Protein 5K0P (pdb70)

Nearest PDB structures (foldseek):
  5k0p-assembly1_B  TM=9.853E-01  e=2.068E-17  Pyrobaculum calidifontis JCM 11548
  6z88-assembly1_F  TM=9.388E-01  e=1.749E-06  Homo sapiens
  6z88-assembly1_A  TM=9.316E-01  e=1.853E-06  Homo sapiens
  6z89-assembly1_C-2  TM=9.342E-01  e=3.930E-06  Homo sapiens
  6z88-assembly1_H  TM=9.197E-01  e=4.164E-06  Homo sapiens

Radius of gyration: 30.11 Å; Cα contacts (8 Å, |Δi|>4): 2526; chains: 10; bounding box: 78×70×71 Å

InterPro domains:
  IPR029500 NADPH-dependent 7-cyano-7-deazaguanine reductase QueF [PF14489] (31-89)
  IPR043133 GTP cyclohydrolase I, C-terminal/NADPH-dependent 7-cyano-7-deazaguanine reductase [G3DSA:3.30.1130.10] (10-96)
  IPR050084 NADPH-dependent 7-cyano-7-deazaguanine reductase [PTHR34354] (18-105)

Structure (mmCIF, N/CA/C/O backbone):
data_5K0P
#
_entry.id   5K0P
#
_cell.length_a   62.210
_cell.length_b   124.995
_cell.length_c   74.404
_cell.angle_alpha   90.000
_cell.angle_beta   112.270
_cell.angle_gamma   90.000
#
_symmetry.space_group_name_H-M   'P 1 21 1'
#
loop_
_entity.id
_entity.type
_entity.pdbx_description
1 polymer 'Archeaosine synthase QueF-Like'
2 non-polymer 'THIOCYANATE ION'
3 non-polymer 'TRIETHYLENE GLYCOL'
4 non-polymer 'TETRAETHYLENE GLYCOL'
5 water water
#
loop_
_atom_site.group_PDB
_atom_site.id
_atom_site.type_symbol
_atom_site.label_atom_id
_atom_site.label_alt_id
_atom_site.label_comp_id
_atom_site.label_asym_id
_atom_site.label_entity_id
_atom_site.label_seq_id
_atom_site.pdbx_PDB_ins_code
_atom_site.Cartn_x
_atom_site.Cartn_y
_atom_site.Cartn_z
_atom_site.occupancy
_atom_site.B_iso_or_equiv
_atom_site.auth_seq_id
_atom_site.auth_comp_id
_atom_site.auth_asym_id
_atom_site.auth_atom_id
_atom_site.pdbx_PDB_model_num
ATOM 1 N N . LYS A 1 6 ? -24.961 -17.292 4.393 1.00 56.87 6 LYS A N 1
ATOM 2 C CA . LYS A 1 6 ? -25.172 -17.075 2.943 1.00 61.64 6 LYS A CA 1
ATOM 3 C C . LYS A 1 6 ? -23.836 -17.377 2.281 1.00 62.59 6 LYS A C 1
ATOM 4 O O . LYS A 1 6 ? -22.789 -16.970 2.792 1.00 65.33 6 LYS A O 1
ATOM 10 N N . SER A 1 7 ? -23.850 -18.118 1.181 1.00 50.30 7 SER A N 1
ATOM 11 C CA . SER A 1 7 ? -22.618 -18.699 0.681 1.00 44.13 7 SER A CA 1
ATOM 12 C C . SER A 1 7 ? -21.941 -17.735 -0.341 1.00 34.02 7 SER A C 1
ATOM 13 O O . SER A 1 7 ? -22.502 -16.717 -0.724 1.00 33.05 7 SER A O 1
ATOM 16 N N . PRO A 1 8 ? -20.685 -18.018 -0.712 1.00 32.86 8 PRO A N 1
ATOM 17 C CA . PRO A 1 8 ? -20.075 -17.216 -1.775 1.00 30.60 8 PRO A CA 1
ATOM 18 C C . PRO A 1 8 ? -20.804 -17.279 -3.101 1.00 27.67 8 PRO A C 1
ATOM 19 O O . PRO A 1 8 ? -21.542 -18.233 -3.367 1.00 27.89 8 PRO A O 1
ATOM 23 N N . SER A 1 9 ? -20.545 -16.281 -3.923 1.00 26.41 9 SER A N 1
ATOM 24 C CA . SER A 1 9 ? -20.982 -16.234 -5.292 1.00 29.13 9 SER A CA 1
ATOM 25 C C . SER A 1 9 ? -20.173 -17.126 -6.229 1.00 27.53 9 SER A C 1
ATOM 26 O O . SER A 1 9 ? -20.724 -17.604 -7.208 1.00 28.35 9 SER A O 1
ATOM 29 N N . LEU A 1 10 ? -18.880 -17.299 -5.968 1.00 25.47 10 LEU A N 1
ATOM 30 C CA . LEU A 1 10 ? -17.972 -18.032 -6.853 1.00 23.93 10 LEU A CA 1
ATOM 31 C C . LEU A 1 10 ? -16.767 -18.454 -6.009 1.00 21.93 10 LEU A C 1
ATOM 32 O O . LEU A 1 10 ? -16.298 -17.687 -5.179 1.00 24.11 10 LEU A O 1
ATOM 37 N N . VAL A 1 11 ? -16.317 -19.681 -6.200 1.00 19.70 11 VAL A N 1
ATOM 38 C CA . VAL A 1 11 ? -15.064 -20.125 -5.629 1.00 20.51 11 VAL A CA 1
ATOM 39 C C . VAL A 1 11 ? -14.166 -20.626 -6.740 1.00 19.26 11 VAL A C 1
ATOM 40 O O . VAL A 1 11 ? -14.653 -21.280 -7.644 1.00 21.85 11 VAL A O 1
ATOM 44 N N . ARG A 1 12 ? -12.878 -20.288 -6.653 1.00 19.16 12 ARG A N 1
ATOM 45 C CA A ARG A 1 12 ? -11.874 -20.715 -7.596 0.50 19.96 12 ARG A CA 1
ATOM 46 C CA B ARG A 1 12 ? -11.843 -20.715 -7.578 0.50 19.75 12 ARG A CA 1
ATOM 47 C C . ARG A 1 12 ? -10.830 -21.461 -6.798 1.00 22.28 12 ARG A C 1
ATOM 48 O O . ARG A 1 12 ? -10.342 -20.942 -5.774 1.00 25.41 12 ARG A O 1
ATOM 63 N N . LEU A 1 13 ? -10.507 -22.671 -7.243 1.00 20.28 13 LEU A N 1
ATOM 64 C CA . LEU A 1 13 ? -9.418 -23.476 -6.614 1.00 20.97 13 LEU A CA 1
ATOM 65 C C . LEU A 1 13 ? -8.413 -23.865 -7.633 1.00 24.87 13 LEU A C 1
ATOM 66 O O . LEU A 1 13 ? -8.785 -24.152 -8.755 1.00 30.83 13 LEU A O 1
ATOM 71 N N . LYS A 1 14 ? -7.130 -23.870 -7.272 1.00 25.25 14 LYS A N 1
ATOM 72 C CA . LYS A 1 14 ? -6.085 -24.156 -8.218 1.00 22.25 14 LYS A CA 1
ATOM 73 C C . LYS A 1 14 ? -4.985 -24.888 -7.511 1.00 21.94 14 LYS A C 1
ATOM 74 O O . LYS A 1 14 ? -4.516 -24.438 -6.456 1.00 23.15 14 LYS A O 1
ATOM 80 N N . THR A 1 15 ? -4.543 -25.996 -8.092 1.00 21.31 15 THR A N 1
ATOM 81 C CA . THR A 1 15 ? -3.466 -26.755 -7.462 1.00 21.93 15 THR A CA 1
ATOM 82 C C . THR A 1 15 ? -2.710 -27.631 -8.474 1.00 22.68 15 THR A C 1
ATOM 83 O O . THR A 1 15 ? -3.054 -27.665 -9.656 1.00 22.27 15 THR A O 1
ATOM 87 N N . ARG A 1 16 ? -1.659 -28.322 -8.034 1.00 21.66 16 ARG A N 1
ATOM 88 C CA . ARG A 1 16 ? -0.895 -29.207 -8.919 1.00 23.74 16 ARG A CA 1
ATOM 89 C C . ARG A 1 16 ? -1.328 -30.636 -8.638 1.00 19.61 16 ARG A C 1
ATOM 90 O O . ARG A 1 16 ? -1.729 -30.976 -7.551 1.00 19.17 16 ARG A O 1
ATOM 98 N N . GLY A 1 17 ? -1.196 -31.488 -9.609 1.00 20.62 17 GLY A N 1
ATOM 99 C CA . GLY A 1 17 ? -1.472 -32.904 -9.417 1.00 19.93 17 GLY A CA 1
ATOM 100 C C . GLY A 1 17 ? -0.639 -33.745 -10.373 1.00 21.07 17 GLY A C 1
ATOM 101 O O . GLY A 1 17 ? 0.192 -33.206 -11.115 1.00 19.82 17 GLY A O 1
ATOM 102 N N . GLU A 1 18 ? -0.878 -35.061 -10.347 1.00 19.24 18 GLU A N 1
ATOM 103 C CA . GLU A 1 18 ? -0.245 -35.932 -11.272 1.00 19.18 18 GLU A CA 1
ATOM 104 C C . GLU A 1 18 ? -1.072 -37.188 -11.532 1.00 20.43 18 GLU A C 1
ATOM 105 O O . GLU A 1 18 ? -1.889 -37.584 -10.694 1.00 21.61 18 GLU A O 1
ATOM 111 N N . SER A 1 19 ? -0.883 -37.759 -12.707 1.00 21.99 19 SER A N 1
ATOM 112 C CA . SER A 1 19 ? -1.507 -39.026 -13.062 1.00 21.04 19 SER A CA 1
ATOM 113 C C . SER A 1 19 ? -0.419 -39.827 -13.767 1.00 22.81 19 SER A C 1
ATOM 114 O O . SER A 1 19 ? 0.762 -39.430 -13.766 1.00 28.70 19 SER A O 1
ATOM 117 N N . VAL A 1 20 ? -0.783 -40.939 -14.383 1.00 20.68 20 VAL A N 1
ATOM 118 C CA . VAL A 1 20 ? 0.121 -41.720 -15.192 1.00 20.64 20 VAL A CA 1
ATOM 119 C C . VAL A 1 20 ? -0.409 -41.734 -16.657 1.00 21.91 20 VAL A C 1
ATOM 120 O O . VAL A 1 20 ? -1.583 -42.018 -16.922 1.00 22.93 20 VAL A O 1
ATOM 124 N N . CYS A 1 21 ? 0.459 -41.357 -17.597 1.00 22.27 21 CYS A N 1
ATOM 125 C CA . CYS A 1 21 ? 0.104 -41.293 -19.000 1.00 25.01 21 CYS A CA 1
ATOM 126 C C . CYS A 1 21 ? -0.070 -42.750 -19.522 1.00 24.49 21 CYS A C 1
ATOM 127 O O . CYS A 1 21 ? 0.886 -43.552 -19.407 1.00 24.70 21 CYS A O 1
ATOM 130 N N . PRO A 1 22 ? -1.279 -43.092 -20.041 1.00 26.56 22 PRO A N 1
ATOM 131 C CA . PRO A 1 22 ? -1.489 -44.498 -20.464 1.00 30.44 22 PRO A CA 1
ATOM 132 C C . PRO A 1 22 ? -0.627 -44.892 -21.586 1.00 34.79 22 PRO A C 1
ATOM 133 O O . PRO A 1 22 ? -0.281 -46.056 -21.669 1.00 36.91 22 PRO A O 1
ATOM 137 N N A ILE A 1 23 ? -0.271 -43.965 -22.469 0.50 37.96 23 ILE A N 1
ATOM 138 N N B ILE A 1 23 ? -0.321 -43.920 -22.462 0.50 37.34 23 ILE A N 1
ATOM 139 C CA A ILE A 1 23 ? 0.506 -44.335 -23.633 0.50 40.04 23 ILE A CA 1
ATOM 140 C CA B ILE A 1 23 ? 0.497 -44.103 -23.657 0.50 39.01 23 ILE A CA 1
ATOM 141 C C A ILE A 1 23 ? 1.959 -44.660 -23.253 0.50 36.16 23 ILE A C 1
ATOM 142 C C B ILE A 1 23 ? 1.909 -44.583 -23.288 0.50 36.31 23 ILE A C 1
ATOM 143 O O A ILE A 1 23 ? 2.474 -45.688 -23.658 0.50 40.11 23 ILE A O 1
ATOM 144 O O B ILE A 1 23 ? 2.334 -45.619 -23.745 0.50 43.98 23 ILE A O 1
ATOM 153 N N . SER A 1 24 ? 2.614 -43.830 -22.454 1.00 36.09 24 SER A N 1
ATOM 154 C CA . SER A 1 24 ? 4.030 -44.065 -22.070 1.00 37.06 24 SER A CA 1
ATOM 155 C C . SER A 1 24 ? 4.268 -44.665 -20.675 1.00 38.71 24 SER A C 1
ATOM 156 O O . SER A 1 24 ? 5.406 -44.889 -20.305 1.00 39.34 24 SER A O 1
ATOM 159 N N . LYS A 1 25 ? 3.214 -44.887 -19.891 1.00 36.29 25 LYS A N 1
ATOM 160 C CA . LYS A 1 25 ? 3.319 -45.392 -18.519 1.00 35.61 25 LYS A CA 1
ATOM 161 C C . LYS A 1 25 ? 4.241 -44.548 -17.576 1.00 36.59 25 LYS A C 1
ATOM 162 O O . LYS A 1 25 ? 4.788 -45.034 -16.585 1.00 41.25 25 LYS A O 1
ATOM 168 N N . THR A 1 26 ? 4.321 -43.261 -17.838 1.00 34.11 26 THR A N 1
ATOM 169 C CA . THR A 1 26 ? 5.110 -42.330 -17.022 1.00 36.40 26 THR A CA 1
ATOM 170 C C . THR A 1 26 ? 4.227 -41.217 -16.400 1.00 30.54 26 THR A C 1
ATOM 171 O O . THR A 1 26 ? 3.065 -40.991 -16.787 1.00 27.68 26 THR A O 1
ATOM 175 N N . VAL A 1 27 ? 4.812 -40.537 -15.427 1.00 28.45 27 VAL A N 1
ATOM 176 C CA . VAL A 1 27 ? 4.113 -39.555 -14.680 1.00 27.13 27 VAL A CA 1
ATOM 177 C C . VAL A 1 27 ? 3.771 -38.399 -15.597 1.00 30.19 27 VAL A C 1
ATOM 178 O O . VAL A 1 27 ? 4.600 -37.971 -16.392 1.00 32.08 27 VAL A O 1
ATOM 182 N N . ASP A 1 28 ? 2.545 -37.925 -15.438 1.00 28.35 28 ASP A N 1
ATOM 183 C CA . ASP A 1 28 ? 1.954 -36.919 -16.270 1.00 32.48 28 ASP A CA 1
ATOM 184 C C . ASP A 1 28 ? 1.530 -35.857 -15.258 1.00 27.47 28 ASP A C 1
ATOM 185 O O . ASP A 1 28 ? 0.457 -35.938 -14.648 1.00 24.78 28 ASP A O 1
ATOM 190 N N . SER A 1 29 ? 2.387 -34.870 -15.098 1.00 23.12 29 SER A N 1
ATOM 191 C CA . SER A 1 29 ? 2.187 -33.800 -14.146 1.00 23.72 29 SER A CA 1
ATOM 192 C C . SER A 1 29 ? 1.195 -32.727 -14.684 1.00 21.30 29 SER A C 1
ATOM 193 O O . SER A 1 29 ? 1.071 -32.571 -15.844 1.00 22.60 29 SER A O 1
ATOM 196 N N . PHE A 1 30 ? 0.365 -32.128 -13.851 1.00 21.11 30 PHE A N 1
ATOM 197 C CA . PHE A 1 30 ? -0.595 -31.142 -14.255 1.00 20.61 30 PHE A CA 1
ATOM 198 C C . PHE A 1 30 ? -0.852 -30.048 -13.256 1.00 22.57 30 PHE A C 1
ATOM 199 O O . PHE A 1 30 ? -0.571 -30.190 -12.071 1.00 22.21 30 PHE A O 1
ATOM 207 N N . GLU A 1 31 ? -1.418 -28.943 -13.778 1.00 19.16 31 GLU A N 1
ATOM 208 C CA . GLU A 1 31 ? -2.042 -27.973 -12.969 1.00 19.56 31 GLU A CA 1
ATOM 209 C C . GLU A 1 31 ? -3.575 -28.033 -13.217 1.00 17.39 31 GLU A C 1
ATOM 210 O O . GLU A 1 31 ? -4.032 -28.044 -14.324 1.00 19.97 31 GLU A O 1
ATOM 216 N N . VAL A 1 32 ? -4.358 -28.033 -12.169 1.00 15.42 32 VAL A N 1
ATOM 217 C CA . VAL A 1 32 ? -5.805 -28.077 -12.288 1.00 17.26 32 VAL A CA 1
ATOM 218 C C . VAL A 1 32 ? -6.428 -26.885 -11.620 1.00 19.84 32 VAL A C 1
ATOM 219 O O . VAL A 1 32 ? -6.017 -26.502 -10.498 1.00 20.41 32 VAL A O 1
ATOM 223 N N . SER A 1 33 ? -7.378 -26.283 -12.323 1.00 21.00 33 SER A N 1
ATOM 224 C CA . SER A 1 33 ? -8.146 -25.096 -11.839 1.00 23.22 33 SER A CA 1
ATOM 225 C C . SER A 1 33 ? -9.605 -25.530 -11.820 1.00 25.58 33 SER A C 1
ATOM 226 O O . SER A 1 33 ? -10.055 -26.074 -12.802 1.00 25.90 33 SER A O 1
ATOM 229 N N . VAL A 1 34 ? -10.302 -25.330 -10.698 1.00 24.83 34 VAL A N 1
ATOM 230 C CA . VAL A 1 34 ? -11.745 -25.539 -10.652 1.00 24.63 34 VAL A CA 1
ATOM 231 C C . VAL A 1 34 ? -12.427 -24.277 -10.214 1.00 25.37 34 VAL A C 1
ATOM 232 O O . VAL A 1 34 ? -11.998 -23.582 -9.247 1.00 26.64 34 VAL A O 1
ATOM 236 N N . GLU A 1 35 ? -13.536 -23.978 -10.879 1.00 24.03 35 GLU A N 1
ATOM 237 C CA . GLU A 1 35 ? -14.314 -22.816 -10.463 1.00 23.95 35 GLU A CA 1
ATOM 238 C C . GLU A 1 35 ? -15.742 -23.256 -10.407 1.00 22.26 35 GLU A C 1
ATOM 239 O O . GLU A 1 35 ? -16.163 -24.047 -11.252 1.00 23.94 35 GLU A O 1
ATOM 245 N N . TYR A 1 36 ? -16.443 -22.888 -9.353 1.00 20.31 36 TYR A N 1
ATOM 246 C CA . TYR A 1 36 ? -17.851 -23.226 -9.190 1.00 21.96 36 TYR A CA 1
ATOM 247 C C . TYR A 1 36 ? -18.688 -22.251 -8.377 1.00 23.31 36 TYR A C 1
ATOM 248 O O . TYR A 1 36 ? -18.170 -21.463 -7.615 1.00 21.09 36 TYR A O 1
ATOM 257 N N . ILE A 1 37 ? -20.016 -22.309 -8.558 1.00 27.33 37 ILE A N 1
ATOM 258 C CA . ILE A 1 37 ? -20.943 -21.514 -7.756 1.00 28.36 37 ILE A CA 1
ATOM 259 C C . ILE A 1 37 ? -21.551 -22.417 -6.731 1.00 31.79 37 ILE A C 1
ATOM 260 O O . ILE A 1 37 ? -22.243 -23.394 -7.108 1.00 34.73 37 ILE A O 1
ATOM 265 N N . PRO A 1 38 ? -21.331 -22.112 -5.427 1.00 30.64 38 PRO A N 1
ATOM 266 C CA . PRO A 1 38 ? -21.933 -22.908 -4.372 1.00 30.87 38 PRO A CA 1
ATOM 267 C C . PRO A 1 38 ? -23.429 -22.721 -4.391 1.00 35.49 38 PRO A C 1
ATOM 268 O O . PRO A 1 38 ? -23.902 -21.605 -4.764 1.00 28.62 38 PRO A O 1
ATOM 272 N N . ARG A 1 39 ? -24.147 -23.819 -4.029 1.00 36.95 39 ARG A N 1
ATOM 273 C CA . ARG A 1 39 ? -25.562 -23.777 -3.663 1.00 37.37 39 ARG A CA 1
ATOM 274 C C . ARG A 1 39 ? -25.761 -24.470 -2.315 1.00 39.07 39 ARG A C 1
ATOM 275 O O . ARG A 1 39 ? -26.004 -25.698 -2.233 1.00 44.23 39 ARG A O 1
ATOM 283 N N . GLY A 1 40 ? -25.631 -23.717 -1.246 1.00 43.78 40 GLY A N 1
ATOM 284 C CA . GLY A 1 40 ? -25.657 -24.331 0.101 1.00 61.36 40 GLY A CA 1
ATOM 285 C C . GLY A 1 40 ? -24.704 -25.490 0.464 1.00 62.69 40 GLY A C 1
ATOM 286 O O . GLY A 1 40 ? -24.943 -26.220 1.462 1.00 74.56 40 GLY A O 1
ATOM 287 N N . ALA A 1 41 ? -23.652 -25.668 -0.328 1.00 53.74 41 ALA A N 1
ATOM 288 C CA . ALA A 1 41 ? -22.515 -26.420 0.122 1.00 46.03 41 ALA A CA 1
ATOM 289 C C . ALA A 1 41 ? -21.289 -25.889 -0.605 1.00 42.68 41 ALA A C 1
ATOM 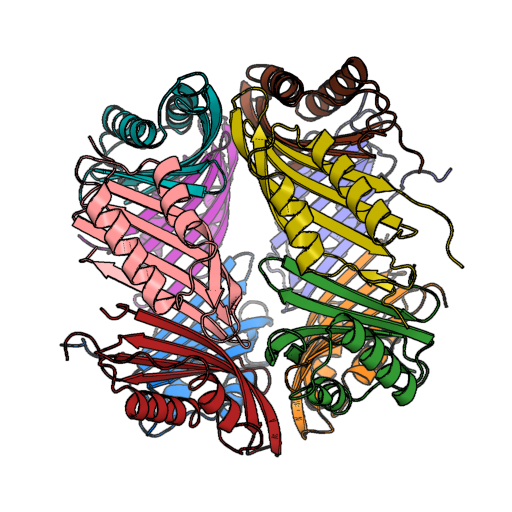290 O O . ALA A 1 41 ? -21.265 -25.721 -1.869 1.00 37.24 41 ALA A O 1
ATOM 292 N N . VAL A 1 42 ? -20.303 -25.563 0.225 1.00 37.20 42 VAL A N 1
ATOM 293 C CA . VAL A 1 42 ? -18.962 -25.251 -0.187 1.00 37.76 42 VAL A CA 1
ATOM 294 C C . VAL A 1 42 ? -18.140 -26.529 -0.114 1.00 36.99 42 VAL A C 1
ATOM 295 O O . VAL A 1 42 ? -18.217 -27.282 0.882 1.00 31.49 42 VAL A O 1
ATOM 299 N N . LEU A 1 43 ? -17.391 -26.776 -1.180 1.00 32.07 43 LEU A N 1
ATOM 300 C CA . LEU A 1 43 ? -16.451 -27.909 -1.222 1.00 29.04 43 LEU A CA 1
ATOM 301 C C . LEU A 1 43 ? -15.238 -27.619 -0.291 1.00 28.75 43 LEU A C 1
ATOM 302 O O . LEU A 1 43 ? -14.528 -26.637 -0.481 1.00 27.24 43 LEU A O 1
ATOM 307 N N . ALA A 1 44 ? -15.051 -28.467 0.728 1.00 26.99 44 ALA A N 1
ATOM 308 C CA . ALA A 1 44 ? -13.927 -28.282 1.650 1.00 27.40 44 ALA A CA 1
ATOM 309 C C . ALA A 1 44 ? -12.652 -28.424 0.858 1.00 28.17 44 ALA A C 1
ATOM 310 O O . ALA A 1 44 ? -12.550 -29.293 -0.008 1.00 25.89 44 ALA A O 1
ATOM 312 N N . ILE A 1 45 ? -11.669 -27.577 1.179 1.00 26.87 45 ILE A N 1
ATOM 313 C CA . ILE A 1 45 ? -10.457 -27.599 0.428 1.00 27.39 45 ILE A CA 1
ATOM 314 C C . ILE A 1 45 ? -9.802 -28.942 0.561 1.00 25.97 45 ILE A C 1
ATOM 315 O O . ILE A 1 45 ? -9.173 -29.447 -0.375 1.00 27.33 45 ILE A O 1
ATOM 320 N N . GLU A 1 46 ? -9.923 -29.521 1.730 1.00 26.76 46 GLU A N 1
ATOM 321 C CA . GLU A 1 46 ? -9.247 -30.790 2.063 1.00 28.58 46 GLU A CA 1
ATOM 322 C C . GLU A 1 46 ? -9.867 -31.825 1.168 1.00 25.70 46 GLU A C 1
ATOM 323 O O . GLU A 1 46 ? -9.136 -32.640 0.687 1.00 26.50 46 GLU A O 1
ATOM 329 N N . GLU A 1 47 ? -11.186 -31.766 0.929 1.00 25.25 47 GLU A N 1
ATOM 330 C CA . GLU A 1 47 ? -11.885 -32.747 0.082 1.00 25.51 47 GLU A CA 1
ATOM 331 C C . GLU A 1 47 ? -11.481 -32.553 -1.364 1.00 25.39 47 GLU A C 1
ATOM 332 O O . GLU A 1 47 ? -11.173 -33.539 -2.057 1.00 24.89 47 GLU A O 1
ATOM 338 N N . PHE A 1 48 ? -11.417 -31.295 -1.815 1.00 24.37 48 PHE A N 1
ATOM 339 C CA . PHE A 1 48 ? -10.829 -31.029 -3.132 1.00 24.70 48 PHE A CA 1
ATOM 340 C C . PHE A 1 48 ? -9.390 -31.622 -3.379 1.00 22.01 48 PHE A C 1
ATOM 341 O O . PHE A 1 48 ? -9.160 -32.301 -4.382 1.00 19.68 48 PHE A O 1
ATOM 349 N N . LYS A 1 49 ? -8.457 -31.345 -2.465 1.00 19.92 49 LYS A N 1
ATOM 350 C CA . LYS A 1 49 ? -7.132 -31.860 -2.597 1.00 22.44 49 LYS A CA 1
ATOM 351 C C . LYS A 1 49 ? -7.104 -33.431 -2.630 1.00 21.89 49 LYS A C 1
ATOM 352 O O . LYS A 1 49 ? -6.353 -34.027 -3.364 1.00 21.89 49 LYS A O 1
ATOM 358 N N . LYS A 1 50 ? -7.894 -34.087 -1.803 1.00 25.54 50 LYS A N 1
ATOM 359 C CA . LYS A 1 50 ? -8.013 -35.599 -1.916 1.00 25.69 50 LYS A CA 1
ATOM 360 C C . LYS A 1 50 ? -8.534 -36.021 -3.352 1.00 24.92 50 LYS A C 1
ATOM 361 O O . LYS A 1 50 ? -8.091 -37.019 -3.949 1.00 23.59 50 LYS A O 1
ATOM 367 N N . MET A 1 51 ? -9.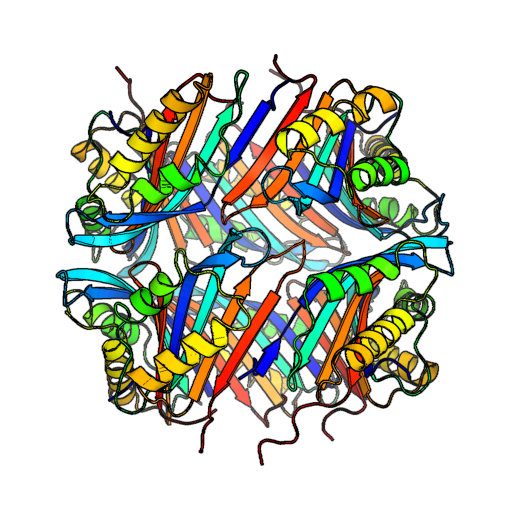533 -35.319 -3.881 1.00 24.51 51 MET A N 1
ATOM 368 C CA . MET A 1 51 ? -10.020 -35.642 -5.240 1.00 23.74 51 MET A CA 1
ATOM 369 C C . MET A 1 51 ? -8.864 -35.567 -6.242 1.00 22.33 51 MET A C 1
ATOM 370 O O . MET A 1 51 ? -8.641 -36.486 -7.015 1.00 22.13 51 MET A O 1
ATOM 375 N N . VAL A 1 52 ? -8.071 -34.512 -6.145 1.00 18.37 52 VAL A N 1
ATOM 376 C CA . VAL A 1 52 ? -7.024 -34.309 -7.087 1.00 19.48 52 VAL A CA 1
ATOM 377 C C . VAL A 1 52 ? -5.916 -35.381 -6.854 1.00 20.25 52 VAL A C 1
ATOM 378 O O . VAL A 1 52 ? -5.420 -35.907 -7.829 1.00 19.85 52 VAL A O 1
ATOM 382 N N . ASP A 1 53 ? -5.512 -35.604 -5.601 1.00 20.33 53 ASP A N 1
ATOM 383 C CA . ASP A 1 53 ? -4.500 -36.614 -5.319 1.00 22.88 53 ASP A CA 1
ATOM 384 C C . ASP A 1 53 ? -4.961 -38.020 -5.660 1.00 21.87 53 ASP A C 1
ATOM 385 O O . ASP A 1 53 ? -4.140 -38.882 -5.767 1.00 23.08 53 ASP A O 1
ATOM 390 N N . SER A 1 54 ? -6.261 -38.247 -5.812 1.00 23.02 54 SER A N 1
ATOM 391 C CA . SER A 1 54 ? -6.706 -39.600 -6.119 1.00 24.60 54 SER A CA 1
ATOM 392 C C . SER A 1 54 ? -6.119 -40.141 -7.385 1.00 24.20 54 SER A C 1
ATOM 393 O O . SER A 1 54 ? -6.100 -41.352 -7.559 1.00 22.92 54 SER A O 1
ATOM 396 N N . TYR A 1 55 ? -5.698 -39.269 -8.295 1.00 22.63 55 TYR A N 1
ATOM 397 C CA . TYR A 1 55 ? -5.210 -39.674 -9.630 1.00 23.67 55 TYR A CA 1
ATOM 398 C C . TYR A 1 55 ? -3.718 -40.108 -9.633 1.00 20.93 55 TYR A C 1
ATOM 399 O O . TYR A 1 55 ? -3.208 -40.625 -10.633 1.00 22.86 55 TYR A O 1
ATOM 408 N N . ARG A 1 56 ? -3.029 -39.889 -8.514 1.00 20.35 56 ARG A N 1
ATOM 409 C CA . ARG A 1 56 ? -1.620 -40.250 -8.416 1.00 20.72 56 ARG A CA 1
ATOM 410 C C . ARG A 1 56 ? -1.570 -41.762 -8.651 1.00 21.80 56 ARG A C 1
ATOM 411 O O . ARG A 1 56 ? -2.363 -42.503 -8.127 1.00 18.42 56 ARG A O 1
ATOM 419 N N . GLY A 1 57 ? -0.683 -42.174 -9.497 1.00 21.78 57 GLY A N 1
ATOM 420 C CA . GLY A 1 57 ? -0.579 -43.570 -9.871 1.00 24.40 57 GLY A CA 1
ATOM 421 C C . GLY A 1 57 ? -1.636 -44.128 -10.778 1.00 24.43 57 GLY A C 1
ATOM 422 O O . GLY A 1 57 ? -1.507 -45.271 -11.119 1.00 22.85 57 GLY A O 1
ATOM 423 N N . ARG A 1 58 ? -2.620 -43.327 -11.198 1.00 24.06 58 ARG A N 1
ATOM 424 C CA . ARG A 1 58 ? -3.719 -43.844 -12.007 1.00 22.94 58 ARG A CA 1
ATOM 425 C C . ARG A 1 58 ? -3.461 -43.476 -13.473 1.00 21.42 58 ARG A C 1
ATOM 426 O O . ARG A 1 58 ? -3.076 -42.351 -13.828 1.00 21.72 58 ARG A O 1
ATOM 434 N N . GLU A 1 59 ? -3.651 -44.444 -14.329 1.00 22.59 59 GLU A N 1
ATOM 435 C CA . GLU A 1 59 ? -3.498 -44.262 -15.774 1.00 24.70 59 GLU A CA 1
ATOM 436 C C . GLU A 1 59 ? -4.783 -43.689 -16.281 1.00 22.80 59 GLU A C 1
ATOM 437 O O . GLU A 1 59 ? -5.829 -44.321 -16.230 1.00 24.85 59 GLU A O 1
ATOM 443 N N . ILE A 1 60 ? -4.703 -42.488 -16.791 1.00 23.73 60 ILE A N 1
ATOM 444 C CA . ILE A 1 60 ? -5.903 -41.802 -17.228 1.00 26.70 60 ILE A CA 1
ATOM 445 C C . ILE A 1 60 ? -5.492 -40.664 -18.105 1.00 26.01 60 ILE A C 1
ATOM 446 O O . ILE A 1 60 ? -4.576 -39.955 -17.734 1.00 25.36 60 ILE A O 1
ATOM 451 N N . LEU A 1 61 ? -6.121 -40.496 -19.258 1.00 22.43 61 LEU A N 1
ATOM 452 C CA . LEU A 1 61 ? -5.796 -39.328 -20.123 1.00 27.02 61 LEU A CA 1
ATOM 453 C C . LEU A 1 61 ? -6.275 -38.010 -19.465 1.00 24.93 61 LEU A C 1
ATOM 454 O O . LEU A 1 61 ? -7.307 -38.018 -18.766 1.00 24.16 61 LEU A O 1
ATOM 459 N N . HIS A 1 62 ? -5.533 -36.903 -19.636 1.00 25.66 62 HIS A N 1
ATOM 460 C CA . HIS A 1 62 ? -6.027 -35.637 -19.046 1.00 28.23 62 HIS A CA 1
ATOM 461 C C . HIS A 1 62 ? -7.419 -35.183 -19.550 1.00 27.56 62 HIS A C 1
ATOM 462 O O . HIS A 1 62 ? -8.193 -34.566 -18.784 1.00 25.56 62 HIS A O 1
ATOM 469 N N . GLU A 1 63 ? -7.743 -35.531 -20.786 1.00 24.88 63 GLU A N 1
ATOM 470 C CA . GLU A 1 63 ? -9.061 -35.241 -21.309 1.00 30.09 63 GLU A CA 1
ATOM 471 C C . GLU A 1 63 ? -10.148 -35.916 -20.481 1.00 30.90 63 GLU A C 1
ATOM 472 O O . GLU A 1 63 ? -11.231 -35.353 -20.359 1.00 33.57 63 GLU A O 1
ATOM 478 N N . GLU A 1 64 ? -9.861 -37.109 -19.921 1.00 30.01 64 GLU A N 1
ATOM 479 C CA . GLU A 1 64 ? -10.802 -37.883 -19.093 1.00 28.39 64 GLU A CA 1
ATOM 480 C C . GLU A 1 64 ? -10.763 -37.407 -17.680 1.00 23.86 64 GLU A C 1
ATOM 481 O O . GLU A 1 64 ? -11.779 -37.345 -17.000 1.00 24.48 64 GLU A O 1
ATOM 487 N N . LEU A 1 65 ? -9.555 -37.162 -17.215 1.00 22.19 65 LEU A N 1
ATOM 488 C CA . LEU A 1 65 ? -9.370 -36.601 -15.887 1.00 21.11 65 LEU A CA 1
ATOM 489 C C . LEU A 1 65 ? -10.186 -35.339 -15.689 1.00 20.46 65 LEU A C 1
ATOM 490 O O . LEU A 1 65 ? -10.887 -35.262 -14.678 1.00 19.69 65 LEU A O 1
ATOM 495 N N . ALA A 1 66 ? -10.120 -34.359 -16.616 1.00 19.98 66 ALA A N 1
ATOM 496 C CA . ALA A 1 66 ? -10.906 -33.117 -16.405 1.00 22.11 66 ALA A CA 1
ATOM 497 C C . ALA A 1 66 ? -12.395 -33.391 -16.199 1.00 23.59 66 ALA A C 1
ATOM 498 O O . ALA A 1 66 ? -13.057 -32.829 -15.262 1.00 22.67 66 ALA A O 1
ATOM 500 N N . VAL A 1 67 ? -12.903 -34.299 -17.032 1.00 26.56 67 VAL A N 1
ATOM 501 C CA . VAL A 1 67 ? -14.311 -34.697 -16.983 1.00 29.14 67 VAL A CA 1
ATOM 502 C C . VAL A 1 67 ? -14.632 -35.505 -15.699 1.00 26.15 67 VAL A C 1
ATOM 503 O O . VAL A 1 67 ? -15.622 -35.265 -15.035 1.00 27.14 67 VAL A O 1
ATOM 507 N N . ASP A 1 68 ? -13.737 -36.396 -15.320 1.00 27.60 68 ASP A N 1
ATOM 508 C CA . ASP A 1 68 ? -13.918 -37.193 -14.113 1.00 27.06 68 ASP A CA 1
ATOM 509 C C . ASP A 1 68 ? -13.953 -36.302 -12.859 1.00 25.69 68 ASP A C 1
ATOM 510 O O . ASP A 1 68 ? -14.793 -36.487 -11.991 1.00 25.70 68 ASP A O 1
ATOM 515 N N . LEU A 1 69 ? -13.048 -35.339 -12.791 1.00 24.88 69 LEU A N 1
ATOM 516 C CA . LEU A 1 69 ? -12.961 -34.441 -11.657 1.00 24.44 69 LEU A CA 1
ATOM 517 C C . LEU A 1 69 ? -14.225 -33.549 -11.625 1.00 23.71 69 LEU A C 1
ATOM 518 O O . LEU A 1 69 ? -14.739 -33.291 -10.571 1.00 25.66 69 LEU A O 1
ATOM 523 N N . LEU A 1 70 ? -14.724 -33.105 -12.763 1.00 23.43 70 LEU A N 1
ATOM 524 C CA . LEU A 1 70 ? -16.042 -32.385 -12.825 1.00 26.56 70 LEU A CA 1
ATOM 525 C C . LEU A 1 70 ? -17.158 -33.140 -12.210 1.00 28.15 70 LEU A C 1
ATOM 526 O O . LEU A 1 70 ? -17.987 -32.572 -11.412 1.00 26.89 70 LEU A O 1
ATOM 531 N N . GLU A 1 71 ? -17.163 -34.447 -12.547 1.00 30.27 71 GLU A N 1
ATOM 532 C CA . GLU A 1 71 ? -18.184 -35.350 -12.054 1.00 33.23 71 GLU A CA 1
ATOM 533 C C . GLU A 1 71 ? -17.993 -35.537 -10.568 1.00 28.76 71 GLU A C 1
ATOM 534 O O . GLU A 1 71 ? -19.019 -35.539 -9.877 1.00 38.68 71 GLU A O 1
ATOM 540 N N . LYS A 1 72 ? -16.743 -35.598 -10.066 1.00 25.61 72 LYS A N 1
ATOM 541 C CA . LYS A 1 72 ? -16.534 -35.654 -8.634 1.00 29.04 72 LYS A CA 1
ATOM 542 C C . LYS A 1 72 ? -17.068 -34.461 -7.878 1.00 28.24 72 LYS A C 1
ATOM 543 O O . LYS A 1 72 ? -17.708 -34.612 -6.793 1.00 25.69 72 LYS A O 1
ATOM 549 N N . VAL A 1 73 ? -16.806 -33.273 -8.436 1.00 27.08 73 VAL A N 1
ATOM 550 C CA . VAL A 1 73 ? -17.221 -32.036 -7.786 1.00 27.66 73 VAL A CA 1
ATOM 551 C C . VAL A 1 73 ? -18.747 -31.891 -7.857 1.00 29.31 73 VAL A C 1
ATOM 552 O O . VAL A 1 73 ? -19.358 -31.489 -6.889 1.00 30.74 73 VAL A O 1
ATOM 556 N N . LYS A 1 74 ? -19.353 -32.250 -8.963 1.00 29.20 74 LYS A N 1
ATOM 557 C CA . LYS A 1 74 ? -20.789 -32.133 -9.041 1.00 32.95 74 LYS A CA 1
ATOM 558 C C . LYS A 1 74 ? -21.437 -33.063 -8.056 1.00 36.83 74 LYS A C 1
ATOM 559 O O . LYS A 1 74 ? -22.465 -32.704 -7.446 1.00 37.28 74 LYS A O 1
ATOM 565 N N . ALA A 1 75 ? -20.870 -34.256 -7.894 1.00 35.32 75 ALA A N 1
ATOM 566 C CA . ALA A 1 75 ? -21.457 -35.201 -6.973 1.00 36.68 75 ALA A CA 1
ATOM 567 C C . ALA A 1 75 ? -21.334 -34.761 -5.509 1.00 35.20 75 ALA A C 1
ATOM 568 O O . ALA A 1 75 ? -22.287 -34.951 -4.743 1.00 36.32 75 ALA A O 1
ATOM 570 N N . ALA A 1 76 ? -20.194 -34.176 -5.128 1.00 34.52 76 ALA A N 1
ATOM 571 C CA . ALA A 1 76 ? -20.006 -33.671 -3.787 1.00 33.63 76 ALA A CA 1
ATOM 572 C C . ALA A 1 76 ? -20.898 -32.469 -3.423 1.00 37.61 76 ALA A C 1
ATOM 573 O O . ALA A 1 76 ? -21.379 -32.429 -2.309 1.00 39.03 76 ALA A O 1
ATOM 575 N N . VAL A 1 77 ? -21.095 -31.487 -4.314 1.00 30.16 77 VAL A N 1
ATOM 576 C CA . VAL A 1 77 ? -21.847 -30.272 -3.914 1.00 31.25 77 VAL A CA 1
ATOM 577 C C . VAL A 1 77 ? -22.894 -29.778 -4.854 1.00 32.07 77 VAL A C 1
ATOM 578 O O . VAL A 1 77 ? -23.411 -28.719 -4.613 1.00 29.61 77 VAL A O 1
ATOM 582 N N . ASN A 1 78 ? -23.219 -30.524 -5.902 1.00 34.15 78 ASN A N 1
ATOM 583 C CA . ASN A 1 78 ? -24.293 -30.182 -6.840 1.00 36.91 78 ASN A CA 1
ATOM 584 C C . ASN A 1 78 ? -24.404 -28.707 -7.139 1.00 35.25 78 ASN A C 1
ATOM 585 O O . ASN A 1 78 ? -25.444 -28.132 -6.854 1.00 39.00 78 ASN A O 1
ATOM 590 N N . PRO A 1 79 ? -23.319 -28.080 -7.663 1.00 32.44 79 PRO A N 1
ATOM 591 C CA . PRO A 1 79 ? -23.336 -26.648 -7.882 1.00 32.73 79 PRO A CA 1
ATOM 592 C C . PRO A 1 79 ? -23.988 -26.367 -9.206 1.00 32.56 79 PRO A C 1
ATOM 593 O O . PRO A 1 79 ? -23.908 -27.208 -10.057 1.00 32.04 79 PRO A O 1
ATOM 597 N N . PRO A 1 80 ? -24.654 -25.217 -9.372 1.00 32.41 80 PRO A N 1
ATOM 598 C CA . PRO A 1 80 ? -25.266 -24.903 -10.678 1.00 35.35 80 PRO A CA 1
ATOM 599 C C . PRO A 1 80 ? -24.286 -24.587 -11.796 1.00 34.76 80 PRO A C 1
ATOM 600 O O . PRO A 1 80 ? -24.719 -24.490 -12.955 1.00 33.82 80 PRO A O 1
ATOM 604 N N . TYR A 1 81 ? -23.020 -24.348 -11.452 1.00 32.85 81 TYR A N 1
ATOM 605 C CA . TYR A 1 81 ? -21.980 -24.090 -12.433 1.00 31.37 81 TYR A CA 1
ATOM 606 C C . TYR A 1 81 ? -20.691 -24.649 -11.857 1.00 25.71 81 TYR A C 1
ATOM 607 O O . TYR A 1 81 ? -20.372 -24.419 -10.689 1.00 24.22 81 TYR A O 1
ATOM 616 N N . VAL A 1 82 ? -19.968 -25.354 -12.705 1.00 24.51 82 VAL A N 1
ATOM 617 C CA . VAL A 1 82 ? -18.603 -25.888 -12.422 1.00 25.66 82 VAL A CA 1
ATOM 618 C C . VAL A 1 82 ? -17.831 -25.926 -13.699 1.00 23.30 82 VAL A C 1
ATOM 619 O O . VAL A 1 82 ? -18.366 -26.354 -14.751 1.00 29.29 82 VAL A O 1
ATOM 623 N N . LYS A 1 83 ? -16.568 -25.510 -13.611 1.00 21.57 83 LYS A N 1
ATOM 624 C CA . LYS A 1 83 ? -15.636 -25.653 -14.672 1.00 22.30 83 LYS A CA 1
ATOM 625 C C . LYS A 1 83 ? -14.321 -26.145 -14.116 1.00 20.56 83 LYS A C 1
ATOM 626 O O . LYS A 1 83 ? -13.848 -25.650 -13.087 1.00 22.11 83 LYS A O 1
ATOM 632 N N . VAL A 1 84 ? -13.733 -27.107 -14.842 1.00 20.43 84 VAL A N 1
ATOM 633 C CA . VAL A 1 84 ? -12.480 -27.727 -14.521 1.00 20.35 84 VAL A CA 1
ATOM 634 C C . VAL A 1 84 ? -11.520 -27.585 -15.683 1.00 20.39 84 VAL A C 1
ATOM 635 O O . VAL A 1 84 ? -11.863 -27.968 -16.787 1.00 21.04 84 VAL A O 1
ATOM 639 N N . THR A 1 85 ? -10.289 -27.165 -15.409 1.00 18.30 85 THR A N 1
ATOM 640 C CA . THR A 1 85 ? -9.329 -26.915 -16.419 1.00 19.50 85 THR A CA 1
ATOM 641 C C . THR A 1 85 ? -8.062 -27.593 -15.980 1.00 19.01 85 THR A C 1
ATOM 642 O O . THR A 1 85 ? -7.581 -27.337 -14.856 1.00 21.00 85 THR A O 1
ATOM 646 N N . VAL A 1 86 ? -7.588 -28.504 -16.844 1.00 19.27 86 VAL A N 1
ATOM 647 C CA . VAL A 1 86 ? -6.372 -29.291 -16.612 1.00 20.09 86 VAL A CA 1
ATOM 648 C C . VAL A 1 86 ? -5.336 -28.899 -17.634 1.00 19.14 86 VAL A C 1
ATOM 649 O O . VAL A 1 86 ? -5.621 -29.038 -18.816 1.00 21.40 86 VAL A O 1
ATOM 653 N N . LYS A 1 87 ? -4.159 -28.428 -17.162 1.00 18.84 87 LYS A N 1
ATOM 654 C CA . LYS A 1 87 ? -3.080 -27.903 -17.999 1.00 22.03 87 LYS A CA 1
ATOM 655 C C . LYS A 1 87 ? -1.888 -28.806 -17.805 1.00 22.04 87 LYS A C 1
ATOM 656 O O . LYS A 1 87 ? -1.517 -29.058 -16.675 1.00 19.02 87 LYS A O 1
ATOM 662 N N . SER A 1 88 ? -1.344 -29.344 -18.891 1.00 22.07 88 SER A N 1
ATOM 663 C CA . SER A 1 88 ? -0.183 -30.153 -18.867 1.00 23.03 88 SER A CA 1
ATOM 664 C C . SER A 1 88 ? 0.624 -29.908 -20.139 1.00 26.80 88 SER A C 1
ATOM 665 O O . SER A 1 88 ? 0.225 -29.080 -21.016 1.00 22.57 88 SER A O 1
ATOM 668 N N . TYR A 1 89 ? 1.743 -30.629 -20.224 1.00 29.05 89 TYR A N 1
ATOM 669 C CA . TYR A 1 89 ? 2.762 -30.413 -21.221 1.00 30.42 89 TYR A CA 1
ATOM 670 C C . TYR A 1 89 ? 3.216 -31.796 -21.661 1.00 31.77 89 TYR A C 1
ATOM 671 O O . TYR A 1 89 ? 3.675 -32.611 -20.842 1.00 31.64 89 TYR A O 1
ATOM 680 N N . TYR A 1 90 ? 3.008 -32.102 -22.938 1.00 26.25 90 TYR A N 1
ATOM 681 C CA . TYR A 1 90 ? 3.212 -33.433 -23.482 1.00 29.06 90 TYR A CA 1
ATOM 682 C C . TYR A 1 90 ? 3.840 -33.286 -24.865 1.00 30.46 90 TYR A C 1
ATOM 683 O O . TYR A 1 90 ? 3.341 -32.494 -25.674 1.00 27.43 90 TYR A O 1
ATOM 692 N N . ILE A 1 91 ? 4.912 -34.034 -25.137 1.00 30.48 91 ILE A N 1
ATOM 693 C CA . ILE A 1 91 ? 5.622 -33.980 -26.409 1.00 29.76 91 ILE A CA 1
ATOM 694 C C . ILE A 1 91 ? 5.801 -32.589 -26.951 1.00 27.23 91 ILE A C 1
ATOM 695 O O . ILE A 1 91 ? 5.686 -32.382 -28.115 1.00 27.97 91 ILE A O 1
ATOM 700 N N . GLY A 1 92 ? 6.126 -31.635 -26.076 1.00 30.33 92 GLY A N 1
ATOM 701 C CA . GLY A 1 92 ? 6.386 -30.258 -26.523 1.00 27.30 92 GLY A CA 1
ATOM 702 C C . GLY A 1 92 ? 5.175 -29.388 -26.792 1.00 27.70 92 GLY A C 1
ATOM 703 O O . GLY A 1 92 ? 5.338 -28.250 -27.372 1.00 24.95 92 GLY A O 1
ATOM 704 N N . VAL A 1 93 ? 4.000 -29.908 -26.409 1.00 25.60 93 VAL A N 1
ATOM 705 C CA . VAL A 1 93 ? 2.725 -29.255 -26.595 1.00 23.91 93 VAL A CA 1
ATOM 706 C C . VAL A 1 93 ? 2.151 -28.897 -25.201 1.00 25.13 93 VAL A C 1
ATOM 707 O O . VAL A 1 93 ? 2.022 -29.792 -24.283 1.00 25.18 93 VAL A O 1
ATOM 711 N N . GLU A 1 94 ? 1.848 -27.597 -25.028 1.00 22.01 94 GLU A N 1
ATOM 712 C CA . GLU A 1 94 ? 1.090 -27.123 -23.924 1.00 23.11 94 GLU A CA 1
ATOM 713 C C . GLU A 1 94 ? -0.407 -27.416 -24.226 1.00 22.46 94 GLU A C 1
ATOM 714 O O . GLU A 1 94 ? -0.977 -26.945 -25.236 1.00 20.16 94 GLU A O 1
ATOM 720 N N . VAL A 1 95 ? -1.007 -28.162 -23.299 1.00 21.07 95 VAL A N 1
ATOM 721 C CA . VAL A 1 95 ? -2.382 -28.627 -23.434 1.00 22.00 95 VAL A CA 1
ATOM 722 C C . VAL A 1 95 ? -3.228 -28.087 -22.333 1.00 21.30 95 VAL A C 1
ATOM 723 O O . VAL A 1 95 ? -2.784 -28.146 -21.164 1.00 21.86 95 VAL A O 1
ATOM 727 N N . GLU A 1 96 ? -4.431 -27.620 -22.654 1.00 20.19 96 GLU A N 1
ATOM 728 C CA . GLU A 1 96 ? -5.454 -27.276 -21.662 1.00 21.74 96 GLU A CA 1
ATOM 729 C C . GLU A 1 96 ? -6.729 -27.905 -22.066 1.00 22.24 96 GLU A C 1
ATOM 730 O O . GLU A 1 96 ? -7.189 -27.785 -23.204 1.00 23.19 96 GLU A O 1
ATOM 736 N N . VAL A 1 97 ? -7.300 -28.647 -21.151 1.00 21.59 97 VAL A N 1
ATOM 737 C CA . VAL A 1 97 ? -8.533 -29.304 -21.364 1.00 20.59 97 VAL A CA 1
ATOM 738 C C . VAL A 1 97 ? -9.512 -28.775 -20.397 1.00 18.64 97 VAL A C 1
ATOM 739 O O . VAL A 1 97 ? -9.274 -28.820 -19.198 1.00 21.06 97 VAL A O 1
ATOM 743 N N . VAL A 1 98 ? -10.696 -28.385 -20.885 1.00 21.70 98 VAL A N 1
ATOM 744 C CA . VAL A 1 98 ? -11.708 -27.775 -20.037 1.00 22.45 98 VAL A CA 1
ATOM 745 C C . VAL A 1 98 ? -12.948 -28.702 -20.057 1.00 24.35 98 VAL A C 1
ATOM 746 O O . VAL A 1 98 ? -13.383 -29.173 -21.157 1.00 23.16 98 VAL A O 1
ATOM 750 N N . ALA A 1 99 ? -13.554 -28.877 -18.891 1.00 21.38 99 ALA A N 1
ATOM 751 C CA . ALA A 1 99 ? -14.893 -29.437 -18.810 1.00 23.38 99 ALA A CA 1
ATOM 752 C C . ALA A 1 99 ? -15.750 -28.486 -18.028 1.00 26.54 99 ALA A C 1
ATOM 753 O O . ALA A 1 99 ? -15.288 -27.854 -17.085 1.00 26.90 99 ALA A O 1
ATOM 755 N N . GLU A 1 100 ? -17.012 -28.382 -18.431 1.00 31.26 100 GLU A N 1
ATOM 756 C CA . GLU A 1 100 ? -17.936 -27.388 -17.885 1.00 34.60 100 GLU A CA 1
ATOM 757 C C . GLU A 1 100 ? -19.239 -28.033 -17.633 1.00 40.73 100 GLU A C 1
ATOM 758 O O . GLU A 1 100 ? -19.622 -28.986 -18.303 1.00 44.75 100 GLU A O 1
ATOM 764 N N . SER A 1 101 ? -19.989 -27.462 -16.735 1.00 42.11 101 SER A N 1
ATOM 765 C CA . SER A 1 101 ? -21.395 -27.814 -16.618 1.00 43.38 101 SER A CA 1
ATOM 766 C C . SER A 1 101 ? -22.152 -26.659 -15.966 1.00 44.89 101 SER A C 1
ATOM 767 O O . SER A 1 101 ? -21.741 -26.220 -14.880 1.00 37.14 101 SER A O 1
ATOM 770 N N . GLY A 1 102 ? -23.242 -26.218 -16.632 1.00 45.20 102 GLY A N 1
ATOM 771 C CA . GLY A 1 102 ? -24.164 -25.219 -16.137 1.00 41.00 102 GLY A CA 1
ATOM 772 C C . GLY A 1 102 ? -23.617 -23.846 -16.432 1.00 43.45 102 GLY A C 1
ATOM 773 O O . GLY A 1 102 ? -23.003 -23.609 -17.474 1.00 53.70 102 GLY A O 1
ATOM 774 N N . GLY A 1 103 ? -23.830 -22.936 -15.506 1.00 40.28 103 GLY A N 1
ATOM 775 C CA . GLY A 1 103 ? -23.480 -21.554 -15.725 1.00 40.50 103 GLY A CA 1
ATOM 776 C C . GLY A 1 103 ? -24.472 -20.678 -15.048 1.00 34.67 103 GLY A C 1
ATOM 777 O O . GLY A 1 103 ? -25.278 -21.146 -14.305 1.00 34.10 103 GLY A O 1
ATOM 778 N N . VAL A 1 104 ? -24.382 -19.398 -15.320 1.00 37.73 104 VAL A N 1
ATOM 779 C CA . VAL A 1 104 ? -25.217 -18.392 -14.729 1.00 41.89 104 VAL A CA 1
ATOM 780 C C . VAL A 1 104 ? -26.221 -18.234 -15.845 1.00 44.23 104 VAL A C 1
ATOM 781 O O . VAL A 1 104 ? -25.761 -18.044 -16.991 1.00 37.02 104 VAL A O 1
ATOM 785 N N . PRO A 1 105 ? -27.558 -18.353 -15.583 1.00 41.79 105 PRO A N 1
ATOM 786 C CA . PRO A 1 105 ? -28.442 -17.954 -16.716 1.00 50.30 105 PRO A CA 1
ATOM 787 C C . PRO A 1 105 ? -28.217 -16.446 -16.997 1.00 55.40 105 PRO A C 1
ATOM 788 O O . PRO A 1 105 ? -27.704 -15.741 -16.098 1.00 47.32 105 PRO A O 1
ATOM 792 N N . PRO A 1 106 ? -28.519 -15.961 -18.236 1.00 62.80 106 PRO A N 1
ATOM 793 C CA . PRO A 1 106 ? -28.389 -14.535 -18.585 1.00 60.00 106 PRO A CA 1
ATOM 794 C C . PRO A 1 106 ? -29.039 -13.604 -17.592 1.00 63.09 106 PRO A C 1
ATOM 795 O O . PRO A 1 106 ? -30.265 -13.733 -17.362 1.00 66.31 106 PRO A O 1
ATOM 799 N N . VAL A 1 107 ? -28.208 -12.721 -17.002 1.00 80.94 107 VAL A N 1
ATOM 800 C CA . VAL A 1 107 ? -28.658 -11.525 -16.233 1.00 91.39 107 VAL A CA 1
ATOM 801 C C . VAL A 1 107 ? -29.728 -10.704 -17.006 1.00 92.12 107 VAL A C 1
ATOM 802 O O . VAL A 1 107 ? -29.449 -9.639 -17.608 1.00 104.41 107 VAL A O 1
ATOM 806 N N . TYR A 1 108 ? -30.966 -11.199 -16.917 1.00 96.38 108 TYR A N 1
ATOM 807 C CA . TYR A 1 108 ? -32.032 -10.903 -17.886 1.00 104.92 108 TYR A CA 1
ATOM 808 C C . TYR A 1 108 ? -32.101 -9.479 -18.450 1.00 110.52 108 TYR A C 1
ATOM 809 O O . TYR A 1 108 ? -32.653 -8.570 -17.845 1.00 105.57 108 TYR A O 1
ATOM 818 N N . LYS B 1 6 ? 32.389 -37.760 -20.590 1.00 61.83 6 LYS B N 1
ATOM 819 C CA . LYS B 1 6 ? 32.445 -36.657 -19.586 1.00 59.68 6 LYS B CA 1
ATOM 820 C C . LYS B 1 6 ? 31.086 -36.450 -19.047 1.00 54.67 6 LYS B C 1
ATOM 821 O O . LYS B 1 6 ? 30.113 -36.642 -19.752 1.00 51.72 6 LYS B O 1
ATOM 827 N N . SER B 1 7 ? 31.040 -35.964 -17.821 1.00 51.24 7 SER B N 1
ATOM 828 C CA . SER B 1 7 ? 29.814 -35.645 -17.165 1.00 41.82 7 SER B CA 1
ATOM 829 C C . SER B 1 7 ? 29.569 -34.149 -17.455 1.00 37.24 7 SER B C 1
ATOM 830 O O . SER B 1 7 ? 30.464 -33.392 -17.862 1.00 36.63 7 SER B O 1
ATOM 833 N N . PRO B 1 8 ? 28.350 -33.718 -17.269 1.00 34.99 8 PRO B N 1
ATOM 834 C CA . PRO B 1 8 ? 28.106 -32.260 -17.229 1.00 31.55 8 PRO B CA 1
ATOM 835 C C . PRO B 1 8 ? 28.880 -31.604 -16.092 1.00 27.34 8 PRO B C 1
ATOM 836 O O . PRO B 1 8 ? 29.297 -32.262 -15.119 1.00 26.94 8 PRO B O 1
ATOM 840 N N . SER B 1 9 ? 29.093 -30.320 -16.253 1.00 28.26 9 SER B N 1
ATOM 841 C CA . SER B 1 9 ? 29.713 -29.484 -15.195 1.00 28.96 9 SER B CA 1
ATOM 842 C C . SER B 1 9 ? 28.774 -29.131 -14.063 1.00 26.31 9 SER B C 1
ATOM 843 O O . SER B 1 9 ? 29.252 -28.763 -12.979 1.00 28.57 9 SER B O 1
ATOM 846 N N . LEU B 1 10 ?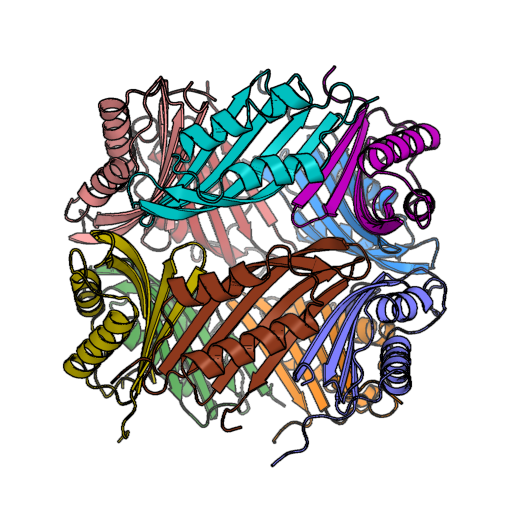 27.461 -29.132 -14.335 1.00 23.58 10 LEU B N 1
ATOM 847 C CA . LEU B 1 10 ? 26.471 -28.666 -13.376 1.00 24.01 10 LEU B CA 1
ATOM 848 C C . LEU B 1 10 ? 25.085 -29.057 -13.806 1.00 24.37 10 LEU B C 1
ATOM 849 O O . LEU B 1 10 ? 24.775 -29.066 -15.045 1.00 28.07 10 LEU B O 1
ATOM 854 N N . VAL B 1 11 ? 24.287 -29.407 -12.801 1.00 22.06 11 VAL B N 1
ATOM 855 C CA . VAL B 1 11 ? 22.893 -29.722 -12.951 1.00 24.69 11 VAL B CA 1
ATOM 856 C C . VAL B 1 11 ? 22.070 -28.950 -11.915 1.00 25.48 11 VAL B C 1
ATOM 857 O O . VAL B 1 11 ? 22.426 -28.915 -10.698 1.00 26.68 11 VAL B O 1
ATOM 861 N N . ARG B 1 12 ? 20.934 -28.394 -12.387 1.00 24.29 12 ARG B N 1
ATOM 862 C CA . ARG B 1 12 ? 19.886 -27.844 -11.565 1.00 22.21 12 ARG B CA 1
ATOM 863 C C . ARG B 1 12 ? 18.595 -28.571 -11.778 1.00 20.54 12 ARG B C 1
ATOM 864 O O . ARG B 1 12 ? 18.151 -28.740 -12.928 1.00 21.33 12 ARG B O 1
ATOM 872 N N . LEU B 1 13 ? 17.960 -28.969 -10.677 1.00 19.87 13 LEU B N 1
ATOM 873 C CA . LEU B 1 13 ? 16.624 -29.533 -10.668 1.00 21.82 13 LEU B CA 1
ATOM 874 C C . LEU B 1 13 ? 15.696 -28.673 -9.834 1.00 25.63 13 LEU B C 1
ATOM 875 O O . LEU B 1 13 ? 16.076 -28.209 -8.743 1.00 27.16 13 LEU B O 1
ATOM 880 N N . LYS B 1 14 ? 14.464 -28.476 -10.296 1.00 22.57 14 LYS B N 1
ATOM 881 C CA . LYS B 1 14 ? 13.519 -27.796 -9.497 1.00 21.75 14 LYS B CA 1
ATOM 882 C C . LYS B 1 14 ? 12.148 -28.455 -9.653 1.00 22.42 14 LYS B C 1
ATOM 883 O O . LYS B 1 14 ? 11.743 -28.788 -10.776 1.00 24.21 14 LYS B O 1
ATOM 889 N N . THR B 1 15 ? 11.459 -28.630 -8.541 1.00 18.03 15 THR B N 1
ATOM 890 C CA . THR B 1 15 ? 10.106 -29.160 -8.525 1.00 19.83 15 THR B CA 1
ATOM 891 C C . THR B 1 15 ? 9.320 -28.739 -7.304 1.00 18.31 15 THR B C 1
ATOM 892 O O . THR B 1 15 ? 9.865 -28.097 -6.474 1.00 25.98 15 THR B O 1
ATOM 896 N N . ARG B 1 16 ? 8.006 -29.040 -7.213 1.00 17.90 16 ARG B N 1
ATOM 897 C CA . ARG B 1 16 ? 7.168 -28.774 -6.084 1.00 18.75 16 ARG B CA 1
ATOM 898 C C . ARG B 1 16 ? 7.017 -30.094 -5.297 1.00 20.43 16 ARG B C 1
ATOM 899 O O . ARG B 1 16 ? 7.067 -31.186 -5.844 1.00 21.86 16 ARG B O 1
ATOM 907 N N . GLY B 1 17 ? 6.820 -29.973 -4.031 1.00 19.09 17 GLY B N 1
ATOM 908 C CA . GLY B 1 17 ? 6.440 -31.080 -3.197 1.00 21.90 17 GLY B CA 1
ATOM 909 C C . GLY B 1 17 ? 5.662 -30.599 -1.977 1.00 20.64 17 GLY B C 1
ATOM 910 O O . GLY B 1 17 ? 5.219 -29.452 -1.903 1.00 19.22 17 GLY B O 1
ATOM 911 N N . GLU B 1 18 ? 5.540 -31.470 -1.002 1.00 20.21 18 GLU B N 1
ATOM 912 C CA . GLU B 1 18 ? 4.865 -31.151 0.205 1.00 22.11 18 GLU B CA 1
ATOM 913 C C . GLU B 1 18 ? 5.286 -32.032 1.365 1.00 21.77 18 GLU B C 1
ATOM 914 O O . GLU B 1 18 ? 5.727 -33.154 1.193 1.00 23.97 18 GLU B O 1
ATOM 920 N N . SER B 1 19 ? 5.059 -31.521 2.562 1.00 24.49 19 SER B N 1
ATOM 921 C CA . SER B 1 19 ? 5.412 -32.194 3.792 1.00 25.99 19 SER B CA 1
ATOM 922 C C . SER B 1 19 ? 4.252 -31.950 4.741 1.00 27.28 19 SER B C 1
ATOM 923 O O . SER B 1 19 ? 3.215 -31.478 4.332 1.00 33.53 19 SER B O 1
ATOM 926 N N . VAL B 1 20 ? 4.425 -32.295 6.000 1.00 25.33 20 VAL B N 1
ATOM 927 C CA . VAL B 1 20 ? 3.477 -32.017 7.030 1.00 27.07 20 VAL B CA 1
ATOM 928 C C . VAL B 1 20 ? 4.188 -31.156 8.068 1.00 30.55 20 VAL B C 1
ATOM 929 O O . VAL B 1 20 ? 5.227 -31.528 8.659 1.00 28.58 20 VAL B O 1
ATOM 933 N N . CYS B 1 21 ? 3.602 -29.999 8.292 1.00 30.40 21 CYS B N 1
ATOM 934 C CA . CYS B 1 21 ? 4.108 -29.065 9.286 1.00 34.41 21 CYS B CA 1
ATOM 935 C C . CYS B 1 21 ? 3.913 -29.623 10.693 1.00 35.99 21 CYS B C 1
ATOM 936 O O . CYS B 1 21 ? 2.815 -29.884 11.111 1.00 40.60 21 CYS B O 1
ATOM 939 N N . PRO B 1 22 ? 4.997 -29.829 11.436 1.00 42.91 22 PRO B N 1
ATOM 940 C CA . PRO B 1 22 ? 4.817 -30.322 12.810 1.00 45.97 22 PRO B CA 1
ATOM 941 C C . PRO B 1 22 ? 4.098 -29.343 13.760 1.00 45.11 22 PRO B C 1
ATOM 942 O O . PRO B 1 22 ? 3.439 -29.796 14.678 1.00 49.55 22 PRO B O 1
ATOM 946 N N . ILE B 1 23 ? 4.215 -28.033 13.547 1.00 49.08 23 ILE B N 1
ATOM 947 C CA . ILE B 1 23 ? 3.498 -27.006 14.393 1.00 49.84 23 ILE B CA 1
ATOM 948 C C . ILE B 1 23 ? 1.939 -27.133 14.162 1.00 50.04 23 ILE B C 1
ATOM 949 O O . ILE B 1 23 ? 1.180 -27.579 15.040 1.00 55.63 23 ILE B O 1
ATOM 954 N N . SER B 1 24 ? 1.504 -26.805 12.945 1.00 39.82 24 SER B N 1
ATOM 955 C CA . SER B 1 24 ? 0.114 -26.735 12.569 1.00 42.15 24 SER B CA 1
ATOM 956 C C . SER B 1 24 ? -0.548 -28.078 12.342 1.00 44.21 24 SER B C 1
ATOM 957 O O . SER B 1 24 ? -1.769 -28.135 12.367 1.00 45.17 24 SER B O 1
ATOM 960 N N . LYS B 1 25 ? 0.254 -29.126 12.094 1.00 44.49 25 LYS B N 1
ATOM 961 C CA . LYS B 1 25 ? -0.198 -30.508 11.792 1.00 47.24 25 LYS B CA 1
ATOM 962 C C . LYS B 1 25 ? -0.751 -30.698 10.364 1.00 44.07 25 LYS B C 1
ATOM 963 O O . LYS B 1 25 ? -1.216 -31.752 9.993 1.00 44.29 25 LYS B O 1
ATOM 969 N N . THR B 1 26 ? -0.597 -29.672 9.563 1.00 43.22 26 THR B N 1
ATOM 970 C CA . THR B 1 26 ? -1.317 -29.499 8.299 1.00 45.69 26 THR B CA 1
ATOM 971 C C . THR B 1 26 ? -0.292 -29.720 7.186 1.00 38.90 26 THR B C 1
ATOM 972 O O . THR B 1 26 ? 0.873 -29.458 7.390 1.00 31.75 26 THR B O 1
ATOM 976 N N . VAL B 1 27 ? -0.725 -30.224 6.028 1.00 37.92 27 VAL B N 1
ATOM 977 C CA . VAL B 1 27 ? 0.052 -30.169 4.780 1.00 31.05 27 VAL B CA 1
ATOM 978 C C . VAL B 1 27 ? 0.624 -28.749 4.408 1.00 31.28 27 VAL B C 1
ATOM 979 O O . VAL B 1 27 ? -0.053 -27.711 4.408 1.00 31.01 27 VAL B O 1
ATOM 983 N N . ASP B 1 28 ? 1.898 -28.766 4.044 1.00 32.43 28 ASP B N 1
ATOM 984 C CA . ASP B 1 28 ? 2.755 -27.573 3.875 1.00 39.19 28 ASP B CA 1
ATOM 985 C C . ASP B 1 28 ? 3.381 -27.807 2.454 1.00 33.43 28 ASP B C 1
ATOM 986 O O . ASP B 1 28 ? 4.207 -28.715 2.318 1.00 37.77 28 ASP B O 1
ATOM 991 N N . SER B 1 29 ? 3.045 -27.028 1.416 1.00 26.93 29 SER B N 1
ATOM 992 C CA . SER B 1 29 ? 3.671 -27.241 0.120 1.00 25.23 29 SER B CA 1
ATOM 993 C C . SER B 1 29 ? 4.967 -26.424 -0.005 1.00 26.50 29 SER B C 1
ATOM 994 O O . SER B 1 29 ? 5.218 -25.507 0.759 1.00 29.58 29 SER B O 1
ATOM 997 N N . PHE B 1 30 ? 5.821 -26.798 -0.932 1.00 22.20 30 PHE B N 1
ATOM 998 C CA . PHE B 1 30 ? 7.115 -26.134 -1.120 1.00 22.39 30 PHE B CA 1
ATOM 999 C C . PHE B 1 30 ? 7.615 -26.298 -2.532 1.00 21.99 30 PHE B C 1
ATOM 1000 O O . PHE B 1 30 ? 7.159 -27.177 -3.282 1.00 23.83 30 PHE B O 1
ATOM 1008 N N . GLU B 1 31 ? 8.568 -25.457 -2.886 1.00 18.98 31 GLU B N 1
ATOM 1009 C CA . GLU B 1 31 ? 9.300 -25.581 -4.061 1.00 18.94 31 GLU B CA 1
ATOM 1010 C C . GLU B 1 31 ? 10.689 -25.898 -3.656 1.00 20.30 31 GLU B C 1
ATOM 1011 O O . GLU B 1 31 ? 11.208 -25.263 -2.761 1.00 21.85 31 GLU B O 1
ATOM 1017 N N . VAL B 1 32 ? 11.301 -26.857 -4.324 1.00 18.22 32 VAL B N 1
ATOM 1018 C CA . VAL B 1 32 ? 12.693 -27.250 -4.019 1.00 17.98 32 VAL B CA 1
ATOM 1019 C C . VAL B 1 32 ? 13.575 -27.230 -5.272 1.00 20.05 32 VAL B C 1
ATOM 1020 O O . VAL B 1 32 ? 13.151 -27.694 -6.397 1.00 23.58 32 VAL B O 1
ATOM 1024 N N . SER B 1 33 ? 14.776 -26.642 -5.098 1.00 21.76 33 SER B N 1
ATOM 1025 C CA . SER B 1 33 ? 15.787 -26.594 -6.120 1.00 26.37 33 SER B CA 1
ATOM 1026 C C . SER B 1 33 ? 17.038 -27.298 -5.603 1.00 25.38 33 SER B C 1
ATOM 1027 O O . SER B 1 33 ? 17.420 -27.119 -4.470 1.00 26.67 33 SER B O 1
ATOM 1030 N N . VAL B 1 34 ? 17.636 -28.142 -6.441 1.00 24.14 34 VAL B N 1
ATOM 1031 C CA . VAL B 1 34 ? 18.942 -28.704 -6.137 1.00 23.58 34 VAL B CA 1
ATOM 1032 C C . VAL B 1 34 ? 19.911 -28.361 -7.230 1.00 22.76 34 VAL B C 1
ATOM 1033 O O . VAL B 1 34 ? 19.538 -28.417 -8.390 1.00 25.33 34 VAL B O 1
ATOM 1037 N N . GLU B 1 35 ? 21.136 -27.963 -6.872 1.00 22.82 35 GLU B N 1
ATOM 1038 C CA . GLU B 1 35 ? 22.173 -27.686 -7.829 1.00 22.98 35 GLU B CA 1
ATOM 1039 C C . GLU B 1 35 ? 23.356 -28.520 -7.380 1.00 24.02 35 GLU B C 1
ATOM 1040 O O . GLU B 1 35 ? 23.668 -28.533 -6.177 1.00 23.70 35 GLU B O 1
ATOM 1046 N N . TYR B 1 36 ? 23.955 -29.303 -8.304 1.00 22.07 36 TYR B N 1
ATOM 1047 C CA . TYR B 1 36 ? 25.155 -30.059 -7.958 1.00 22.74 36 TYR B CA 1
ATOM 1048 C C . TYR B 1 36 ? 26.123 -30.156 -9.082 1.00 24.18 36 TYR B C 1
ATOM 1049 O O . TYR B 1 36 ? 25.763 -30.059 -10.275 1.00 26.18 36 TYR B O 1
ATOM 1058 N N . ILE B 1 37 ? 27.370 -30.384 -8.722 1.00 23.92 37 ILE B N 1
ATOM 1059 C CA . ILE B 1 37 ? 28.396 -30.706 -9.712 1.00 26.00 37 ILE B CA 1
ATOM 1060 C C . ILE B 1 37 ? 28.575 -32.209 -9.786 1.00 27.94 37 ILE B C 1
ATOM 1061 O O . ILE B 1 37 ? 29.012 -32.794 -8.826 1.00 28.24 37 ILE B O 1
ATOM 1066 N N . PRO B 1 38 ? 28.242 -32.837 -10.915 1.00 26.97 38 PRO B N 1
ATOM 1067 C CA . PRO B 1 38 ? 28.320 -34.294 -10.960 1.00 27.68 38 PRO B CA 1
ATOM 1068 C C . PRO B 1 38 ? 29.746 -34.757 -10.880 1.00 30.04 38 PRO B C 1
ATOM 1069 O O . PRO B 1 38 ? 30.645 -34.066 -11.365 1.00 33.90 38 PRO B O 1
ATOM 1073 N N . ARG B 1 39 ? 29.967 -35.902 -10.288 1.00 32.48 39 ARG B N 1
ATOM 1074 C CA . ARG B 1 39 ? 31.309 -36.509 -10.386 1.00 41.39 39 ARG B CA 1
ATOM 1075 C C . ARG B 1 39 ? 31.030 -37.943 -10.707 1.00 43.07 39 ARG B C 1
ATOM 1076 O O . ARG B 1 39 ? 30.628 -38.703 -9.813 1.00 46.20 39 ARG B O 1
ATOM 1084 N N . GLY B 1 40 ? 31.156 -38.288 -11.987 1.00 45.32 40 GLY B N 1
ATOM 1085 C CA . GLY B 1 40 ? 30.749 -39.604 -12.445 1.00 50.52 40 GLY B CA 1
ATOM 1086 C C . GLY B 1 40 ? 29.237 -39.698 -12.656 1.00 55.85 40 GLY B C 1
ATOM 1087 O O . GLY B 1 40 ? 28.770 -39.793 -13.802 1.00 70.56 40 GLY B O 1
ATOM 1088 N N . ALA B 1 41 ? 28.465 -39.661 -11.577 1.00 46.67 41 ALA B N 1
ATOM 1089 C CA . ALA B 1 41 ? 27.058 -40.006 -11.664 1.00 43.22 41 ALA B CA 1
ATOM 1090 C C . ALA B 1 41 ? 26.179 -38.752 -11.703 1.00 39.55 41 ALA B C 1
ATOM 1091 O O . ALA B 1 41 ? 26.474 -37.746 -11.008 1.00 38.78 41 ALA B O 1
ATOM 1093 N N . VAL B 1 42 ? 25.165 -38.820 -12.579 1.00 32.42 42 VAL B N 1
ATOM 1094 C CA . VAL B 1 42 ? 24.104 -37.850 -12.673 1.00 33.35 42 VAL B CA 1
ATOM 1095 C C . VAL B 1 42 ? 22.948 -38.531 -11.989 1.00 33.56 42 VAL B C 1
ATOM 1096 O O . VAL B 1 42 ? 22.763 -39.695 -12.219 1.00 38.55 42 VAL B O 1
ATOM 1100 N N . LEU B 1 43 ? 22.220 -37.827 -11.121 1.00 30.78 43 LEU B N 1
ATOM 1101 C CA . LEU B 1 43 ? 21.015 -38.328 -10.442 1.00 26.76 43 LEU B CA 1
ATOM 1102 C C . LEU B 1 43 ? 19.880 -38.468 -11.431 1.00 28.52 43 LEU B C 1
ATOM 1103 O O . LEU B 1 43 ? 19.510 -37.499 -12.102 1.00 25.74 43 LEU B O 1
ATOM 1108 N N . ALA B 1 44 ? 19.338 -39.695 -11.570 1.00 27.08 44 ALA B N 1
ATOM 1109 C CA . ALA B 1 44 ? 18.156 -39.879 -12.445 1.00 25.89 44 ALA B CA 1
ATOM 1110 C C . ALA B 1 44 ? 17.053 -38.931 -11.974 1.00 24.14 44 ALA B C 1
ATOM 1111 O O . ALA B 1 44 ? 16.756 -38.815 -10.772 1.00 21.38 44 ALA B O 1
ATOM 1113 N N . ILE B 1 45 ? 16.355 -38.344 -12.904 1.00 23.28 45 ILE B N 1
ATOM 1114 C CA . ILE B 1 45 ? 15.236 -37.471 -12.500 1.00 24.78 45 ILE B CA 1
ATOM 1115 C C . ILE B 1 45 ? 14.195 -38.260 -11.710 1.00 23.59 45 ILE B C 1
ATOM 1116 O O . ILE B 1 45 ? 13.598 -37.755 -10.736 1.00 21.38 45 ILE B O 1
ATOM 1121 N N . GLU B 1 46 ? 13.998 -39.510 -12.071 1.00 26.56 46 GLU B N 1
ATOM 1122 C CA . GLU B 1 46 ? 12.926 -40.358 -11.382 1.00 28.96 46 GLU B CA 1
ATOM 1123 C C . GLU B 1 46 ? 13.262 -40.535 -9.885 1.00 24.52 46 GLU B C 1
ATOM 1124 O O . GLU B 1 46 ? 12.458 -40.600 -8.975 1.00 25.50 46 GLU B O 1
ATOM 1130 N N . GLU B 1 47 ? 14.549 -40.599 -9.678 1.00 27.51 47 GLU B N 1
ATOM 1131 C CA . GLU B 1 47 ? 15.104 -40.831 -8.407 1.00 27.89 47 GLU B CA 1
ATOM 1132 C C . GLU B 1 47 ? 15.015 -39.545 -7.591 1.00 23.02 47 GLU B C 1
ATOM 1133 O O . GLU B 1 47 ? 14.664 -39.517 -6.416 1.00 22.03 47 GLU B O 1
ATOM 1139 N N . PHE B 1 48 ? 15.286 -38.443 -8.244 1.00 20.78 48 PHE B N 1
ATOM 1140 C CA . PHE B 1 48 ? 15.102 -37.152 -7.575 1.00 20.11 48 PHE B CA 1
ATOM 1141 C C . PHE B 1 48 ? 13.620 -36.963 -7.154 1.00 18.98 48 PHE B C 1
ATOM 1142 O O . PHE B 1 48 ? 13.283 -36.544 -5.998 1.00 19.44 48 PHE B O 1
ATOM 1150 N N . LYS B 1 49 ? 12.729 -37.240 -8.082 1.00 18.84 49 LYS B N 1
ATOM 1151 C CA . LYS B 1 49 ? 11.294 -37.115 -7.853 1.00 21.42 49 LYS B CA 1
ATOM 1152 C C . LYS B 1 49 ? 10.879 -37.981 -6.675 1.00 20.28 49 LYS B C 1
ATOM 1153 O O . LYS B 1 49 ? 10.112 -37.596 -5.802 1.00 19.04 49 LYS B O 1
ATOM 1159 N N . LYS B 1 50 ? 11.414 -39.198 -6.662 1.00 22.94 50 LYS B N 1
ATOM 1160 C CA . LYS B 1 50 ? 11.156 -40.104 -5.515 1.00 26.10 50 LYS B CA 1
ATOM 1161 C C . LYS B 1 50 ? 11.660 -39.489 -4.154 1.00 22.80 50 LYS B C 1
ATOM 1162 O O . LYS B 1 50 ? 10.953 -39.516 -3.179 1.00 20.40 50 LYS B O 1
ATOM 1168 N N . MET B 1 51 ? 12.872 -38.923 -4.115 1.00 21.61 51 MET B N 1
ATOM 1169 C CA . MET B 1 51 ? 13.336 -38.246 -2.906 1.00 21.89 51 MET B CA 1
ATOM 1170 C C . MET B 1 51 ? 12.374 -37.106 -2.468 1.00 20.89 51 MET B C 1
ATOM 1171 O O . MET B 1 51 ? 12.004 -36.979 -1.277 1.00 20.69 51 MET B O 1
ATOM 1176 N N . VAL B 1 52 ? 11.961 -36.261 -3.404 1.00 20.29 52 VAL B N 1
ATOM 1177 C CA . VAL B 1 52 ? 11.094 -35.126 -3.019 1.00 19.48 52 VAL B CA 1
ATOM 1178 C C . VAL B 1 52 ? 9.739 -35.653 -2.595 1.00 18.89 52 VAL B C 1
ATOM 1179 O O . VAL B 1 52 ? 9.207 -35.197 -1.622 1.00 20.55 52 VAL B O 1
ATOM 1183 N N . ASP B 1 53 ? 9.215 -36.652 -3.296 1.00 18.36 53 ASP B N 1
ATOM 1184 C CA . ASP B 1 53 ? 7.894 -37.255 -2.894 1.00 19.01 53 ASP B CA 1
ATOM 1185 C C . ASP B 1 53 ? 7.936 -37.999 -1.545 1.00 17.42 53 ASP B C 1
ATOM 1186 O O . ASP B 1 53 ? 6.880 -38.223 -0.914 1.00 19.86 53 ASP B O 1
ATOM 1191 N N . SER B 1 54 ? 9.139 -38.376 -1.105 1.00 19.20 54 SER B N 1
ATOM 1192 C CA . SER B 1 54 ? 9.279 -39.093 0.187 1.00 20.23 54 SER B CA 1
ATOM 1193 C C . SER B 1 54 ? 8.871 -38.254 1.391 1.00 19.89 54 SER B C 1
ATOM 1194 O O . SER B 1 54 ? 8.572 -38.819 2.459 1.00 20.28 54 SER B O 1
ATOM 1197 N N . TYR B 1 55 ? 8.837 -36.925 1.226 1.00 18.50 55 TYR B N 1
ATOM 1198 C CA . TYR B 1 55 ? 8.411 -35.983 2.220 1.00 19.86 55 TYR B CA 1
ATOM 1199 C C . TYR B 1 55 ? 6.905 -35.893 2.353 1.00 20.06 55 TYR B C 1
ATOM 1200 O O . TYR B 1 55 ? 6.425 -35.365 3.403 1.00 23.20 55 TYR B O 1
ATOM 1209 N N . ARG B 1 56 ? 6.147 -36.353 1.376 1.00 18.06 56 ARG B N 1
ATOM 1210 C CA . ARG B 1 56 ? 4.687 -36.337 1.596 1.00 21.02 56 ARG B CA 1
ATOM 1211 C C . ARG B 1 56 ? 4.285 -37.129 2.847 1.00 21.06 56 ARG B C 1
ATOM 1212 O O . ARG B 1 56 ? 4.761 -38.176 3.024 1.00 23.41 56 ARG B O 1
ATOM 1220 N N . GLY B 1 57 ? 3.376 -36.608 3.669 1.00 24.52 57 GLY B N 1
ATOM 1221 C CA . GLY B 1 57 ? 2.982 -37.197 4.916 1.00 24.91 57 GLY B CA 1
ATOM 1222 C C . GLY B 1 57 ? 4.038 -37.389 5.984 1.00 30.71 57 GLY B C 1
ATOM 1223 O O . GLY B 1 57 ? 3.806 -38.131 6.952 1.00 33.61 57 GLY B O 1
ATOM 1224 N N . ARG B 1 58 ? 5.205 -36.752 5.819 1.00 26.83 58 ARG B N 1
ATOM 1225 C CA . ARG B 1 58 ? 6.251 -36.797 6.814 1.00 28.40 58 ARG B CA 1
ATOM 1226 C C . ARG B 1 58 ? 6.249 -35.483 7.591 1.00 27.23 58 ARG B C 1
ATOM 1227 O O . ARG B 1 58 ? 6.290 -34.395 7.008 1.00 25.07 58 ARG B O 1
ATOM 1235 N N . GLU B 1 59 ? 6.129 -35.600 8.912 1.00 30.99 59 GLU B N 1
ATOM 1236 C CA . GLU B 1 59 ? 6.329 -34.452 9.832 1.00 32.47 59 GLU B CA 1
ATOM 1237 C C . GLU B 1 59 ? 7.775 -34.010 9.851 1.00 32.41 59 GLU B C 1
ATOM 1238 O O . GLU B 1 59 ? 8.631 -34.682 10.436 1.00 33.36 59 GLU B O 1
ATOM 1244 N N . ILE B 1 60 ? 8.058 -32.879 9.190 1.00 31.73 60 ILE B N 1
ATOM 1245 C CA . ILE B 1 60 ? 9.394 -32.357 9.194 1.00 29.33 60 ILE B CA 1
ATOM 1246 C C . ILE B 1 60 ? 9.375 -30.864 8.947 1.00 28.49 60 ILE B C 1
ATOM 1247 O O . ILE B 1 60 ? 8.604 -30.459 8.123 1.00 30.75 60 ILE B O 1
ATOM 1252 N N . LEU B 1 61 ? 10.219 -30.093 9.661 1.00 28.70 61 LEU B N 1
ATOM 1253 C CA . LEU B 1 61 ? 10.425 -28.690 9.352 1.00 30.60 61 LEU B CA 1
ATOM 1254 C C . LEU B 1 61 ? 11.132 -28.472 8.033 1.00 30.45 61 LEU B C 1
ATOM 1255 O O . LEU B 1 61 ? 12.093 -29.187 7.694 1.00 28.79 61 LEU B O 1
ATOM 1260 N N . HIS B 1 62 ? 10.733 -27.408 7.329 1.00 31.67 62 HIS B N 1
ATOM 1261 C CA . HIS B 1 62 ? 11.419 -27.143 6.046 1.00 29.14 62 HIS B CA 1
ATOM 1262 C C . HIS B 1 62 ? 12.926 -26.933 6.168 1.00 28.79 62 HIS B C 1
ATOM 1263 O O . HIS B 1 62 ? 13.657 -27.333 5.238 1.00 24.64 62 HIS B O 1
ATOM 1270 N N . GLU B 1 63 ? 13.391 -26.419 7.328 1.00 30.57 63 GLU B N 1
ATOM 1271 C CA . GLU B 1 63 ? 14.845 -26.332 7.626 1.00 34.40 63 GLU B CA 1
ATOM 1272 C C . GLU B 1 63 ? 15.571 -27.692 7.587 1.00 33.69 63 GLU B C 1
ATOM 1273 O O . GLU B 1 63 ? 16.717 -27.835 7.082 1.00 36.57 63 GLU B O 1
ATOM 1279 N N . GLU B 1 64 ? 14.926 -28.654 8.230 1.00 29.30 64 GLU B N 1
ATOM 1280 C CA . GLU B 1 64 ? 15.462 -30.000 8.353 1.00 33.37 64 GLU B CA 1
ATOM 1281 C C . GLU B 1 64 ? 15.338 -30.705 7.002 1.00 25.10 64 GLU B C 1
ATOM 1282 O O . GLU B 1 64 ? 16.161 -31.498 6.601 1.00 25.00 64 GLU B O 1
ATOM 1288 N N . LEU B 1 65 ? 14.252 -30.419 6.345 1.00 24.26 65 LEU B N 1
ATOM 1289 C CA . LEU B 1 65 ? 13.999 -31.008 5.016 1.00 23.53 65 LEU B CA 1
ATOM 1290 C C . LEU B 1 65 ? 15.099 -30.708 4.027 1.00 21.64 65 LEU B C 1
ATOM 1291 O O . LEU B 1 65 ? 15.578 -31.588 3.325 1.00 20.39 65 LEU B O 1
ATOM 1296 N N . ALA B 1 66 ? 15.492 -29.448 3.963 1.00 22.89 66 ALA B N 1
ATOM 1297 C CA . ALA B 1 66 ? 16.573 -29.086 3.079 1.00 23.64 66 ALA B CA 1
ATOM 1298 C C . ALA B 1 66 ? 17.847 -29.855 3.375 1.00 22.42 66 ALA B C 1
ATOM 1299 O O . ALA B 1 66 ? 18.517 -30.314 2.419 1.00 20.60 66 ALA B O 1
ATOM 1301 N N . VAL B 1 67 ? 18.194 -29.950 4.654 1.00 22.68 67 VAL B N 1
ATOM 1302 C CA . VAL B 1 67 ? 19.429 -30.645 5.070 1.00 25.21 67 VAL B CA 1
ATOM 1303 C C . VAL B 1 67 ? 19.325 -32.161 4.725 1.00 26.76 67 VAL B C 1
ATOM 1304 O O . VAL B 1 67 ? 20.237 -32.800 4.144 1.00 25.58 67 VAL B O 1
ATOM 1308 N N . ASP B 1 68 ? 18.183 -32.725 5.049 1.00 23.91 68 ASP B N 1
ATOM 1309 C CA . ASP B 1 68 ? 17.861 -34.171 4.773 1.00 27.75 68 ASP B CA 1
ATOM 1310 C C . ASP B 1 68 ? 17.967 -34.484 3.269 1.00 26.33 68 ASP B C 1
ATOM 1311 O O . ASP B 1 68 ? 18.670 -35.434 2.888 1.00 26.47 68 ASP B O 1
ATOM 1316 N N . LEU B 1 69 ? 17.415 -33.618 2.410 1.00 23.71 69 LEU B N 1
ATOM 1317 C CA . LEU B 1 69 ? 17.523 -33.865 0.976 1.00 22.78 69 LEU B CA 1
ATOM 1318 C C . LEU B 1 69 ? 18.961 -33.709 0.470 1.00 23.89 69 LEU B C 1
ATOM 1319 O O . LEU B 1 69 ? 19.430 -34.487 -0.386 1.00 19.66 69 LEU B O 1
ATOM 1324 N N . LEU B 1 70 ? 19.663 -32.723 1.031 1.00 20.49 70 LEU B N 1
ATOM 1325 C CA . LEU B 1 70 ? 21.088 -32.597 0.767 1.00 24.00 70 LEU B CA 1
ATOM 1326 C C . LEU B 1 70 ? 21.788 -33.910 1.089 1.00 25.51 70 LEU B C 1
ATOM 1327 O O . LEU B 1 70 ? 22.574 -34.340 0.295 1.00 26.41 70 LEU B O 1
ATOM 1332 N N . GLU B 1 71 ? 21.539 -34.491 2.250 1.00 25.45 71 GLU B N 1
ATOM 1333 C CA A GLU B 1 71 ? 22.237 -35.708 2.596 0.50 27.32 71 GLU B CA 1
ATOM 1334 C CA B GLU B 1 71 ? 22.159 -35.746 2.652 0.50 26.81 71 GLU B CA 1
ATOM 1335 C C . GLU B 1 71 ? 21.786 -36.858 1.673 1.00 26.70 71 GLU B C 1
ATOM 1336 O O . GLU B 1 71 ? 22.619 -37.605 1.285 1.00 26.10 71 GLU B O 1
ATOM 1347 N N . LYS B 1 72 ? 20.514 -36.925 1.234 1.00 25.95 72 LYS B N 1
ATOM 1348 C CA . LYS B 1 72 ? 20.109 -37.955 0.237 1.00 27.84 72 LYS B CA 1
ATOM 1349 C C . LYS B 1 72 ? 20.840 -37.888 -1.089 1.00 26.52 72 LYS B C 1
ATOM 1350 O O . LYS B 1 72 ? 21.238 -38.935 -1.628 1.00 29.99 72 LYS B O 1
ATOM 1356 N N . VAL B 1 73 ? 20.989 -36.670 -1.629 1.00 23.68 73 VAL B N 1
ATOM 1357 C CA . VAL B 1 73 ? 21.686 -36.488 -2.879 1.00 24.63 73 VAL B CA 1
ATOM 1358 C C . VAL B 1 73 ? 23.158 -36.881 -2.746 1.00 25.80 73 VAL B C 1
ATOM 1359 O O . VAL B 1 73 ? 23.731 -37.501 -3.662 1.00 29.31 73 VAL B O 1
ATOM 1363 N N . LYS B 1 74 ? 23.764 -36.537 -1.621 1.00 27.16 74 LYS B N 1
ATOM 1364 C CA . LYS B 1 74 ? 25.183 -36.893 -1.364 1.00 32.22 74 LYS B CA 1
ATOM 1365 C C . LYS B 1 74 ? 25.301 -38.391 -1.307 1.00 35.59 74 LYS B C 1
ATOM 1366 O O . LYS B 1 74 ? 26.138 -38.991 -2.007 1.00 36.45 74 LYS B O 1
ATOM 1372 N N . ALA B 1 75 ? 24.443 -38.989 -0.492 1.00 34.10 75 ALA B N 1
ATOM 1373 C CA . ALA B 1 75 ?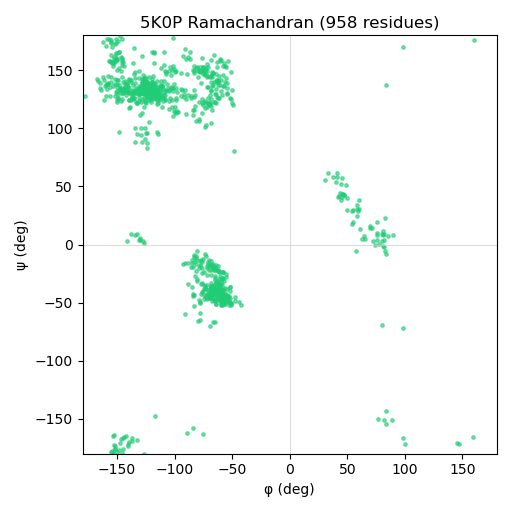 24.425 -40.446 -0.397 1.00 34.06 75 ALA B CA 1
ATOM 1374 C C . ALA B 1 75 ? 24.237 -41.103 -1.801 1.00 35.13 75 ALA B C 1
ATOM 1375 O O . ALA B 1 75 ? 24.924 -42.059 -2.097 1.00 39.64 75 ALA B O 1
ATOM 1377 N N . ALA B 1 76 ? 23.417 -40.549 -2.695 1.00 33.80 76 ALA B N 1
ATOM 1378 C CA . ALA B 1 76 ? 23.095 -41.203 -3.969 1.00 30.97 76 ALA B CA 1
ATOM 1379 C C . ALA B 1 76 ? 24.154 -41.063 -5.011 1.00 34.43 76 ALA B C 1
ATOM 1380 O O . ALA B 1 76 ? 24.454 -42.046 -5.685 1.00 35.02 76 ALA B O 1
ATOM 1382 N N . VAL B 1 77 ? 24.670 -39.844 -5.228 1.00 29.91 77 VAL B N 1
ATOM 1383 C CA . VAL B 1 77 ? 25.633 -39.614 -6.299 1.00 32.87 77 VAL B CA 1
ATOM 1384 C C . VAL B 1 77 ? 26.934 -38.866 -5.901 1.00 28.73 77 VAL B C 1
ATOM 1385 O O . VAL B 1 77 ? 27.803 -38.603 -6.747 1.00 32.41 77 VAL B O 1
ATOM 1389 N N . ASN B 1 78 ? 27.077 -38.576 -4.634 1.00 26.40 78 ASN B N 1
ATOM 1390 C CA . ASN B 1 78 ? 28.318 -38.084 -4.051 1.00 31.83 78 ASN B CA 1
ATOM 1391 C C . ASN B 1 78 ? 29.021 -36.911 -4.757 1.00 30.94 78 ASN B C 1
ATOM 1392 O O . ASN B 1 78 ? 30.197 -36.963 -5.012 1.00 29.20 78 ASN B O 1
ATOM 1397 N N . PRO B 1 79 ? 28.279 -35.822 -5.036 1.00 29.81 79 PRO B N 1
ATOM 1398 C CA . PRO B 1 79 ? 28.883 -34.718 -5.746 1.00 28.31 79 PRO B CA 1
ATOM 1399 C C . PRO B 1 79 ? 29.808 -33.949 -4.843 1.00 27.31 79 PRO B C 1
ATOM 1400 O O . PRO B 1 79 ? 29.545 -33.888 -3.680 1.00 25.84 79 PRO B O 1
ATOM 1404 N N . PRO B 1 80 ? 30.896 -33.384 -5.392 1.00 28.70 80 PRO B N 1
ATOM 1405 C CA . PRO B 1 80 ? 31.763 -32.480 -4.583 1.00 30.84 80 PRO B CA 1
ATOM 1406 C C . PRO B 1 80 ? 31.103 -31.167 -4.235 1.00 31.78 80 PRO B C 1
ATOM 1407 O O . PRO B 1 80 ? 31.595 -30.521 -3.351 1.00 27.72 80 PRO B O 1
ATOM 1411 N N . TYR B 1 81 ? 30.026 -30.764 -4.928 1.00 30.83 81 TYR B N 1
ATOM 1412 C CA . TYR B 1 81 ? 29.290 -29.582 -4.541 1.00 26.25 81 TYR B CA 1
ATOM 1413 C C . TYR B 1 81 ? 27.811 -29.858 -4.691 1.00 25.07 81 TYR B C 1
ATOM 1414 O O . TYR B 1 81 ? 27.403 -30.379 -5.734 1.00 22.48 81 TYR B O 1
ATOM 1423 N N . VAL B 1 82 ? 27.032 -29.550 -3.645 1.00 22.45 82 VAL B N 1
ATOM 1424 C CA . VAL B 1 82 ? 25.575 -29.628 -3.696 1.00 22.00 82 VAL B CA 1
ATOM 1425 C C . VAL B 1 82 ? 24.958 -28.511 -2.948 1.00 21.19 82 VAL B C 1
ATOM 1426 O O . VAL B 1 82 ? 25.385 -28.213 -1.884 1.00 22.59 82 VAL B O 1
ATOM 1430 N N . LYS B 1 83 ? 23.914 -27.929 -3.516 1.00 23.21 83 LYS B N 1
ATOM 1431 C CA . LYS B 1 83 ? 23.128 -26.919 -2.843 1.00 20.92 83 LYS B CA 1
ATOM 1432 C C . LYS B 1 83 ? 21.655 -27.230 -2.961 1.00 20.24 83 LYS B C 1
ATOM 1433 O O . LYS B 1 83 ? 21.148 -27.446 -4.062 1.00 22.13 83 LYS B O 1
ATOM 1439 N N . VAL B 1 84 ? 20.959 -27.212 -1.830 1.00 20.67 84 VAL B N 1
ATOM 1440 C CA . VAL B 1 84 ? 19.503 -27.400 -1.801 1.00 17.14 84 VAL B CA 1
ATOM 1441 C C . VAL B 1 84 ? 18.799 -26.167 -1.257 1.00 18.08 84 VAL B C 1
ATOM 1442 O O . VAL B 1 84 ? 19.217 -25.677 -0.207 1.00 19.31 84 VAL B O 1
ATOM 1446 N N . THR B 1 85 ? 17.709 -25.721 -1.911 1.00 18.93 85 THR B N 1
ATOM 1447 C CA . THR B 1 85 ? 16.979 -24.538 -1.507 1.00 19.12 85 THR B CA 1
ATOM 1448 C C . THR B 1 85 ? 15.522 -24.963 -1.433 1.00 20.19 85 THR B C 1
ATOM 1449 O O . THR B 1 85 ? 14.977 -25.448 -2.404 1.00 21.58 85 THR B O 1
ATOM 1453 N N . VAL B 1 86 ? 14.901 -24.800 -0.285 1.00 18.77 86 VAL B N 1
ATOM 1454 C CA . VAL B 1 86 ? 13.465 -25.015 -0.137 1.00 19.07 86 VAL B CA 1
ATOM 1455 C C . VAL B 1 86 ? 12.788 -23.667 0.066 1.00 21.36 86 VAL B C 1
ATOM 1456 O O . VAL B 1 86 ? 13.217 -22.918 0.937 1.00 25.21 86 VAL B O 1
ATOM 1460 N N . LYS B 1 87 ? 11.743 -23.374 -0.726 1.00 20.08 87 LYS B N 1
ATOM 1461 C CA . LYS B 1 87 ? 10.979 -22.134 -0.653 1.00 23.26 87 LYS B CA 1
ATOM 1462 C C . LYS B 1 87 ? 9.550 -22.480 -0.332 1.00 23.39 87 LYS B C 1
ATOM 1463 O O . LYS B 1 87 ? 8.961 -23.422 -0.968 1.00 21.99 87 LYS B O 1
ATOM 1469 N N . SER B 1 88 ? 8.996 -21.819 0.680 1.00 24.16 88 SER B N 1
ATOM 1470 C CA . SER B 1 88 ? 7.574 -22.014 1.049 1.00 26.98 88 SER B CA 1
ATOM 1471 C C . SER B 1 88 ? 7.005 -20.708 1.596 1.00 27.57 88 SER B C 1
ATOM 1472 O O . SER B 1 88 ? 7.691 -19.717 1.684 1.00 24.72 88 SER B O 1
ATOM 1475 N N . TYR B 1 89 ? 5.731 -20.748 1.956 1.00 30.65 89 TYR B N 1
ATOM 1476 C CA . TYR B 1 89 ? 4.980 -19.582 2.367 1.00 36.40 89 TYR B CA 1
ATOM 1477 C C . TYR B 1 89 ? 4.221 -20.045 3.616 1.00 33.63 89 TYR B C 1
ATOM 1478 O O . TYR B 1 89 ? 3.616 -21.083 3.648 1.00 31.06 89 TYR B O 1
ATOM 1487 N N . TYR B 1 90 ? 4.352 -19.342 4.702 1.00 30.69 90 TYR B N 1
ATOM 1488 C CA . TYR B 1 90 ? 3.833 -19.840 5.986 1.00 31.81 90 TYR B CA 1
ATOM 1489 C C . TYR B 1 90 ? 3.453 -18.645 6.832 1.00 29.42 90 TYR B C 1
ATOM 1490 O O . TYR B 1 90 ? 4.324 -17.773 7.033 1.00 32.11 90 TYR B O 1
ATOM 1499 N N . ILE B 1 91 ? 2.186 -18.595 7.287 1.00 29.61 91 ILE B N 1
ATOM 1500 C CA . ILE B 1 91 ? 1.653 -17.491 8.105 1.00 33.59 91 ILE B CA 1
ATOM 1501 C C . ILE B 1 91 ? 2.034 -16.137 7.531 1.00 29.77 91 ILE B C 1
ATOM 1502 O O . ILE B 1 91 ? 2.407 -15.232 8.269 1.00 30.51 91 ILE B O 1
ATOM 1507 N N . GLY B 1 92 ? 1.908 -16.027 6.205 1.00 27.98 92 GLY B N 1
ATOM 1508 C CA . GLY B 1 92 ? 2.166 -14.776 5.485 1.00 28.50 92 GLY B CA 1
ATOM 1509 C C . GLY B 1 92 ? 3.613 -14.397 5.284 1.00 26.41 92 GLY B C 1
ATOM 1510 O O . GLY B 1 92 ? 3.906 -13.247 4.913 1.00 25.79 92 GLY B O 1
ATOM 1511 N N . VAL B 1 93 ? 4.509 -15.325 5.586 1.00 24.28 93 VAL B N 1
ATOM 1512 C CA . VAL B 1 93 ? 5.972 -15.172 5.447 1.00 23.97 93 VAL B CA 1
ATOM 1513 C C . VAL B 1 93 ? 6.515 -16.071 4.319 1.00 25.66 93 VAL B C 1
ATOM 1514 O O . VAL B 1 93 ? 6.206 -17.271 4.267 1.00 29.12 93 VAL B O 1
ATOM 1518 N N . GLU B 1 94 ? 7.249 -15.477 3.386 1.00 24.81 94 GLU B N 1
ATOM 1519 C CA . GLU B 1 94 ? 7.937 -16.212 2.398 1.00 27.19 94 GLU B CA 1
ATOM 1520 C C . GLU B 1 94 ? 9.265 -16.651 3.061 1.00 24.03 94 GLU B C 1
ATOM 1521 O O . GLU B 1 94 ? 9.994 -15.816 3.616 1.00 22.42 94 GLU B O 1
ATOM 1527 N N . VAL B 1 95 ? 9.582 -17.931 2.900 1.00 21.64 95 VAL B N 1
ATOM 1528 C CA . VAL B 1 95 ? 10.694 -18.547 3.547 1.00 24.54 95 VAL B CA 1
ATOM 1529 C C . VAL B 1 95 ? 11.553 -19.249 2.540 1.00 25.41 95 VAL B C 1
ATOM 1530 O O . VAL B 1 95 ? 11.039 -19.951 1.661 1.00 25.82 95 VAL B O 1
ATOM 1534 N N . GLU B 1 96 ? 12.862 -19.098 2.659 1.00 24.07 96 GLU B N 1
ATOM 1535 C CA . GLU B 1 96 ? 13.778 -19.838 1.827 1.00 24.46 96 GLU B CA 1
ATOM 1536 C C . GLU B 1 96 ? 14.815 -20.368 2.775 1.00 22.60 96 GLU B C 1
ATOM 1537 O O . GLU B 1 96 ? 15.398 -19.640 3.501 1.00 22.55 96 GLU B O 1
ATOM 1543 N N . VAL B 1 97 ? 15.075 -21.645 2.657 1.00 23.90 97 VAL B N 1
ATOM 1544 C CA . VAL B 1 97 ? 16.115 -22.304 3.441 1.00 24.25 97 VAL B CA 1
ATOM 1545 C C . VAL B 1 97 ? 17.109 -22.922 2.458 1.00 22.61 97 VAL B C 1
ATOM 1546 O O . VAL B 1 97 ? 16.719 -23.635 1.549 1.00 23.15 97 VAL B O 1
ATOM 1550 N N . VAL B 1 98 ? 18.377 -22.669 2.652 1.00 20.88 98 VAL B N 1
ATOM 1551 C CA . VAL B 1 98 ? 19.447 -23.200 1.893 1.00 21.96 98 VAL B CA 1
ATOM 1552 C C . VAL B 1 98 ? 20.365 -24.120 2.724 1.00 24.34 98 VAL B C 1
ATOM 1553 O O . VAL B 1 98 ? 20.759 -23.743 3.823 1.00 27.40 98 VAL B O 1
ATOM 1557 N N . ALA B 1 99 ? 20.695 -25.302 2.169 1.00 23.40 99 ALA B N 1
ATOM 1558 C CA . ALA B 1 99 ? 21.702 -26.190 2.679 1.00 23.51 99 ALA B CA 1
ATOM 1559 C C . ALA B 1 99 ? 22.771 -26.455 1.626 1.00 24.31 99 ALA B C 1
ATOM 1560 O O . ALA B 1 99 ? 22.461 -26.678 0.484 1.00 22.53 99 ALA B O 1
ATOM 1562 N N . GLU B 1 100 ? 24.051 -26.428 2.005 1.00 25.69 100 GLU B N 1
ATOM 1563 C CA . GLU B 1 100 ? 25.091 -26.390 1.005 1.00 26.82 100 GLU B CA 1
ATOM 1564 C C . GLU B 1 100 ? 26.207 -27.284 1.453 1.00 28.01 100 GLU B C 1
ATOM 1565 O O . GLU B 1 100 ? 26.459 -27.358 2.611 1.00 28.06 100 GLU B O 1
ATOM 1571 N N . SER B 1 101 ? 26.842 -28.013 0.557 1.00 25.33 101 SER B N 1
ATOM 1572 C CA . SER B 1 101 ? 27.971 -28.825 0.919 1.00 29.25 101 SER B CA 1
ATOM 1573 C C . SER B 1 101 ? 29.042 -28.674 -0.140 1.00 28.83 101 SER B C 1
ATOM 1574 O O . SER B 1 101 ? 28.788 -28.821 -1.299 1.00 30.49 101 SER B O 1
ATOM 1577 N N . GLY B 1 102 ? 30.254 -28.429 0.296 1.00 31.49 102 GLY B N 1
ATOM 1578 C CA . GLY B 1 102 ? 31.417 -28.260 -0.567 1.00 42.86 102 GLY B CA 1
ATOM 1579 C C . GLY B 1 102 ? 31.639 -26.868 -1.197 1.00 47.03 102 GLY B C 1
ATOM 1580 O O . GLY B 1 102 ? 32.304 -26.767 -2.243 1.00 64.44 102 GLY B O 1
ATOM 1581 N N . GLY B 1 103 ? 31.097 -25.788 -0.622 1.00 53.03 103 GLY B N 1
ATOM 1582 C CA . GLY B 1 103 ? 31.607 -24.398 -0.917 1.00 55.48 103 GLY B CA 1
ATOM 1583 C C . GLY B 1 103 ? 32.742 -24.005 0.045 1.00 62.64 103 GLY B C 1
ATOM 1584 O O . GLY B 1 103 ? 33.340 -24.879 0.681 1.00 62.40 103 GLY B O 1
ATOM 1585 N N . VAL B 1 104 ? 33.061 -22.714 0.178 1.00 72.63 104 VAL B N 1
ATOM 1586 C CA . VAL B 1 104 ? 34.023 -22.250 1.256 1.00 93.26 104 VAL B CA 1
ATOM 1587 C C . VAL B 1 104 ? 33.434 -22.581 2.681 1.00 103.04 104 VAL B C 1
ATOM 1588 O O . VAL B 1 104 ? 32.232 -22.391 2.894 1.00 89.44 104 VAL B O 1
ATOM 1592 N N . PRO B 1 105 ? 34.259 -23.094 3.650 1.00 122.05 105 PRO B N 1
ATOM 1593 C CA . PRO B 1 105 ? 33.620 -23.785 4.828 1.00 109.95 105 PRO B CA 1
ATOM 1594 C C . PRO B 1 105 ? 32.624 -22.981 5.729 1.00 107.80 105 PRO B C 1
ATOM 1595 O O . PRO B 1 105 ? 32.858 -22.733 6.917 1.00 92.18 105 PRO B O 1
ATOM 1599 N N . LYS C 1 6 ? 22.553 -30.828 10.950 1.00 61.43 6 LYS C N 1
ATOM 1600 C CA . LYS C 1 6 ? 23.215 -29.508 11.075 1.00 62.19 6 LYS C CA 1
ATOM 1601 C C . LYS C 1 6 ? 22.190 -28.455 10.656 1.00 62.70 6 LYS C C 1
ATOM 1602 O O . LYS C 1 6 ? 20.997 -28.736 10.312 1.00 50.30 6 LYS C O 1
ATOM 1608 N N . SER C 1 7 ? 22.617 -27.227 10.760 1.00 56.26 7 SER C N 1
ATOM 1609 C CA . SER C 1 7 ? 21.714 -26.177 10.449 1.00 45.89 7 SER C CA 1
ATOM 1610 C C . SER C 1 7 ? 21.795 -25.932 8.930 1.00 39.08 7 SER C C 1
ATOM 1611 O O . SER C 1 7 ? 22.747 -26.339 8.227 1.00 33.96 7 SER C O 1
ATOM 1614 N N . PRO C 1 8 ? 20.767 -25.308 8.398 1.00 32.21 8 PRO C N 1
ATOM 1615 C CA . PRO C 1 8 ? 20.982 -24.657 7.097 1.00 34.26 8 PRO C CA 1
ATOM 1616 C C . PRO C 1 8 ? 22.178 -23.664 7.051 1.00 31.16 8 PRO C C 1
ATOM 1617 O O . PRO C 1 8 ? 22.612 -23.137 8.075 1.00 26.75 8 PRO C O 1
ATOM 1621 N N . SER C 1 9 ? 22.654 -23.435 5.825 1.00 30.24 9 SER C N 1
ATOM 1622 C CA . SER C 1 9 ? 23.725 -22.551 5.487 1.00 32.51 9 SER C CA 1
ATOM 1623 C C . SER C 1 9 ? 23.183 -21.138 5.443 1.00 27.33 9 SER C C 1
ATOM 1624 O O . SER C 1 9 ? 23.927 -20.239 5.652 1.00 30.19 9 SER C O 1
ATOM 1627 N N . LEU C 1 10 ? 21.925 -20.976 5.074 1.00 23.79 10 LEU C N 1
ATOM 1628 C CA . LEU C 1 10 ? 21.333 -19.616 4.895 1.00 22.98 10 LEU C CA 1
ATOM 1629 C C . LEU C 1 10 ? 19.825 -19.706 4.994 1.00 21.98 10 LEU C C 1
ATOM 1630 O O . LEU C 1 10 ? 19.261 -20.612 4.448 1.00 21.74 10 LEU C O 1
ATOM 1635 N N . VAL C 1 11 ? 19.188 -18.755 5.683 1.00 21.39 11 VAL C N 1
ATOM 1636 C CA . VAL C 1 11 ? 17.765 -18.541 5.621 1.00 21.77 11 VAL C CA 1
ATOM 1637 C C . VAL C 1 11 ? 17.403 -17.145 5.088 1.00 21.73 11 VAL C C 1
ATOM 1638 O O . VAL C 1 11 ? 18.086 -16.151 5.393 1.00 21.70 11 VAL C O 1
ATOM 1642 N N . ARG C 1 12 ? 16.325 -17.050 4.340 1.00 20.70 12 ARG C N 1
ATOM 1643 C CA . ARG C 1 12 ? 15.759 -15.744 3.983 1.00 24.50 12 ARG C CA 1
ATOM 1644 C C . ARG C 1 12 ? 14.297 -15.722 4.311 1.00 25.03 12 ARG C C 1
ATOM 1645 O O . ARG C 1 12 ? 13.591 -16.706 4.025 1.00 26.63 12 ARG C O 1
ATOM 1653 N N . LEU C 1 13 ? 13.816 -14.611 4.826 1.00 21.16 13 LEU C N 1
ATOM 1654 C CA . LEU C 1 13 ? 12.448 -14.442 5.222 1.00 19.71 13 LEU C CA 1
ATOM 1655 C C . LEU C 1 13 ? 12.023 -13.093 4.663 1.00 23.66 13 LEU C C 1
ATOM 1656 O O . LEU C 1 13 ? 12.866 -12.123 4.587 1.00 22.70 13 LEU C O 1
ATOM 1661 N N . LYS C 1 14 ? 10.741 -13.009 4.324 1.00 21.69 14 LYS C N 1
ATOM 1662 C CA A LYS C 1 14 ? 10.172 -11.814 3.726 0.50 24.21 14 LYS C CA 1
ATOM 1663 C CA B LYS C 1 14 ? 10.184 -11.829 3.692 0.50 23.15 14 LYS C CA 1
ATOM 1664 C C . LYS C 1 14 ? 8.683 -11.757 4.079 1.00 25.08 14 LYS C C 1
ATOM 1665 O O . LYS C 1 14 ? 7.936 -12.783 4.001 1.00 22.42 14 LYS C O 1
ATOM 1676 N N . THR C 1 15 ? 8.216 -10.593 4.519 1.00 21.14 15 THR C N 1
ATOM 1677 C CA . THR C 1 15 ? 6.817 -10.436 4.848 1.00 23.04 15 THR C CA 1
ATOM 1678 C C . THR C 1 15 ? 6.477 -8.918 4.897 1.00 22.08 15 THR C C 1
ATOM 1679 O O . THR C 1 15 ? 7.364 -8.105 4.740 1.00 24.58 15 THR C O 1
ATOM 1683 N N . ARG C 1 16 ? 5.237 -8.595 5.067 1.00 19.09 16 ARG C N 1
ATOM 1684 C CA . ARG C 1 16 ? 4.820 -7.232 5.117 1.00 22.91 16 ARG C CA 1
ATOM 1685 C C . ARG C 1 16 ? 4.472 -6.915 6.572 1.00 24.54 16 ARG C C 1
ATOM 1686 O O . ARG C 1 16 ? 4.004 -7.771 7.331 1.00 24.83 16 ARG C O 1
ATOM 1694 N N . GLY C 1 17 ? 4.692 -5.676 6.935 1.00 21.58 17 GLY C N 1
ATOM 1695 C CA . GLY C 1 17 ? 4.340 -5.142 8.223 1.00 23.81 17 GLY C CA 1
ATOM 1696 C C . GLY C 1 17 ? 3.806 -3.726 8.115 1.00 24.24 17 GLY C C 1
ATOM 1697 O O . GLY C 1 17 ? 3.623 -3.209 7.009 1.00 19.22 17 GLY C O 1
ATOM 1698 N N . GLU C 1 18 ? 3.590 -3.103 9.279 1.00 23.51 18 GLU C N 1
ATOM 1699 C CA . GLU C 1 18 ? 3.255 -1.686 9.360 1.00 22.15 18 GLU C CA 1
ATOM 1700 C C . GLU C 1 18 ? 3.690 -1.121 10.698 1.00 22.57 18 GLU C C 1
ATOM 1701 O O . GLU C 1 18 ? 3.840 -1.860 11.713 1.00 21.61 18 GLU C O 1
ATOM 1707 N N . SER C 1 19 ? 3.870 0.199 10.706 1.00 24.76 19 SER C N 1
ATOM 1708 C CA . SER C 1 19 ? 4.311 0.962 11.864 1.00 23.71 19 SER C CA 1
ATOM 1709 C C . SER C 1 19 ? 3.487 2.287 11.779 1.00 26.26 19 SER C C 1
ATOM 1710 O O . SER C 1 19 ? 2.491 2.381 11.009 1.00 25.89 19 SER C O 1
ATOM 1713 N N . VAL C 1 20 ? 3.908 3.295 12.527 1.00 25.18 20 VAL C N 1
ATOM 1714 C CA . VAL C 1 20 ? 3.253 4.621 12.495 1.00 26.44 20 VAL C CA 1
ATOM 1715 C C . VAL C 1 20 ? 4.370 5.580 12.189 1.00 25.34 20 VAL C C 1
ATOM 1716 O O . VAL C 1 20 ? 5.414 5.547 12.806 1.00 26.07 20 VAL C O 1
ATOM 1720 N N . CYS C 1 21 ? 4.179 6.334 11.124 1.00 23.70 21 CYS C N 1
ATOM 1721 C CA . CYS C 1 21 ? 5.097 7.350 10.728 1.00 26.93 21 CYS C CA 1
ATOM 1722 C C . CYS C 1 21 ? 5.144 8.454 11.828 1.00 25.84 21 CYS C C 1
ATOM 1723 O O . CYS C 1 21 ? 4.111 9.017 12.184 1.00 27.67 21 CYS C O 1
ATOM 1726 N N . PRO C 1 22 ? 6.331 8.719 12.405 1.00 26.87 22 PRO C N 1
ATOM 1727 C CA . PRO C 1 22 ? 6.440 9.741 13.466 1.00 29.60 22 PRO C CA 1
ATOM 1728 C C . PRO C 1 22 ? 6.168 11.207 13.003 1.00 29.80 22 PRO C C 1
ATOM 1729 O O . PRO C 1 22 ? 5.946 12.050 13.844 1.00 29.72 22 PRO C O 1
ATOM 1733 N N . ILE C 1 23 ? 6.204 11.467 11.707 1.00 30.07 23 ILE C N 1
ATOM 1734 C CA . ILE C 1 23 ? 6.028 12.829 11.124 1.00 31.73 23 ILE C CA 1
ATOM 1735 C C . ILE C 1 23 ? 4.520 13.000 10.847 1.00 32.53 23 ILE C C 1
ATOM 1736 O O . ILE C 1 23 ? 3.870 13.761 11.488 1.00 38.18 23 ILE C O 1
ATOM 1741 N N . SER C 1 24 ? 3.934 12.164 10.024 1.00 32.28 24 SER C N 1
ATOM 1742 C CA . SER C 1 24 ? 2.511 12.245 9.723 1.00 35.63 24 SER C CA 1
ATOM 1743 C C . SER C 1 24 ? 1.588 11.632 10.758 1.00 38.07 24 SER C C 1
ATOM 1744 O O . SER C 1 24 ? 0.380 11.853 10.690 1.00 42.49 24 SER C O 1
ATOM 1747 N N . LYS C 1 25 ? 2.120 10.846 11.698 1.00 30.99 25 LYS C N 1
ATOM 1748 C CA . LYS C 1 25 ? 1.279 10.039 12.568 1.00 35.26 25 LYS C CA 1
ATOM 1749 C C . LYS C 1 25 ? 0.247 9.087 11.872 1.00 32.54 25 LYS C C 1
ATOM 1750 O O . LYS C 1 25 ? -0.724 8.750 12.460 1.00 32.69 25 LYS C O 1
ATOM 1756 N N . THR C 1 26 ? 0.495 8.601 10.673 1.00 30.15 26 THR C N 1
ATOM 1757 C CA . THR C 1 26 ? -0.465 7.707 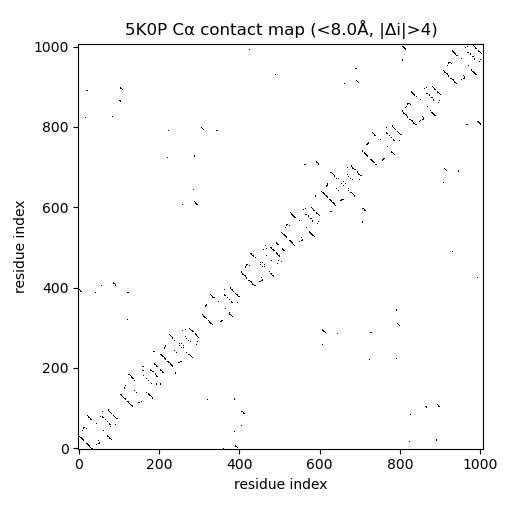9.980 1.00 33.74 26 THR C CA 1
ATOM 1758 C C . THR C 1 26 ? 0.216 6.365 9.770 1.00 32.13 26 THR C C 1
ATOM 1759 O O . THR C 1 26 ? 1.467 6.244 9.756 1.00 26.20 26 THR C O 1
ATOM 1763 N N . VAL C 1 27 ? -0.612 5.349 9.624 1.00 29.27 27 VAL C N 1
ATOM 1764 C CA . VAL C 1 27 ? -0.068 4.010 9.408 1.00 29.08 27 VAL C CA 1
ATOM 1765 C C . VAL C 1 27 ? 0.814 3.984 8.157 1.00 28.71 27 VAL C C 1
ATOM 1766 O O . VAL C 1 27 ? 0.468 4.549 7.136 1.00 35.22 27 VAL C O 1
ATOM 1770 N N . ASP C 1 28 ? 1.969 3.319 8.291 1.00 28.33 28 ASP C N 1
ATOM 1771 C CA . ASP C 1 28 ? 3.095 3.350 7.352 1.00 31.12 28 ASP C CA 1
ATOM 1772 C C . ASP C 1 28 ? 3.474 1.866 7.052 1.00 29.93 28 ASP C C 1
ATOM 1773 O O . ASP C 1 28 ? 4.176 1.238 7.830 1.00 29.29 28 ASP C O 1
ATOM 1778 N N . SER C 1 29 ? 3.024 1.383 5.911 1.00 24.12 29 SER C N 1
ATOM 1779 C CA . SER C 1 29 ? 3.177 -0.004 5.413 1.00 25.71 29 SER C CA 1
ATOM 1780 C C . SER C 1 29 ? 4.624 -0.285 4.973 1.00 23.80 29 SER C C 1
ATOM 1781 O O . SER C 1 29 ? 5.273 0.596 4.497 1.00 25.41 29 SER C O 1
ATOM 1784 N N . PHE C 1 30 ? 5.140 -1.493 5.143 1.00 20.65 30 PHE C N 1
ATOM 1785 C CA . PHE C 1 30 ? 6.438 -1.855 4.596 1.00 20.20 30 PHE C CA 1
ATOM 1786 C C . PHE C 1 30 ? 6.609 -3.303 4.256 1.00 19.46 30 PHE C C 1
ATOM 1787 O O . PHE C 1 30 ? 5.889 -4.132 4.731 1.00 19.77 30 PHE C O 1
ATOM 1795 N N . GLU C 1 31 ? 7.647 -3.575 3.486 1.00 19.67 31 GLU C N 1
ATOM 1796 C CA . GLU C 1 31 ? 8.083 -4.914 3.170 1.00 21.71 31 GLU C CA 1
ATOM 1797 C C . GLU C 1 31 ? 9.446 -5.090 3.865 1.00 21.34 31 GLU C C 1
ATOM 1798 O O . GLU C 1 31 ? 10.346 -4.201 3.771 1.00 23.44 31 GLU C O 1
ATOM 1804 N N . VAL C 1 32 ? 9.608 -6.247 4.538 1.00 17.17 32 VAL C N 1
ATOM 1805 C CA . VAL C 1 32 ? 10.856 -6.559 5.201 1.00 17.77 32 VAL C CA 1
ATOM 1806 C C . VAL C 1 32 ? 11.382 -7.887 4.783 1.00 17.91 32 VAL C C 1
ATOM 1807 O O . VAL C 1 32 ? 10.614 -8.840 4.745 1.00 18.09 32 VAL C O 1
ATOM 1811 N N . SER C 1 33 ? 12.689 -7.938 4.500 1.00 21.85 33 SER C N 1
ATOM 1812 C CA . SER C 1 33 ? 13.417 -9.182 4.233 1.00 23.04 33 SER C CA 1
ATOM 1813 C C . SER C 1 33 ? 14.492 -9.316 5.253 1.00 22.73 33 SER C C 1
ATOM 1814 O O . SER C 1 33 ? 15.169 -8.341 5.593 1.00 22.63 33 SER C O 1
ATOM 1817 N N . VAL C 1 34 ? 14.700 -10.550 5.667 1.00 22.61 34 VAL C N 1
ATOM 1818 C CA . VAL C 1 34 ? 15.770 -10.896 6.564 1.00 21.92 34 VAL C CA 1
ATOM 1819 C C . VAL C 1 34 ? 16.541 -12.016 5.920 1.00 21.32 34 VAL C C 1
ATOM 1820 O O . VAL C 1 34 ? 15.960 -12.943 5.459 1.00 21.55 34 VAL C O 1
ATOM 1824 N N . GLU C 1 35 ? 17.850 -11.894 5.867 1.00 20.96 35 GLU C N 1
ATOM 1825 C CA . GLU C 1 35 ? 18.742 -12.977 5.420 1.00 23.17 35 GLU C CA 1
ATOM 1826 C C . GLU C 1 35 ? 19.730 -13.258 6.542 1.00 23.19 35 GLU C C 1
ATOM 1827 O O . GLU C 1 35 ? 20.347 -12.325 7.107 1.00 20.07 35 GLU C O 1
ATOM 1833 N N . TYR C 1 36 ? 19.940 -14.519 6.917 1.00 22.58 36 TYR C N 1
ATOM 1834 C CA . TYR C 1 36 ? 20.951 -14.745 7.933 1.00 21.96 36 TYR C CA 1
ATOM 1835 C C . TYR C 1 36 ? 21.535 -16.120 7.775 1.00 23.98 36 TYR C C 1
ATOM 1836 O O . TYR C 1 36 ? 20.882 -16.991 7.159 1.00 22.80 36 TYR C O 1
ATOM 1845 N N . ILE C 1 37 ? 22.737 -16.299 8.345 1.00 25.82 37 ILE C N 1
ATOM 1846 C CA . ILE C 1 37 ? 23.471 -17.584 8.379 1.00 25.89 37 ILE C CA 1
ATOM 1847 C C . ILE C 1 37 ? 23.214 -18.169 9.744 1.00 26.91 37 ILE C C 1
ATOM 1848 O O . ILE C 1 37 ? 23.633 -17.585 10.717 1.00 24.31 37 ILE C O 1
ATOM 1853 N N . PRO C 1 38 ? 22.497 -19.330 9.838 1.00 27.32 38 PRO C N 1
ATOM 1854 C CA . PRO C 1 38 ? 22.266 -19.876 11.162 1.00 26.18 38 PRO C CA 1
ATOM 1855 C C . PRO C 1 38 ? 23.548 -20.363 11.823 1.00 30.52 38 PRO C C 1
ATOM 1856 O O . PRO C 1 38 ? 24.495 -20.760 11.126 1.00 30.02 38 PRO C O 1
ATOM 1860 N N . ARG C 1 39 ? 23.634 -20.253 13.151 1.00 32.05 39 ARG C N 1
ATOM 1861 C CA . ARG C 1 39 ? 24.690 -20.948 13.862 1.00 34.93 39 ARG C CA 1
ATOM 1862 C C . ARG C 1 39 ? 23.956 -21.733 14.871 1.00 36.55 39 ARG C C 1
ATOM 1863 O O . ARG C 1 39 ? 23.628 -21.226 15.905 1.00 39.07 39 ARG C O 1
ATOM 1871 N N . GLY C 1 40 ? 23.597 -22.953 14.535 1.00 39.61 40 GLY C N 1
ATOM 1872 C CA . GLY C 1 40 ? 23.059 -23.851 15.544 1.00 44.40 40 GLY C CA 1
ATOM 1873 C C . GLY C 1 40 ? 21.582 -23.734 15.855 1.00 45.16 40 GLY C C 1
ATOM 1874 O O . GLY C 1 40 ? 21.057 -24.584 16.521 1.00 64.40 40 GLY C O 1
ATOM 1875 N N . ALA C 1 41 ? 20.904 -22.736 15.336 1.00 41.89 41 ALA C N 1
ATOM 1876 C CA . ALA C 1 41 ? 19.478 -22.487 15.631 1.00 39.39 41 ALA C CA 1
ATOM 1877 C C . ALA C 1 41 ? 18.848 -21.656 14.548 1.00 35.89 41 ALA C C 1
ATOM 1878 O O . ALA C 1 41 ? 19.441 -20.699 14.038 1.00 35.51 41 ALA C O 1
ATOM 1880 N N . VAL C 1 42 ? 17.631 -22.038 14.206 1.00 30.83 42 VAL C N 1
ATOM 1881 C CA . VAL C 1 42 ? 16.820 -21.311 13.253 1.00 29.98 42 VAL C CA 1
ATOM 1882 C C . VAL C 1 42 ? 15.700 -20.550 13.968 1.00 32.10 42 VAL C C 1
ATOM 1883 O O . VAL C 1 42 ? 15.010 -21.092 14.846 1.00 31.17 42 VAL C O 1
ATOM 1887 N N . LEU C 1 43 ? 15.512 -19.287 13.572 1.00 26.75 43 LEU C N 1
ATOM 1888 C CA . LEU C 1 43 ? 14.450 -18.475 14.091 1.00 26.49 43 LEU C CA 1
ATOM 1889 C C . LEU C 1 43 ? 13.145 -19.089 13.655 1.00 24.08 43 LEU C C 1
ATOM 1890 O O . LEU C 1 43 ? 12.872 -19.295 12.479 1.00 25.01 43 LEU C O 1
ATOM 1895 N N . ALA C 1 44 ? 12.311 -19.406 14.603 1.00 28.64 44 ALA C N 1
ATOM 1896 C CA . ALA C 1 44 ? 10.929 -19.830 14.282 1.00 26.70 44 ALA C CA 1
ATOM 1897 C C . ALA C 1 44 ? 10.162 -18.725 13.577 1.00 27.76 44 ALA C C 1
ATOM 1898 O O . ALA C 1 44 ? 10.224 -17.521 13.970 1.00 29.60 44 ALA C O 1
ATOM 1900 N N . ILE C 1 45 ? 9.386 -19.131 12.593 1.00 30.20 45 ILE C N 1
ATOM 1901 C CA . ILE C 1 45 ? 8.642 -18.198 11.753 1.00 28.99 45 ILE C CA 1
ATOM 1902 C C . ILE C 1 45 ? 7.617 -17.439 12.589 1.00 29.69 45 ILE C C 1
ATOM 1903 O O . ILE C 1 45 ? 7.461 -16.234 12.416 1.00 24.36 45 ILE C O 1
ATOM 1908 N N . GLU C 1 46 ? 6.923 -18.148 13.478 1.00 29.40 46 GLU C N 1
ATOM 1909 C CA . GLU C 1 46 ? 6.072 -17.518 14.514 1.00 31.22 46 GLU C CA 1
ATOM 1910 C C . GLU C 1 46 ? 6.774 -16.360 15.275 1.00 26.80 46 GLU C C 1
ATOM 1911 O O . GLU C 1 46 ? 6.156 -15.339 15.531 1.00 26.53 46 GLU C O 1
ATOM 1917 N N . GLU C 1 47 ? 8.024 -16.597 15.666 1.00 25.32 47 GLU C N 1
ATOM 1918 C CA A GLU C 1 47 ? 8.784 -15.595 16.393 0.37 26.40 47 GLU C CA 1
ATOM 1919 C CA C GLU C 1 47 ? 8.833 -15.632 16.397 0.63 26.99 47 GLU C CA 1
ATOM 1920 C C . GLU C 1 47 ? 9.145 -14.410 15.498 1.00 24.70 47 GLU C C 1
ATOM 1921 O O . GLU C 1 47 ? 8.977 -13.242 15.909 1.00 26.04 47 GLU C O 1
ATOM 1932 N N . PHE C 1 48 ? 9.547 -14.663 14.271 1.00 23.36 48 PHE C N 1
ATOM 1933 C CA . PHE C 1 48 ? 9.751 -13.626 13.287 1.00 23.01 48 PHE C CA 1
ATOM 1934 C C . PHE C 1 48 ? 8.485 -12.768 13.069 1.00 24.19 48 PHE C C 1
ATOM 1935 O O . PHE C 1 48 ? 8.524 -11.514 13.092 1.00 20.82 48 PHE C O 1
ATOM 1943 N N . LYS C 1 49 ? 7.357 -13.414 12.880 1.00 23.06 49 LYS C N 1
ATOM 1944 C CA . LYS C 1 49 ? 6.146 -12.679 12.657 1.00 25.07 49 LYS C CA 1
ATOM 1945 C C . LYS C 1 49 ? 5.751 -11.849 13.890 1.00 23.80 49 LYS C C 1
ATOM 1946 O O . LYS C 1 49 ? 5.308 -10.752 13.764 1.00 24.24 49 LYS C O 1
ATOM 1952 N N . LYS C 1 50 ? 5.944 -12.382 15.089 1.00 27.43 50 LYS C N 1
ATOM 1953 C CA . LYS C 1 50 ? 5.781 -11.580 16.307 1.00 27.58 50 LYS C CA 1
ATOM 1954 C C . LYS C 1 50 ? 6.675 -10.320 16.311 1.00 25.74 50 LYS C C 1
ATOM 1955 O O . LYS C 1 50 ? 6.190 -9.188 16.573 1.00 26.79 50 LYS C O 1
ATOM 1961 N N . MET C 1 51 ? 7.967 -10.490 15.983 1.00 27.15 51 MET C N 1
ATOM 1962 C CA . MET C 1 51 ? 8.863 -9.359 15.884 1.00 27.33 51 MET C CA 1
ATOM 1963 C C . MET C 1 51 ? 8.330 -8.318 14.891 1.00 24.03 51 MET C C 1
ATOM 1964 O O . MET C 1 51 ? 8.265 -7.132 15.233 1.00 23.46 51 MET C O 1
ATOM 1969 N N . VAL C 1 52 ? 7.971 -8.750 13.674 1.00 19.97 52 VAL C N 1
ATOM 1970 C CA . VAL C 1 52 ? 7.533 -7.792 12.695 1.00 22.34 52 VAL C CA 1
ATOM 1971 C C . VAL C 1 52 ? 6.199 -7.083 13.135 1.00 23.92 52 VAL C C 1
ATOM 1972 O O . VAL C 1 52 ? 6.016 -5.850 12.955 1.00 21.98 52 VAL C O 1
ATOM 1976 N N . ASP C 1 53 ? 5.280 -7.864 13.720 1.00 22.58 53 ASP C N 1
ATOM 1977 C CA . ASP C 1 53 ? 4.044 -7.280 14.212 1.00 24.39 53 ASP C CA 1
ATOM 1978 C C . ASP C 1 53 ? 4.185 -6.403 15.428 1.00 23.96 53 ASP C C 1
ATOM 1979 O O . ASP C 1 53 ? 3.300 -5.650 15.711 1.00 22.89 53 ASP C O 1
ATOM 1984 N N . SER C 1 54 ? 5.282 -6.529 16.152 1.00 25.13 54 SER C N 1
ATOM 1985 C CA . SER C 1 54 ? 5.506 -5.624 17.296 1.00 26.28 54 SER C CA 1
ATOM 1986 C C . SER C 1 54 ? 5.513 -4.150 16.883 1.00 24.84 54 SER C C 1
ATOM 1987 O O . SER C 1 54 ? 5.319 -3.300 17.743 1.00 24.84 54 SER C O 1
ATOM 1990 N N . TYR C 1 55 ? 5.807 -3.846 15.623 1.00 21.73 55 TYR C N 1
ATOM 1991 C CA . TYR C 1 55 ? 5.889 -2.462 15.207 1.00 23.96 55 TYR C CA 1
ATOM 1992 C C . TYR C 1 55 ? 4.515 -1.834 14.899 1.00 23.64 55 TYR C C 1
ATOM 1993 O O . TYR C 1 55 ? 4.432 -0.618 14.771 1.00 24.08 55 TYR C O 1
ATOM 2002 N N . ARG C 1 56 ? 3.466 -2.653 14.840 1.00 25.12 56 ARG C N 1
ATOM 2003 C CA . ARG C 1 56 ? 2.125 -2.126 14.610 1.00 25.84 56 ARG C CA 1
ATOM 2004 C C . ARG C 1 56 ? 1.799 -1.162 15.711 1.00 25.96 56 ARG C C 1
ATOM 2005 O O . ARG C 1 56 ? 1.966 -1.486 16.874 1.00 28.17 56 ARG C O 1
ATOM 2013 N N . GLY C 1 57 ? 1.360 0.041 15.382 1.00 28.72 57 GLY C N 1
ATOM 2014 C CA . GLY C 1 57 ? 0.986 1.004 16.418 1.00 28.85 57 GLY C CA 1
ATOM 2015 C C . GLY C 1 57 ? 2.172 1.761 16.988 1.00 28.59 57 GLY C C 1
ATOM 2016 O O . GLY C 1 57 ? 1.974 2.659 17.750 1.00 30.33 57 GLY C O 1
ATOM 2017 N N . ARG C 1 58 ? 3.400 1.438 16.624 1.00 26.18 58 ARG C N 1
ATOM 2018 C CA . ARG C 1 58 ? 4.544 2.080 17.168 1.00 26.17 58 ARG C CA 1
ATOM 2019 C C . ARG C 1 58 ? 5.016 3.170 16.207 1.00 27.77 58 ARG C C 1
ATOM 2020 O O . ARG C 1 58 ? 5.235 2.953 15.019 1.00 24.20 58 ARG C O 1
ATOM 2028 N N . GLU C 1 59 ? 5.251 4.346 16.784 1.00 26.92 59 GLU C N 1
ATOM 2029 C CA . GLU C 1 59 ? 5.841 5.422 16.043 1.00 27.02 59 GLU C CA 1
ATOM 2030 C C . GLU C 1 59 ? 7.343 5.202 15.937 1.00 25.76 59 GLU C C 1
ATOM 2031 O O . GLU C 1 59 ? 8.046 5.323 16.928 1.00 27.73 59 GLU C O 1
ATOM 2037 N N . ILE C 1 60 ? 7.815 4.845 14.749 1.00 25.85 60 ILE C N 1
ATOM 2038 C CA . ILE C 1 60 ? 9.202 4.566 14.531 1.00 25.91 60 ILE C CA 1
ATOM 2039 C C . ILE C 1 60 ? 9.595 4.818 13.074 1.00 25.53 60 ILE C C 1
ATOM 2040 O O . ILE C 1 60 ? 8.857 4.410 12.182 1.00 28.36 60 ILE C O 1
ATOM 2045 N N . LEU C 1 61 ? 10.736 5.461 12.829 1.00 23.27 61 LEU C N 1
ATOM 2046 C CA . LEU C 1 61 ? 11.214 5.652 11.406 1.00 24.32 61 LEU C CA 1
ATOM 2047 C C . LEU C 1 61 ? 11.632 4.329 10.841 1.00 25.60 61 LEU C C 1
ATOM 2048 O O . LEU C 1 61 ? 12.235 3.549 11.580 1.00 25.54 61 LEU C O 1
ATOM 2053 N N . HIS C 1 62 ? 11.385 4.088 9.539 1.00 24.98 62 HIS C N 1
ATOM 2054 C CA . HIS C 1 62 ? 11.820 2.790 8.969 1.00 25.53 62 HIS C CA 1
ATOM 2055 C C . HIS C 1 62 ? 13.305 2.573 9.052 1.00 25.66 62 HIS C C 1
ATOM 2056 O O . HIS C 1 62 ? 13.749 1.445 9.088 1.00 28.33 62 HIS C O 1
ATOM 2063 N N . GLU C 1 63 ? 14.097 3.624 9.067 1.00 26.57 63 GLU C N 1
ATOM 2064 C CA . GLU C 1 63 ? 15.523 3.426 9.268 1.00 30.82 63 GLU C CA 1
ATOM 2065 C C . GLU C 1 63 ? 15.878 2.862 10.622 1.00 30.65 63 GLU C C 1
ATOM 2066 O O . GLU C 1 63 ? 16.788 2.022 10.723 1.00 33.42 63 GLU C O 1
ATOM 2072 N N . GLU C 1 64 ? 15.164 3.337 11.641 1.00 26.85 64 GLU C N 1
ATOM 2073 C CA . GLU C 1 64 ? 15.334 2.864 13.030 1.00 28.22 64 GLU C CA 1
ATOM 2074 C C . GLU C 1 64 ? 14.775 1.401 13.104 1.00 26.17 64 GLU C C 1
ATOM 2075 O O . GLU C 1 64 ? 15.311 0.549 13.808 1.00 22.70 64 GLU C O 1
ATOM 2081 N N . LEU C 1 65 ? 13.645 1.172 12.460 1.00 22.85 65 LEU C N 1
ATOM 2082 C CA . LEU C 1 65 ? 13.013 -0.177 12.438 1.00 22.89 65 LEU C CA 1
ATOM 2083 C C . LEU C 1 65 ? 13.972 -1.264 11.916 1.00 22.07 65 LEU C C 1
ATOM 2084 O O . LEU C 1 65 ? 14.124 -2.354 12.504 1.00 21.54 65 LEU C O 1
ATOM 2089 N N . ALA C 1 66 ? 14.614 -1.007 10.793 1.00 22.44 66 ALA C N 1
ATOM 2090 C CA . ALA C 1 66 ? 15.538 -1.975 10.235 1.00 22.23 66 ALA C CA 1
ATOM 2091 C C . ALA C 1 66 ? 16.614 -2.396 11.230 1.00 20.77 66 ALA C C 1
ATOM 2092 O O . ALA C 1 66 ? 16.911 -3.584 11.412 1.00 20.16 66 ALA C O 1
ATOM 2094 N N . VAL C 1 67 ? 17.153 -1.393 11.921 1.00 22.53 67 VAL C N 1
ATOM 2095 C CA . VAL C 1 67 ? 18.212 -1.643 12.906 1.00 23.50 67 VAL C CA 1
ATOM 2096 C C . VAL C 1 67 ? 17.612 -2.353 14.118 1.00 22.87 67 VAL C C 1
ATOM 2097 O O . VAL C 1 67 ? 18.207 -3.320 14.678 1.00 21.00 67 VAL C O 1
ATOM 2101 N N . ASP C 1 68 ? 16.448 -1.882 14.545 1.00 21.55 68 ASP C N 1
ATOM 2102 C CA . ASP C 1 68 ? 15.806 -2.556 15.668 1.00 26.25 68 ASP C CA 1
ATOM 2103 C C . ASP C 1 68 ? 15.514 -4.078 15.410 1.00 23.93 68 ASP C C 1
ATOM 2104 O O . ASP C 1 68 ? 15.728 -4.955 16.282 1.00 23.62 68 ASP C O 1
ATOM 2109 N N . LEU C 1 69 ? 15.000 -4.359 14.211 1.00 21.07 69 LEU C N 1
ATOM 2110 C CA . LEU C 1 69 ? 14.715 -5.756 13.845 1.00 23.21 69 LEU C CA 1
ATOM 2111 C C . LEU C 1 69 ? 16.049 -6.613 13.729 1.00 22.15 69 LEU C C 1
ATOM 2112 O O . LEU C 1 69 ? 16.103 -7.747 14.198 1.00 21.23 69 LEU C O 1
ATOM 2117 N N . LEU C 1 70 ? 17.124 -6.034 13.159 1.00 20.52 70 LEU C N 1
ATOM 2118 C CA . LEU C 1 70 ? 18.398 -6.643 13.181 1.00 19.10 70 LEU C CA 1
ATOM 2119 C C . LEU C 1 70 ? 18.786 -7.031 14.627 1.00 23.19 70 LEU C C 1
ATOM 2120 O O . LEU C 1 70 ? 19.188 -8.200 14.842 1.00 22.76 70 LEU C O 1
ATOM 2125 N N . GLU C 1 71 ? 18.682 -6.085 15.599 1.00 22.87 71 GLU C N 1
ATOM 2126 C CA . GLU C 1 71 ? 18.993 -6.401 16.980 1.00 24.93 71 GLU C CA 1
ATOM 2127 C C . GLU C 1 71 ? 18.096 -7.517 17.512 1.00 24.73 71 GLU C C 1
ATOM 2128 O O . GLU C 1 71 ? 18.593 -8.419 18.161 1.00 23.34 71 GLU C O 1
ATOM 2134 N N . LYS C 1 72 ? 16.795 -7.507 17.224 1.00 24.10 72 LYS C N 1
ATOM 2135 C CA . LYS C 1 72 ? 15.957 -8.561 17.763 1.00 26.31 72 LYS C CA 1
ATOM 2136 C C . LYS C 1 72 ? 16.363 -9.976 17.264 1.00 26.77 72 LYS C C 1
ATOM 2137 O O . LYS C 1 72 ? 16.287 -10.972 18.003 1.00 27.30 72 LYS C O 1
ATOM 2143 N N . VAL C 1 73 ? 16.760 -10.031 15.995 1.00 22.30 73 VAL C N 1
ATOM 2144 C CA . VAL C 1 73 ? 17.174 -11.239 15.363 1.00 23.32 73 VAL C CA 1
ATOM 2145 C C . VAL C 1 73 ? 18.451 -11.729 16.000 1.00 22.81 73 VAL C C 1
ATOM 2146 O O . VAL C 1 73 ? 18.544 -12.925 16.341 1.00 23.61 73 VAL C O 1
ATOM 2150 N N . LYS C 1 74 ? 19.370 -10.777 16.262 1.00 22.13 74 LYS C N 1
ATOM 2151 C CA . LYS C 1 74 ? 20.680 -11.086 16.863 1.00 23.94 74 LYS C CA 1
ATOM 2152 C C . LYS C 1 74 ? 20.471 -11.643 18.264 1.00 25.82 74 LYS C C 1
ATOM 2153 O O . LYS C 1 74 ? 21.075 -12.657 18.616 1.00 23.09 74 LYS C O 1
ATOM 2159 N N . ALA C 1 75 ? 19.533 -11.051 19.004 1.00 29.28 75 ALA C N 1
ATOM 2160 C CA . ALA C 1 75 ? 19.232 -11.489 20.389 1.00 29.83 75 ALA C CA 1
ATOM 2161 C C . ALA C 1 75 ? 18.577 -12.867 20.403 1.00 30.17 75 ALA C C 1
ATOM 2162 O O . ALA C 1 75 ? 18.925 -13.686 21.264 1.00 25.70 75 ALA C O 1
ATOM 2164 N N . ALA C 1 76 ? 17.622 -13.108 19.497 1.00 30.97 76 ALA C N 1
ATOM 2165 C CA . ALA C 1 76 ? 16.919 -14.379 19.455 1.00 29.35 76 ALA C CA 1
ATOM 2166 C C . ALA C 1 76 ? 17.824 -15.565 19.103 1.00 27.23 76 ALA C C 1
ATOM 2167 O O . ALA C 1 76 ? 17.809 -16.529 19.797 1.00 24.93 76 ALA C O 1
ATOM 2169 N N . VAL C 1 77 ? 18.640 -15.485 18.069 1.00 26.23 77 VAL C N 1
ATOM 2170 C CA . VAL C 1 77 ? 19.384 -16.674 17.548 1.00 27.53 77 VAL C CA 1
ATOM 2171 C C . VAL C 1 77 ? 20.857 -16.398 17.175 1.00 25.88 77 VAL C C 1
ATOM 2172 O O . VAL C 1 77 ? 21.509 -17.245 16.618 1.00 29.96 77 VAL C O 1
ATOM 2176 N N . ASN C 1 78 ? 21.397 -15.245 17.503 1.00 27.79 78 ASN C N 1
ATOM 2177 C CA . ASN C 1 78 ? 22.828 -14.963 17.359 1.00 27.00 78 ASN C CA 1
ATOM 2178 C C . ASN C 1 78 ? 23.555 -15.484 16.110 1.00 26.02 78 ASN C C 1
ATOM 2179 O O . ASN C 1 78 ? 24.589 -16.099 16.199 1.00 27.42 78 ASN C O 1
ATOM 2184 N N . PRO C 1 79 ? 23.047 -15.158 14.925 1.00 28.03 79 PRO C N 1
ATOM 2185 C CA . PRO C 1 79 ? 23.708 -15.595 13.680 1.00 26.46 79 PRO C CA 1
ATOM 2186 C C . PRO C 1 79 ? 25.013 -14.881 13.381 1.00 26.37 79 PRO C C 1
ATOM 2187 O O . PRO C 1 79 ? 25.108 -13.662 13.691 1.00 27.53 79 PRO C O 1
ATOM 2191 N N . PRO C 1 80 ? 25.980 -15.539 12.706 1.00 26.20 80 PRO C N 1
ATOM 2192 C CA . PRO C 1 80 ? 27.221 -14.770 12.447 1.00 27.10 80 PRO C CA 1
ATOM 2193 C C . PRO C 1 80 ? 27.092 -13.718 11.336 1.00 29.36 80 PRO C C 1
ATOM 2194 O O . PRO C 1 80 ? 27.975 -12.902 11.168 1.00 30.43 80 PRO C O 1
ATOM 2198 N N . TYR C 1 81 ? 26.009 -13.770 10.570 1.00 27.44 81 TYR C N 1
ATOM 2199 C CA . TYR C 1 81 ? 25.723 -12.789 9.528 1.00 25.10 81 TYR C CA 1
ATOM 2200 C C . TYR C 1 81 ? 24.214 -12.615 9.517 1.00 25.12 81 TYR C C 1
ATOM 2201 O O . TYR C 1 81 ? 23.490 -13.585 9.490 1.00 25.97 81 TYR C O 1
ATOM 2210 N N . VAL C 1 82 ? 23.751 -11.373 9.517 1.00 25.94 82 VAL C N 1
ATOM 2211 C CA . VAL C 1 82 ? 22.344 -11.035 9.348 1.00 21.52 82 VAL C CA 1
ATOM 2212 C C . VAL C 1 82 ? 22.281 -9.749 8.527 1.00 22.00 82 VAL C C 1
ATOM 2213 O O . VAL C 1 82 ? 23.045 -8.802 8.800 1.00 22.56 82 VAL C O 1
ATOM 2217 N N . LYS C 1 83 ? 21.313 -9.682 7.617 1.00 22.88 83 LYS C N 1
ATOM 2218 C CA . LYS C 1 83 ? 20.967 -8.517 6.904 1.00 19.63 83 LYS C CA 1
ATOM 2219 C C . LYS C 1 83 ? 19.430 -8.352 6.908 1.00 18.58 83 LYS C C 1
ATOM 2220 O O . LYS C 1 83 ? 18.697 -9.299 6.708 1.00 22.58 83 LYS C O 1
ATOM 2226 N N . VAL C 1 84 ? 18.967 -7.165 7.224 1.00 17.51 84 VAL C N 1
ATOM 2227 C CA . VAL C 1 84 ? 17.568 -6.782 7.280 1.00 18.08 84 VAL C CA 1
ATOM 2228 C C . VAL C 1 84 ? 17.388 -5.635 6.297 1.00 20.40 84 VAL C C 1
ATOM 2229 O O . VAL C 1 84 ? 18.141 -4.621 6.368 1.00 21.01 84 VAL C O 1
ATOM 2233 N N . THR C 1 85 ? 16.433 -5.782 5.376 1.00 20.46 85 THR C N 1
ATOM 2234 C CA . THR C 1 85 ? 16.065 -4.757 4.457 1.00 20.63 85 THR C CA 1
ATOM 2235 C C . THR C 1 85 ? 14.595 -4.397 4.610 1.00 20.81 85 THR C C 1
ATOM 2236 O O . THR C 1 85 ? 13.745 -5.283 4.565 1.00 21.80 85 THR C O 1
ATOM 2240 N N . VAL C 1 86 ? 14.340 -3.099 4.833 1.00 20.35 86 VAL C N 1
ATOM 2241 C CA . VAL C 1 86 ? 13.004 -2.529 4.912 1.00 18.75 86 VAL C CA 1
ATOM 2242 C C . VAL C 1 86 ? 12.778 -1.605 3.709 1.00 21.86 86 VAL C C 1
ATOM 2243 O O . VAL C 1 86 ? 13.534 -0.664 3.506 1.00 22.83 86 VAL C O 1
ATOM 2247 N N . LYS C 1 87 ? 11.698 -1.833 2.979 1.00 21.70 87 LYS C N 1
ATOM 2248 C CA . LYS C 1 87 ? 11.325 -1.088 1.729 1.00 23.65 87 LYS C CA 1
ATOM 2249 C C . LYS C 1 87 ? 9.941 -0.503 1.965 1.00 22.35 87 LYS C C 1
ATOM 2250 O O . LYS C 1 87 ? 9.038 -1.204 2.389 1.00 18.95 87 LYS C O 1
ATOM 2256 N N . SER C 1 88 ? 9.797 0.801 1.682 1.00 25.21 88 SER C N 1
ATOM 2257 C CA . SER C 1 88 ? 8.535 1.472 1.839 1.00 24.42 88 SER C CA 1
ATOM 2258 C C . SER C 1 88 ? 8.505 2.653 0.878 1.00 27.31 88 SER C C 1
ATOM 2259 O O . SER C 1 88 ? 9.463 2.805 0.096 1.00 24.53 88 SER C O 1
ATOM 2262 N N . TYR C 1 89 ? 7.404 3.414 0.890 1.00 28.13 89 TYR C N 1
ATOM 2263 C CA . TYR C 1 89 ? 7.105 4.434 -0.125 1.00 32.96 89 TYR C CA 1
ATOM 2264 C C . TYR C 1 89 ? 6.639 5.610 0.626 1.00 36.66 89 TYR C C 1
ATOM 2265 O O . TYR C 1 89 ? 5.710 5.492 1.433 1.00 36.09 89 TYR C O 1
ATOM 2274 N N . TYR C 1 90 ? 7.285 6.744 0.377 1.00 29.99 90 TYR C N 1
ATOM 2275 C CA . TYR C 1 90 ? 7.039 7.920 1.182 1.00 28.68 90 TYR C CA 1
ATOM 2276 C C . TYR C 1 90 ? 7.283 9.151 0.277 1.00 25.55 90 TYR C C 1
ATOM 2277 O O . TYR C 1 90 ? 8.338 9.311 -0.321 1.00 25.02 90 TYR C O 1
ATOM 2286 N N . ILE C 1 91 ? 6.253 9.959 0.167 1.00 26.06 91 ILE C N 1
ATOM 2287 C CA . ILE C 1 91 ? 6.247 11.202 -0.624 1.00 27.59 91 ILE C CA 1
ATOM 2288 C C . ILE C 1 91 ? 6.760 11.004 -2.041 1.00 25.46 91 ILE C C 1
ATOM 2289 O O . ILE C 1 91 ? 7.478 11.849 -2.547 1.00 25.99 91 ILE C O 1
ATOM 2294 N N . GLY C 1 92 ? 6.390 9.876 -2.682 1.00 25.49 92 GLY C N 1
ATOM 2295 C CA . GLY C 1 92 ? 6.794 9.623 -4.086 1.00 26.88 92 GLY C CA 1
ATOM 2296 C C . GLY C 1 92 ? 8.219 9.081 -4.276 1.00 24.58 92 GLY C C 1
ATOM 2297 O O . GLY C 1 92 ? 8.692 8.996 -5.400 1.00 30.23 92 GLY C O 1
ATOM 2298 N N . VAL C 1 93 ? 8.865 8.670 -3.172 1.00 22.17 93 VAL C N 1
ATOM 2299 C CA . VAL C 1 93 ? 10.184 8.147 -3.122 1.00 21.91 93 VAL C CA 1
ATOM 2300 C C . VAL C 1 93 ? 10.095 6.660 -2.638 1.00 24.20 93 VAL C C 1
ATOM 2301 O O . VAL C 1 93 ? 9.480 6.337 -1.621 1.00 21.59 93 VAL C O 1
ATOM 2305 N N . GLU C 1 94 ? 10.735 5.770 -3.377 1.00 27.20 94 GLU C N 1
ATOM 2306 C CA . GLU C 1 94 ? 10.920 4.370 -2.857 1.00 27.32 94 GLU C CA 1
ATOM 2307 C C . GLU C 1 94 ? 12.153 4.319 -2.009 1.00 26.51 94 GLU C C 1
ATOM 2308 O O . GLU C 1 94 ? 13.237 4.743 -2.472 1.00 27.72 94 GLU C O 1
ATOM 2314 N N . VAL C 1 95 ? 12.004 3.792 -0.792 1.00 22.59 95 VAL C N 1
ATOM 2315 C CA . VAL C 1 95 ? 13.093 3.774 0.175 1.00 25.93 95 VAL C CA 1
ATOM 2316 C C . VAL C 1 95 ? 13.389 2.343 0.537 1.00 24.11 95 VAL C C 1
ATOM 2317 O O . VAL C 1 95 ? 12.482 1.608 0.824 1.00 23.97 95 VAL C O 1
ATOM 2321 N N . GLU C 1 96 ? 14.680 1.991 0.536 1.00 21.69 96 GLU C N 1
ATOM 2322 C CA . GLU C 1 96 ? 15.158 0.751 1.068 1.00 22.07 96 GLU C CA 1
ATOM 2323 C C . GLU C 1 96 ? 16.190 1.073 2.065 1.00 22.60 96 GLU C C 1
ATOM 2324 O O . GLU C 1 96 ? 17.099 1.788 1.746 1.00 21.05 96 GLU C O 1
ATOM 2330 N N . VAL C 1 97 ? 16.057 0.554 3.264 1.00 22.28 97 VAL C N 1
ATOM 2331 C CA . VAL C 1 97 ? 17.051 0.745 4.297 1.00 21.64 97 VAL C CA 1
ATOM 2332 C C . VAL C 1 97 ? 17.611 -0.622 4.692 1.00 21.32 97 VAL C C 1
ATOM 2333 O O . VAL C 1 97 ? 16.852 -1.527 4.995 1.00 21.59 97 VAL C O 1
ATOM 2337 N N . VAL C 1 98 ? 18.923 -0.748 4.690 1.00 20.75 98 VAL C N 1
ATOM 2338 C CA . VAL C 1 98 ? 19.600 -2.014 4.945 1.00 21.72 98 VAL C CA 1
ATOM 2339 C C . VAL C 1 98 ? 20.401 -1.895 6.266 1.00 21.62 98 VAL C C 1
ATOM 2340 O O . VAL C 1 98 ? 21.151 -0.940 6.433 1.00 20.51 98 VAL C O 1
ATOM 2344 N N . ALA C 1 99 ? 20.223 -2.868 7.171 1.00 18.72 99 ALA C N 1
ATOM 2345 C CA . ALA C 1 99 ? 21.015 -2.955 8.388 1.00 21.56 99 ALA C CA 1
ATOM 2346 C C . ALA C 1 99 ? 21.648 -4.325 8.353 1.00 22.03 99 ALA C C 1
ATOM 2347 O O . ALA C 1 99 ? 20.970 -5.356 8.186 1.00 20.27 99 ALA C O 1
ATOM 2349 N N . GLU C 1 100 ? 22.953 -4.318 8.524 1.00 24.42 100 GLU C N 1
ATOM 2350 C CA . GLU C 1 100 ? 23.763 -5.522 8.239 1.00 26.50 100 GLU C CA 1
ATOM 2351 C C . GLU C 1 100 ? 24.799 -5.686 9.335 1.00 26.92 100 GLU C C 1
ATOM 2352 O O . GLU C 1 100 ? 25.427 -4.691 9.771 1.00 26.59 100 GLU C O 1
ATOM 2358 N N . SER C 1 101 ? 25.028 -6.918 9.757 1.00 24.98 101 SER C N 1
ATOM 2359 C CA . SER C 1 101 ? 25.975 -7.205 10.832 1.00 27.89 101 SER C CA 1
ATOM 2360 C C . SER C 1 101 ? 26.709 -8.573 10.605 1.00 33.76 101 SER C C 1
ATOM 2361 O O . SER C 1 101 ? 26.016 -9.585 10.313 1.00 30.72 101 SER C O 1
ATOM 2364 N N . GLY C 1 102 ? 28.050 -8.596 10.771 1.00 30.61 102 GLY C N 1
ATOM 2365 C CA . GLY C 1 102 ? 28.941 -9.791 10.489 1.00 38.55 102 GLY C CA 1
ATOM 2366 C C . GLY C 1 102 ? 29.674 -9.810 9.116 1.00 42.59 102 GLY C C 1
ATOM 2367 O O . GLY C 1 102 ? 29.383 -9.028 8.243 1.00 38.57 102 GLY C O 1
ATOM 2368 N N . GLY C 1 103 ? 30.619 -10.722 8.899 1.00 54.59 103 GLY C N 1
ATOM 2369 C CA . GLY C 1 103 ? 31.328 -10.862 7.576 1.00 63.23 103 GLY C CA 1
ATOM 2370 C C . GLY C 1 103 ? 30.433 -11.229 6.378 1.00 56.29 103 GLY C C 1
ATOM 2371 O O . GLY C 1 103 ? 29.725 -12.223 6.424 1.00 57.94 103 GLY C O 1
ATOM 2372 N N . VAL C 1 104 ? 30.471 -10.453 5.292 1.00 58.00 104 VAL C N 1
ATOM 2373 C CA . VAL C 1 104 ? 29.393 -10.522 4.228 1.00 58.99 104 VAL C CA 1
ATOM 2374 C C . VAL C 1 104 ? 29.564 -11.784 3.304 1.00 53.93 104 VAL C C 1
ATOM 2375 O O . VAL C 1 104 ? 30.707 -12.106 3.012 1.00 71.34 104 VAL C O 1
ATOM 2379 N N . PRO C 1 105 ? 28.471 -12.544 2.889 1.00 73.72 105 PRO C N 1
ATOM 2380 C CA . PRO C 1 105 ? 28.729 -13.684 1.893 1.00 88.27 105 PRO C CA 1
ATOM 2381 C C . PRO C 1 105 ? 29.411 -13.271 0.517 1.00 100.98 105 PRO C C 1
ATOM 2382 O O . PRO C 1 105 ? 29.131 -12.166 0.024 1.00 104.43 105 PRO C O 1
ATOM 2386 N N . PRO C 1 106 ? 30.290 -14.138 -0.095 1.00 120.99 106 PRO C N 1
ATOM 2387 C CA . PRO C 1 106 ? 31.222 -13.661 -1.180 1.00 120.21 106 PRO C CA 1
ATOM 2388 C C . PRO C 1 106 ? 30.614 -12.952 -2.408 1.00 99.47 106 PRO C C 1
ATOM 2389 O O . PRO C 1 106 ? 29.422 -13.079 -2.681 1.00 88.10 106 PRO C O 1
ATOM 2393 N N . LYS D 1 6 ? -19.372 15.285 -7.098 1.00 52.59 6 LYS D N 1
ATOM 2394 C CA . LYS D 1 6 ? -19.965 14.064 -7.702 1.00 48.95 6 LYS D CA 1
ATOM 2395 C C . LYS D 1 6 ? -19.091 12.866 -7.309 1.00 49.29 6 LYS D C 1
ATOM 2396 O O . LYS D 1 6 ? -17.851 12.999 -7.123 1.00 41.19 6 LYS D O 1
ATOM 2402 N N . SER D 1 7 ? -19.735 11.718 -7.167 1.00 46.03 7 SER D N 1
ATOM 2403 C CA . SER D 1 7 ? -19.011 10.493 -6.788 1.00 48.14 7 SER D CA 1
ATOM 2404 C C . SER D 1 7 ? -18.107 9.942 -7.948 1.00 37.36 7 SER D C 1
ATOM 2405 O O . SER D 1 7 ? -18.341 10.207 -9.105 1.00 33.73 7 SER D O 1
ATOM 2408 N N . PRO D 1 8 ? -17.061 9.178 -7.605 1.00 29.27 8 PRO D N 1
ATOM 2409 C CA . PRO D 1 8 ? -16.442 8.329 -8.571 1.00 29.38 8 PRO D CA 1
ATOM 2410 C C . PRO D 1 8 ? -17.464 7.337 -9.158 1.00 28.70 8 PRO D C 1
ATOM 2411 O O . PRO D 1 8 ? -18.481 7.013 -8.463 1.00 25.88 8 PRO D O 1
ATOM 2415 N N A SER D 1 9 ? -17.237 6.862 -10.387 0.50 23.92 9 SER D N 1
ATOM 2416 N N B SER D 1 9 ? -17.205 6.905 -10.411 0.50 24.55 9 SER D N 1
ATOM 2417 C CA A SER D 1 9 ? -18.091 5.800 -10.938 0.50 25.10 9 SER D CA 1
ATOM 2418 C CA B SER D 1 9 ? -17.988 5.850 -11.079 0.50 27.10 9 SER D CA 1
ATOM 2419 C C A SER D 1 9 ? -17.722 4.423 -10.386 0.50 24.11 9 SER D C 1
ATOM 2420 C C B SER D 1 9 ? -17.665 4.428 -10.561 0.50 25.45 9 SER D C 1
ATOM 2421 O O A SER D 1 9 ? -18.590 3.560 -10.199 0.50 24.76 9 SER D O 1
ATOM 2422 O O B SER D 1 9 ? -18.507 3.530 -10.612 0.50 28.77 9 SER D O 1
ATOM 2427 N N . LEU D 1 10 ? -16.457 4.230 -10.070 1.00 22.52 10 LEU D N 1
ATOM 2428 C CA . LEU D 1 10 ? -16.014 2.921 -9.515 1.00 22.57 10 LEU D CA 1
ATOM 2429 C C . LEU D 1 10 ? -14.818 3.151 -8.644 1.00 21.94 10 LEU D C 1
ATOM 2430 O O . LEU D 1 10 ? -13.962 3.999 -8.968 1.00 24.32 10 LEU D O 1
ATOM 2435 N N . VAL D 1 11 ? -14.760 2.382 -7.555 1.00 22.29 11 VAL D N 1
ATOM 2436 C CA . VAL D 1 11 ? -13.600 2.260 -6.687 1.00 21.64 11 VAL D CA 1
ATOM 2437 C C . VAL D 1 11 ? -13.168 0.806 -6.518 1.00 23.28 11 VAL D C 1
ATOM 2438 O O . VAL D 1 11 ? -14.008 -0.088 -6.276 1.00 23.47 11 VAL D O 1
ATOM 2442 N N . ARG D 1 12 ? -11.857 0.603 -6.560 1.00 21.76 12 ARG D N 1
ATOM 2443 C CA . ARG D 1 12 ? -11.234 -0.662 -6.193 1.00 23.73 12 ARG D CA 1
ATOM 2444 C C . ARG D 1 12 ? -10.258 -0.477 -5.051 1.00 24.47 12 ARG D C 1
ATOM 2445 O O . ARG D 1 12 ? -9.426 0.430 -5.064 1.00 23.73 12 ARG D O 1
ATOM 2453 N N . LEU D 1 13 ? -10.345 -1.401 -4.115 1.00 22.54 13 LEU D N 1
ATOM 2454 C CA . LEU D 1 13 ? -9.469 -1.403 -2.958 1.00 23.12 13 LEU D CA 1
ATOM 2455 C C . LEU D 1 13 ? -8.851 -2.775 -2.835 1.00 25.58 13 LEU D C 1
ATOM 2456 O O . LEU D 1 13 ? -9.510 -3.775 -3.128 1.00 24.50 13 LEU D O 1
ATOM 2461 N N . LYS D 1 14 ? -7.583 -2.820 -2.431 1.00 20.69 14 LYS D N 1
ATOM 2462 C CA . LYS D 1 14 ? -6.915 -4.043 -2.281 1.00 24.89 14 LYS D CA 1
ATOM 2463 C C . LYS D 1 14 ? -5.929 -3.913 -1.132 1.00 26.35 14 LYS D C 1
ATOM 2464 O O . LYS D 1 14 ? -5.116 -2.945 -1.054 1.00 22.08 14 LYS D O 1
ATOM 2470 N N . THR D 1 15 ? -5.957 -4.909 -0.262 1.00 22.73 15 THR D N 1
ATOM 2471 C CA . THR D 1 15 ? -5.020 -4.951 0.864 1.00 22.59 15 THR D CA 1
ATOM 2472 C C . THR D 1 15 ? -4.803 -6.375 1.368 1.00 21.36 15 THR D C 1
ATOM 2473 O O . THR D 1 15 ? -5.441 -7.308 0.911 1.00 25.68 15 THR D O 1
ATOM 2477 N N . ARG D 1 16 ? -3.912 -6.523 2.320 1.00 22.14 16 ARG D N 1
ATOM 2478 C CA . ARG D 1 16 ? -3.615 -7.788 2.960 1.00 23.59 16 ARG D CA 1
ATOM 2479 C C . ARG D 1 16 ? -4.275 -7.846 4.304 1.00 21.17 16 ARG D C 1
ATOM 2480 O O . ARG D 1 16 ? -4.418 -6.851 5.000 1.00 20.58 16 ARG D O 1
ATOM 2488 N N . GLY D 1 17 ? -4.636 -9.038 4.744 1.00 20.78 17 GLY D N 1
ATOM 2489 C CA . GLY D 1 17 ? -5.188 -9.210 6.050 1.00 19.37 17 GLY D CA 1
ATOM 2490 C C . GLY D 1 17 ? -4.895 -10.584 6.579 1.00 20.89 17 GLY D C 1
ATOM 2491 O O . GLY D 1 17 ? -4.152 -11.367 5.940 1.00 21.33 17 GLY D O 1
ATOM 2492 N N . GLU D 1 18 ? -5.444 -10.857 7.763 1.00 21.46 18 GLU D N 1
ATOM 2493 C CA . GLU D 1 18 ? -5.282 -12.187 8.351 1.00 22.97 18 GLU D CA 1
ATOM 2494 C C . GLU D 1 18 ? -6.423 -12.493 9.287 1.00 21.87 18 GLU D C 1
ATOM 2495 O O . GLU D 1 18 ? -7.125 -11.604 9.788 1.00 23.46 18 GLU D O 1
ATOM 2501 N N . SER D 1 19 ? -6.617 -13.771 9.453 1.00 22.51 19 SER D N 1
ATOM 2502 C CA . SER D 1 19 ? -7.630 -14.328 10.308 1.00 26.16 19 SER D CA 1
ATOM 2503 C C . SER D 1 19 ? -6.991 -15.528 10.990 1.00 24.53 19 SER D C 1
ATOM 2504 O O . SER D 1 19 ? -5.785 -15.765 10.857 1.00 28.78 19 SER D O 1
ATOM 2507 N N . VAL D 1 20 ? -7.784 -16.289 11.699 1.00 24.96 20 VAL D N 1
ATOM 2508 C CA . VAL D 1 20 ? -7.334 -17.586 12.272 1.00 27.77 20 VAL D CA 1
ATOM 2509 C C . VAL D 1 20 ? -8.114 -18.746 11.659 1.00 29.02 20 VAL D C 1
ATOM 2510 O O . VAL D 1 20 ? -9.355 -18.743 11.643 1.00 29.43 20 VAL D O 1
ATOM 2514 N N . CYS D 1 21 ? -7.387 -19.742 11.194 1.00 28.81 21 CYS D N 1
ATOM 2515 C CA . CYS D 1 21 ? -8.018 -20.917 10.563 1.00 34.71 21 CYS D CA 1
ATOM 2516 C C . CYS D 1 21 ? -8.727 -21.761 11.663 1.00 33.14 21 CYS D C 1
ATOM 2517 O O . CYS D 1 21 ? -8.100 -22.132 12.680 1.00 35.48 21 CYS D O 1
ATOM 2520 N N . PRO D 1 22 ? -10.067 -21.981 11.524 1.00 39.20 22 PRO D N 1
ATOM 2521 C CA . PRO D 1 22 ? -10.713 -22.734 12.611 1.00 40.02 22 PRO D CA 1
ATOM 2522 C C . PRO D 1 22 ? -10.221 -24.179 12.712 1.00 41.45 22 PRO D C 1
ATOM 2523 O O . PRO D 1 22 ? -10.299 -24.734 13.788 1.00 40.36 22 PRO D O 1
ATOM 2527 N N . ILE D 1 23 ? -9.660 -24.764 11.655 1.00 43.90 23 ILE D N 1
ATOM 2528 C CA . ILE D 1 23 ? -9.108 -26.144 11.785 1.00 52.51 23 ILE D CA 1
ATOM 2529 C C . ILE D 1 23 ? -7.832 -26.161 12.686 1.00 52.53 23 ILE D C 1
ATOM 2530 O O . ILE D 1 23 ? -7.873 -26.583 13.842 1.00 53.89 23 ILE D O 1
ATOM 2535 N N . SER D 1 24 ? -6.731 -25.614 12.210 1.00 51.39 24 SER D N 1
ATOM 2536 C CA . SER D 1 24 ? -5.494 -25.609 12.996 1.00 47.57 24 SER D CA 1
ATOM 2537 C C . SER D 1 24 ? -5.360 -24.543 14.088 1.00 48.02 24 SER D C 1
ATOM 2538 O O . SER D 1 24 ? -4.368 -24.556 14.791 1.00 51.19 24 SER D O 1
ATOM 2541 N N . LYS D 1 25 ? -6.283 -23.590 14.228 1.00 50.48 25 LYS D N 1
ATOM 2542 C CA . LYS D 1 25 ? -6.087 -22.508 15.199 1.00 46.37 25 LYS D CA 1
ATOM 2543 C C . LYS D 1 25 ? -4.816 -21.694 14.931 1.00 42.10 25 LYS D C 1
ATOM 2544 O O . LYS D 1 25 ? -4.267 -21.118 15.842 1.00 50.91 25 LYS D O 1
ATOM 2550 N N . THR D 1 26 ? -4.417 -21.633 13.658 1.00 44.54 26 THR D N 1
ATOM 2551 C CA . THR D 1 26 ? -3.167 -21.055 13.117 1.00 43.97 26 THR D CA 1
ATOM 2552 C C . THR D 1 26 ? -3.476 -19.758 12.256 1.00 37.63 26 THR D C 1
ATOM 2553 O O . THR D 1 26 ? -4.527 -19.645 11.647 1.00 30.13 26 THR D O 1
ATOM 2557 N N . VAL D 1 27 ? -2.527 -18.823 12.175 1.00 35.28 27 VAL D N 1
ATOM 2558 C CA . VAL D 1 27 ? -2.740 -17.556 11.412 1.00 32.00 27 VAL D CA 1
ATOM 2559 C C . VAL D 1 27 ? -2.850 -17.862 9.921 1.00 27.80 27 VAL D C 1
ATOM 2560 O O . VAL D 1 27 ? -2.062 -18.619 9.403 1.00 32.62 27 VAL D O 1
ATOM 2564 N N . ASP D 1 28 ? -3.813 -17.240 9.258 1.00 29.69 28 ASP D N 1
ATOM 2565 C CA . ASP D 1 28 ? -4.261 -17.574 7.889 1.00 31.29 28 ASP D CA 1
ATOM 2566 C C . ASP D 1 28 ? -4.327 -16.210 7.164 1.00 28.96 28 ASP D C 1
ATOM 2567 O O . ASP D 1 28 ? -5.335 -15.474 7.262 1.00 26.88 28 ASP D O 1
ATOM 2572 N N . SER D 1 29 ? -3.246 -15.895 6.474 1.00 23.50 29 SER D N 1
ATOM 2573 C CA . SER D 1 29 ? -3.051 -14.676 5.746 1.00 24.20 29 SER D CA 1
ATOM 2574 C C . SER D 1 29 ? -3.871 -14.642 4.422 1.00 22.52 29 SER D C 1
ATOM 2575 O O . SER D 1 29 ? -4.158 -15.665 3.847 1.00 25.29 29 SER D O 1
ATOM 2578 N N . PHE D 1 30 ? -4.300 -13.483 3.971 1.00 21.76 30 PHE D N 1
ATOM 2579 C CA . PHE D 1 30 ? -5.052 -13.396 2.733 1.00 22.13 30 PHE D CA 1
ATOM 2580 C C . PHE D 1 30 ? -4.825 -12.066 2.085 1.00 21.64 30 PHE D C 1
ATOM 2581 O O . PHE D 1 30 ? -4.365 -11.109 2.732 1.00 23.47 30 PHE D O 1
ATOM 2589 N N . GLU D 1 31 ? -5.178 -11.991 0.814 1.00 22.80 31 GLU D N 1
ATOM 2590 C CA . GLU D 1 31 ? -5.307 -10.718 0.080 1.00 21.21 31 GLU D CA 1
ATOM 2591 C C . GLU D 1 31 ? -6.779 -10.502 -0.214 1.00 22.16 31 GLU D C 1
ATOM 2592 O O . GLU D 1 31 ? -7.476 -11.409 -0.630 1.00 20.90 31 GLU D O 1
ATOM 2598 N N . VAL D 1 32 ? -7.260 -9.287 -0.014 1.00 20.15 32 VAL D N 1
ATOM 2599 C CA . VAL D 1 32 ? -8.668 -8.976 -0.238 1.00 20.28 32 VAL D CA 1
ATOM 2600 C C . VAL D 1 32 ? -8.783 -7.768 -1.168 1.00 21.66 32 VAL D C 1
ATOM 2601 O O . VAL D 1 32 ? -8.033 -6.858 -1.002 1.00 21.46 32 VAL D O 1
ATOM 2605 N N . SER D 1 33 ? -9.732 -7.826 -2.116 1.00 25.24 33 SER D N 1
ATOM 2606 C CA . SER D 1 33 ? -9.994 -6.799 -3.109 1.00 22.17 33 SER D CA 1
ATOM 2607 C C . SER D 1 33 ? -11.489 -6.565 -2.989 1.00 23.61 33 SER D C 1
ATOM 2608 O O . SER D 1 33 ? -12.239 -7.514 -2.806 1.00 26.11 33 SER D O 1
ATOM 2611 N N . VAL D 1 34 ? -11.890 -5.301 -2.983 1.00 22.49 34 VAL D N 1
ATOM 2612 C CA . VAL D 1 34 ? -13.295 -4.894 -3.061 1.00 23.47 34 VAL D CA 1
ATOM 2613 C C . VAL D 1 34 ? -13.468 -3.924 -4.177 1.00 25.21 34 VAL D C 1
ATOM 2614 O O . VAL D 1 34 ? -12.687 -3.025 -4.357 1.00 30.10 34 VAL D O 1
ATOM 2618 N N . GLU D 1 35 ? -14.488 -4.102 -4.966 1.00 23.00 35 GLU D N 1
ATOM 2619 C CA . GLU D 1 35 ? -14.803 -3.112 -5.905 1.00 23.31 35 GLU D CA 1
ATOM 2620 C C . GLU D 1 35 ? -16.245 -2.848 -5.773 1.00 23.05 35 GLU D C 1
ATOM 2621 O O . GLU D 1 35 ? -17.044 -3.774 -5.503 1.00 22.06 35 GLU D O 1
ATOM 2627 N N . TYR D 1 36 ? -16.584 -1.587 -5.938 1.00 21.79 36 TYR D N 1
ATOM 2628 C CA . TYR D 1 36 ? -17.962 -1.166 -5.752 1.00 22.54 36 TYR D CA 1
ATOM 2629 C C . TYR D 1 36 ? -18.282 0.134 -6.516 1.00 23.92 36 TYR D C 1
ATOM 2630 O O . TYR D 1 36 ? -17.385 0.915 -6.878 1.00 21.38 36 TYR D O 1
ATOM 2639 N N . ILE D 1 37 ? -19.574 0.357 -6.800 1.00 29.28 37 ILE D N 1
ATOM 2640 C CA . ILE D 1 37 ? -19.991 1.559 -7.550 1.00 28.03 37 ILE D CA 1
ATOM 2641 C C . ILE D 1 37 ? -20.599 2.455 -6.493 1.00 28.85 37 ILE D C 1
ATOM 2642 O O . ILE D 1 37 ? -21.562 2.054 -5.883 1.00 29.70 37 ILE D O 1
ATOM 2647 N N . PRO D 1 38 ? -20.020 3.646 -6.232 1.00 29.64 38 PRO D N 1
ATOM 2648 C CA . PRO D 1 38 ? -20.598 4.503 -5.214 1.00 31.17 38 PRO D CA 1
ATOM 2649 C C . PRO D 1 38 ? -21.983 4.945 -5.603 1.00 31.55 38 PRO D C 1
ATOM 2650 O O . PRO D 1 38 ? -22.282 5.084 -6.811 1.00 32.81 38 PRO D O 1
ATOM 2654 N N . ARG D 1 39 ? -22.839 5.109 -4.616 1.00 29.78 39 ARG D N 1
ATOM 2655 C CA . ARG D 1 39 ? -24.101 5.815 -4.888 1.00 32.18 39 ARG D CA 1
ATOM 2656 C C . ARG D 1 39 ? -24.250 6.759 -3.766 1.00 32.62 39 ARG D C 1
ATOM 2657 O O . ARG D 1 39 ? -24.771 6.397 -2.750 1.00 29.93 39 ARG D O 1
ATOM 2665 N N . GLY D 1 40 ? -23.685 7.940 -3.933 1.00 32.94 40 GLY D N 1
ATOM 2666 C CA . GLY D 1 40 ? -23.784 9.008 -2.930 1.00 34.21 40 GLY D CA 1
ATOM 2667 C C . GLY D 1 40 ? -22.837 8.908 -1.747 1.00 37.65 40 GLY D C 1
ATOM 2668 O O . GLY D 1 40 ? -22.928 9.719 -0.833 1.00 44.73 40 GLY D O 1
ATOM 2669 N N . ALA D 1 41 ? -21.960 7.915 -1.722 1.00 34.70 41 ALA D N 1
ATOM 2670 C CA . ALA D 1 41 ? -21.226 7.633 -0.481 1.00 34.62 41 ALA D CA 1
ATOM 2671 C C . ALA D 1 41 ? -20.025 6.819 -0.834 1.00 36.45 41 ALA D C 1
ATOM 2672 O O . ALA D 1 41 ? -20.201 5.766 -1.464 1.00 29.97 41 ALA D O 1
ATOM 2674 N N . VAL D 1 42 ? -18.837 7.308 -0.439 1.00 36.27 42 VAL D N 1
ATOM 2675 C CA . VAL D 1 42 ? -17.560 6.670 -0.663 1.00 31.25 42 VAL D CA 1
ATOM 2676 C C . VAL D 1 42 ? -17.156 6.100 0.684 1.00 30.54 42 VAL D C 1
ATOM 2677 O O . VAL D 1 42 ? -17.279 6.728 1.674 1.00 26.49 42 VAL D O 1
ATOM 2681 N N . LEU D 1 43 ? -16.728 4.852 0.697 1.00 26.57 43 LEU D N 1
ATOM 2682 C CA . LEU D 1 43 ? -16.240 4.212 1.899 1.00 27.47 43 LEU D CA 1
ATOM 2683 C C . LEU D 1 43 ? -14.877 4.763 2.224 1.00 24.95 43 LEU D C 1
ATOM 2684 O O . LEU D 1 43 ? -13.987 4.588 1.461 1.00 24.50 43 LEU D O 1
ATOM 2689 N N . ALA D 1 44 ? -14.699 5.418 3.351 1.00 27.51 44 ALA D N 1
ATOM 2690 C CA . ALA D 1 44 ? -13.331 5.902 3.749 1.00 26.19 44 ALA D CA 1
ATOM 2691 C C . ALA D 1 44 ? -12.294 4.792 3.773 1.00 23.63 44 ALA D C 1
ATOM 2692 O O . ALA D 1 44 ? -12.553 3.706 4.285 1.00 26.24 44 ALA D O 1
ATOM 2694 N N . ILE D 1 45 ? -11.098 5.058 3.296 1.00 26.01 45 ILE D N 1
ATOM 2695 C CA . ILE D 1 45 ? -10.045 4.007 3.276 1.00 27.84 45 ILE D CA 1
ATOM 2696 C C . ILE D 1 45 ? -9.752 3.520 4.710 1.00 26.56 45 ILE D C 1
ATOM 2697 O O . ILE D 1 45 ? -9.570 2.341 4.922 1.00 23.83 45 ILE D O 1
ATOM 2702 N N A GLU D 1 46 ? -9.639 4.476 5.624 0.50 26.40 46 GLU D N 1
ATOM 2703 N N B GLU D 1 46 ? -9.659 4.421 5.694 0.50 27.14 46 GLU D N 1
ATOM 2704 C CA A GLU D 1 46 ? -9.565 4.224 7.059 0.50 27.30 46 GLU D CA 1
ATOM 2705 C CA B GLU D 1 46 ? -9.496 3.991 7.111 0.50 28.87 46 GLU D CA 1
ATOM 2706 C C A GLU D 1 46 ? -10.587 3.158 7.548 0.50 25.98 46 GLU D C 1
ATOM 2707 C C B GLU D 1 46 ? -10.623 3.068 7.599 0.50 26.59 46 GLU D C 1
ATOM 2708 O O A GLU D 1 46 ? -10.224 2.187 8.232 0.50 28.79 46 GLU D O 1
ATOM 2709 O O B GLU D 1 46 ? -10.386 2.128 8.373 0.50 27.69 46 GLU D O 1
ATOM 2720 N N . GLU D 1 47 ? -11.843 3.347 7.164 1.00 22.66 47 GLU D N 1
ATOM 2721 C CA A GLU D 1 47 ? -12.905 2.514 7.565 0.50 25.60 47 GLU D CA 1
ATOM 2722 C CA B GLU D 1 47 ? -12.956 2.507 7.516 0.50 25.44 47 GLU D CA 1
ATOM 2723 C C . GLU D 1 47 ? -12.776 1.125 6.886 1.00 24.21 47 GLU D C 1
ATOM 2724 O O . GLU D 1 47 ? -12.958 0.091 7.550 1.00 26.54 47 GLU D O 1
ATOM 2735 N N . PHE D 1 48 ? -12.417 1.076 5.620 1.00 22.87 48 PHE D N 1
ATOM 2736 C CA . PHE D 1 48 ? -12.122 -0.217 4.979 1.00 22.90 48 PHE D CA 1
ATOM 2737 C C . PHE D 1 48 ? -11.008 -0.971 5.670 1.00 20.85 48 PHE D C 1
ATOM 2738 O O . PHE D 1 48 ? -11.126 -2.153 5.898 1.00 18.71 48 PHE D O 1
ATOM 2746 N N . LYS D 1 49 ? -9.946 -0.266 6.040 1.00 21.79 49 LYS D N 1
ATOM 2747 C CA . LYS D 1 49 ? -8.849 -0.941 6.670 1.00 23.51 49 LYS D CA 1
ATOM 2748 C C . LYS D 1 49 ? -9.263 -1.443 8.064 1.00 23.60 49 LYS D C 1
ATOM 2749 O O . LYS D 1 49 ? -8.903 -2.531 8.455 1.00 24.11 49 LYS D O 1
ATOM 2755 N N . LYS D 1 50 ? -10.086 -0.701 8.782 1.00 24.93 50 LYS D N 1
ATOM 2756 C CA . LYS D 1 50 ? -10.641 -1.230 10.046 1.00 28.44 50 LYS D CA 1
ATOM 2757 C C . LYS D 1 50 ? -11.443 -2.483 9.818 1.00 26.36 50 LYS D C 1
ATOM 2758 O O . LYS D 1 50 ? -11.292 -3.436 10.595 1.00 26.06 50 LYS D O 1
ATOM 2764 N N . MET D 1 51 ? -12.311 -2.464 8.799 1.00 27.30 51 MET D N 1
ATOM 2765 C CA . MET D 1 51 ? -13.135 -3.643 8.471 1.00 25.47 51 MET D CA 1
ATOM 2766 C C . MET D 1 51 ? -12.249 -4.857 8.235 1.00 23.79 51 MET D C 1
ATOM 2767 O O . MET D 1 51 ? -12.555 -5.942 8.752 1.00 23.85 51 MET D O 1
ATOM 2772 N N . VAL D 1 52 ? -11.164 -4.655 7.484 1.00 23.62 52 VAL D N 1
ATOM 2773 C CA . VAL D 1 52 ? -10.227 -5.755 7.212 1.00 23.11 52 VAL D CA 1
ATOM 2774 C C . VAL D 1 52 ? -9.446 -6.224 8.478 1.00 24.54 52 VAL D C 1
ATOM 2775 O O . VAL D 1 52 ? -9.317 -7.434 8.721 1.00 22.35 52 VAL D O 1
ATOM 2779 N N . ASP D 1 53 ? -8.973 -5.272 9.272 1.00 24.92 53 ASP D N 1
ATOM 2780 C CA . ASP D 1 53 ? -8.262 -5.591 10.461 1.00 24.50 53 ASP D CA 1
ATOM 2781 C C . ASP D 1 53 ? -9.140 -6.223 11.533 1.00 25.28 53 ASP D C 1
ATOM 2782 O O . ASP D 1 53 ? -8.603 -6.869 12.422 1.00 25.10 53 ASP D O 1
ATOM 2787 N N . SER D 1 54 ? -10.468 -6.108 11.444 1.00 24.28 54 SER D N 1
ATOM 2788 C CA . SER D 1 54 ? -11.337 -6.705 12.442 1.00 26.19 54 SER D CA 1
ATOM 2789 C C . SER D 1 54 ? -11.269 -8.237 12.467 1.00 26.83 54 SER D C 1
ATOM 2790 O O . SER D 1 54 ? -11.652 -8.863 13.498 1.00 26.38 54 SER D O 1
ATOM 2793 N N . TYR D 1 55 ? -10.793 -8.855 11.378 1.00 22.77 55 TYR D N 1
ATOM 2794 C CA . TYR D 1 55 ? -10.650 -10.295 11.315 1.00 24.83 55 TYR D CA 1
ATOM 2795 C C . TYR D 1 55 ? -9.392 -10.809 11.984 1.00 25.48 55 TYR D C 1
ATOM 2796 O O . TYR D 1 55 ? -9.354 -12.003 12.241 1.00 26.96 55 TYR D O 1
ATOM 2805 N N . ARG D 1 56 ? -8.426 -9.933 12.347 1.00 25.08 56 ARG D N 1
ATOM 2806 C CA . ARG D 1 56 ? -7.213 -10.382 13.061 1.00 27.45 56 ARG D CA 1
ATOM 2807 C C . ARG D 1 56 ? -7.612 -11.170 14.328 1.00 27.48 56 ARG D C 1
ATOM 2808 O O . ARG D 1 56 ? -8.479 -10.750 15.076 1.00 29.07 56 ARG D O 1
ATOM 2816 N N . GLY D 1 57 ? -6.981 -12.307 14.568 1.00 30.21 57 GLY D N 1
ATOM 2817 C CA . GLY D 1 57 ? -7.361 -13.140 15.742 1.00 30.78 57 GLY D CA 1
ATOM 2818 C C . GLY D 1 57 ? -8.814 -13.676 15.717 1.00 29.94 57 GLY D C 1
ATOM 2819 O O . GLY D 1 57 ? -9.201 -14.314 16.634 1.00 29.42 57 GLY D O 1
ATOM 2820 N N . ARG D 1 58 ? -9.604 -13.484 14.668 1.00 26.73 58 ARG D N 1
ATOM 2821 C CA . ARG D 1 58 ? -10.920 -14.122 14.627 1.00 27.99 58 ARG D CA 1
ATOM 2822 C C . ARG D 1 58 ? -10.862 -15.471 13.873 1.00 30.19 58 ARG D C 1
ATOM 2823 O O . ARG D 1 58 ? -10.293 -15.553 12.753 1.00 26.06 58 ARG D O 1
ATOM 2831 N N . GLU D 1 59 ? -11.466 -16.509 14.452 1.00 31.64 59 GLU D N 1
ATOM 2832 C CA . GLU D 1 59 ? -11.544 -17.804 13.789 1.00 31.24 59 GLU D CA 1
ATOM 2833 C C . GLU D 1 59 ? -12.705 -17.699 12.909 1.00 32.21 59 GLU D C 1
ATOM 2834 O O . GLU D 1 59 ? -13.790 -17.489 13.397 1.00 30.74 59 GLU D O 1
ATOM 2840 N N . ILE D 1 60 ? -12.465 -17.780 11.601 1.00 34.93 60 ILE D N 1
ATOM 2841 C CA . ILE D 1 60 ? -13.491 -17.625 10.584 1.00 30.49 60 ILE D CA 1
ATOM 2842 C C . ILE D 1 60 ? -12.931 -18.154 9.271 1.00 29.40 60 ILE D C 1
ATOM 2843 O O . ILE D 1 60 ? -11.753 -17.913 8.958 1.00 31.71 60 ILE D O 1
ATOM 2848 N N . LEU D 1 61 ? -13.757 -18.877 8.514 1.00 28.42 61 LEU D N 1
ATOM 2849 C CA . LEU D 1 61 ? -13.275 -19.415 7.215 1.00 30.30 61 LEU D CA 1
ATOM 2850 C C . LEU D 1 61 ? -13.308 -18.280 6.246 1.00 27.58 61 LEU D C 1
ATOM 2851 O O . LEU D 1 61 ? -14.176 -17.405 6.342 1.00 26.78 61 LEU D O 1
ATOM 2856 N N . HIS D 1 62 ? -12.385 -18.294 5.296 1.00 28.47 62 HIS D N 1
ATOM 2857 C CA . HIS D 1 62 ? -12.357 -17.281 4.222 1.00 29.45 62 HIS D CA 1
ATOM 2858 C C . HIS D 1 62 ? -13.581 -17.243 3.337 1.00 29.31 62 HIS D C 1
ATOM 2859 O O . HIS D 1 62 ? -13.923 -16.179 2.852 1.00 26.01 62 HIS D O 1
ATOM 2866 N N . GLU D 1 63 ? -14.239 -18.399 3.176 1.00 29.22 63 GLU D N 1
ATOM 2867 C CA . GLU D 1 63 ? -15.532 -18.480 2.519 1.00 28.94 63 GLU D CA 1
ATOM 2868 C C . GLU D 1 63 ? -16.571 -17.563 3.257 1.00 32.25 63 GLU D C 1
ATOM 2869 O O . GLU D 1 63 ? -17.430 -16.857 2.614 1.00 30.56 63 GLU D O 1
ATOM 2875 N N . GLU D 1 64 ? -16.476 -17.534 4.603 1.00 26.65 64 GLU D N 1
ATOM 2876 C CA A GLU D 1 64 ? -17.418 -16.753 5.385 0.50 27.46 64 GLU D CA 1
ATOM 2877 C CA B GLU D 1 64 ? -17.398 -16.772 5.437 0.50 28.42 64 GLU D CA 1
ATOM 2878 C C . GLU D 1 64 ? -16.990 -15.283 5.485 1.00 26.72 64 GLU D C 1
ATOM 2879 O O . GLU D 1 64 ? -17.855 -14.376 5.459 1.00 26.01 64 GLU D O 1
ATOM 2890 N N . LEU D 1 65 ? -15.678 -15.056 5.530 1.00 21.98 65 LEU D N 1
ATOM 2891 C CA . LEU D 1 65 ? -15.096 -13.729 5.644 1.00 21.84 65 LEU D CA 1
ATOM 2892 C C . LEU D 1 65 ? -15.512 -12.861 4.494 1.00 21.19 65 LEU D C 1
ATOM 2893 O O . LEU D 1 65 ? -15.899 -11.702 4.658 1.00 24.77 65 LEU D O 1
ATOM 2898 N N . ALA D 1 66 ? -15.394 -13.431 3.302 1.00 21.10 66 ALA D N 1
ATOM 2899 C CA . ALA D 1 66 ? -15.752 -12.729 2.091 1.00 23.04 66 ALA D CA 1
ATOM 2900 C C . ALA D 1 66 ? -17.195 -12.213 2.146 1.00 22.92 66 ALA D C 1
ATOM 2901 O O . ALA D 1 66 ? -17.422 -11.092 1.788 1.00 19.44 66 ALA D O 1
ATOM 2903 N N . VAL D 1 67 ? -18.124 -13.081 2.532 1.00 25.59 67 VAL D N 1
ATOM 2904 C CA . VAL D 1 67 ? -19.510 -12.743 2.603 1.00 24.73 67 VAL D CA 1
ATOM 2905 C C . VAL D 1 67 ? -19.695 -11.751 3.702 1.00 25.01 67 VAL D C 1
ATOM 2906 O O . VAL D 1 67 ? -20.441 -10.824 3.522 1.00 23.46 67 VAL D O 1
ATOM 2910 N N . ASP D 1 68 ? -19.015 -11.938 4.819 1.00 27.78 68 ASP D N 1
ATOM 2911 C CA . ASP D 1 68 ? -19.109 -11.012 5.961 1.00 29.81 68 ASP D CA 1
ATOM 2912 C C . ASP D 1 68 ? -18.676 -9.608 5.589 1.00 26.41 68 ASP D C 1
ATOM 2913 O O . ASP D 1 68 ? -19.382 -8.665 5.890 1.00 26.96 68 ASP D O 1
ATOM 2918 N N . LEU D 1 69 ? -17.545 -9.495 4.907 1.00 28.06 69 LEU D N 1
ATOM 2919 C CA . LEU D 1 69 ? -17.037 -8.173 4.443 1.00 25.63 69 LEU D CA 1
ATOM 2920 C C . LEU D 1 69 ? -17.992 -7.537 3.421 1.00 25.06 69 LEU D C 1
ATOM 2921 O O . LEU D 1 69 ? -18.323 -6.353 3.520 1.00 23.51 69 LEU D O 1
ATOM 2926 N N . LEU D 1 70 ? -18.498 -8.332 2.500 1.00 23.61 70 LEU D N 1
ATOM 2927 C CA . LEU D 1 70 ? -19.538 -7.821 1.597 1.00 25.59 70 LEU D CA 1
ATOM 2928 C C . LEU D 1 70 ? -20.673 -7.167 2.365 1.00 27.06 70 LEU D C 1
ATOM 2929 O O . LEU D 1 70 ? -21.101 -6.066 2.049 1.00 28.75 70 LEU D O 1
ATOM 2934 N N . GLU D 1 71 ? -21.200 -7.862 3.348 1.00 30.20 71 GLU D N 1
ATOM 2935 C CA . GLU D 1 71 ? -22.304 -7.322 4.159 1.00 31.75 71 GLU D CA 1
ATOM 2936 C C . GLU D 1 71 ? -21.938 -5.997 4.838 1.00 28.47 71 GLU D C 1
ATOM 2937 O O . GLU D 1 71 ? -22.774 -5.084 4.895 1.00 29.15 71 GLU D O 1
ATOM 2943 N N . LYS D 1 72 ? -20.709 -5.934 5.326 1.00 24.89 72 LYS D N 1
ATOM 2944 C CA . LYS D 1 72 ? -20.164 -4.768 5.990 1.00 27.12 72 LYS D CA 1
ATOM 2945 C C . LYS D 1 72 ? -20.080 -3.554 5.051 1.00 24.61 72 LYS D C 1
ATOM 2946 O O . LYS D 1 72 ? -20.419 -2.414 5.422 1.00 29.36 72 LYS D O 1
ATOM 2952 N N . VAL D 1 73 ? -19.681 -3.784 3.832 1.00 22.33 73 VAL D N 1
ATOM 2953 C CA . VAL D 1 73 ? -19.581 -2.710 2.890 1.00 21.71 73 VAL D CA 1
ATOM 2954 C C . VAL D 1 73 ? -20.937 -2.250 2.481 1.00 23.77 73 VAL D C 1
ATOM 2955 O O . VAL D 1 73 ? -21.224 -1.034 2.415 1.00 24.13 73 VAL D O 1
ATOM 2959 N N . LYS D 1 74 ? -21.815 -3.220 2.240 1.00 24.00 74 LYS D N 1
ATOM 2960 C CA . LYS D 1 74 ? -23.195 -2.889 1.919 1.00 27.81 74 LYS D CA 1
ATOM 2961 C C . LYS D 1 74 ? -23.859 -2.117 3.049 1.00 29.84 74 LYS D C 1
ATOM 2962 O O . LYS D 1 74 ? -24.663 -1.176 2.785 1.00 27.94 74 LYS D O 1
ATOM 2968 N N . ALA D 1 75 ? -23.552 -2.507 4.301 1.00 28.33 75 ALA D N 1
ATOM 2969 C CA . ALA D 1 75 ? -24.136 -1.766 5.435 1.00 32.24 75 ALA D CA 1
ATOM 2970 C C . ALA D 1 75 ? -23.583 -0.318 5.542 1.00 31.56 75 ALA D C 1
ATOM 2971 O O . ALA D 1 75 ? -24.320 0.661 5.884 1.00 31.17 75 ALA D O 1
ATOM 2973 N N . ALA D 1 76 ? -22.304 -0.168 5.263 1.00 28.39 76 ALA D N 1
ATOM 2974 C CA . ALA D 1 76 ? -21.660 1.155 5.396 1.00 33.84 76 ALA D CA 1
ATOM 2975 C C . ALA D 1 76 ? -22.060 2.166 4.291 1.00 34.09 76 ALA D C 1
ATOM 2976 O O . ALA D 1 76 ? -22.339 3.386 4.594 1.00 36.78 76 ALA D O 1
ATOM 2978 N N . VAL D 1 77 ? -22.079 1.720 3.036 1.00 25.54 77 VAL D N 1
ATOM 2979 C CA . VAL D 1 77 ? -22.346 2.685 1.918 1.00 30.52 77 VAL D CA 1
ATOM 2980 C C . VAL D 1 77 ? -23.441 2.276 0.892 1.00 28.14 77 VAL D C 1
ATOM 2981 O O . VAL D 1 77 ? -23.619 2.956 -0.109 1.00 25.11 77 VAL D O 1
ATOM 2985 N N . ASN D 1 78 ? -24.145 1.152 1.148 1.00 27.16 78 ASN D N 1
ATOM 2986 C CA . ASN D 1 78 ? -25.191 0.658 0.285 1.00 27.65 78 ASN D CA 1
ATOM 2987 C C . ASN D 1 78 ? -24.971 0.930 -1.249 1.00 27.50 78 ASN D C 1
ATOM 2988 O O . ASN D 1 78 ? -25.761 1.618 -1.905 1.00 28.49 78 ASN D O 1
ATOM 2993 N N . PRO D 1 79 ? -23.879 0.379 -1.821 1.00 29.62 79 PRO D N 1
ATOM 2994 C CA . PRO D 1 79 ? -23.648 0.551 -3.251 1.00 29.33 79 PRO D CA 1
ATOM 2995 C C . PRO D 1 79 ? -24.561 -0.316 -4.067 1.00 28.76 79 PRO D C 1
ATOM 2996 O O . PRO D 1 79 ? -24.980 -1.368 -3.569 1.00 26.78 79 PRO D O 1
ATOM 3000 N N . PRO D 1 80 ? -24.881 0.099 -5.306 1.00 29.21 80 PRO D N 1
ATOM 3001 C CA . PRO D 1 80 ? -25.710 -0.786 -6.187 1.00 28.37 80 PRO D CA 1
ATOM 3002 C C . PRO D 1 80 ? -25.009 -2.059 -6.655 1.00 26.08 80 PRO D C 1
ATOM 3003 O O . PRO D 1 80 ? -25.722 -3.044 -6.982 1.00 27.63 80 PRO D O 1
ATOM 3007 N N . TYR D 1 81 ? -23.651 -2.033 -6.627 1.00 27.55 81 TYR D N 1
ATOM 3008 C CA . TYR D 1 81 ? -22.813 -3.145 -6.976 1.00 28.20 81 TYR D CA 1
ATOM 3009 C C . TYR D 1 81 ? -21.596 -3.150 -6.044 1.00 27.75 81 TYR D C 1
ATOM 3010 O O . TYR D 1 81 ? -20.971 -2.093 -5.771 1.00 23.35 81 TYR D O 1
ATOM 3019 N N . VAL D 1 82 ? -21.321 -4.346 -5.539 1.00 26.77 82 VAL D N 1
ATOM 3020 C CA . VAL D 1 82 ? -20.136 -4.607 -4.763 1.00 23.26 82 VAL D CA 1
ATOM 3021 C C . VAL D 1 82 ? -19.660 -6.001 -5.067 1.00 22.82 82 VAL D C 1
ATOM 3022 O O . VAL D 1 82 ? -20.471 -6.963 -5.068 1.00 21.53 82 VAL D O 1
ATOM 3026 N N . LYS D 1 83 ? -18.334 -6.152 -5.175 1.00 23.88 83 LYS D N 1
ATOM 3027 C CA . LYS D 1 83 ? -17.722 -7.487 -5.278 1.00 23.35 83 LYS D CA 1
ATOM 3028 C C . LYS D 1 83 ? -16.503 -7.559 -4.363 1.00 21.77 83 LYS D C 1
ATOM 3029 O O . LYS D 1 83 ? -15.665 -6.652 -4.401 1.00 21.51 83 LYS D O 1
ATOM 3035 N N . VAL D 1 84 ? -16.434 -8.624 -3.530 1.00 20.96 84 VAL D N 1
ATOM 3036 C CA . VAL D 1 84 ? -15.378 -8.869 -2.567 1.00 19.19 84 VAL D CA 1
ATOM 3037 C C . VAL D 1 84 ? -14.688 -10.148 -3.007 1.00 20.16 84 VAL D C 1
ATOM 3038 O O . VAL D 1 84 ? -15.327 -11.195 -3.224 1.00 21.58 84 VAL D O 1
ATOM 3042 N N . THR D 1 85 ? -13.372 -10.106 -3.092 1.00 20.50 85 THR D N 1
ATOM 3043 C CA . THR D 1 85 ? -12.589 -11.256 -3.420 1.00 20.53 85 THR D CA 1
ATOM 3044 C C . THR D 1 85 ? -11.508 -11.482 -2.385 1.00 21.24 85 THR D C 1
ATOM 3045 O O . THR D 1 85 ? -10.745 -10.586 -2.162 1.00 23.44 85 THR D O 1
ATOM 3049 N N . VAL D 1 86 ? -11.455 -12.699 -1.819 1.00 18.05 86 VAL D N 1
ATOM 3050 C CA . VAL D 1 86 ? -10.474 -13.090 -0.836 1.00 19.02 86 VAL D CA 1
ATOM 3051 C C . VAL D 1 86 ? -9.629 -14.153 -1.404 1.00 18.20 86 VAL D C 1
ATOM 3052 O O . VAL D 1 86 ? -10.120 -15.220 -1.743 1.00 21.72 86 VAL D O 1
ATOM 3056 N N . LYS D 1 87 ? -8.344 -13.905 -1.479 1.00 19.51 87 LYS D N 1
ATOM 3057 C CA . LYS D 1 87 ? -7.442 -14.882 -2.021 1.00 22.78 87 LYS D CA 1
ATOM 3058 C C . LYS D 1 87 ? -6.489 -15.351 -0.940 1.00 22.60 87 LYS D C 1
ATOM 3059 O O . LYS D 1 87 ? -5.936 -14.539 -0.217 1.00 17.86 87 LYS D O 1
ATOM 3065 N N . SER D 1 88 ? -6.267 -16.669 -0.857 1.00 21.72 88 SER D N 1
ATOM 3066 C CA . SER D 1 88 ? -5.394 -17.275 0.168 1.00 25.81 88 SER D CA 1
ATOM 3067 C C . SER D 1 88 ? -4.815 -18.613 -0.299 1.00 27.76 88 SER D C 1
ATOM 3068 O O . SER D 1 88 ? -5.197 -19.042 -1.355 1.00 23.66 88 SER D O 1
ATOM 3071 N N A TYR D 1 89 ? -3.908 -19.224 0.485 0.50 26.46 89 TYR D N 1
ATOM 3072 N N B TYR D 1 89 ? -3.907 -19.223 0.482 0.50 28.00 89 TYR D N 1
ATOM 3073 C CA A TYR D 1 89 ? -3.188 -20.455 0.093 0.50 27.45 89 TYR D CA 1
ATOM 3074 C CA B TYR D 1 89 ? -3.189 -20.440 0.060 0.50 30.26 89 TYR D CA 1
ATOM 3075 C C A TYR D 1 89 ? -3.425 -21.401 1.244 0.50 27.21 89 TYR D C 1
ATOM 3076 C C B TYR D 1 89 ? -3.255 -21.449 1.194 0.50 29.72 89 TYR D C 1
ATOM 3077 O O A TYR D 1 89 ? -3.347 -21.001 2.400 0.50 24.80 89 TYR D O 1
ATOM 3078 O O B TYR D 1 89 ? -2.799 -21.159 2.286 0.50 31.02 89 TYR D O 1
ATOM 3095 N N . TYR D 1 90 ? -3.830 -22.621 0.966 1.00 26.34 90 TYR D N 1
ATOM 3096 C CA . TYR D 1 90 ? -4.097 -23.558 2.041 1.00 27.31 90 TYR D CA 1
ATOM 3097 C C . TYR D 1 90 ? -3.825 -24.935 1.520 1.00 28.74 90 TYR D C 1
ATOM 3098 O O . TYR D 1 90 ? -4.318 -25.284 0.471 1.00 29.00 90 TYR D O 1
ATOM 3107 N N . ILE D 1 91 ? -2.996 -25.710 2.223 1.00 30.10 91 ILE D N 1
ATOM 3108 C CA . ILE D 1 91 ? -2.635 -27.072 1.841 1.00 26.61 91 ILE D CA 1
ATOM 3109 C C . ILE D 1 91 ? -2.270 -27.226 0.348 1.00 25.97 91 ILE D C 1
ATOM 3110 O O . ILE D 1 91 ? -2.612 -28.228 -0.340 1.00 26.01 91 ILE D O 1
ATOM 3115 N N . GLY D 1 92 ? -1.538 -26.224 -0.138 1.00 22.31 92 GLY D N 1
ATOM 3116 C CA . GLY D 1 92 ? -1.034 -26.249 -1.463 1.00 26.30 92 GLY D CA 1
ATOM 3117 C C . GLY D 1 92 ? -2.022 -25.835 -2.561 1.00 25.67 92 GLY D C 1
ATOM 3118 O O . GLY D 1 92 ? -1.738 -26.014 -3.765 1.00 26.51 92 GLY D O 1
ATOM 3119 N N . VAL D 1 93 ? -3.184 -25.332 -2.160 1.00 21.56 93 VAL D N 1
ATOM 3120 C CA . VAL D 1 93 ? -4.282 -24.979 -3.039 1.00 21.25 93 VAL D CA 1
ATOM 3121 C C . VAL D 1 93 ? -4.411 -23.452 -2.965 1.00 21.42 93 VAL D C 1
ATOM 3122 O O . VAL D 1 93 ? -4.525 -22.856 -1.887 1.00 25.12 93 VAL D O 1
ATOM 3126 N N . GLU D 1 94 ? -4.371 -22.843 -4.119 1.00 21.27 94 GLU D N 1
ATOM 3127 C CA A GLU D 1 94 ? -4.667 -21.415 -4.278 0.50 20.66 94 GLU D CA 1
ATOM 3128 C CA B GLU D 1 94 ? -4.691 -21.408 -4.243 0.50 21.55 94 GLU D CA 1
ATOM 3129 C C . GLU D 1 94 ? -6.178 -21.264 -4.336 1.00 20.83 94 GLU D C 1
ATOM 3130 O O . GLU D 1 94 ? -6.822 -21.838 -5.248 1.00 23.28 94 GLU D O 1
ATOM 3141 N N . VAL D 1 95 ? -6.715 -20.501 -3.403 1.00 19.98 95 VAL D N 1
ATOM 3142 C CA . VAL D 1 95 ? -8.155 -20.340 -3.228 1.00 21.55 95 VAL D CA 1
ATOM 3143 C C . VAL D 1 95 ? -8.577 -18.907 -3.490 1.00 21.20 95 VAL D C 1
ATOM 3144 O O . VAL D 1 95 ? -7.975 -17.982 -2.964 1.00 20.20 95 VAL D O 1
ATOM 3148 N N . GLU D 1 96 ? -9.611 -18.720 -4.295 1.00 22.54 96 GLU D N 1
ATOM 3149 C CA . GLU D 1 96 ? -10.291 -17.435 -4.317 1.00 23.28 96 GLU D CA 1
ATOM 3150 C C . GLU D 1 96 ? -11.722 -17.580 -4.054 1.00 21.77 96 GLU D C 1
ATOM 3151 O O . GLU D 1 96 ? -12.365 -18.380 -4.718 1.00 21.27 96 GLU D O 1
ATOM 3157 N N . VAL D 1 97 ? -12.216 -16.780 -3.111 1.00 19.28 97 VAL D N 1
ATOM 3158 C CA . VAL D 1 97 ? -13.583 -16.744 -2.801 1.00 20.41 97 VAL D CA 1
ATOM 3159 C C . VAL D 1 97 ? -14.135 -15.387 -3.170 1.00 20.47 97 VAL D C 1
ATOM 3160 O O . VAL D 1 97 ? -13.655 -14.348 -2.694 1.00 22.44 97 VAL D O 1
ATOM 3164 N N . VAL D 1 98 ? -15.222 -15.393 -3.937 1.00 20.27 98 VAL D N 1
ATOM 3165 C CA . VAL D 1 98 ? -15.857 -14.158 -4.340 1.00 21.36 98 VAL D CA 1
ATOM 3166 C C . VAL D 1 98 ? -17.259 -14.082 -3.779 1.00 22.40 98 VAL D C 1
ATOM 3167 O O . VAL D 1 98 ? -18.029 -15.083 -3.810 1.00 21.72 98 VAL D O 1
ATOM 3171 N N . ALA D 1 99 ? -17.618 -12.900 -3.293 1.00 20.33 99 ALA D N 1
ATOM 3172 C CA . ALA D 1 99 ? -18.952 -12.596 -2.831 1.00 21.44 99 ALA D CA 1
ATOM 3173 C C . ALA D 1 99 ? -19.393 -11.280 -3.482 1.00 23.06 99 ALA D C 1
ATOM 3174 O O . ALA D 1 99 ? -18.693 -10.267 -3.363 1.00 23.57 99 ALA D O 1
ATOM 3176 N N . GLU D 1 100 ? -20.521 -11.296 -4.203 1.00 23.63 100 GLU D N 1
ATOM 3177 C CA . GLU D 1 100 ? -20.911 -10.214 -5.132 1.00 24.80 100 GLU D CA 1
ATOM 3178 C C . GLU D 1 100 ? -22.360 -9.904 -4.922 1.00 25.62 100 GLU D C 1
ATOM 3179 O O . GLU D 1 100 ? -23.143 -10.812 -4.643 1.00 24.85 100 GLU D O 1
ATOM 3185 N N . SER D 1 101 ? -22.745 -8.653 -5.081 1.00 24.48 101 SER D N 1
ATOM 3186 C CA . SER D 1 101 ? -24.148 -8.236 -4.845 1.00 28.58 101 SER D CA 1
ATOM 3187 C C . SER D 1 101 ? -24.484 -7.129 -5.782 1.00 28.12 101 SER D C 1
ATOM 3188 O O . SER D 1 101 ? -23.720 -6.194 -5.898 1.00 26.78 101 SER D O 1
ATOM 3191 N N . GLY D 1 102 ? -25.627 -7.280 -6.464 1.00 30.13 102 GLY D N 1
ATOM 3192 C CA . GLY D 1 102 ? -26.228 -6.235 -7.323 1.00 30.55 102 GLY D CA 1
ATOM 3193 C C . GLY D 1 102 ? -25.606 -6.177 -8.727 1.00 32.86 102 GLY D C 1
ATOM 3194 O O . GLY D 1 102 ? -25.151 -7.169 -9.284 1.00 34.85 102 GLY D O 1
ATOM 3195 N N . GLY D 1 103 ? -25.619 -4.998 -9.325 1.00 35.16 103 GLY D N 1
ATOM 3196 C CA . GLY D 1 103 ? -25.362 -4.906 -10.731 1.00 43.01 103 GLY D CA 1
ATOM 3197 C C . GLY D 1 103 ? -25.917 -3.594 -11.183 1.00 46.30 103 GLY D C 1
ATOM 3198 O O . GLY D 1 103 ? -26.527 -2.825 -10.354 1.00 41.81 103 GLY D O 1
ATOM 3199 N N . VAL D 1 104 ? -25.687 -3.303 -12.465 1.00 46.63 104 VAL D N 1
ATOM 3200 C CA . VAL D 1 104 ? -26.192 -2.025 -13.031 1.00 51.90 104 VAL D CA 1
ATOM 3201 C C . VAL D 1 104 ? -26.777 -2.365 -14.384 1.00 51.55 104 VAL D C 1
ATOM 3202 O O . VAL D 1 104 ? -26.126 -3.078 -15.147 1.00 48.84 104 VAL D O 1
ATOM 3206 N N . PRO D 1 105 ? -28.041 -2.005 -14.630 1.00 52.57 105 PRO D N 1
ATOM 3207 C CA . PRO D 1 105 ? -28.991 -1.503 -13.612 1.00 63.31 105 PRO D CA 1
ATOM 3208 C C . PRO D 1 105 ? -29.399 -2.533 -12.515 1.00 67.09 105 PRO D C 1
ATOM 3209 O O . PRO D 1 105 ? -29.148 -3.732 -12.685 1.00 56.17 105 PRO D O 1
ATOM 3213 N N . PRO D 1 106 ? -29.965 -2.037 -11.376 1.00 84.29 106 PRO D N 1
ATOM 3214 C CA . PRO D 1 106 ? -30.873 -2.865 -10.556 1.00 73.37 106 PRO D CA 1
ATOM 3215 C C . PRO D 1 106 ? -32.086 -3.278 -11.389 1.00 66.58 106 PRO D C 1
ATOM 3216 O O . PRO D 1 106 ? -32.741 -4.282 -11.086 1.00 74.89 106 PRO D O 1
ATOM 3220 N N . LYS E 1 6 ? -19.009 -37.960 -21.864 1.00 68.00 6 LYS E N 1
ATOM 3221 C CA . LYS E 1 6 ? -19.061 -36.462 -21.972 1.00 61.53 6 LYS E CA 1
ATOM 3222 C C . LYS E 1 6 ? -17.631 -36.019 -22.365 1.00 53.18 6 LYS E C 1
ATOM 3223 O O . LYS E 1 6 ? -16.632 -36.377 -21.693 1.00 49.02 6 LYS E O 1
ATOM 3229 N N . SER E 1 7 ? -17.537 -35.332 -23.502 1.00 47.11 7 SER E N 1
ATOM 3230 C CA A SER E 1 7 ? -16.292 -34.813 -23.996 0.50 40.73 7 SER E CA 1
ATOM 3231 C CA B SER E 1 7 ? -16.256 -34.853 -23.993 0.50 41.14 7 SER E CA 1
ATOM 3232 C C . SER E 1 7 ? -15.937 -33.536 -23.229 1.00 35.16 7 SER E C 1
ATOM 3233 O O . SER E 1 7 ? -16.786 -32.931 -22.570 1.00 33.39 7 SER E O 1
ATOM 3238 N N . PRO E 1 8 ? -14.696 -33.107 -23.304 1.00 29.33 8 PRO E N 1
ATOM 3239 C CA . PRO E 1 8 ? -14.398 -31.736 -22.855 1.00 28.08 8 PRO E CA 1
ATOM 3240 C C . PRO E 1 8 ? -15.218 -30.704 -23.623 1.00 26.10 8 PRO E C 1
ATOM 3241 O O . PRO E 1 8 ? -15.578 -30.934 -24.776 1.00 22.93 8 PRO E O 1
ATOM 3245 N N . SER E 1 9 ? -15.451 -29.554 -22.994 1.00 28.25 9 SER E N 1
ATOM 3246 C CA . SER E 1 9 ? -16.111 -28.430 -23.655 1.00 30.12 9 SER E CA 1
ATOM 3247 C C . SER E 1 9 ? -15.143 -27.552 -24.443 1.00 28.79 9 SER E C 1
ATOM 3248 O O . SER E 1 9 ? -15.622 -26.751 -25.191 1.00 30.88 9 SER E O 1
ATOM 3251 N N . LEU E 1 10 ? -13.825 -27.685 -24.255 1.00 25.74 10 LEU E N 1
ATOM 3252 C CA . LEU E 1 10 ? -12.874 -26.838 -24.917 1.00 24.82 10 LEU E CA 1
ATOM 3253 C C . LEU E 1 10 ? -11.546 -27.477 -24.727 1.00 23.84 10 LEU E C 1
ATOM 3254 O O . LEU E 1 10 ? -11.265 -28.030 -23.680 1.00 21.35 10 LEU E O 1
ATOM 3259 N N . VAL E 1 11 ? -10.732 -27.442 -25.761 1.00 21.84 11 VAL E N 1
ATOM 3260 C CA . VAL E 1 11 ? -9.315 -27.812 -25.680 1.00 22.07 11 VAL E CA 1
ATOM 3261 C C . VAL E 1 11 ? -8.457 -26.707 -26.251 1.00 20.31 11 VAL E C 1
ATOM 3262 O O . VAL E 1 11 ? -8.807 -26.150 -27.293 1.00 19.50 11 VAL E O 1
ATOM 3266 N N . ARG E 1 12 ? -7.296 -26.455 -25.649 1.00 19.62 12 ARG E N 1
ATOM 3267 C CA . ARG E 1 12 ? -6.344 -25.495 -26.169 1.00 22.23 12 ARG E CA 1
ATOM 3268 C C . ARG E 1 12 ? -5.029 -26.226 -26.308 1.00 23.55 12 ARG E C 1
ATOM 3269 O O . ARG E 1 12 ? -4.559 -26.922 -25.378 1.00 26.90 12 ARG E O 1
ATOM 3277 N N . LEU E 1 13 ? -4.408 -26.030 -27.457 1.00 22.44 13 LEU E N 1
ATOM 3278 C CA . LEU E 1 13 ? -3.108 -26.590 -27.759 1.00 23.71 13 LEU E CA 1
ATOM 3279 C C . LEU E 1 13 ? -2.192 -25.523 -28.219 1.00 26.03 13 LEU E C 1
ATOM 3280 O O . LEU E 1 13 ? -2.602 -24.688 -29.055 1.00 27.07 13 LEU E O 1
ATOM 3285 N N . LYS E 1 14 ? -0.939 -25.580 -27.757 1.00 26.20 14 LYS E N 1
ATOM 3286 C CA . LYS E 1 14 ? 0.053 -24.577 -28.162 1.00 26.34 14 LYS E CA 1
ATOM 3287 C C . LYS E 1 14 ? 1.452 -25.229 -28.295 1.00 22.96 14 LYS E C 1
ATOM 3288 O O . LYS E 1 14 ? 1.902 -25.952 -27.384 1.00 21.42 14 LYS E O 1
ATOM 3294 N N . THR E 1 15 ? 2.130 -24.988 -29.423 1.00 23.20 15 THR E N 1
ATOM 3295 C CA . THR E 1 15 ? 3.438 -25.596 -29.679 1.00 22.96 15 THR E CA 1
ATOM 3296 C C . THR E 1 15 ? 4.225 -24.741 -30.612 1.00 22.05 15 THR E C 1
ATOM 3297 O O . THR E 1 15 ? 3.709 -23.770 -31.047 1.00 24.65 15 THR E O 1
ATOM 3301 N N . ARG E 1 16 ? 5.496 -25.040 -30.796 1.00 23.57 16 ARG E N 1
ATOM 3302 C CA . ARG E 1 16 ? 6.373 -24.339 -31.753 1.00 26.53 16 ARG E CA 1
ATOM 3303 C C . ARG E 1 16 ? 6.480 -25.174 -32.984 1.00 26.48 16 ARG E C 1
ATOM 3304 O O . ARG E 1 16 ? 6.534 -26.417 -32.935 1.00 27.58 16 ARG E O 1
ATOM 3312 N N . GLY E 1 17 ? 6.641 -24.498 -34.071 1.00 23.45 17 GLY E N 1
ATOM 3313 C CA . GLY E 1 17 ? 6.918 -25.149 -35.345 1.00 28.66 17 GLY E CA 1
ATOM 3314 C C . GLY E 1 17 ? 7.861 -24.328 -36.201 1.00 27.11 17 GLY E C 1
ATOM 3315 O O . GLY E 1 17 ? 8.347 -23.266 -35.779 1.00 25.58 17 GLY E O 1
ATOM 3316 N N . GLU E 1 18 ? 8.088 -24.822 -37.401 1.00 28.25 18 GLU E N 1
ATOM 3317 C CA . GLU E 1 18 ? 8.980 -24.207 -38.401 1.00 32.02 18 GLU E CA 1
ATOM 3318 C C . GLU E 1 18 ? 8.405 -24.492 -39.775 1.00 30.15 18 GLU E C 1
ATOM 3319 O O . GLU E 1 18 ? 7.844 -25.602 -40.001 1.00 31.49 18 GLU E O 1
ATOM 3325 N N . SER E 1 19 ? 8.669 -23.537 -40.668 1.00 31.34 19 SER E N 1
ATOM 3326 C CA . SER E 1 19 ? 8.342 -23.627 -42.069 1.00 33.74 19 SER E CA 1
ATOM 3327 C C . SER E 1 19 ? 9.451 -22.910 -42.867 1.00 33.10 19 SER E C 1
ATOM 3328 O O . SER E 1 19 ? 10.388 -22.395 -42.304 1.00 38.74 19 SER E O 1
ATOM 3331 N N . VAL E 1 20 ? 9.366 -22.946 -44.180 1.00 35.12 20 VAL E N 1
ATOM 3332 C CA . VAL E 1 20 ? 10.323 -22.273 -45.047 1.00 36.54 20 VAL E CA 1
ATOM 3333 C C . VAL E 1 20 ? 9.614 -21.095 -45.658 1.00 39.03 20 VAL E C 1
ATOM 3334 O O . VAL E 1 20 ? 8.567 -21.229 -46.328 1.00 42.13 20 VAL E O 1
ATOM 3338 N N . CYS E 1 21 ? 10.214 -19.942 -45.457 1.00 34.53 21 CYS E N 1
ATOM 3339 C CA . CYS E 1 21 ? 9.629 -18.680 -45.922 1.00 41.44 21 CYS E CA 1
ATOM 3340 C C . CYS E 1 21 ? 9.790 -18.533 -47.428 1.00 37.14 21 CYS E C 1
ATOM 3341 O O . CYS E 1 21 ? 10.887 -18.500 -47.877 1.00 35.06 21 CYS E O 1
ATOM 3344 N N . PRO E 1 22 ? 8.710 -18.418 -48.202 1.00 39.35 22 PRO E N 1
ATOM 3345 C CA . PRO E 1 22 ? 8.860 -18.472 -49.660 1.00 42.01 22 PRO E CA 1
ATOM 3346 C C . PRO E 1 22 ? 9.693 -17.386 -50.296 1.00 43.91 22 PRO E C 1
ATOM 3347 O O . PRO E 1 22 ? 10.143 -17.544 -51.421 1.00 42.17 22 PRO E O 1
ATOM 3351 N N . ILE E 1 23 ? 9.806 -16.274 -49.583 1.00 51.39 23 ILE E N 1
ATOM 3352 C CA . ILE E 1 23 ? 10.500 -15.057 -50.046 1.00 53.21 23 ILE E CA 1
ATOM 3353 C C . ILE E 1 23 ? 12.017 -15.307 -49.880 1.00 47.26 23 ILE E C 1
ATOM 3354 O O . ILE E 1 23 ? 12.776 -15.476 -50.843 1.00 48.09 23 ILE E O 1
ATOM 3359 N N . SER E 1 24 ? 12.413 -15.445 -48.627 1.00 46.61 24 SER E N 1
ATOM 3360 C CA . SER E 1 24 ? 13.820 -15.631 -48.206 1.00 44.87 24 SER E CA 1
ATOM 3361 C C . SER E 1 24 ? 14.354 -17.036 -48.503 1.00 43.22 24 SER E C 1
ATOM 3362 O O . SER E 1 24 ? 15.572 -17.263 -48.571 1.00 45.04 24 SER E O 1
ATOM 3365 N N . LYS E 1 25 ? 13.421 -17.970 -48.607 1.00 40.87 25 LYS E N 1
ATOM 3366 C CA . LYS E 1 25 ? 13.682 -19.374 -48.693 1.00 43.66 25 LYS E CA 1
ATOM 3367 C C . LYS E 1 25 ? 14.466 -19.899 -47.498 1.00 45.17 25 LYS E C 1
ATOM 3368 O O . LYS E 1 25 ? 15.084 -20.929 -47.617 1.00 49.14 25 LYS E O 1
ATOM 3374 N N . THR E 1 26 ? 14.408 -19.227 -46.329 1.00 46.58 26 THR E N 1
ATOM 3375 C CA . THR E 1 26 ? 15.031 -19.768 -45.138 1.00 45.34 26 THR E CA 1
ATOM 3376 C C . THR E 1 26 ? 13.970 -20.031 -44.056 1.00 46.68 26 THR E C 1
ATOM 3377 O O . THR E 1 26 ? 12.817 -19.582 -44.146 1.00 48.83 26 THR E O 1
ATOM 3381 N N . VAL E 1 27 ? 14.395 -20.795 -43.051 1.00 40.87 27 VAL E N 1
ATOM 3382 C CA . VAL E 1 27 ? 13.533 -21.320 -42.025 1.00 40.94 27 VAL E CA 1
ATOM 3383 C C . VAL E 1 27 ? 12.952 -20.192 -41.234 1.00 35.51 27 VAL E C 1
ATOM 3384 O O . VAL E 1 27 ? 13.646 -19.258 -40.860 1.00 45.40 27 VAL E O 1
ATOM 3388 N N . ASP E 1 28 ? 11.652 -20.289 -41.021 1.00 39.55 28 ASP E N 1
ATOM 3389 C CA . ASP E 1 28 ? 10.831 -19.299 -40.333 1.00 46.37 28 ASP E CA 1
ATOM 3390 C C . ASP E 1 28 ? 10.178 -20.088 -39.152 1.00 39.55 28 ASP E C 1
ATOM 3391 O O . ASP E 1 28 ? 9.256 -20.885 -39.377 1.00 41.52 28 ASP E O 1
ATOM 3396 N N . SER E 1 29 ? 10.641 -19.881 -37.922 1.00 31.67 29 SER E N 1
ATOM 3397 C CA . SER E 1 29 ? 9.984 -20.447 -36.752 1.00 34.88 29 SER E CA 1
ATOM 3398 C C . SER E 1 29 ? 8.662 -19.714 -36.360 1.00 32.09 29 SER E C 1
ATOM 3399 O O . SER E 1 29 ? 8.440 -18.580 -36.685 1.00 32.84 29 SER E O 1
ATOM 3402 N N . PHE E 1 30 ? 7.759 -20.449 -35.735 1.00 30.63 30 PHE E N 1
ATOM 3403 C CA . PHE E 1 30 ? 6.501 -19.944 -35.268 1.00 24.95 30 PHE E CA 1
ATOM 3404 C C . PHE E 1 30 ? 6.041 -20.613 -34.003 1.00 24.92 30 PHE E C 1
ATOM 3405 O O . PHE E 1 30 ? 6.491 -21.723 -33.648 1.00 25.54 30 PHE E O 1
ATOM 3413 N N . GLU E 1 31 ? 5.121 -19.922 -33.347 1.00 20.55 31 GLU E N 1
ATOM 3414 C CA . GLU E 1 31 ? 4.394 -20.481 -32.274 1.00 22.09 31 GLU E CA 1
ATOM 3415 C C . GLU E 1 31 ? 2.975 -20.603 -32.768 1.00 23.37 31 GLU E C 1
ATOM 3416 O O . GLU E 1 31 ? 2.410 -19.626 -33.243 1.00 21.95 31 GLU E O 1
ATOM 3422 N N . VAL E 1 32 ? 2.374 -21.808 -32.645 1.00 22.56 32 VAL E N 1
ATOM 3423 C CA . VAL E 1 32 ? 0.971 -21.978 -33.034 1.00 22.44 32 VAL E CA 1
ATOM 3424 C C . VAL E 1 32 ? 0.063 -22.361 -31.854 1.00 24.76 32 VAL E C 1
ATOM 3425 O O . VAL E 1 32 ? 0.419 -23.238 -31.031 1.00 25.17 32 VAL E O 1
ATOM 3429 N N . SER E 1 33 ? -1.120 -21.720 -31.786 1.00 26.29 33 SER E N 1
ATOM 3430 C CA . SER E 1 33 ? -2.181 -22.029 -30.830 1.00 26.23 33 SER E CA 1
ATOM 3431 C C . SER E 1 33 ? -3.473 -22.436 -31.579 1.00 26.85 33 SER E C 1
ATOM 3432 O O . SER E 1 33 ? -3.881 -21.824 -32.610 1.00 29.81 33 SER E O 1
ATOM 3435 N N . VAL E 1 34 ? -4.068 -23.509 -31.076 1.00 24.08 34 VAL E N 1
ATOM 3436 C CA . VAL E 1 34 ? -5.403 -23.964 -31.468 1.00 24.15 34 VAL E CA 1
ATOM 3437 C C . VAL E 1 34 ? -6.291 -24.076 -30.266 1.00 26.07 34 VAL E C 1
ATOM 3438 O O . VAL E 1 34 ? -5.884 -24.596 -29.207 1.00 27.77 34 VAL E O 1
ATOM 3442 N N . GLU E 1 35 ? -7.531 -23.663 -30.471 1.00 24.15 35 GLU E N 1
ATOM 3443 C CA . GLU E 1 35 ? -8.585 -23.780 -29.546 1.00 21.95 35 GLU E CA 1
ATOM 3444 C C . GLU E 1 35 ? -9.775 -24.333 -30.319 1.00 23.16 35 GLU E C 1
ATOM 3445 O O . GLU E 1 35 ? -10.105 -23.892 -31.438 1.00 21.24 35 GLU E O 1
ATOM 3451 N N . TYR E 1 36 ? -10.430 -25.334 -29.743 1.00 23.20 36 TYR E N 1
ATOM 3452 C CA . TYR E 1 36 ? -11.625 -25.910 -30.368 1.00 21.14 36 TYR E CA 1
ATOM 3453 C C . TYR E 1 36 ? -12.554 -26.500 -29.382 1.00 21.02 36 TYR E C 1
ATOM 3454 O O . TYR E 1 36 ? -12.124 -26.882 -28.280 1.00 23.46 36 TYR E O 1
ATOM 3463 N N . ILE E 1 37 ? -13.839 -26.580 -29.778 1.00 23.91 37 ILE E N 1
ATOM 3464 C CA . ILE E 1 37 ? -14.902 -27.190 -28.995 1.00 24.20 37 ILE E CA 1
ATOM 3465 C C . ILE E 1 37 ? -15.121 -28.616 -29.512 1.00 28.06 37 ILE E C 1
ATOM 3466 O O . ILE E 1 37 ? -15.557 -28.820 -30.679 1.00 23.07 37 ILE E O 1
ATOM 3471 N N . PRO E 1 38 ? -14.832 -29.636 -28.659 1.00 24.65 38 PRO E N 1
ATOM 3472 C CA . PRO E 1 38 ? -14.936 -30.960 -29.281 1.00 25.57 38 PRO E CA 1
ATOM 3473 C C . PRO E 1 38 ? -16.388 -31.294 -29.545 1.00 23.97 38 PRO E C 1
ATOM 3474 O O . PRO E 1 38 ? -17.304 -30.824 -28.853 1.00 26.71 38 PRO E O 1
ATOM 3478 N N . ARG E 1 39 ? -16.586 -31.988 -30.630 1.00 25.84 39 ARG E N 1
ATOM 3479 C CA . ARG E 1 39 ? -17.855 -32.610 -30.901 1.00 31.95 39 ARG E CA 1
ATOM 3480 C C . ARG E 1 39 ? -17.653 -34.115 -31.132 1.00 35.57 39 ARG E C 1
ATOM 3481 O O . ARG E 1 39 ? -17.495 -34.593 -32.270 1.00 35.76 39 ARG E O 1
ATOM 3489 N N . GLY E 1 40 ? -17.687 -34.825 -30.024 1.00 33.46 40 GLY E N 1
ATOM 3490 C CA . GLY E 1 40 ? -17.557 -36.250 -29.995 1.00 43.50 40 GLY E CA 1
ATOM 3491 C C . GLY E 1 40 ? -16.263 -36.767 -30.556 1.00 41.77 40 GLY E C 1
ATOM 3492 O O . GLY E 1 40 ? -16.277 -37.794 -31.209 1.00 44.85 40 GLY E O 1
ATOM 3493 N N . ALA E 1 41 ? -15.164 -36.074 -30.297 1.00 37.18 41 ALA E N 1
ATOM 3494 C CA . ALA E 1 41 ? -13.844 -36.547 -30.779 1.00 39.25 41 ALA E CA 1
ATOM 3495 C C . ALA E 1 41 ? -12.829 -35.573 -30.285 1.00 39.17 41 ALA E C 1
ATOM 3496 O O . ALA E 1 41 ? -12.970 -34.348 -30.536 1.00 38.90 41 ALA E O 1
ATOM 3498 N N . VAL E 1 42 ? -11.794 -36.071 -29.626 1.00 34.37 42 VAL E N 1
ATOM 3499 C CA . VAL E 1 42 ? -10.697 -35.177 -29.219 1.00 34.79 42 VAL E CA 1
ATOM 3500 C C . VAL E 1 42 ? -9.543 -35.480 -30.106 1.00 31.37 42 VAL E C 1
ATOM 3501 O O . VAL E 1 42 ? -9.319 -36.622 -30.360 1.00 33.98 42 VAL E O 1
ATOM 3505 N N . LEU E 1 43 ? -8.835 -34.449 -30.583 1.00 29.30 43 LEU E N 1
ATOM 3506 C CA . LEU E 1 43 ? -7.695 -34.609 -31.490 1.00 27.40 43 LEU E CA 1
ATOM 3507 C C . LEU E 1 43 ? -6.554 -35.128 -30.666 1.00 29.91 43 LEU E C 1
ATOM 3508 O O . LEU E 1 43 ? -6.152 -34.485 -29.697 1.00 31.37 43 LEU E O 1
ATOM 3513 N N . ALA E 1 44 ? -6.003 -36.273 -31.034 1.00 30.12 44 ALA E N 1
ATOM 3514 C CA . ALA E 1 44 ? -4.842 -36.806 -30.296 1.00 30.05 44 ALA E CA 1
ATOM 3515 C C . ALA E 1 44 ? -3.676 -35.818 -30.338 1.00 27.75 44 ALA E C 1
ATOM 3516 O O . ALA E 1 44 ? -3.444 -35.184 -31.354 1.00 28.09 44 ALA E O 1
ATOM 3518 N N . ILE E 1 45 ? -2.942 -35.690 -29.250 1.00 27.32 45 ILE E N 1
ATOM 3519 C CA . ILE E 1 45 ? -1.844 -34.742 -29.253 1.00 30.16 45 ILE E CA 1
ATOM 3520 C C . ILE E 1 45 ? -0.789 -35.131 -30.298 1.00 27.05 45 ILE E C 1
ATOM 3521 O O . ILE E 1 45 ? -0.259 -34.254 -30.982 1.00 26.88 45 ILE E O 1
ATOM 3526 N N A GLU E 1 46 ? -0.509 -36.432 -30.385 0.50 26.05 46 GLU E N 1
ATOM 3527 N N B GLU E 1 46 ? -0.478 -36.413 -30.452 0.50 25.79 46 GLU E N 1
ATOM 3528 C CA A GLU E 1 46 ? 0.332 -37.040 -31.410 0.50 29.50 46 GLU E CA 1
ATOM 3529 C CA B GLU E 1 46 ? 0.516 -36.816 -31.444 0.50 29.26 46 GLU E CA 1
ATOM 3530 C C A GLU E 1 46 ? 0.001 -36.535 -32.823 0.50 29.70 46 GLU E C 1
ATOM 3531 C C B GLU E 1 46 ? 0.030 -36.531 -32.890 0.50 29.78 46 GLU E C 1
ATOM 3532 O O A GLU E 1 46 ? 0.878 -36.118 -33.609 0.50 27.42 46 GLU E O 1
ATOM 3533 O O B GLU E 1 46 ? 0.855 -36.223 -33.774 0.50 28.79 46 GLU E O 1
ATOM 3544 N N . GLU E 1 47 ? -1.286 -36.624 -33.145 1.00 27.31 47 GLU E N 1
ATOM 3545 C CA . GLU E 1 47 ? -1.812 -36.199 -34.475 1.00 30.76 47 GLU E CA 1
ATOM 3546 C C . GLU E 1 47 ? -1.655 -34.685 -34.704 1.00 28.62 47 GLU E C 1
ATOM 3547 O O . GLU E 1 47 ? -1.285 -34.234 -35.780 1.00 25.02 47 GLU E O 1
ATOM 3553 N N . PHE E 1 48 ? -1.962 -33.895 -33.704 1.00 26.49 48 PHE E N 1
ATOM 3554 C CA . PHE E 1 48 ? -1.743 -32.446 -33.786 1.00 23.14 48 PHE E CA 1
ATOM 3555 C C . PHE E 1 48 ? -0.278 -32.135 -34.038 1.00 24.48 48 PHE E C 1
ATOM 3556 O O . PHE E 1 48 ? 0.048 -31.330 -34.893 1.00 26.21 48 PHE E O 1
ATOM 3564 N N . LYS E 1 49 ? 0.630 -32.735 -33.282 1.00 24.16 49 LYS E N 1
ATOM 3565 C CA . LYS E 1 49 ? 2.063 -32.468 -33.523 1.00 27.07 49 LYS E CA 1
ATOM 3566 C C . LYS E 1 49 ? 2.431 -32.830 -34.919 1.00 28.96 49 LYS E C 1
ATOM 3567 O O . LYS E 1 49 ? 3.139 -32.083 -35.591 1.00 31.25 49 LYS E O 1
ATOM 3573 N N . LYS E 1 50 ? 1.943 -33.985 -35.378 1.00 30.60 50 LYS E N 1
ATOM 3574 C CA . LYS E 1 50 ? 2.134 -34.355 -36.773 1.00 31.16 50 LYS E CA 1
ATOM 3575 C C . LYS E 1 50 ? 1.704 -33.245 -37.753 1.00 28.12 50 LYS E C 1
ATOM 3576 O O . LYS E 1 50 ? 2.475 -32.868 -38.639 1.00 28.78 50 LYS E O 1
ATOM 3582 N N . MET E 1 51 ? 0.500 -32.715 -37.573 1.00 28.25 51 MET E N 1
ATOM 3583 C CA . MET E 1 51 ? 0.039 -31.651 -38.418 1.00 29.43 51 MET E CA 1
ATOM 3584 C C . MET E 1 51 ? 0.982 -30.454 -38.360 1.00 29.10 51 MET E C 1
ATOM 3585 O O . MET E 1 51 ? 1.271 -29.865 -39.396 1.00 31.68 51 MET E O 1
ATOM 3590 N N . VAL E 1 52 ? 1.451 -30.072 -37.162 1.00 27.27 52 VAL E N 1
ATOM 3591 C CA . VAL E 1 52 ? 2.352 -28.899 -37.047 1.00 24.95 52 VAL E CA 1
ATOM 3592 C C . VAL E 1 52 ? 3.725 -29.186 -37.649 1.00 26.64 52 VAL E C 1
ATOM 3593 O O . VAL E 1 52 ? 4.299 -28.348 -38.379 1.00 26.65 52 VAL E O 1
ATOM 3597 N N . ASP E 1 53 ? 4.255 -30.372 -37.389 1.00 27.76 53 ASP E N 1
ATOM 3598 C CA . ASP E 1 53 ? 5.557 -30.715 -37.967 1.00 29.87 53 ASP E CA 1
ATOM 3599 C C . ASP E 1 53 ? 5.519 -30.946 -39.447 1.00 32.77 53 ASP E C 1
ATOM 3600 O O . ASP E 1 53 ? 6.571 -30.978 -40.076 1.00 34.67 53 ASP E O 1
ATOM 3605 N N . SER E 1 54 ? 4.329 -31.125 -40.015 1.00 31.08 54 SER E N 1
ATOM 3606 C CA . SER E 1 54 ? 4.201 -31.296 -41.487 1.00 32.91 54 SER E CA 1
ATOM 3607 C C . SER E 1 54 ? 4.605 -30.075 -42.245 1.00 31.79 54 SER E C 1
ATOM 3608 O O . SER E 1 54 ? 4.898 -30.184 -43.372 1.00 33.97 54 SER E O 1
ATOM 3611 N N . TYR E 1 55 ? 4.591 -28.911 -41.633 1.00 29.38 55 TYR E N 1
ATOM 3612 C CA . TYR E 1 55 ? 5.100 -27.689 -42.260 1.00 31.73 55 TYR E CA 1
ATOM 3613 C C . TYR E 1 55 ? 6.638 -27.517 -42.310 1.00 30.13 55 TYR E C 1
ATOM 3614 O O . TYR E 1 55 ? 7.137 -26.650 -43.022 1.00 33.44 55 TYR E O 1
ATOM 3623 N N . ARG E 1 56 ? 7.398 -28.311 -41.583 1.00 29.24 56 ARG E N 1
ATOM 3624 C CA . ARG E 1 56 ? 8.848 -28.186 -41.615 1.00 32.91 56 ARG E CA 1
ATOM 3625 C C . ARG E 1 56 ? 9.331 -28.521 -43.021 1.00 36.43 56 ARG E C 1
ATOM 3626 O O . ARG E 1 56 ? 8.929 -29.547 -43.596 1.00 40.91 56 ARG E O 1
ATOM 3634 N N . GLY E 1 57 ? 10.148 -27.643 -43.587 1.00 37.24 57 GLY E N 1
ATOM 3635 C CA . GLY E 1 57 ? 10.663 -27.800 -44.927 1.00 36.45 57 GLY E CA 1
ATOM 3636 C C . GLY E 1 57 ? 9.680 -27.455 -46.031 1.00 37.98 57 GLY E C 1
ATOM 3637 O O . GLY E 1 57 ? 10.010 -27.571 -47.186 1.00 38.55 57 GLY E O 1
ATOM 3638 N N . ARG E 1 58 ? 8.466 -27.045 -45.677 1.00 37.08 58 ARG E N 1
ATOM 3639 C CA . ARG E 1 58 ? 7.444 -26.636 -46.629 1.00 39.97 58 ARG E CA 1
ATOM 3640 C C . ARG E 1 58 ? 7.555 -25.094 -46.855 1.00 39.64 58 ARG E C 1
ATOM 3641 O O . ARG E 1 58 ? 7.575 -24.320 -45.888 1.00 32.32 58 ARG E O 1
ATOM 3649 N N . GLU E 1 59 ? 7.667 -24.658 -48.111 1.00 38.19 59 GLU E N 1
ATOM 3650 C CA . GLU E 1 59 ? 7.588 -23.243 -48.414 1.00 37.95 59 GLU E CA 1
ATOM 3651 C C . GLU E 1 59 ? 6.165 -22.809 -48.290 1.00 37.16 59 GLU E C 1
ATOM 3652 O O . GLU E 1 59 ? 5.377 -23.047 -49.179 1.00 38.68 59 GLU E O 1
ATOM 3658 N N . ILE E 1 60 ? 5.792 -22.172 -47.207 1.00 37.36 60 ILE E N 1
ATOM 3659 C CA . ILE E 1 60 ? 4.405 -21.699 -47.093 1.00 40.52 60 ILE E CA 1
ATOM 3660 C C . ILE E 1 60 ? 4.371 -20.467 -46.236 1.00 42.26 60 ILE E C 1
ATOM 3661 O O . ILE E 1 60 ? 5.024 -20.395 -45.202 1.00 43.58 60 ILE E O 1
ATOM 3666 N N . LEU E 1 61 ? 3.592 -19.486 -46.636 1.00 38.44 61 LEU E N 1
ATOM 3667 C CA . LEU E 1 61 ? 3.461 -18.283 -45.813 1.00 40.90 61 LEU E CA 1
ATOM 3668 C C . LEU E 1 61 ? 2.586 -18.592 -44.566 1.00 37.67 61 LEU E C 1
ATOM 3669 O O . LEU E 1 61 ? 1.640 -19.425 -44.605 1.00 36.54 61 LEU E O 1
ATOM 3674 N N . HIS E 1 62 ? 2.868 -17.873 -43.487 1.00 33.69 62 HIS E N 1
ATOM 3675 C CA . HIS E 1 62 ? 2.183 -18.113 -42.270 1.00 34.88 62 HIS E CA 1
ATOM 3676 C C . HIS E 1 62 ? 0.698 -17.829 -42.300 1.00 34.30 62 HIS E C 1
ATOM 3677 O O . HIS E 1 62 ? -0.067 -18.507 -41.626 1.00 38.03 62 HIS E O 1
ATOM 3684 N N . GLU E 1 63 ? 0.273 -16.852 -43.074 1.00 30.24 63 GLU E N 1
ATOM 3685 C CA . GLU E 1 63 ? -1.178 -16.643 -43.278 1.00 36.44 63 GLU E CA 1
ATOM 3686 C C . GLU E 1 63 ? -1.884 -17.853 -43.860 1.00 40.55 63 GLU E C 1
ATOM 3687 O O . GLU E 1 63 ? -3.001 -18.169 -43.447 1.00 38.55 63 GLU E O 1
ATOM 3693 N N . GLU E 1 64 ? -1.248 -18.551 -44.790 1.00 39.68 64 GLU E N 1
ATOM 3694 C CA . GLU E 1 64 ? -1.870 -19.718 -45.382 1.00 39.02 64 GLU E CA 1
ATOM 3695 C C . GLU E 1 64 ? -1.642 -20.912 -44.437 1.00 34.34 64 GLU E C 1
ATOM 3696 O O . GLU E 1 64 ? -2.404 -21.900 -44.447 1.00 36.52 64 GLU E O 1
ATOM 3702 N N . LEU E 1 65 ? -0.563 -20.876 -43.657 1.00 34.33 65 LEU E N 1
ATOM 3703 C CA . LEU E 1 65 ? -0.367 -21.962 -42.653 1.00 33.36 65 LEU E CA 1
ATOM 3704 C C . LEU E 1 65 ? -1.515 -21.993 -41.671 1.00 29.84 65 LEU E C 1
ATOM 3705 O O . LEU E 1 65 ? -2.062 -23.041 -41.395 1.00 30.61 65 LEU E O 1
ATOM 3710 N N . ALA E 1 66 ? -1.909 -20.833 -41.187 1.00 32.32 66 ALA E N 1
ATOM 3711 C CA . ALA E 1 66 ? -2.991 -20.754 -40.196 1.00 30.74 66 ALA E CA 1
ATOM 3712 C C . ALA E 1 66 ? -4.265 -21.373 -40.748 1.00 31.46 66 ALA E C 1
ATOM 3713 O O . ALA E 1 66 ? -4.917 -22.151 -40.065 1.00 25.01 66 ALA E O 1
ATOM 3715 N N . VAL E 1 67 ? -4.579 -21.045 -42.001 1.00 27.19 67 VAL E N 1
ATOM 3716 C CA . VAL E 1 67 ? -5.829 -21.492 -42.574 1.00 33.15 67 VAL E CA 1
ATOM 3717 C C . VAL E 1 67 ? -5.751 -22.993 -42.908 1.00 29.48 67 VAL E C 1
ATOM 3718 O O . VAL E 1 67 ? -6.751 -23.743 -42.757 1.00 33.56 67 VAL E O 1
ATOM 3722 N N . ASP E 1 68 ? -4.558 -23.416 -43.313 1.00 32.09 68 ASP E N 1
ATOM 3723 C CA . ASP E 1 68 ? -4.295 -24.807 -43.665 1.00 32.18 68 ASP E CA 1
ATOM 3724 C C . ASP E 1 68 ? -4.473 -25.705 -42.433 1.00 30.54 68 ASP E C 1
ATOM 3725 O O . ASP E 1 68 ? -5.181 -26.696 -42.424 1.00 28.78 68 ASP E O 1
ATOM 3730 N N . LEU E 1 69 ? -3.907 -25.282 -41.351 1.00 28.98 69 LEU E N 1
ATOM 3731 C CA . LEU E 1 69 ? -4.029 -26.059 -40.141 1.00 31.12 69 LEU E CA 1
ATOM 3732 C C . LEU E 1 69 ? -5.453 -26.027 -39.633 1.00 29.58 69 LEU E C 1
ATOM 3733 O O . LEU E 1 69 ? -5.922 -27.011 -39.149 1.00 28.11 69 LEU E O 1
ATOM 3738 N N . LEU E 1 70 ? -6.146 -24.901 -39.784 1.00 29.41 70 LEU E N 1
ATOM 3739 C CA . LEU E 1 70 ? -7.543 -24.863 -39.400 1.00 28.81 70 LEU E CA 1
ATOM 3740 C C . LEU E 1 70 ? -8.328 -25.937 -40.158 1.00 28.23 70 LEU E C 1
ATOM 3741 O O . LEU E 1 70 ? -9.109 -26.707 -39.558 1.00 26.22 70 LEU E O 1
ATOM 3746 N N . GLU E 1 71 ? -8.080 -25.997 -41.446 1.00 28.01 71 GLU E N 1
ATOM 3747 C CA . GLU E 1 71 ? -8.719 -27.011 -42.312 1.00 33.26 71 GLU E CA 1
ATOM 3748 C C . GLU E 1 71 ? -8.349 -28.412 -41.922 1.00 30.38 71 GLU E C 1
ATOM 3749 O O . GLU E 1 71 ? -9.217 -29.258 -41.898 1.00 29.39 71 GLU E O 1
ATOM 3755 N N . LYS E 1 72 ? -7.082 -28.650 -41.564 1.00 31.62 72 LYS E N 1
ATOM 3756 C CA . LYS E 1 72 ? -6.710 -29.986 -41.042 1.00 30.93 72 LYS E CA 1
ATOM 3757 C C . LYS E 1 72 ? -7.459 -30.382 -39.771 1.00 28.30 72 LYS E C 1
ATOM 3758 O O . LYS E 1 72 ? -7.970 -31.509 -39.620 1.00 29.16 72 LYS E O 1
ATOM 3764 N N . VAL E 1 73 ? -7.550 -29.473 -38.830 1.00 27.06 73 VAL E N 1
ATOM 3765 C CA . VAL E 1 73 ? -8.210 -29.846 -37.595 1.00 28.79 73 VAL E CA 1
ATOM 3766 C C . VAL E 1 73 ? -9.716 -30.129 -37.908 1.00 28.90 73 VAL E C 1
ATOM 3767 O O . VAL E 1 73 ? -10.322 -31.074 -37.408 1.00 28.94 73 VAL E O 1
ATOM 3771 N N . LYS E 1 74 ? -10.309 -29.340 -38.770 1.00 27.50 74 LYS E N 1
ATOM 3772 C CA . LYS E 1 74 ? -11.725 -29.570 -39.117 1.00 29.69 74 LYS E CA 1
ATOM 3773 C C . LYS E 1 74 ? -11.900 -30.887 -39.816 1.00 34.52 74 LYS E C 1
ATOM 3774 O O . LYS E 1 74 ? -12.859 -31.618 -39.508 1.00 31.78 74 LYS E O 1
ATOM 3780 N N . ALA E 1 75 ? -11.002 -31.214 -40.744 1.00 35.46 75 ALA E N 1
ATOM 3781 C CA . ALA E 1 75 ? -11.141 -32.505 -41.399 1.00 37.10 75 ALA E CA 1
ATOM 3782 C C . ALA E 1 75 ? -10.916 -33.668 -40.418 1.00 34.78 75 ALA E C 1
ATOM 3783 O O . ALA E 1 75 ? -11.568 -34.685 -40.543 1.00 34.54 75 ALA E O 1
ATOM 3785 N N . ALA E 1 76 ? -10.026 -33.519 -39.446 1.00 32.11 76 ALA E N 1
ATOM 3786 C CA . ALA E 1 76 ? -9.722 -34.601 -38.494 1.00 31.17 76 ALA E CA 1
ATOM 3787 C C . ALA E 1 76 ? -10.817 -34.829 -37.457 1.00 31.30 76 ALA E C 1
ATOM 3788 O O . ALA E 1 76 ? -11.226 -35.979 -37.263 1.00 29.85 76 ALA E O 1
ATOM 3790 N N . VAL E 1 77 ? -11.342 -33.762 -36.821 1.00 26.26 77 VAL E N 1
ATOM 3791 C CA . VAL E 1 77 ? -12.276 -33.996 -35.713 1.00 28.41 77 VAL E CA 1
ATOM 3792 C C . VAL E 1 77 ? -13.593 -33.186 -35.790 1.00 29.56 77 VAL E C 1
ATOM 3793 O O . VAL E 1 77 ? -14.440 -33.300 -34.919 1.00 29.46 77 VAL E O 1
ATOM 3797 N N . ASN E 1 78 ? -13.766 -32.437 -36.876 1.00 26.90 78 ASN E N 1
ATOM 3798 C CA . ASN E 1 78 ? -14.954 -31.667 -37.178 1.00 28.63 78 ASN E CA 1
ATOM 3799 C C . ASN E 1 78 ? -15.597 -30.929 -35.992 1.00 27.00 78 ASN E C 1
ATOM 3800 O O . ASN E 1 78 ? -16.759 -31.109 -35.706 1.00 23.90 78 ASN E O 1
ATOM 3805 N N . PRO E 1 79 ? -14.850 -29.991 -35.378 1.00 27.86 79 PRO E N 1
ATOM 3806 C CA . PRO E 1 79 ? -15.436 -29.243 -34.293 1.00 27.62 79 PRO E CA 1
ATOM 3807 C C . PRO E 1 79 ? -16.328 -28.105 -34.789 1.00 26.57 79 PRO E C 1
ATOM 3808 O O . PRO E 1 79 ? -16.107 -27.560 -35.832 1.00 24.99 79 PRO E O 1
ATOM 3812 N N . PRO E 1 80 ? -17.314 -27.710 -33.999 1.00 27.73 80 PRO E N 1
ATOM 3813 C CA . PRO E 1 80 ? -18.189 -26.618 -34.439 1.00 30.12 80 PRO E CA 1
ATOM 3814 C C . PRO E 1 80 ? -17.513 -25.245 -34.305 1.00 28.74 80 PRO E C 1
ATOM 3815 O O . PRO E 1 80 ? -17.982 -24.275 -34.876 1.00 28.32 80 PRO E O 1
ATOM 3819 N N . TYR E 1 81 ? -16.419 -25.193 -33.553 1.00 27.50 81 TYR E N 1
ATOM 3820 C CA . TYR E 1 81 ? -15.652 -24.013 -33.345 1.00 25.68 81 TYR E CA 1
ATOM 3821 C C . TYR E 1 81 ? -14.230 -24.416 -33.289 1.00 26.48 81 TYR E C 1
ATOM 3822 O O . TYR E 1 81 ? -13.866 -25.427 -32.589 1.00 24.91 81 TYR E O 1
ATOM 3831 N N . VAL E 1 82 ? -13.430 -23.668 -34.049 1.00 25.29 82 VAL E N 1
ATOM 3832 C CA . VAL E 1 82 ? -11.946 -23.819 -34.110 1.00 24.86 82 VAL E CA 1
ATOM 3833 C C . VAL E 1 82 ? -11.290 -22.460 -34.354 1.00 24.11 82 VAL E C 1
ATOM 3834 O O . VAL E 1 82 ? -11.741 -21.730 -35.252 1.00 25.81 82 VAL E O 1
ATOM 3838 N N . LYS E 1 83 ? -10.236 -22.153 -33.590 1.00 22.67 83 LYS E N 1
ATOM 3839 C CA . LYS E 1 83 ? -9.453 -20.984 -33.834 1.00 24.43 83 LYS E CA 1
ATOM 3840 C C . LYS E 1 83 ? -7.989 -21.355 -33.867 1.00 21.95 83 LYS E C 1
ATOM 3841 O O . LYS E 1 83 ? -7.495 -22.068 -33.002 1.00 23.90 83 LYS E O 1
ATOM 3847 N N . VAL E 1 84 ? -7.276 -20.840 -34.868 1.00 22.69 84 VAL E N 1
ATOM 3848 C CA . VAL E 1 84 ? -5.841 -21.108 -34.992 1.00 21.02 84 VAL E CA 1
ATOM 3849 C C . VAL E 1 84 ? -5.138 -19.753 -35.040 1.00 22.96 84 VAL E C 1
ATOM 3850 O O . VAL E 1 84 ? -5.504 -18.899 -35.830 1.00 22.11 84 VAL E O 1
ATOM 3854 N N . THR E 1 85 ? -4.117 -19.613 -34.213 1.00 21.85 85 THR E N 1
ATOM 3855 C CA . THR E 1 85 ? -3.313 -18.427 -34.168 1.00 23.81 85 THR E CA 1
ATOM 3856 C C . THR E 1 85 ? -1.853 -18.823 -34.385 1.00 24.75 85 THR E C 1
ATOM 3857 O O . THR E 1 85 ? -1.323 -19.756 -33.740 1.00 28.24 85 THR E O 1
ATOM 3861 N N . VAL E 1 86 ? -1.212 -18.179 -35.331 1.00 20.81 86 VAL E N 1
ATOM 3862 C CA . VAL E 1 86 ? 0.215 -18.374 -35.594 1.00 24.15 86 VAL E CA 1
ATOM 3863 C C . VAL E 1 86 ? 0.964 -17.068 -35.277 1.00 26.60 86 VAL E C 1
ATOM 3864 O O . VAL E 1 86 ? 0.560 -16.001 -35.739 1.00 30.37 86 VAL E O 1
ATOM 3868 N N . LYS E 1 87 ? 2.031 -17.155 -34.515 1.00 25.20 87 LYS E N 1
ATOM 3869 C CA . LYS E 1 87 ? 2.793 -15.979 -34.105 1.00 26.53 87 LYS E CA 1
ATOM 3870 C C . LYS E 1 87 ? 4.217 -16.205 -34.594 1.00 27.80 87 LYS E C 1
ATOM 3871 O O . LYS E 1 87 ? 4.784 -17.280 -34.354 1.00 22.97 87 LYS E O 1
ATOM 3877 N N . SER E 1 88 ? 4.796 -15.200 -35.259 1.00 27.43 88 SER E N 1
ATOM 3878 C CA . SER E 1 88 ? 6.171 -15.244 -35.686 1.00 29.33 88 SER E CA 1
ATOM 3879 C C . SER E 1 88 ? 6.736 -13.844 -35.755 1.00 34.27 88 SER E C 1
ATOM 3880 O O . SER E 1 88 ? 6.091 -12.909 -35.332 1.00 31.63 88 SER E O 1
ATOM 3883 N N . TYR E 1 89 ? 7.959 -13.726 -36.277 1.00 35.37 89 TYR E N 1
ATOM 3884 C CA . TYR E 1 89 ? 8.750 -12.462 -36.266 1.00 35.29 89 TYR E CA 1
ATOM 3885 C C . TYR E 1 89 ? 9.478 -12.448 -37.614 1.00 37.37 89 TYR E C 1
ATOM 3886 O O . TYR E 1 89 ? 9.986 -13.451 -38.023 1.00 39.66 89 TYR E O 1
ATOM 3895 N N . TYR E 1 90 ? 9.554 -11.331 -38.302 1.00 40.85 90 TYR E N 1
ATOM 3896 C CA . TYR E 1 90 ? 10.142 -11.279 -39.641 1.00 39.56 90 TYR E CA 1
ATOM 3897 C C . TYR E 1 90 ? 10.507 -9.810 -39.883 1.00 40.72 90 TYR E C 1
ATOM 3898 O O . TYR E 1 90 ? 9.667 -8.938 -39.668 1.00 33.82 90 TYR E O 1
ATOM 3907 N N . ILE E 1 91 ? 11.763 -9.571 -40.263 1.00 39.10 91 ILE E N 1
ATOM 3908 C CA . ILE E 1 91 ? 12.315 -8.244 -40.556 1.00 38.39 91 ILE E CA 1
ATOM 3909 C C . ILE E 1 91 ? 11.968 -7.174 -39.465 1.00 37.68 91 ILE E C 1
ATOM 3910 O O . ILE E 1 91 ? 11.630 -6.044 -39.775 1.00 44.32 91 ILE E O 1
ATOM 3915 N N . GLY E 1 92 ? 12.067 -7.569 -38.180 1.00 35.93 92 GLY E N 1
ATOM 3916 C CA . GLY E 1 92 ? 11.789 -6.732 -37.000 1.00 32.69 92 GLY E CA 1
ATOM 3917 C C . GLY E 1 92 ? 10.305 -6.499 -36.709 1.00 30.82 92 GLY E C 1
ATOM 3918 O O . GLY E 1 92 ? 9.951 -5.549 -36.004 1.00 32.89 92 GLY E O 1
ATOM 3919 N N . VAL E 1 93 ? 9.414 -7.324 -37.238 1.00 29.64 93 VAL E N 1
ATOM 3920 C CA . VAL E 1 93 ? 7.974 -7.108 -37.037 1.00 30.09 93 VAL E CA 1
ATOM 3921 C C . VAL E 1 93 ? 7.414 -8.306 -36.355 1.00 27.62 93 VAL E C 1
ATOM 3922 O O . VAL E 1 93 ? 7.689 -9.414 -36.754 1.00 27.22 93 VAL E O 1
ATOM 3926 N N . GLU E 1 94 ? 6.613 -8.092 -35.332 1.00 29.94 94 GLU E N 1
ATOM 3927 C CA . GLU E 1 94 ? 5.884 -9.205 -34.696 1.00 30.86 94 GLU E CA 1
ATOM 3928 C C . GLU E 1 94 ? 4.580 -9.386 -35.416 1.00 28.27 94 GLU E C 1
ATOM 3929 O O . GLU E 1 94 ? 3.794 -8.437 -35.525 1.00 29.55 94 GLU E O 1
ATOM 3935 N N . VAL E 1 95 ? 4.310 -10.615 -35.829 1.00 26.28 95 VAL E N 1
ATOM 3936 C CA . VAL E 1 95 ? 3.171 -10.915 -36.675 1.00 25.09 95 VAL E CA 1
ATOM 3937 C C . VAL E 1 95 ? 2.319 -12.024 -36.011 1.00 22.55 95 VAL E C 1
ATOM 3938 O O . VAL E 1 95 ? 2.845 -12.981 -35.529 1.00 26.47 95 VAL E O 1
ATOM 3942 N N . GLU E 1 96 ? 1.020 -11.840 -36.006 1.00 26.26 96 GLU E N 1
ATOM 3943 C CA . GLU E 1 96 ? 0.057 -12.852 -35.582 1.00 28.71 96 GLU E CA 1
ATOM 3944 C C . GLU E 1 96 ? -1.017 -12.899 -36.630 1.00 28.37 96 GLU E C 1
ATOM 3945 O O . GLU E 1 96 ? -1.520 -11.864 -37.030 1.00 27.26 96 GLU E O 1
ATOM 3951 N N . VAL E 1 97 ? -1.340 -14.117 -37.038 1.00 28.90 97 VAL E N 1
ATOM 3952 C CA . VAL E 1 97 ? -2.370 -14.381 -37.966 1.00 28.68 97 VAL E CA 1
ATOM 3953 C C . VAL E 1 97 ? -3.323 -15.383 -37.306 1.00 26.35 97 VAL E C 1
ATOM 3954 O O . VAL E 1 97 ? -2.887 -16.428 -36.773 1.00 26.92 97 VAL E O 1
ATOM 3958 N N . VAL E 1 98 ? -4.616 -15.070 -37.406 1.00 28.33 98 VAL E N 1
ATOM 3959 C CA . VAL E 1 98 ? -5.714 -15.867 -36.811 1.00 27.91 98 VAL E CA 1
ATOM 3960 C C . VAL E 1 98 ? -6.648 -16.373 -37.908 1.00 27.56 98 VAL E C 1
ATOM 3961 O O . VAL E 1 98 ? -7.056 -15.609 -38.793 1.00 27.66 98 VAL E O 1
ATOM 3965 N N . ALA E 1 99 ? -7.024 -17.650 -37.827 1.00 25.63 99 ALA E N 1
ATOM 3966 C CA . ALA E 1 99 ? -8.091 -18.204 -38.688 1.00 27.02 99 ALA E CA 1
ATOM 3967 C C . ALA E 1 99 ? -9.080 -18.844 -37.830 1.00 26.20 99 ALA E C 1
ATOM 3968 O O . ALA E 1 99 ? -8.714 -19.451 -36.846 1.00 27.97 99 ALA E O 1
ATOM 3970 N N . GLU E 1 100 ? -10.360 -18.737 -38.152 1.00 28.13 100 GLU E N 1
ATOM 3971 C CA . GLU E 1 100 ? -11.366 -19.085 -37.146 1.00 31.86 100 GLU E CA 1
ATOM 3972 C C . GLU E 1 100 ? -12.576 -19.539 -37.910 1.00 28.79 100 GLU E C 1
ATOM 3973 O O . GLU E 1 100 ? -12.922 -18.950 -38.890 1.00 31.62 100 GLU E O 1
ATOM 3979 N N . SER E 1 101 ? -13.215 -20.586 -37.475 1.00 29.37 101 SER E N 1
ATOM 3980 C CA . SER E 1 101 ? -14.410 -21.100 -38.143 1.00 31.34 101 SER E CA 1
ATOM 3981 C C . SER E 1 101 ? -15.446 -21.361 -37.075 1.00 31.73 101 SER E C 1
ATOM 3982 O O . SER E 1 101 ? -15.146 -22.016 -36.074 1.00 29.54 101 SER E O 1
ATOM 3985 N N . GLY E 1 102 ? -16.654 -20.881 -37.280 1.00 29.04 102 GLY E N 1
ATOM 3986 C CA . GLY E 1 102 ? -17.721 -20.999 -36.281 1.00 39.14 102 GLY E CA 1
ATOM 3987 C C . GLY E 1 102 ? -17.827 -19.856 -35.247 1.00 49.70 102 GLY E C 1
ATOM 3988 O O . GLY E 1 102 ? -18.582 -19.988 -34.253 1.00 53.50 102 GLY E O 1
ATOM 3989 N N . GLY E 1 103 ? -17.067 -18.756 -35.424 1.00 53.72 103 GLY E N 1
ATOM 3990 C CA . GLY E 1 103 ? -17.205 -17.545 -34.595 1.00 54.87 103 GLY E CA 1
ATOM 3991 C C . GLY E 1 103 ? -18.325 -16.684 -35.157 1.00 60.01 103 GLY E C 1
ATOM 3992 O O . GLY E 1 103 ? -19.147 -17.169 -35.887 1.00 54.96 103 GLY E O 1
ATOM 3993 N N . VAL E 1 104 ? -18.349 -15.390 -34.869 1.00 80.55 104 VAL E N 1
ATOM 3994 C CA . VAL E 1 104 ? -19.521 -14.500 -35.233 1.00 88.38 104 VAL E CA 1
ATOM 3995 C C . VAL E 1 104 ? -19.685 -14.354 -36.832 1.00 97.45 104 VAL E C 1
ATOM 3996 O O . VAL E 1 104 ? -18.653 -14.278 -37.534 1.00 76.36 104 VAL E O 1
ATOM 4000 N N . PRO E 1 105 ? -20.957 -14.357 -37.415 1.00 107.16 105 PRO E N 1
ATOM 4001 C CA . PRO E 1 105 ? -21.176 -14.728 -38.846 1.00 100.58 105 PRO E CA 1
ATOM 4002 C C . PRO E 1 105 ? -19.958 -14.922 -39.776 1.00 97.46 105 PRO E C 1
ATOM 4003 O O . PRO E 1 105 ? -19.851 -15.948 -40.467 1.00 76.76 105 PRO E O 1
ATOM 4007 N N . LYS F 1 6 ? -10.649 -19.466 -47.537 1.00 62.21 6 LYS F N 1
ATOM 4008 C CA . LYS F 1 6 ? -10.986 -18.374 -46.589 1.00 56.83 6 LYS F CA 1
ATOM 4009 C C . LYS F 1 6 ? -9.748 -17.541 -46.239 1.00 58.39 6 LYS F C 1
ATOM 4010 O O . LYS F 1 6 ? -8.600 -18.000 -46.234 1.00 50.11 6 LYS F O 1
ATOM 4016 N N . SER F 1 7 ? -9.953 -16.274 -45.977 1.00 52.60 7 SER F N 1
ATOM 4017 C CA . SER F 1 7 ? -8.818 -15.488 -45.610 1.00 46.25 7 SER F CA 1
ATOM 4018 C C . SER F 1 7 ? -8.697 -15.683 -44.080 1.00 40.05 7 SER F C 1
ATOM 4019 O O . SER F 1 7 ? -9.593 -16.234 -43.426 1.00 41.73 7 SER F O 1
ATOM 4022 N N . PRO F 1 8 ? -7.569 -15.314 -43.515 1.00 37.58 8 PRO F N 1
ATOM 4023 C CA . PRO F 1 8 ? -7.487 -15.249 -42.070 1.00 32.96 8 PRO F CA 1
ATOM 4024 C C . PRO F 1 8 ? -8.562 -14.326 -41.577 1.00 31.71 8 PRO F C 1
ATOM 4025 O O . PRO F 1 8 ? -8.966 -13.432 -42.290 1.00 34.93 8 PRO F O 1
ATOM 4029 N N . SER F 1 9 ? -9.010 -14.519 -40.364 1.00 29.71 9 SER F N 1
ATOM 4030 C CA . SER F 1 9 ? -9.983 -13.618 -39.813 1.00 32.71 9 SER F CA 1
ATOM 4031 C C . SER F 1 9 ? -9.382 -12.367 -39.171 1.00 31.47 9 SER F C 1
ATOM 4032 O O . SER F 1 9 ? -10.140 -11.442 -38.956 1.00 30.63 9 SER F O 1
ATOM 4035 N N . LEU F 1 10 ? -8.057 -12.350 -38.868 1.00 27.26 10 LEU F N 1
ATOM 4036 C CA . LEU F 1 10 ? -7.384 -11.236 -38.221 1.00 27.80 10 LEU F CA 1
ATOM 4037 C C . LEU F 1 10 ? -5.876 -11.300 -38.411 1.00 26.49 10 LEU F C 1
ATOM 4038 O O . LEU F 1 10 ? -5.276 -12.364 -38.406 1.00 24.61 10 LEU F O 1
ATOM 4043 N N . VAL F 1 11 ? -5.252 -10.145 -38.614 1.00 25.10 11 VAL F N 1
ATOM 4044 C CA . VAL F 1 11 ? -3.806 -10.077 -38.606 1.00 25.68 11 VAL F CA 1
ATOM 4045 C C . VAL F 1 11 ? -3.437 -9.002 -37.633 1.00 26.99 11 VAL F C 1
ATOM 4046 O O . VAL F 1 11 ? -4.131 -7.978 -37.599 1.00 23.28 11 VAL F O 1
ATOM 4050 N N . ARG F 1 12 ? -2.371 -9.227 -36.836 1.00 23.71 12 ARG F N 1
ATOM 4051 C CA . ARG F 1 12 ? -1.860 -8.160 -35.951 1.00 27.71 12 ARG F CA 1
ATOM 4052 C C . ARG F 1 12 ? -0.396 -8.012 -36.278 1.00 24.95 12 ARG F C 1
ATOM 4053 O O . ARG F 1 12 ? 0.262 -9.025 -36.495 1.00 27.79 12 ARG F O 1
ATOM 4061 N N . LEU F 1 13 ? 0.070 -6.783 -36.429 1.00 24.29 13 LEU F N 1
ATOM 4062 C CA . LEU F 1 13 ? 1.482 -6.498 -36.721 1.00 23.55 13 LEU F CA 1
ATOM 4063 C C . LEU F 1 13 ? 1.926 -5.511 -35.676 1.00 23.89 13 LEU F C 1
ATOM 4064 O O . LEU F 1 13 ? 1.168 -4.658 -35.256 1.00 27.34 13 LEU F O 1
ATOM 4069 N N . LYS F 1 14 ? 3.145 -5.645 -35.221 1.00 23.36 14 LYS F N 1
ATOM 4070 C CA . LYS F 1 14 ? 3.679 -4.753 -34.243 1.00 25.08 14 LYS F CA 1
ATOM 4071 C C . LYS F 1 14 ? 5.171 -4.527 -34.553 1.00 24.16 14 LYS F C 1
ATOM 4072 O O . LYS F 1 14 ? 5.911 -5.479 -34.867 1.00 25.54 14 LYS F O 1
ATOM 4078 N N . THR F 1 15 ? 5.598 -3.259 -34.512 1.00 23.26 15 THR F N 1
ATOM 4079 C CA . THR F 1 15 ? 6.976 -2.905 -34.738 1.00 23.62 15 THR F CA 1
ATOM 4080 C C . THR F 1 15 ? 7.304 -1.524 -34.139 1.00 22.78 15 THR F C 1
ATOM 4081 O O . THR F 1 15 ? 6.448 -0.849 -33.620 1.00 26.09 15 THR F O 1
ATOM 4085 N N . ARG F 1 16 ? 8.561 -1.121 -34.227 1.00 25.66 16 ARG F N 1
ATOM 4086 C CA . ARG F 1 16 ? 9.097 0.129 -33.623 1.00 27.76 16 ARG F CA 1
ATOM 4087 C C . ARG F 1 16 ? 9.343 1.088 -34.772 1.00 24.70 16 ARG F C 1
ATOM 4088 O O . ARG F 1 16 ? 9.691 0.681 -35.868 1.00 23.58 16 ARG F O 1
ATOM 4096 N N . GLY F 1 17 ? 9.173 2.377 -34.551 1.00 24.86 17 GLY F N 1
ATOM 4097 C CA . GLY F 1 17 ? 9.488 3.324 -35.616 1.00 24.95 17 GLY F CA 1
ATOM 4098 C C . GLY F 1 17 ? 9.974 4.601 -34.970 1.00 26.18 17 GLY F C 1
ATOM 4099 O O . GLY F 1 17 ? 10.169 4.633 -33.747 1.00 23.44 17 GLY F O 1
ATOM 4100 N N . GLU F 1 18 ? 10.250 5.606 -35.792 1.00 25.28 18 GLU F N 1
ATOM 4101 C CA . GLU F 1 18 ? 10.751 6.937 -35.335 1.00 26.02 18 GLU F CA 1
ATOM 4102 C C . GLU F 1 18 ? 10.119 7.979 -36.251 1.00 26.39 18 GLU F C 1
ATOM 4103 O O . GLU F 1 18 ? 9.909 7.726 -37.457 1.00 27.95 18 GLU F O 1
ATOM 4109 N N . SER F 1 19 ? 9.972 9.193 -35.722 1.00 25.76 19 SER F N 1
ATOM 4110 C CA . SER F 1 19 ? 9.482 10.353 -36.451 1.00 28.66 19 SER F CA 1
ATOM 4111 C C . SER F 1 19 ? 10.140 11.576 -35.805 1.00 30.26 19 SER F C 1
ATOM 4112 O O . SER F 1 19 ? 10.904 11.438 -34.883 1.00 26.16 19 SER F O 1
ATOM 4115 N N . VAL F 1 20 ? 9.823 12.766 -36.274 1.00 29.43 20 VAL F N 1
ATOM 4116 C CA . VAL F 1 20 ? 10.355 13.970 -35.663 1.00 28.01 20 VAL F CA 1
ATOM 4117 C C . VAL F 1 20 ? 9.188 14.682 -34.965 1.00 29.36 20 VAL F C 1
ATOM 4118 O O . VAL F 1 20 ? 8.208 14.954 -35.583 1.00 26.80 20 VAL F O 1
ATOM 4122 N N . CYS F 1 21 ? 9.306 14.935 -33.664 1.00 32.70 21 CYS F N 1
ATOM 4123 C CA . CYS F 1 21 ? 8.211 15.570 -32.892 1.00 33.98 21 CYS F CA 1
ATOM 4124 C C . CYS F 1 21 ? 8.139 17.103 -33.191 1.00 34.55 21 CYS F C 1
ATOM 4125 O O . CYS F 1 21 ? 9.172 17.823 -33.014 1.00 32.33 21 CYS F O 1
ATOM 4128 N N . PRO F 1 22 ? 6.943 17.613 -33.618 1.00 32.76 22 PRO F N 1
ATOM 4129 C CA . PRO F 1 22 ? 6.838 19.067 -33.984 1.00 36.81 22 PRO F CA 1
ATOM 4130 C C . PRO F 1 22 ? 7.057 20.033 -32.821 1.00 42.11 22 PRO F C 1
ATOM 4131 O O . PRO F 1 22 ? 7.475 21.215 -33.039 1.00 40.24 22 PRO F O 1
ATOM 4135 N N . ILE F 1 23 ? 6.756 19.570 -31.605 1.00 39.85 23 ILE F N 1
ATOM 4136 C CA . ILE F 1 23 ? 6.805 20.440 -30.438 1.00 39.88 23 ILE F CA 1
ATOM 4137 C C . ILE F 1 23 ? 8.232 20.498 -29.966 1.00 39.02 23 ILE F C 1
ATOM 4138 O O . ILE F 1 23 ? 8.774 21.558 -29.819 1.00 39.70 23 ILE F O 1
ATOM 4143 N N . SER F 1 24 ? 8.842 19.355 -29.741 1.00 36.37 24 SER F N 1
ATOM 4144 C CA . SER F 1 24 ? 10.233 19.310 -29.257 1.00 34.85 24 SER F CA 1
ATOM 4145 C C . SER F 1 24 ? 11.306 19.562 -30.322 1.00 37.16 24 SER F C 1
ATOM 4146 O O . SER F 1 24 ? 12.482 19.815 -29.992 1.00 35.07 24 SER F O 1
ATOM 4149 N N . LYS F 1 25 ? 10.912 19.431 -31.590 1.00 33.18 25 LYS F N 1
ATOM 4150 C CA . LYS F 1 25 ? 11.799 19.502 -32.709 1.00 34.06 25 LYS F CA 1
ATOM 4151 C C . LYS F 1 25 ? 12.918 18.450 -32.640 1.00 33.06 25 LYS F C 1
ATOM 4152 O O . LYS F 1 25 ? 13.951 18.705 -33.146 1.00 32.80 25 LYS F O 1
ATOM 4158 N N . THR F 1 26 ? 12.703 17.277 -32.048 1.00 32.99 26 THR F N 1
ATOM 4159 C CA . THR F 1 26 ? 13.738 16.228 -31.963 1.00 33.07 26 THR F CA 1
ATOM 4160 C C . THR F 1 26 ? 13.109 14.864 -32.320 1.00 34.66 26 THR F C 1
ATOM 4161 O O . THR F 1 26 ? 11.882 14.752 -32.421 1.00 30.62 26 THR F O 1
ATOM 4165 N N . VAL F 1 27 ? 13.945 13.844 -32.517 1.00 37.37 27 VAL F N 1
ATOM 4166 C CA . VAL F 1 27 ? 13.482 12.528 -33.003 1.00 32.30 27 VAL F CA 1
ATOM 4167 C C . VAL F 1 27 ? 12.724 11.911 -31.846 1.00 34.59 27 VAL F C 1
ATOM 4168 O O . VAL F 1 27 ? 13.175 11.999 -30.700 1.00 31.95 27 VAL F O 1
ATOM 4172 N N . ASP F 1 28 ? 11.552 11.329 -32.122 1.00 38.80 28 ASP F N 1
ATOM 4173 C CA . ASP F 1 28 ? 10.782 10.594 -31.113 1.00 40.90 28 ASP F CA 1
ATOM 4174 C C . ASP F 1 28 ? 10.567 9.126 -31.571 1.00 38.62 28 ASP F C 1
ATOM 4175 O O . ASP F 1 28 ? 10.128 8.881 -32.676 1.00 39.70 28 ASP F O 1
ATOM 4180 N N . SER F 1 29 ? 10.885 8.189 -30.694 1.00 25.90 29 SER F N 1
ATOM 4181 C CA . SER F 1 29 ? 10.593 6.798 -30.885 1.00 27.74 29 SER F CA 1
ATOM 4182 C C . SER F 1 29 ? 9.094 6.535 -30.645 1.00 26.03 29 SER F C 1
ATOM 4183 O O . SER F 1 29 ? 8.441 7.229 -29.865 1.00 26.30 29 SER F O 1
ATOM 4186 N N . PHE F 1 30 ? 8.593 5.506 -31.289 1.00 23.89 30 PHE F N 1
ATOM 4187 C CA . PHE F 1 30 ? 7.296 4.936 -31.034 1.00 21.36 30 PHE F CA 1
ATOM 4188 C C . PHE F 1 30 ? 7.244 3.403 -31.342 1.00 20.76 30 PHE F C 1
ATOM 4189 O O . PHE F 1 30 ? 8.032 2.839 -32.144 1.00 19.27 30 PHE F O 1
ATOM 4197 N N . GLU F 1 31 ? 6.257 2.797 -30.717 1.00 20.09 31 GLU F N 1
ATOM 4198 C CA . GLU F 1 31 ? 5.826 1.436 -31.027 1.00 22.88 31 GLU F CA 1
ATOM 4199 C C . GLU F 1 31 ? 4.482 1.548 -31.722 1.00 23.08 31 GLU F C 1
ATOM 4200 O O . GLU F 1 31 ? 3.565 2.256 -31.260 1.00 23.40 31 GLU F O 1
ATOM 4206 N N . VAL F 1 32 ? 4.340 0.825 -32.819 1.00 21.36 32 VAL F N 1
ATOM 4207 C CA . VAL F 1 32 ? 3.052 0.886 -33.583 1.00 23.55 32 VAL F CA 1
ATOM 4208 C C . VAL F 1 32 ? 2.439 -0.539 -33.756 1.00 22.99 32 VAL F C 1
ATOM 4209 O O . VAL F 1 32 ? 3.175 -1.484 -34.032 1.00 26.72 32 VAL F O 1
ATOM 4213 N N . SER F 1 33 ? 1.119 -0.674 -33.575 1.00 24.18 33 SER F N 1
ATOM 4214 C CA . SER F 1 33 ? 0.424 -1.933 -33.796 1.00 26.50 33 SER F CA 1
ATOM 4215 C C . SER F 1 33 ? -0.679 -1.644 -34.749 1.00 29.63 33 SER F C 1
ATOM 4216 O O . SER F 1 33 ? -1.282 -0.542 -34.682 1.00 27.78 33 SER F O 1
ATOM 4219 N N . VAL F 1 34 ? -0.887 -2.594 -35.655 1.00 28.61 34 VAL F N 1
ATOM 4220 C CA . VAL F 1 34 ? -1.957 -2.580 -36.599 1.00 30.17 34 VAL F CA 1
ATOM 4221 C C . VAL F 1 34 ? -2.618 -3.935 -36.497 1.00 30.80 34 VAL F C 1
ATOM 4222 O O . VAL F 1 34 ? -1.971 -4.974 -36.489 1.00 30.57 34 VAL F O 1
ATOM 4226 N N . GLU F 1 35 ? -3.936 -3.872 -36.465 1.00 32.92 35 GLU F N 1
ATOM 4227 C CA . GLU F 1 35 ? -4.799 -5.017 -36.398 1.00 30.87 35 GLU F CA 1
ATOM 4228 C C . GLU F 1 35 ? -5.773 -4.822 -37.552 1.00 29.30 35 GLU F C 1
ATOM 4229 O O . GLU F 1 35 ? -6.311 -3.724 -37.712 1.00 25.08 35 GLU F O 1
ATOM 4235 N N . TYR F 1 36 ? -5.960 -5.837 -38.371 1.00 26.85 36 TYR F N 1
ATOM 4236 C CA . TYR F 1 36 ? -6.912 -5.731 -39.452 1.00 26.15 36 TYR F CA 1
ATOM 4237 C C . TYR F 1 36 ? -7.520 -7.072 -39.841 1.00 28.73 36 TYR F C 1
ATOM 4238 O O . TYR F 1 36 ? -6.923 -8.118 -39.615 1.00 26.60 36 TYR F O 1
ATOM 4247 N N . ILE F 1 37 ? -8.685 -6.994 -40.462 1.00 30.05 37 ILE F N 1
ATOM 4248 C CA . ILE F 1 37 ? -9.447 -8.172 -40.854 1.00 29.77 37 ILE F CA 1
ATOM 4249 C C . ILE F 1 37 ? -9.141 -8.266 -42.332 1.00 28.55 37 ILE F C 1
ATOM 4250 O O . ILE F 1 37 ? -9.591 -7.427 -43.100 1.00 29.30 37 ILE F O 1
ATOM 4255 N N . PRO F 1 38 ? -8.391 -9.262 -42.762 1.00 29.41 38 PRO F N 1
ATOM 4256 C CA . PRO F 1 38 ? -8.131 -9.299 -44.199 1.00 30.89 38 PRO F CA 1
ATOM 4257 C C . PRO F 1 38 ? -9.385 -9.502 -45.099 1.00 33.74 38 PRO F C 1
ATOM 4258 O O . PRO F 1 38 ? -10.359 -10.149 -44.693 1.00 30.87 38 PRO F O 1
ATOM 4262 N N . ARG F 1 39 ? -9.300 -8.991 -46.335 1.00 32.41 39 ARG F N 1
ATOM 4263 C CA . ARG F 1 39 ? -10.313 -9.278 -47.371 1.00 33.44 39 ARG F CA 1
ATOM 4264 C C . ARG F 1 39 ? -9.591 -9.265 -48.706 1.00 34.54 39 ARG F C 1
ATOM 4265 O O . ARG F 1 39 ? -9.361 -8.227 -49.316 1.00 39.52 39 ARG F O 1
ATOM 4273 N N . GLY F 1 40 ? -9.234 -10.463 -49.142 1.00 40.99 40 GLY F N 1
ATOM 4274 C CA . GLY F 1 40 ? -8.242 -10.627 -50.185 1.00 44.89 40 GLY F CA 1
ATOM 4275 C C . GLY F 1 40 ? -6.893 -10.708 -49.522 1.00 45.00 40 GLY F C 1
ATOM 4276 O O . GLY F 1 40 ? -6.792 -11.139 -48.395 1.00 61.13 40 GLY F O 1
ATOM 4277 N N . ALA F 1 41 ? -5.876 -10.273 -50.243 1.00 37.48 41 ALA F N 1
ATOM 4278 C CA . ALA F 1 41 ? -4.470 -10.279 -49.814 1.00 43.31 41 ALA F CA 1
ATOM 4279 C C . ALA F 1 41 ? -4.107 -9.647 -48.412 1.00 42.23 41 ALA F C 1
ATOM 4280 O O . ALA F 1 41 ? -4.704 -8.716 -47.869 1.00 37.61 41 ALA F O 1
ATOM 4282 N N . VAL F 1 42 ? -3.082 -10.247 -47.849 1.00 39.45 42 VAL F N 1
ATOM 4283 C CA . VAL F 1 42 ? -2.526 -9.858 -46.611 1.00 37.78 42 VAL F CA 1
ATOM 4284 C C . VAL F 1 42 ? -1.494 -8.842 -47.001 1.00 37.30 42 VAL F C 1
ATOM 4285 O O . VAL F 1 42 ? -0.949 -8.927 -48.096 1.00 33.16 42 VAL F O 1
ATOM 4289 N N . LEU F 1 43 ? -1.288 -7.853 -46.143 1.00 33.90 43 LEU F N 1
ATOM 4290 C CA . LEU F 1 43 ? -0.247 -6.862 -46.355 1.00 32.94 43 LEU F CA 1
ATOM 4291 C C . LEU F 1 43 ? 1.119 -7.485 -46.197 1.00 33.03 43 LEU F C 1
ATOM 4292 O O . LEU F 1 43 ? 1.443 -8.007 -45.147 1.00 35.81 43 LEU F O 1
ATOM 4297 N N . ALA F 1 44 ? 1.945 -7.409 -47.214 1.00 34.37 44 ALA F N 1
ATOM 4298 C CA . ALA F 1 44 ? 3.328 -7.935 -47.095 1.00 36.83 44 ALA F CA 1
ATOM 4299 C C . ALA F 1 44 ? 4.099 -7.208 -45.984 1.00 34.94 44 ALA F C 1
ATOM 4300 O O . ALA F 1 44 ? 4.020 -5.983 -45.827 1.00 33.16 44 ALA F O 1
ATOM 4302 N N . ILE F 1 45 ? 4.847 -7.964 -45.198 1.00 29.87 45 ILE F N 1
ATOM 4303 C CA . ILE F 1 45 ? 5.568 -7.362 -44.092 1.00 33.35 45 ILE F CA 1
ATOM 4304 C C . ILE F 1 45 ? 6.572 -6.320 -44.562 1.00 34.17 45 ILE F C 1
ATOM 4305 O O . ILE F 1 45 ? 6.789 -5.276 -43.867 1.00 34.74 45 ILE F O 1
ATOM 4310 N N . GLU F 1 46 ? 7.145 -6.559 -45.730 1.00 33.54 46 GLU F N 1
ATOM 4311 C CA . GLU F 1 46 ? 8.090 -5.616 -46.314 1.00 35.40 46 GLU F CA 1
ATOM 4312 C C . GLU F 1 46 ? 7.428 -4.272 -46.591 1.00 35.35 46 GLU F C 1
ATOM 4313 O O . GLU F 1 46 ? 8.007 -3.224 -46.343 1.00 34.80 46 GLU F O 1
ATOM 4319 N N . GLU F 1 47 ? 6.204 -4.342 -47.109 1.00 35.92 47 GLU F N 1
ATOM 4320 C CA . GLU F 1 47 ? 5.399 -3.190 -47.338 1.00 36.13 47 GLU F CA 1
ATOM 4321 C C . GLU F 1 47 ? 5.006 -2.435 -46.025 1.00 33.63 47 GLU F C 1
ATOM 4322 O O . GLU F 1 47 ? 5.150 -1.185 -45.950 1.00 29.42 47 GLU F O 1
ATOM 4328 N N . PHE F 1 48 ? 4.468 -3.166 -45.037 1.00 30.00 48 PHE F N 1
ATOM 4329 C CA . PHE F 1 48 ? 4.273 -2.565 -43.703 1.00 29.47 48 PHE F CA 1
ATOM 4330 C C . PHE F 1 48 ? 5.551 -1.820 -43.214 1.00 28.42 48 PHE F C 1
ATOM 4331 O O . PHE F 1 48 ? 5.514 -0.687 -42.778 1.00 30.64 48 PHE F O 1
ATOM 4339 N N . LYS F 1 49 ? 6.688 -2.462 -43.300 1.00 26.80 49 LYS F N 1
ATOM 4340 C CA . LYS F 1 49 ? 7.913 -1.872 -42.802 1.00 31.52 49 LYS F CA 1
ATOM 4341 C C . LYS F 1 49 ? 8.263 -0.597 -43.547 1.00 31.42 49 LYS F C 1
ATOM 4342 O O . LYS F 1 49 ? 8.698 0.401 -42.949 1.00 29.31 49 LYS F O 1
ATOM 4348 N N . LYS F 1 50 ? 8.035 -0.608 -44.850 1.00 33.98 50 LYS F N 1
ATOM 4349 C CA . LYS F 1 50 ? 8.149 0.622 -45.649 1.00 32.20 50 LYS F CA 1
ATOM 4350 C C . LYS F 1 50 ? 7.231 1.735 -45.194 1.00 28.67 50 LYS F C 1
ATOM 4351 O O . LYS F 1 50 ? 7.645 2.875 -45.039 1.00 27.68 50 LYS F O 1
ATOM 4357 N N . MET F 1 51 ? 5.974 1.394 -44.925 1.00 29.33 51 MET F N 1
ATOM 4358 C CA . MET F 1 51 ? 5.045 2.432 -44.407 1.00 30.91 51 MET F CA 1
ATOM 4359 C C . MET F 1 51 ? 5.560 3.050 -43.112 1.00 29.10 51 MET F C 1
ATOM 4360 O O . MET F 1 51 ? 5.618 4.272 -42.958 1.00 29.66 51 MET F O 1
ATOM 4365 N N . VAL F 1 52 ? 5.942 2.191 -42.159 1.00 26.53 52 VAL F N 1
ATOM 4366 C CA . VAL F 1 52 ? 6.408 2.741 -40.877 1.00 25.84 52 VAL F CA 1
ATOM 4367 C C . VAL F 1 52 ? 7.688 3.575 -41.040 1.00 24.61 52 VAL F C 1
ATOM 4368 O O . VAL F 1 52 ? 7.857 4.611 -40.430 1.00 25.25 52 VAL F O 1
ATOM 4372 N N . ASP F 1 53 ? 8.581 3.095 -41.869 1.00 25.92 53 ASP F N 1
ATOM 4373 C CA . ASP F 1 53 ? 9.835 3.712 -42.123 1.00 28.68 53 ASP F CA 1
ATOM 4374 C C . ASP F 1 53 ? 9.669 5.018 -42.819 1.00 28.45 53 ASP F C 1
ATOM 4375 O O . ASP F 1 53 ? 10.568 5.794 -42.754 1.00 24.88 53 ASP F O 1
ATOM 4380 N N . SER F 1 54 ? 8.528 5.239 -43.464 1.00 30.81 54 SER F N 1
ATOM 4381 C CA . SER F 1 54 ? 8.284 6.467 -44.185 1.00 30.00 54 SER F CA 1
ATOM 4382 C C . SER F 1 54 ? 8.287 7.690 -43.250 1.00 28.67 54 SER F C 1
ATOM 4383 O O . SER F 1 54 ? 8.492 8.788 -43.696 1.00 30.89 54 SER F O 1
ATOM 4386 N N . TYR F 1 55 ? 8.065 7.491 -41.961 1.00 28.54 55 TYR F N 1
ATOM 4387 C CA . TYR F 1 55 ? 7.960 8.577 -41.045 1.00 26.73 55 TYR F CA 1
ATOM 4388 C C . TYR F 1 55 ? 9.298 9.015 -40.454 1.00 27.18 55 TYR F C 1
ATOM 4389 O O . TYR F 1 55 ? 9.359 10.101 -39.889 1.00 27.23 55 TYR F O 1
ATOM 4398 N N . ARG F 1 56 ? 10.351 8.184 -40.565 1.00 28.91 56 ARG F N 1
ATOM 4399 C CA . ARG F 1 56 ? 11.714 8.554 -40.147 1.00 28.87 56 ARG F CA 1
ATOM 4400 C C . ARG F 1 56 ? 12.107 9.883 -40.784 1.00 28.06 56 ARG F C 1
ATOM 4401 O O . ARG F 1 56 ? 12.078 10.022 -41.985 1.00 25.57 56 ARG F O 1
ATOM 4409 N N . GLY F 1 57 ? 12.519 10.850 -39.982 1.00 29.66 57 GLY F N 1
ATOM 4410 C CA . GLY F 1 57 ? 12.911 12.164 -40.534 1.00 33.41 57 GLY F CA 1
ATOM 4411 C C . GLY F 1 57 ? 11.730 13.149 -40.831 1.00 33.04 57 GLY F C 1
ATOM 4412 O O . GLY F 1 57 ? 11.943 14.289 -41.257 1.00 31.99 57 GLY F O 1
ATOM 4413 N N . ARG F 1 58 ? 10.495 12.704 -40.601 1.00 30.67 58 ARG F N 1
ATOM 4414 C CA . ARG F 1 58 ? 9.331 13.467 -40.972 1.00 34.42 58 ARG F CA 1
ATOM 4415 C C . ARG F 1 58 ? 8.785 14.060 -39.718 1.00 28.92 58 ARG F C 1
ATOM 4416 O O . ARG F 1 58 ? 8.543 13.356 -38.716 1.00 28.63 58 ARG F O 1
ATOM 4424 N N . GLU F 1 59 ? 8.617 15.363 -39.731 1.00 28.62 59 GLU F N 1
ATOM 4425 C CA . GLU F 1 59 ? 8.026 16.038 -38.639 1.00 28.18 59 GLU F CA 1
ATOM 4426 C C . GLU F 1 59 ? 6.496 15.786 -38.702 1.00 30.68 59 GLU F C 1
ATOM 4427 O O . GLU F 1 59 ? 5.836 16.258 -39.634 1.00 27.00 59 GLU F O 1
ATOM 4433 N N . ILE F 1 60 ? 5.955 15.048 -37.710 1.00 27.72 60 ILE F N 1
ATOM 4434 C CA . ILE F 1 60 ? 4.523 14.698 -37.698 1.00 29.50 60 ILE F CA 1
ATOM 4435 C C . ILE F 1 60 ? 4.065 14.288 -36.295 1.00 28.50 60 ILE F C 1
ATOM 4436 O O . ILE F 1 60 ? 4.751 13.510 -35.559 1.00 28.67 60 ILE F O 1
ATOM 4441 N N . LEU F 1 61 ? 2.901 14.771 -35.881 1.00 31.74 61 LEU F N 1
ATOM 4442 C CA . LEU F 1 61 ? 2.434 14.475 -34.498 1.00 31.69 61 LEU F CA 1
ATOM 4443 C C . LEU F 1 61 ? 1.992 13.009 -34.472 1.00 31.38 61 LEU F C 1
ATOM 4444 O O . LEU F 1 61 ? 1.459 12.551 -35.482 1.00 28.16 61 LEU F O 1
ATOM 4449 N N . HIS F 1 62 ? 2.194 12.318 -33.346 1.00 28.99 62 HIS F N 1
ATOM 4450 C CA . HIS F 1 62 ? 1.721 10.933 -33.249 1.00 32.05 62 HIS F CA 1
ATOM 4451 C C . HIS F 1 62 ? 0.218 10.689 -33.519 1.00 33.58 62 HIS F C 1
ATOM 4452 O O . HIS F 1 62 ? -0.110 9.627 -34.108 1.00 33.72 62 HIS F O 1
ATOM 4459 N N . GLU F 1 63 ? -0.633 11.680 -33.260 1.00 35.62 63 GLU F N 1
ATOM 4460 C CA . GLU F 1 63 ? -2.078 11.666 -33.615 1.00 38.79 63 GLU F CA 1
ATOM 4461 C C . GLU F 1 63 ? -2.306 11.536 -35.092 1.00 37.30 63 GLU F C 1
ATOM 4462 O O . GLU F 1 63 ? -3.167 10.788 -35.526 1.00 38.29 63 GLU F O 1
ATOM 4468 N N . GLU F 1 64 ? -1.583 12.367 -35.843 1.00 37.78 64 GLU F N 1
ATOM 4469 C CA . GLU F 1 64 ? -1.690 12.426 -37.301 1.00 34.26 64 GLU F CA 1
ATOM 4470 C C . GLU F 1 64 ? -1.017 11.183 -37.915 1.00 31.86 64 GLU F C 1
ATOM 4471 O O . GLU F 1 64 ? -1.545 10.639 -38.868 1.00 31.09 64 GLU F O 1
ATOM 4477 N N . LEU F 1 65 ? 0.090 10.679 -37.326 1.00 28.14 65 LEU F N 1
ATOM 4478 C CA . LEU F 1 65 ? 0.810 9.526 -37.868 1.00 25.93 65 LEU F CA 1
ATOM 4479 C C . LEU F 1 65 ? -0.096 8.291 -37.833 1.00 24.60 65 LEU F C 1
ATOM 4480 O O . LEU F 1 65 ? -0.144 7.542 -38.810 1.00 23.33 65 LEU F O 1
ATOM 4485 N N . ALA F 1 66 ? -0.814 8.108 -36.713 1.00 26.48 66 ALA F N 1
ATOM 4486 C CA . ALA F 1 66 ? -1.733 6.969 -36.552 1.00 27.73 66 ALA F CA 1
ATOM 4487 C C . ALA F 1 66 ? -2.788 6.970 -37.687 1.00 28.59 66 ALA F C 1
ATOM 4488 O O . ALA F 1 66 ? -3.015 5.937 -38.305 1.00 28.46 66 ALA F O 1
ATOM 4490 N N . VAL F 1 67 ? -3.414 8.133 -37.881 1.00 27.79 67 VAL F N 1
ATOM 4491 C CA . VAL F 1 67 ? -4.401 8.354 -38.957 1.00 30.71 67 VAL F CA 1
ATOM 4492 C C . VAL F 1 67 ? -3.796 8.158 -40.389 1.00 28.59 67 VAL F C 1
ATOM 4493 O O . VAL F 1 67 ? -4.344 7.463 -41.272 1.00 31.17 67 VAL F O 1
ATOM 4497 N N . ASP F 1 68 ? -2.660 8.758 -40.626 1.00 28.72 68 ASP F N 1
ATOM 4498 C CA . ASP F 1 68 ? -1.961 8.537 -41.874 1.00 31.00 68 ASP F CA 1
ATOM 4499 C C . ASP F 1 68 ? -1.639 7.077 -42.148 1.00 30.34 68 ASP F C 1
ATOM 4500 O O . ASP F 1 68 ? -1.815 6.595 -43.250 1.00 30.28 68 ASP F O 1
ATOM 4505 N N . LEU F 1 69 ? -1.139 6.385 -41.149 1.00 27.56 69 LEU F N 1
ATOM 4506 C CA . LEU F 1 69 ? -0.750 4.977 -41.351 1.00 25.79 69 LEU F CA 1
ATOM 4507 C C . LEU F 1 69 ? -1.999 4.131 -41.657 1.00 25.80 69 LEU F C 1
ATOM 4508 O O . LEU F 1 69 ? -1.935 3.211 -42.469 1.00 28.66 69 LEU F O 1
ATOM 4513 N N . LEU F 1 70 ? -3.090 4.468 -40.983 1.00 23.92 70 LEU F N 1
ATOM 4514 C CA . LEU F 1 70 ? -4.385 3.820 -41.192 1.00 27.75 70 LEU F CA 1
ATOM 4515 C C . LEU F 1 70 ? -4.788 3.992 -42.663 1.00 30.09 70 LEU F C 1
ATOM 4516 O O . LEU F 1 70 ? -5.134 2.987 -43.340 1.00 31.80 70 LEU F O 1
ATOM 4521 N N . GLU F 1 71 ? -4.690 5.235 -43.177 1.00 29.73 71 GLU F N 1
ATOM 4522 C CA A GLU F 1 71 ? -5.080 5.422 -44.526 0.50 30.48 71 GLU F CA 1
ATOM 4523 C CA B GLU F 1 71 ? -4.941 5.549 -44.574 0.50 31.23 71 GLU F CA 1
ATOM 4524 C C . GLU F 1 71 ? -4.097 4.672 -45.473 1.00 30.32 71 GLU F C 1
ATOM 4525 O O . GLU F 1 71 ? -4.553 4.075 -46.401 1.00 32.29 71 GLU F O 1
ATOM 4536 N N . LYS F 1 72 ? -2.804 4.587 -45.180 1.00 29.74 72 LYS F N 1
ATOM 4537 C CA . LYS F 1 72 ? -1.894 3.830 -46.019 1.00 29.48 72 LYS F CA 1
ATOM 4538 C C . LYS F 1 72 ? -2.225 2.340 -46.059 1.00 30.53 72 LYS F C 1
ATOM 4539 O O . LYS F 1 72 ? -2.016 1.711 -47.088 1.00 32.72 72 LYS F O 1
ATOM 4545 N N . VAL F 1 73 ? -2.692 1.748 -44.948 1.00 33.82 73 VAL F N 1
ATOM 4546 C CA . VAL F 1 73 ? -3.018 0.314 -44.934 1.00 28.28 73 VAL F CA 1
ATOM 4547 C C . VAL F 1 73 ? -4.316 0.093 -45.726 1.00 26.67 73 VAL F C 1
ATOM 4548 O O . VAL F 1 73 ? -4.375 -0.818 -46.574 1.00 33.55 73 VAL F O 1
ATOM 4552 N N . LYS F 1 74 ? -5.325 0.933 -45.515 1.00 26.28 74 LYS F N 1
ATOM 4553 C CA . LYS F 1 74 ? -6.547 0.853 -46.332 1.00 31.06 74 LYS F CA 1
ATOM 4554 C C . LYS F 1 74 ? -6.255 0.967 -47.860 1.00 31.00 74 LYS F C 1
ATOM 4555 O O . LYS F 1 74 ? -6.742 0.181 -48.632 1.00 31.77 74 LYS F O 1
ATOM 4561 N N . ALA F 1 75 ? -5.414 1.911 -48.254 1.00 31.84 75 ALA F N 1
ATOM 4562 C CA . ALA F 1 75 ? -5.001 2.090 -49.650 1.00 36.08 75 ALA F CA 1
ATOM 4563 C C . ALA F 1 75 ? -4.384 0.822 -50.227 1.00 37.35 75 ALA F C 1
ATOM 4564 O O . ALA F 1 75 ? -4.642 0.431 -51.364 1.00 41.21 75 ALA F O 1
ATOM 4566 N N . ALA F 1 76 ? -3.562 0.164 -49.430 1.00 35.96 76 ALA F N 1
ATOM 4567 C CA . ALA F 1 76 ? -2.830 -0.990 -49.937 1.00 36.31 76 ALA F CA 1
ATOM 4568 C C . ALA F 1 76 ? -3.682 -2.273 -50.039 1.00 37.37 76 ALA F C 1
ATOM 4569 O O . ALA F 1 76 ? -3.649 -2.942 -51.065 1.00 33.33 76 ALA F O 1
ATOM 4571 N N . VAL F 1 77 ? -4.395 -2.623 -48.954 1.00 32.68 77 VAL F N 1
ATOM 4572 C CA . VAL F 1 77 ? -5.104 -3.892 -48.871 1.00 33.84 77 VAL F CA 1
ATOM 4573 C C . VAL F 1 77 ? -6.564 -3.781 -48.530 1.00 31.95 77 VAL F C 1
ATOM 4574 O O . VAL F 1 77 ? -7.228 -4.801 -48.412 1.00 33.11 77 VAL F O 1
ATOM 4578 N N . ASN F 1 78 ? -7.051 -2.561 -48.375 1.00 29.96 78 ASN F N 1
ATOM 4579 C CA . ASN F 1 78 ? -8.482 -2.270 -48.230 1.00 32.84 78 ASN F CA 1
ATOM 4580 C C . ASN F 1 78 ? -9.286 -3.262 -47.319 1.00 32.16 78 ASN F C 1
ATOM 4581 O O . ASN F 1 78 ? -10.203 -3.921 -47.785 1.00 33.13 78 ASN F O 1
ATOM 4586 N N . PRO F 1 79 ? -8.893 -3.409 -46.037 1.00 32.26 79 PRO F N 1
ATOM 4587 C CA . PRO F 1 79 ? -9.628 -4.305 -45.130 1.00 31.65 79 PRO F CA 1
ATOM 4588 C C . PRO F 1 79 ? -10.913 -3.677 -44.638 1.00 31.50 79 PRO F C 1
ATOM 4589 O O . PRO F 1 79 ? -10.947 -2.480 -44.509 1.00 29.06 79 PRO F O 1
ATOM 4593 N N . PRO F 1 80 ? -11.938 -4.470 -44.293 1.00 31.98 80 PRO F N 1
ATOM 4594 C CA . PRO F 1 80 ? -13.192 -3.893 -43.706 1.00 32.99 80 PRO F CA 1
ATOM 4595 C C . PRO F 1 80 ? -13.043 -3.293 -42.294 1.00 30.78 80 PRO F C 1
ATOM 4596 O O . PRO F 1 80 ? -13.951 -2.651 -41.789 1.00 29.80 80 PRO F O 1
ATOM 4600 N N . TYR F 1 81 ? -11.945 -3.597 -41.642 1.00 30.00 81 TYR F N 1
ATOM 4601 C CA . TYR F 1 81 ? -11.664 -3.144 -40.290 1.00 30.00 81 TYR F CA 1
ATOM 4602 C C . TYR F 1 81 ? -10.153 -3.013 -40.150 1.00 29.97 81 TYR F C 1
ATOM 4603 O O . TYR F 1 81 ? -9.435 -3.911 -40.508 1.00 27.18 81 TYR F O 1
ATOM 4612 N N . VAL F 1 82 ? -9.670 -1.897 -39.616 1.00 31.12 82 VAL F N 1
ATOM 4613 C CA . VAL F 1 82 ? -8.266 -1.705 -39.386 1.00 29.36 82 VAL F CA 1
ATOM 4614 C C . VAL F 1 82 ? -8.179 -0.877 -38.095 1.00 32.15 82 VAL F C 1
ATOM 4615 O O . VAL F 1 82 ? -8.999 0.012 -37.933 1.00 29.40 82 VAL F O 1
ATOM 4619 N N . LYS F 1 83 ? -7.180 -1.109 -37.236 1.00 27.49 83 LYS F N 1
ATOM 4620 C CA . LYS F 1 83 ? -6.978 -0.317 -36.069 1.00 26.30 83 LYS F CA 1
ATOM 4621 C C . LYS F 1 83 ? -5.458 -0.162 -35.992 1.00 24.91 83 LYS F C 1
ATOM 4622 O O . LYS F 1 83 ? -4.736 -1.136 -36.174 1.00 28.85 83 LYS F O 1
ATOM 4628 N N . VAL F 1 84 ? -5.020 1.071 -35.784 1.00 22.63 84 VAL F N 1
ATOM 4629 C CA . VAL F 1 84 ? -3.630 1.458 -35.677 1.00 22.93 84 VAL F CA 1
ATOM 4630 C C . VAL F 1 84 ? -3.470 2.118 -34.291 1.00 26.36 84 VAL F C 1
ATOM 4631 O O . VAL F 1 84 ? -4.270 3.059 -33.890 1.00 24.96 84 VAL F O 1
ATOM 4635 N N . THR F 1 85 ? -2.467 1.635 -33.552 1.00 23.79 85 THR F N 1
ATOM 4636 C CA . THR F 1 85 ? -2.213 2.132 -32.230 1.00 23.34 85 THR F CA 1
ATOM 4637 C C . THR F 1 85 ? -0.786 2.572 -32.178 1.00 23.04 85 THR F C 1
ATOM 4638 O O . THR F 1 85 ? 0.106 1.839 -32.538 1.00 24.09 85 THR F O 1
ATOM 4642 N N . VAL F 1 86 ? -0.582 3.840 -31.842 1.00 24.02 86 VAL F N 1
ATOM 4643 C CA . VAL F 1 86 ? 0.764 4.415 -31.720 1.00 24.64 86 VAL F CA 1
ATOM 4644 C C . VAL F 1 86 ? 1.084 4.741 -30.252 1.00 25.64 86 VAL F C 1
ATOM 4645 O O . VAL F 1 86 ? 0.374 5.519 -29.651 1.00 26.88 86 VAL F O 1
ATOM 4649 N N . LYS F 1 87 ? 2.127 4.090 -29.695 1.00 21.50 87 LYS F N 1
ATOM 4650 C CA . LYS F 1 87 ? 2.516 4.253 -28.289 1.00 23.82 87 LYS F CA 1
ATOM 4651 C C . LYS F 1 87 ? 3.841 4.965 -28.171 1.00 22.40 87 LYS F C 1
ATOM 4652 O O . LYS F 1 87 ? 4.841 4.521 -28.753 1.00 22.95 87 LYS F O 1
ATOM 4658 N N . SER F 1 88 ? 3.876 6.007 -27.351 1.00 20.79 88 SER F N 1
ATOM 4659 C CA . SER F 1 88 ? 5.161 6.694 -27.140 1.00 24.52 88 SER F CA 1
ATOM 4660 C C . SER F 1 88 ? 5.250 7.328 -25.771 1.00 26.51 88 SER F C 1
ATOM 4661 O O . SER F 1 88 ? 4.264 7.285 -25.023 1.00 24.84 88 SER F O 1
ATOM 4664 N N . TYR F 1 89 ? 6.432 7.854 -25.426 1.00 26.16 89 TYR F N 1
ATOM 4665 C CA . TYR F 1 89 ? 6.701 8.385 -24.086 1.00 26.18 89 TYR F CA 1
ATOM 4666 C C . TYR F 1 89 ? 7.210 9.791 -24.328 1.00 29.45 89 TYR F C 1
ATOM 4667 O O . TYR F 1 89 ? 8.190 9.988 -25.033 1.00 27.82 89 TYR F O 1
ATOM 4676 N N . TYR F 1 90 ? 6.479 10.768 -23.804 1.00 24.94 90 TYR F N 1
ATOM 4677 C CA . TYR F 1 90 ? 6.761 12.126 -24.087 1.00 30.15 90 TYR F CA 1
ATOM 4678 C C . TYR F 1 90 ? 6.601 12.965 -22.819 1.00 28.81 90 TYR F C 1
ATOM 4679 O O . TYR F 1 90 ? 5.535 12.932 -22.169 1.00 24.56 90 TYR F O 1
ATOM 4688 N N . ILE F 1 91 ? 7.675 13.687 -22.470 1.00 28.83 91 ILE F N 1
ATOM 4689 C CA . ILE F 1 91 ? 7.749 14.529 -21.234 1.00 31.70 91 ILE F CA 1
ATOM 4690 C C . ILE F 1 91 ? 7.196 13.849 -19.947 1.00 28.57 91 ILE F C 1
ATOM 4691 O O . ILE F 1 91 ? 6.538 14.466 -19.137 1.00 27.50 91 ILE F O 1
ATOM 4696 N N . GLY F 1 92 ? 7.450 12.554 -19.818 1.00 30.77 92 GLY F N 1
ATOM 4697 C CA . GLY F 1 92 ? 7.009 11.774 -18.642 1.00 29.59 92 GLY F CA 1
ATOM 4698 C C . GLY F 1 92 ? 5.624 11.208 -18.668 1.00 27.08 92 GLY F C 1
ATOM 4699 O O . GLY F 1 92 ? 5.111 10.770 -17.650 1.00 27.73 92 GLY F O 1
ATOM 4700 N N . VAL F 1 93 ? 5.014 11.351 -19.824 1.00 24.97 93 VAL F N 1
ATOM 4701 C CA . VAL F 1 93 ? 3.693 10.856 -20.163 1.00 26.50 93 VAL F CA 1
ATOM 4702 C C . VAL F 1 93 ? 3.767 9.702 -21.175 1.00 24.20 93 VAL F C 1
ATOM 4703 O O . VAL F 1 93 ? 4.350 9.828 -22.228 1.00 23.48 93 VAL F O 1
ATOM 4707 N N . GLU F 1 94 ? 3.147 8.599 -20.809 1.00 24.07 94 GLU F N 1
ATOM 4708 C CA . GLU F 1 94 ? 2.896 7.440 -21.706 1.00 24.86 94 GLU F CA 1
ATOM 4709 C C . GLU F 1 94 ? 1.647 7.762 -22.516 1.00 26.51 94 GLU F C 1
ATOM 4710 O O . GLU F 1 94 ? 0.568 7.979 -21.967 1.00 23.11 94 GLU F O 1
ATOM 4716 N N . VAL F 1 95 ? 1.823 7.818 -23.824 1.00 25.04 95 VAL F N 1
ATOM 4717 C CA . VAL F 1 95 ? 0.727 8.196 -24.745 1.00 27.16 95 VAL F CA 1
ATOM 4718 C C . VAL F 1 95 ? 0.407 7.024 -25.692 1.00 26.45 95 VAL F C 1
ATOM 4719 O O . VAL F 1 95 ? 1.323 6.490 -26.278 1.00 26.03 95 VAL F O 1
ATOM 4723 N N . GLU F 1 96 ? -0.873 6.639 -25.823 1.00 27.21 96 GLU F N 1
ATOM 4724 C CA . GLU F 1 96 ? -1.361 5.754 -26.894 1.00 28.51 96 GLU F CA 1
ATOM 4725 C C . GLU F 1 96 ? -2.363 6.483 -27.690 1.00 28.73 96 GLU F C 1
ATOM 4726 O O . GLU F 1 96 ? -3.338 7.009 -27.107 1.00 27.83 96 GLU F O 1
ATOM 4732 N N . VAL F 1 97 ? -2.128 6.518 -29.005 1.00 25.00 97 VAL F N 1
ATOM 4733 C CA . VAL F 1 97 ? -3.095 7.050 -29.940 1.00 27.04 97 VAL F CA 1
ATOM 4734 C C . VAL F 1 97 ? -3.647 5.964 -30.816 1.00 25.91 97 VAL F C 1
ATOM 4735 O O . VAL F 1 97 ? -2.916 5.163 -31.398 1.00 26.40 97 VAL F O 1
ATOM 4739 N N . VAL F 1 98 ? -4.949 5.952 -30.924 1.00 26.01 98 VAL F N 1
ATOM 4740 C CA . VAL F 1 98 ? -5.628 4.912 -31.724 1.00 28.74 98 VAL F CA 1
ATOM 4741 C C . VAL F 1 98 ? -6.447 5.475 -32.862 1.00 28.58 98 VAL F C 1
ATOM 4742 O O . VAL F 1 98 ? -7.191 6.429 -32.681 1.00 30.44 98 VAL F O 1
ATOM 4746 N N . ALA F 1 99 ? -6.305 4.878 -34.032 1.00 26.76 99 ALA F N 1
ATOM 4747 C CA . ALA F 1 99 ? -7.086 5.267 -35.236 1.00 27.04 99 ALA F CA 1
ATOM 4748 C C . ALA F 1 99 ? -7.676 3.980 -35.769 1.00 26.96 99 ALA F C 1
ATOM 4749 O O . ALA F 1 99 ? -7.008 2.972 -35.891 1.00 26.36 99 ALA F O 1
ATOM 4751 N N . GLU F 1 100 ? -8.942 4.012 -36.042 1.00 30.03 100 GLU F N 1
ATOM 4752 C CA . GLU F 1 100 ? -9.730 2.826 -36.319 1.00 34.75 100 GLU F CA 1
ATOM 4753 C C . GLU F 1 100 ? -10.723 3.140 -37.424 1.00 36.71 100 GLU F C 1
ATOM 4754 O O . GLU F 1 100 ? -11.263 4.224 -37.389 1.00 35.21 100 GLU F O 1
ATOM 4760 N N . SER F 1 101 ? -10.941 2.238 -38.386 1.00 33.14 101 SER F N 1
ATOM 4761 C CA . SER F 1 101 ? -11.973 2.364 -39.445 1.00 37.74 101 SER F CA 1
ATOM 4762 C C . SER F 1 101 ? -12.668 1.023 -39.594 1.00 42.21 101 SER F C 1
ATOM 4763 O O . SER F 1 101 ? -11.967 0.009 -39.715 1.00 33.67 101 SER F O 1
ATOM 4766 N N . GLY F 1 102 ? -14.022 1.071 -39.635 1.00 45.54 102 GLY F N 1
ATOM 4767 C CA . GLY F 1 102 ? -14.940 -0.093 -39.825 1.00 48.65 102 GLY F CA 1
ATOM 4768 C C . GLY F 1 102 ? -15.550 -0.603 -38.518 1.00 60.50 102 GLY F C 1
ATOM 4769 O O . GLY F 1 102 ? -15.343 0.034 -37.496 1.00 59.86 102 GLY F O 1
ATOM 4770 N N . GLY F 1 103 ? -16.270 -1.748 -38.515 1.00 73.51 103 GLY F N 1
ATOM 4771 C CA . GLY F 1 103 ? -16.975 -2.268 -37.286 1.00 84.06 103 GLY F CA 1
ATOM 4772 C C . GLY F 1 103 ? -16.178 -3.099 -36.246 1.00 92.07 103 GLY F C 1
ATOM 4773 O O . GLY F 1 103 ? -15.255 -3.816 -36.625 1.00 93.09 103 GLY F O 1
ATOM 4774 N N . VAL F 1 104 ? -16.556 -3.019 -34.949 1.00 98.54 104 VAL F N 1
ATOM 4775 C CA . VAL F 1 104 ? -15.891 -3.740 -33.789 1.00 109.98 104 VAL F CA 1
ATOM 4776 C C . VAL F 1 104 ? -15.713 -5.263 -34.016 1.00 116.21 104 VAL F C 1
ATOM 4777 O O . VAL F 1 104 ? -16.704 -5.929 -34.321 1.00 116.80 104 VAL F O 1
ATOM 4781 N N . PRO F 1 105 ? -14.463 -5.812 -33.892 1.00 123.77 105 PRO F N 1
ATOM 4782 C CA . PRO F 1 105 ? -14.289 -7.295 -33.950 1.00 123.53 105 PRO F CA 1
ATOM 4783 C C . PRO F 1 105 ? -14.476 -8.142 -32.650 1.00 140.55 105 PRO F C 1
ATOM 4784 O O . PRO F 1 105 ? -14.987 -9.263 -32.771 1.00 118.53 105 PRO F O 1
ATOM 4788 N N . PRO F 1 106 ? -14.061 -7.652 -31.436 1.00 155.23 106 PRO F N 1
ATOM 4789 C CA . PRO F 1 106 ? -14.377 -8.475 -30.244 1.00 124.81 106 PRO F CA 1
ATOM 4790 C C . PRO F 1 106 ? -15.846 -8.402 -29.886 1.00 109.27 106 PRO F C 1
ATOM 4791 O O . PRO F 1 106 ? -16.543 -9.386 -30.061 1.00 91.46 106 PRO F O 1
ATOM 4795 N N . LYS G 1 6 ? 22.279 3.301 16.535 1.00 47.57 6 LYS G N 1
ATOM 4796 C CA . LYS G 1 6 ? 23.105 2.730 15.415 1.00 48.89 6 LYS G CA 1
ATOM 4797 C C . LYS G 1 6 ? 22.450 2.972 14.046 1.00 47.30 6 LYS G C 1
ATOM 4798 O O . LYS G 1 6 ? 21.265 2.764 13.896 1.00 49.44 6 LYS G O 1
ATOM 4804 N N . SER G 1 7 ? 23.230 3.364 13.047 1.00 39.60 7 SER G N 1
ATOM 4805 C CA . SER G 1 7 ? 22.705 3.804 11.784 1.00 36.53 7 SER G CA 1
ATOM 4806 C C . SER G 1 7 ? 22.609 2.554 10.891 1.00 33.93 7 SER G C 1
ATOM 4807 O O . SER G 1 7 ? 23.260 1.540 11.149 1.00 29.56 7 SER G O 1
ATOM 4810 N N . PRO G 1 8 ? 21.768 2.626 9.836 1.00 32.15 8 PRO G N 1
ATOM 4811 C CA . PRO G 1 8 ? 21.738 1.654 8.752 1.00 27.68 8 PRO G CA 1
ATOM 4812 C C . PRO G 1 8 ? 23.112 1.528 8.079 1.00 25.55 8 PRO G C 1
ATOM 4813 O O . PRO G 1 8 ? 23.890 2.490 8.117 1.00 23.46 8 PRO G O 1
ATOM 4817 N N . SER G 1 9 ? 23.359 0.376 7.443 1.00 25.31 9 SER G N 1
ATOM 4818 C CA . SER G 1 9 ? 24.554 0.126 6.607 1.00 25.81 9 SER G CA 1
ATOM 4819 C C . SER G 1 9 ? 24.443 0.702 5.211 1.00 22.47 9 SER G C 1
ATOM 4820 O O . SER G 1 9 ? 25.462 0.925 4.582 1.00 24.11 9 SER G O 1
ATOM 4823 N N . LEU G 1 10 ? 23.232 0.795 4.663 1.00 20.45 10 LEU G N 1
ATOM 4824 C CA . LEU G 1 10 ? 23.032 1.293 3.291 1.00 21.61 10 LEU G CA 1
ATOM 4825 C C . LEU G 1 10 ? 21.642 1.844 3.187 1.00 20.65 10 LEU G C 1
ATOM 4826 O O . LEU G 1 10 ? 20.724 1.299 3.775 1.00 21.52 10 LEU G O 1
ATOM 4831 N N . VAL G 1 11 ? 21.484 2.900 2.431 1.00 19.29 11 VAL G N 1
ATOM 4832 C CA . VAL G 1 11 ? 20.156 3.321 2.051 1.00 21.65 11 VAL G CA 1
ATOM 4833 C C . VAL G 1 11 ? 20.071 3.444 0.555 1.00 21.81 11 VAL G C 1
ATOM 4834 O O . VAL G 1 11 ? 21.018 3.919 -0.057 1.00 23.60 11 VAL G O 1
ATOM 4838 N N . ARG G 1 12 ? 18.953 2.981 -0.030 1.00 22.62 12 ARG G N 1
ATOM 4839 C CA A ARG G 1 12 ? 18.642 3.249 -1.431 0.50 23.23 12 ARG G CA 1
ATOM 4840 C CA B ARG G 1 12 ? 18.608 3.183 -1.452 0.50 23.82 12 ARG G CA 1
ATOM 4841 C C . ARG G 1 12 ? 17.353 4.082 -1.546 1.00 22.38 12 ARG G C 1
ATOM 4842 O O . ARG G 1 12 ? 16.322 3.837 -0.871 1.00 28.36 12 ARG G O 1
ATOM 4857 N N . LEU G 1 13 ? 17.411 5.104 -2.382 1.00 21.81 13 LEU G N 1
ATOM 4858 C CA . LEU G 1 13 ? 16.267 6.002 -2.651 1.00 22.87 13 LEU G CA 1
ATOM 4859 C C . LEU G 1 13 ? 16.050 6.065 -4.175 1.00 24.89 13 LEU G C 1
ATOM 4860 O O . LEU G 1 13 ? 17.007 6.221 -4.956 1.00 28.30 13 LEU G O 1
ATOM 4865 N N . LYS G 1 14 ? 14.808 6.043 -4.608 1.00 23.72 14 LYS G N 1
ATOM 4866 C CA . LYS G 1 14 ? 14.517 6.149 -6.007 1.00 23.39 14 LYS G CA 1
ATOM 4867 C C . LYS G 1 14 ? 13.243 6.962 -6.201 1.00 23.23 14 LYS G C 1
ATOM 4868 O O . LYS G 1 14 ? 12.268 6.768 -5.493 1.00 23.65 14 LYS G O 1
ATOM 4874 N N . THR G 1 15 ? 13.293 7.925 -7.134 1.00 22.70 15 THR G N 1
ATOM 4875 C CA . THR G 1 15 ? 12.139 8.778 -7.413 1.00 23.07 15 THR G CA 1
ATOM 4876 C C . THR G 1 15 ? 12.188 9.255 -8.881 1.00 23.43 15 THR G C 1
ATOM 4877 O O . THR G 1 15 ? 13.112 8.898 -9.602 1.00 22.19 15 THR G O 1
ATOM 4881 N N . ARG G 1 16 ? 11.121 9.908 -9.321 1.00 27.05 16 ARG G N 1
ATOM 4882 C CA . ARG G 1 16 ? 11.036 10.587 -10.626 1.00 27.10 16 ARG G CA 1
ATOM 4883 C C . ARG G 1 16 ? 11.299 12.099 -10.435 1.00 25.39 16 ARG G C 1
ATOM 4884 O O . ARG G 1 16 ? 11.016 12.685 -9.388 1.00 29.11 16 ARG G O 1
ATOM 4892 N N . GLY G 1 17 ? 11.863 12.703 -11.455 1.00 25.67 17 GLY G N 1
ATOM 4893 C CA . GLY G 1 17 ? 12.027 14.117 -11.504 1.00 25.77 17 GLY G CA 1
ATOM 4894 C C . GLY G 1 17 ? 12.056 14.587 -12.939 1.00 27.56 17 GLY G C 1
ATOM 4895 O O . GLY G 1 17 ? 11.808 13.821 -13.917 1.00 28.50 17 GLY G O 1
ATOM 4896 N N . GLU G 1 18 ? 12.356 15.858 -13.036 1.00 28.85 18 GLU G N 1
ATOM 4897 C CA . GLU G 1 18 ? 12.397 16.583 -14.268 1.00 29.66 18 GLU G CA 1
ATOM 4898 C C . GLU G 1 18 ? 13.444 17.649 -14.300 1.00 28.68 18 GLU G C 1
ATOM 4899 O O . GLU G 1 18 ? 13.686 18.262 -13.280 1.00 29.14 18 GLU G O 1
ATOM 4905 N N . SER G 1 19 ? 13.913 17.994 -15.506 1.00 30.23 19 SER G N 1
ATOM 4906 C CA . SER G 1 19 ? 14.758 19.146 -15.709 1.00 32.13 19 SER G CA 1
ATOM 4907 C C . SER G 1 19 ? 14.355 19.768 -17.087 1.00 38.00 19 SER G C 1
ATOM 4908 O O . SER G 1 19 ? 13.262 19.455 -17.643 1.00 40.86 19 SER G O 1
ATOM 4911 N N . VAL G 1 20 ? 15.191 20.657 -17.613 1.00 38.30 20 VAL G N 1
ATOM 4912 C CA . VAL G 1 20 ? 14.922 21.281 -18.915 1.00 38.48 20 VAL G CA 1
ATOM 4913 C C . VAL G 1 20 ? 16.084 20.969 -19.782 1.00 36.49 20 VAL G C 1
ATOM 4914 O O . VAL G 1 20 ? 17.223 21.197 -19.390 1.00 41.74 20 VAL G O 1
ATOM 4918 N N . CYS G 1 21 ? 15.804 20.398 -20.943 1.00 39.67 21 CYS G N 1
ATOM 4919 C CA . CYS G 1 21 ? 16.881 20.038 -21.876 1.00 46.14 21 CYS G CA 1
ATOM 4920 C C . CYS G 1 21 ? 17.464 21.340 -22.420 1.00 47.85 21 CYS G C 1
ATOM 4921 O O . CYS G 1 21 ? 16.717 22.114 -22.992 1.00 51.44 21 CYS G O 1
ATOM 4924 N N . PRO G 1 22 ? 18.779 21.607 -22.221 1.00 53.04 22 PRO G N 1
ATOM 4925 C CA . PRO G 1 22 ? 19.253 22.983 -22.585 1.00 63.26 22 PRO G CA 1
ATOM 4926 C C . PRO G 1 22 ? 19.168 23.304 -24.087 1.00 64.78 22 PRO G C 1
ATOM 4927 O O . PRO G 1 22 ? 18.950 24.461 -24.445 1.00 62.04 22 PRO G O 1
ATOM 4931 N N . ILE G 1 23 ? 19.306 22.276 -24.936 1.00 65.31 23 ILE G N 1
ATOM 4932 C CA . ILE G 1 23 ? 19.139 22.414 -26.397 1.00 63.42 23 ILE G CA 1
ATOM 4933 C C . ILE G 1 23 ? 17.702 22.786 -26.746 1.00 65.72 23 ILE G C 1
ATOM 4934 O O . ILE G 1 23 ? 17.450 23.885 -27.238 1.00 62.81 23 ILE G O 1
ATOM 4939 N N . SER G 1 24 ? 16.773 21.860 -26.483 1.00 62.54 24 SER G N 1
ATOM 4940 C CA . SER G 1 24 ? 15.408 21.961 -26.974 1.00 56.17 24 SER G CA 1
ATOM 4941 C C . SER G 1 24 ? 14.568 22.875 -26.090 1.00 52.76 24 SER G C 1
ATOM 4942 O O . SER G 1 24 ? 13.543 23.367 -26.542 1.00 43.47 24 SER G O 1
ATOM 4945 N N . LYS G 1 25 ? 14.987 23.050 -24.830 1.00 55.30 25 LYS G N 1
ATOM 4946 C CA . LYS G 1 25 ? 14.234 23.769 -23.784 1.00 53.13 25 LYS G CA 1
ATOM 4947 C C . LYS G 1 25 ? 12.857 23.187 -23.508 1.00 45.48 25 LYS G C 1
ATOM 4948 O O . LYS G 1 25 ? 11.904 23.877 -23.162 1.00 50.69 25 LYS G O 1
ATOM 4954 N N . THR G 1 26 ? 12.772 21.876 -23.622 1.00 42.42 26 THR G N 1
ATOM 4955 C CA . THR G 1 26 ? 11.557 21.170 -23.248 1.00 45.27 26 THR G CA 1
ATOM 4956 C C . THR G 1 26 ? 11.859 20.395 -21.985 1.00 40.01 26 THR G C 1
ATOM 4957 O O . THR G 1 26 ? 13.006 20.244 -21.612 1.00 40.78 26 THR G O 1
ATOM 4961 N N . VAL G 1 27 ? 10.797 19.941 -21.350 1.00 35.75 27 VAL G N 1
ATOM 4962 C CA . VAL G 1 27 ? 10.872 19.097 -20.189 1.00 37.52 27 VAL G CA 1
ATOM 4963 C C . VAL G 1 27 ? 11.571 17.761 -20.469 1.00 35.42 27 VAL G C 1
ATOM 4964 O O . VAL G 1 27 ? 11.238 16.994 -21.377 1.00 33.62 27 VAL G O 1
ATOM 4968 N N . ASP G 1 28 ? 12.565 17.500 -19.657 1.00 35.54 28 ASP G N 1
ATOM 4969 C CA . ASP G 1 28 ? 13.348 16.314 -19.760 1.00 34.08 28 ASP G CA 1
ATOM 4970 C C . ASP G 1 28 ? 13.073 15.526 -18.468 1.00 33.87 28 ASP G C 1
ATOM 4971 O O . ASP G 1 28 ? 13.661 15.782 -17.453 1.00 34.72 28 ASP G O 1
ATOM 4976 N N . SER G 1 29 ? 12.158 14.569 -18.536 1.00 28.66 29 SER G N 1
ATOM 4977 C CA . SER G 1 29 ? 11.861 13.711 -17.403 1.00 29.05 29 SER G CA 1
ATOM 4978 C C . SER G 1 29 ? 12.952 12.605 -17.107 1.00 29.36 29 SER G C 1
ATOM 4979 O O . SER G 1 29 ? 13.657 12.126 -18.011 1.00 27.98 29 SER G O 1
ATOM 4982 N N . PHE G 1 30 ? 13.108 12.224 -15.832 1.00 26.90 30 PHE G N 1
ATOM 4983 C CA . PHE G 1 30 ? 14.060 11.164 -15.485 1.00 25.31 30 PHE G CA 1
ATOM 4984 C C . PHE G 1 30 ? 13.642 10.335 -14.302 1.00 25.59 30 PHE G C 1
ATOM 4985 O O . PHE G 1 30 ? 12.738 10.716 -13.539 1.00 24.48 30 PHE G O 1
ATOM 4993 N N . GLU G 1 31 ? 14.319 9.186 -14.152 1.00 22.44 31 GLU G N 1
ATOM 4994 C CA . GLU G 1 31 ? 14.215 8.438 -12.949 1.00 24.65 31 GLU G CA 1
ATOM 4995 C C . GLU G 1 31 ? 15.610 8.532 -12.284 1.00 24.13 31 GLU G C 1
ATOM 4996 O O . GLU G 1 31 ? 16.619 8.504 -12.972 1.00 25.43 31 GLU G O 1
ATOM 5002 N N . VAL G 1 32 ? 15.672 8.746 -10.970 1.00 23.17 32 VAL G N 1
ATOM 5003 C CA . VAL G 1 32 ? 16.982 8.899 -10.284 1.00 24.56 32 VAL G CA 1
ATOM 5004 C C . VAL G 1 32 ? 17.045 7.990 -9.085 1.00 26.83 32 VAL G C 1
ATOM 5005 O O . VAL G 1 32 ? 16.113 7.901 -8.284 1.00 27.01 32 VAL G O 1
ATOM 5009 N N . SER G 1 33 ? 18.154 7.306 -8.944 1.00 28.32 33 SER G N 1
ATOM 5010 C CA . SER G 1 33 ? 18.351 6.329 -7.860 1.00 29.13 33 SER G CA 1
ATOM 5011 C C . SER G 1 33 ? 19.593 6.800 -7.152 1.00 29.90 33 SER G C 1
ATOM 5012 O O . SER G 1 33 ? 20.547 7.201 -7.830 1.00 31.58 33 SER G O 1
ATOM 5015 N N . VAL G 1 34 ? 19.579 6.736 -5.827 1.00 24.96 34 VAL G N 1
ATOM 5016 C CA . VAL G 1 34 ? 20.745 7.107 -4.994 1.00 25.73 34 VAL G CA 1
ATOM 5017 C C . VAL G 1 34 ? 20.990 5.983 -3.987 1.00 27.11 34 VAL G C 1
ATOM 5018 O O . VAL G 1 34 ? 20.027 5.491 -3.353 1.00 30.31 34 VAL G O 1
ATOM 5022 N N . GLU G 1 35 ? 22.236 5.541 -3.881 1.00 25.02 35 GLU G N 1
ATOM 5023 C CA . GLU G 1 35 ? 22.613 4.592 -2.847 1.00 24.66 35 GLU G CA 1
ATOM 5024 C C . GLU G 1 35 ? 23.743 5.249 -2.034 1.00 22.23 35 GLU G C 1
ATOM 5025 O O . GLU G 1 35 ? 24.616 5.903 -2.577 1.00 22.78 35 GLU G O 1
ATOM 5031 N N . TYR G 1 36 ? 23.676 5.136 -0.726 1.00 20.27 36 TYR G N 1
ATOM 5032 C CA . TYR G 1 36 ? 24.742 5.650 0.102 1.00 22.01 36 TYR G CA 1
ATOM 5033 C C . TYR G 1 36 ? 24.888 4.865 1.359 1.00 21.75 36 TYR G C 1
ATOM 5034 O O . TYR G 1 36 ? 23.953 4.288 1.857 1.00 23.48 36 TYR G O 1
ATOM 5043 N N . ILE G 1 37 ? 26.110 4.815 1.850 1.00 23.63 37 ILE G N 1
ATOM 5044 C CA . ILE G 1 37 ? 26.425 4.268 3.193 1.00 24.19 37 ILE G CA 1
ATOM 5045 C C . ILE G 1 37 ? 26.344 5.426 4.220 1.00 25.38 37 ILE G C 1
ATOM 5046 O O . ILE G 1 37 ? 27.184 6.360 4.225 1.00 26.83 37 ILE G O 1
ATOM 5051 N N . PRO G 1 38 ? 25.381 5.396 5.105 1.00 22.19 38 PRO G N 1
ATOM 5052 C CA . PRO G 1 38 ? 25.387 6.464 6.123 1.00 26.02 38 PRO G CA 1
ATOM 5053 C C . PRO G 1 38 ? 26.616 6.514 7.040 1.00 31.60 38 PRO G C 1
ATOM 5054 O O . PRO G 1 38 ? 27.182 5.436 7.403 1.00 28.98 38 PRO G O 1
ATOM 5058 N N . ARG G 1 39 ? 27.027 7.724 7.421 1.00 31.14 39 ARG G N 1
ATOM 5059 C CA . ARG G 1 39 ? 28.042 7.925 8.480 1.00 37.38 39 ARG G CA 1
ATOM 5060 C C . ARG G 1 39 ? 27.248 8.627 9.581 1.00 43.65 39 ARG G C 1
ATOM 5061 O O . ARG G 1 39 ? 26.998 9.826 9.538 1.00 44.73 39 ARG G O 1
ATOM 5069 N N . GLY G 1 40 ? 26.749 7.847 10.523 1.00 47.92 40 GLY G N 1
ATOM 5070 C CA . GLY G 1 40 ? 25.959 8.388 11.588 1.00 46.18 40 GLY G CA 1
ATOM 5071 C C . GLY G 1 40 ? 24.695 9.174 11.236 1.00 50.43 40 GLY G C 1
ATOM 5072 O O . GLY G 1 40 ? 23.974 9.524 12.157 1.00 61.03 40 GLY G O 1
ATOM 5073 N N . ALA G 1 41 ? 24.371 9.457 9.968 1.00 42.18 41 ALA G N 1
ATOM 5074 C CA . ALA G 1 41 ? 23.333 10.440 9.694 1.00 42.52 41 ALA G CA 1
ATOM 5075 C C . ALA G 1 41 ? 22.583 10.047 8.438 1.00 37.96 41 ALA G C 1
ATOM 5076 O O . ALA G 1 41 ? 23.205 9.867 7.413 1.00 42.82 41 ALA G O 1
ATOM 5078 N N . VAL G 1 42 ? 21.270 9.899 8.529 1.00 33.12 42 VAL G N 1
ATOM 5079 C CA . VAL G 1 42 ? 20.446 9.437 7.404 1.00 33.08 42 VAL G CA 1
ATOM 5080 C C . VAL G 1 42 ? 19.820 10.684 6.762 1.00 32.33 42 VAL G C 1
ATOM 5081 O O . VAL G 1 42 ? 19.281 11.483 7.440 1.00 32.80 42 VAL G O 1
ATOM 5085 N N . LEU G 1 43 ? 19.835 10.792 5.431 1.00 31.75 43 LEU G N 1
ATOM 5086 C CA . LEU G 1 43 ? 19.261 11.916 4.748 1.00 30.36 43 LEU G CA 1
ATOM 5087 C C . LEU G 1 43 ? 17.722 11.903 4.899 1.00 29.60 43 LEU G C 1
ATOM 5088 O O . LEU G 1 43 ? 17.108 10.945 4.562 1.00 30.24 43 LEU G O 1
ATOM 5093 N N . ALA G 1 44 ? 17.083 12.958 5.382 1.00 29.04 44 ALA G N 1
ATOM 5094 C CA . ALA G 1 44 ? 15.625 12.942 5.429 1.00 29.74 44 ALA G CA 1
ATOM 5095 C C . ALA G 1 44 ? 15.052 12.848 4.021 1.00 28.84 44 ALA G C 1
ATOM 5096 O O . ALA G 1 44 ? 15.524 13.505 3.054 1.00 26.11 44 ALA G O 1
ATOM 5098 N N . ILE G 1 45 ? 13.982 12.080 3.917 1.00 27.53 45 ILE G N 1
ATOM 5099 C CA . ILE G 1 45 ? 13.357 11.888 2.595 1.00 27.53 45 ILE G CA 1
ATOM 5100 C C . ILE G 1 45 ? 12.857 13.204 2.055 1.00 27.96 45 ILE G C 1
ATOM 5101 O O . ILE G 1 45 ? 13.021 13.499 0.872 1.00 25.67 45 ILE G O 1
ATOM 5106 N N . GLU G 1 46 ? 12.239 13.985 2.919 1.00 32.97 46 GLU G N 1
ATOM 5107 C CA . GLU G 1 46 ? 11.787 15.334 2.552 1.00 32.70 46 GLU G CA 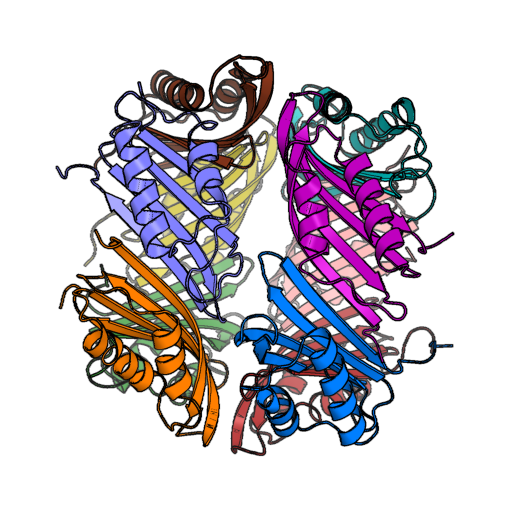1
ATOM 5108 C C . GLU G 1 46 ? 12.901 16.164 1.921 1.00 30.32 46 GLU G C 1
ATOM 5109 O O . GLU G 1 46 ? 12.682 16.931 0.994 1.00 31.27 46 GLU G O 1
ATOM 5115 N N . GLU G 1 47 ? 14.105 15.993 2.416 1.00 31.71 47 GLU G N 1
ATOM 5116 C CA . GLU G 1 47 ? 15.280 16.772 1.950 1.00 33.28 47 GLU G CA 1
ATOM 5117 C C . GLU G 1 47 ? 15.809 16.267 0.591 1.00 29.60 47 GLU G C 1
ATOM 5118 O O . GLU G 1 47 ? 16.146 17.049 -0.348 1.00 25.40 47 GLU G O 1
ATOM 5124 N N . PHE G 1 48 ? 15.868 14.954 0.455 1.00 28.38 48 PHE G N 1
ATOM 5125 C CA . PHE G 1 48 ? 16.096 14.310 -0.883 1.00 26.00 48 PHE G CA 1
ATOM 5126 C C . PHE G 1 48 ? 15.087 14.738 -1.911 1.00 26.12 48 PHE G C 1
ATOM 5127 O O . PHE G 1 48 ? 15.462 15.038 -3.016 1.00 25.73 48 PHE G O 1
ATOM 5135 N N . LYS G 1 49 ? 13.792 14.731 -1.558 1.00 26.05 49 LYS G N 1
ATOM 5136 C CA . LYS G 1 49 ? 12.773 15.160 -2.520 1.00 27.71 49 LYS G CA 1
ATOM 5137 C C . LYS G 1 49 ? 12.986 16.620 -2.956 1.00 27.85 49 LYS G C 1
ATOM 5138 O O . LYS G 1 49 ? 12.879 16.986 -4.114 1.00 28.02 49 LYS G O 1
ATOM 5144 N N . LYS G 1 50 ? 13.275 17.471 -1.993 1.00 31.69 50 LYS G N 1
ATOM 5145 C CA . LYS G 1 50 ? 13.661 18.826 -2.315 1.00 32.51 50 LYS G CA 1
ATOM 5146 C C . LYS G 1 50 ? 14.885 18.905 -3.271 1.00 30.78 50 LYS G C 1
ATOM 5147 O O . LYS G 1 50 ? 14.871 19.693 -4.247 1.00 30.18 50 LYS G O 1
ATOM 5153 N N . MET G 1 51 ? 15.937 18.113 -3.023 1.00 28.00 51 MET G N 1
ATOM 5154 C CA . MET G 1 51 ? 17.067 18.123 -3.948 1.00 28.42 51 MET G CA 1
ATOM 5155 C C . MET G 1 51 ? 16.665 17.767 -5.345 1.00 28.90 51 MET G C 1
ATOM 5156 O O . MET G 1 51 ? 17.086 18.424 -6.315 1.00 28.94 51 MET G O 1
ATOM 5161 N N . VAL G 1 52 ? 15.827 16.748 -5.477 1.00 25.10 52 VAL G N 1
ATOM 5162 C CA . VAL G 1 52 ? 15.450 16.290 -6.807 1.00 27.91 52 VAL G CA 1
ATOM 5163 C C . VAL G 1 52 ? 14.555 17.323 -7.538 1.00 27.59 52 VAL G C 1
ATOM 5164 O O . VAL G 1 52 ? 14.753 17.609 -8.748 1.00 24.92 52 VAL G O 1
ATOM 5168 N N . ASP G 1 53 ? 13.632 17.871 -6.756 1.00 28.91 53 ASP G N 1
ATOM 5169 C CA . ASP G 1 53 ? 12.650 18.835 -7.232 1.00 31.49 53 ASP G CA 1
ATOM 5170 C C . ASP G 1 53 ? 13.315 20.103 -7.551 1.00 32.12 53 ASP G C 1
ATOM 5171 O O . ASP G 1 53 ? 12.812 20.844 -8.388 1.00 32.82 53 ASP G O 1
ATOM 5176 N N . SER G 1 54 ? 14.481 20.319 -6.962 1.00 33.45 54 SER G N 1
ATOM 5177 C CA . SER G 1 54 ? 15.278 21.493 -7.318 1.00 33.28 54 SER G CA 1
ATOM 5178 C C . SER G 1 54 ? 15.662 21.596 -8.832 1.00 31.79 54 SER G C 1
ATOM 5179 O O . SER G 1 54 ? 15.946 22.687 -9.290 1.00 30.70 54 SER G O 1
ATOM 5182 N N . TYR G 1 55 ? 15.701 20.498 -9.603 1.00 30.80 55 TYR G N 1
ATOM 5183 C CA . TYR G 1 55 ? 16.059 20.567 -11.030 1.00 31.38 55 TYR G CA 1
ATOM 5184 C C . TYR G 1 55 ? 14.903 20.946 -11.944 1.00 30.07 55 TYR G C 1
ATOM 5185 O O . TYR G 1 55 ? 15.104 21.259 -13.118 1.00 31.29 55 TYR G O 1
ATOM 5194 N N . ARG G 1 56 ? 13.704 20.949 -11.386 1.00 30.45 56 ARG G N 1
ATOM 5195 C CA . ARG G 1 56 ? 12.527 21.427 -12.053 1.00 35.28 56 ARG G CA 1
ATOM 5196 C C . ARG G 1 56 ? 12.764 22.830 -12.669 1.00 36.53 56 ARG G C 1
ATOM 5197 O O . ARG G 1 56 ? 13.151 23.771 -11.971 1.00 32.97 56 ARG G O 1
ATOM 5205 N N . GLY G 1 57 ? 12.581 22.946 -13.976 1.00 37.45 57 GLY G N 1
ATOM 5206 C CA . GLY G 1 57 ? 12.779 24.226 -14.667 1.00 36.71 57 GLY G CA 1
ATOM 5207 C C . GLY G 1 57 ? 14.222 24.623 -14.884 1.00 32.97 57 GLY G C 1
ATOM 5208 O O . GLY G 1 57 ? 14.486 25.698 -15.392 1.00 40.56 57 GLY G O 1
ATOM 5209 N N . ARG G 1 58 ? 15.175 23.790 -14.529 1.00 29.95 58 ARG G N 1
ATOM 5210 C CA . ARG G 1 58 ? 16.562 24.156 -14.662 1.00 35.18 58 ARG G CA 1
ATOM 5211 C C . ARG G 1 58 ? 17.174 23.488 -15.871 1.00 35.15 58 ARG G C 1
ATOM 5212 O O . ARG G 1 58 ? 17.022 22.301 -16.093 1.00 33.62 58 ARG G O 1
ATOM 5220 N N . GLU G 1 59 ? 17.926 24.253 -16.634 1.00 38.48 59 GLU G N 1
ATOM 5221 C CA . GLU G 1 59 ? 18.529 23.709 -17.823 1.00 39.22 59 GLU G CA 1
ATOM 5222 C C . GLU G 1 59 ? 19.807 23.014 -17.436 1.00 38.61 59 GLU G C 1
ATOM 5223 O O . GLU G 1 59 ? 20.776 23.631 -17.084 1.00 35.36 59 GLU G O 1
ATOM 5229 N N . ILE G 1 60 ? 19.827 21.692 -17.546 1.00 40.66 60 ILE G N 1
ATOM 5230 C CA . ILE G 1 60 ? 21.008 20.987 -17.194 1.00 41.83 60 ILE G CA 1
ATOM 5231 C C . ILE G 1 60 ? 20.966 19.662 -17.912 1.00 39.90 60 ILE G C 1
ATOM 5232 O O . ILE G 1 60 ? 19.895 19.087 -18.112 1.00 40.54 60 ILE G O 1
ATOM 5237 N N . LEU G 1 61 ? 22.124 19.179 -18.326 1.00 35.70 61 LEU G N 1
ATOM 5238 C CA . LEU G 1 61 ? 22.162 17.858 -18.933 1.00 39.98 61 LEU G CA 1
ATOM 5239 C C . LEU G 1 61 ? 22.137 16.768 -17.854 1.00 38.11 61 LEU G C 1
ATOM 5240 O O . LEU G 1 61 ? 22.687 16.954 -16.770 1.00 36.47 61 LEU G O 1
ATOM 5245 N N . HIS G 1 62 ? 21.570 15.610 -18.153 1.00 37.00 62 HIS G N 1
ATOM 5246 C CA . HIS G 1 62 ? 21.496 14.570 -17.141 1.00 36.44 62 HIS G CA 1
ATOM 5247 C C . HIS G 1 62 ? 22.820 14.067 -16.599 1.00 36.19 62 HIS G C 1
ATOM 5248 O O . HIS G 1 62 ? 22.869 13.806 -15.401 1.00 40.03 62 HIS G O 1
ATOM 5255 N N . GLU G 1 63 ? 23.872 13.998 -17.439 1.00 41.76 63 GLU G N 1
ATOM 5256 C CA . GLU G 1 63 ? 25.313 13.872 -17.006 1.00 46.21 63 GLU G CA 1
ATOM 5257 C C . GLU G 1 63 ? 25.636 14.735 -15.860 1.00 43.08 63 GLU G C 1
ATOM 5258 O O . GLU G 1 63 ? 26.291 14.327 -14.911 1.00 47.88 63 GLU G O 1
ATOM 5264 N N . GLU G 1 64 ? 25.304 16.001 -16.025 1.00 41.26 64 GLU G N 1
ATOM 5265 C CA . GLU G 1 64 ? 25.689 17.004 -15.049 1.00 40.96 64 GLU G CA 1
ATOM 5266 C C . GLU G 1 64 ? 24.849 16.835 -13.817 1.00 35.86 64 GLU G C 1
ATOM 5267 O O . GLU G 1 64 ? 25.332 16.981 -12.695 1.00 36.83 64 GLU G O 1
ATOM 5273 N N . LEU G 1 65 ? 23.575 16.513 -14.031 1.00 34.15 65 LEU G N 1
ATOM 5274 C CA . LEU G 1 65 ? 22.632 16.358 -12.936 1.00 31.50 65 LEU G CA 1
ATOM 5275 C C . LEU G 1 65 ? 23.120 15.271 -12.020 1.00 28.41 65 LEU G C 1
ATOM 5276 O O . LEU G 1 65 ? 23.187 15.431 -10.809 1.00 28.88 65 LEU G O 1
ATOM 5281 N N . ALA G 1 66 ? 23.531 14.157 -12.578 1.00 29.81 66 ALA G N 1
ATOM 5282 C CA . ALA G 1 66 ? 23.904 13.054 -11.698 1.00 30.24 66 ALA G CA 1
ATOM 5283 C C . ALA G 1 66 ? 25.027 13.468 -10.749 1.00 32.04 66 ALA G C 1
ATOM 5284 O O . ALA G 1 66 ? 25.001 13.167 -9.575 1.00 29.88 66 ALA G O 1
ATOM 5286 N N . VAL G 1 67 ? 25.994 14.189 -11.279 1.00 33.48 67 VAL G N 1
ATOM 5287 C CA . VAL G 1 67 ? 27.124 14.645 -10.531 1.00 32.36 67 VAL G CA 1
ATOM 5288 C C . VAL G 1 67 ? 26.688 15.688 -9.561 1.00 31.94 67 VAL G C 1
ATOM 5289 O O . VAL G 1 67 ? 27.088 15.612 -8.431 1.00 33.16 67 VAL G O 1
ATOM 5293 N N . ASP G 1 68 ? 25.860 16.643 -9.973 1.00 33.59 68 ASP G N 1
ATOM 5294 C CA . ASP G 1 68 ? 25.399 17.724 -9.067 1.00 32.90 68 ASP G CA 1
ATOM 5295 C C . ASP G 1 68 ? 24.652 17.160 -7.872 1.00 34.87 68 ASP G C 1
ATOM 5296 O O . ASP G 1 68 ? 24.930 17.516 -6.708 1.00 33.45 68 ASP G O 1
ATOM 5301 N N . LEU G 1 69 ? 23.695 16.260 -8.140 1.00 32.45 69 LEU G N 1
ATOM 5302 C CA . LEU G 1 69 ? 22.989 15.602 -7.022 1.00 29.62 69 LEU G CA 1
ATOM 5303 C C . LEU G 1 69 ? 23.912 14.814 -6.092 1.00 27.04 69 LEU G C 1
ATOM 5304 O O . LEU G 1 69 ? 23.770 14.807 -4.858 1.00 26.35 69 LEU G O 1
ATOM 5309 N N . LEU G 1 70 ? 24.881 14.138 -6.680 1.00 31.70 70 LEU G N 1
ATOM 5310 C CA . LEU G 1 70 ? 25.896 13.436 -5.840 1.00 28.80 70 LEU G CA 1
ATOM 5311 C C . LEU G 1 70 ? 26.533 14.424 -4.897 1.00 29.98 70 LEU G C 1
ATOM 5312 O O . LEU G 1 70 ? 26.671 14.150 -3.704 1.00 25.56 70 LEU G O 1
ATOM 5317 N N . GLU G 1 71 ? 26.920 15.600 -5.410 1.00 31.80 71 GLU G N 1
ATOM 5318 C CA . GLU G 1 71 ? 27.544 16.635 -4.557 1.00 33.88 71 GLU G CA 1
ATOM 531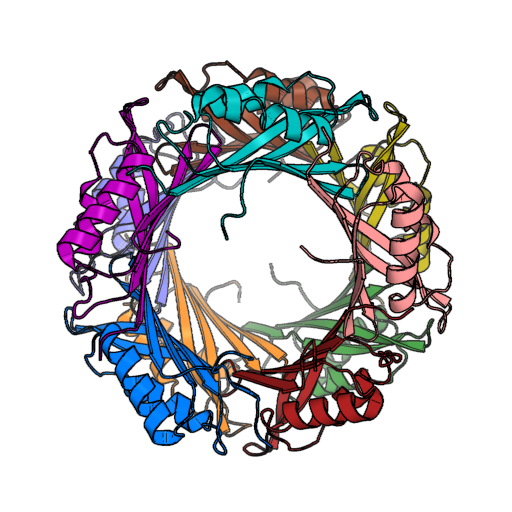9 C C . GLU G 1 71 ? 26.631 17.181 -3.444 1.00 29.32 71 GLU G C 1
ATOM 5320 O O . GLU G 1 71 ? 27.071 17.421 -2.313 1.00 31.28 71 GLU G O 1
ATOM 5326 N N . LYS G 1 72 ? 25.358 17.359 -3.773 1.00 31.19 72 LYS G N 1
ATOM 5327 C CA . LYS G 1 72 ? 24.366 17.761 -2.792 1.00 31.37 72 LYS G CA 1
ATOM 5328 C C . LYS G 1 72 ? 24.166 16.761 -1.671 1.00 31.03 72 LYS G C 1
ATOM 5329 O O . LYS G 1 72 ? 24.053 17.140 -0.518 1.00 34.47 72 LYS G O 1
ATOM 5335 N N . VAL G 1 73 ? 24.104 15.472 -2.020 1.00 30.02 73 VAL G N 1
ATOM 5336 C CA . VAL G 1 73 ? 24.040 14.416 -1.007 1.00 30.18 73 VAL G CA 1
ATOM 5337 C C . VAL G 1 73 ? 25.293 14.427 -0.123 1.00 31.25 73 VAL G C 1
ATOM 5338 O O . VAL G 1 73 ? 25.158 14.354 1.170 1.00 33.22 73 VAL G O 1
ATOM 5342 N N . LYS G 1 74 ? 26.481 14.540 -0.758 1.00 27.95 74 LYS G N 1
ATOM 5343 C CA . LYS G 1 74 ? 27.730 14.584 0.017 1.00 32.53 74 LYS G CA 1
ATOM 5344 C C . LYS G 1 74 ? 27.725 15.761 0.954 1.00 36.02 74 LYS G C 1
ATOM 5345 O O . LYS G 1 74 ? 28.007 15.591 2.162 1.00 39.31 74 LYS G O 1
ATOM 5351 N N . ALA G 1 75 ? 27.447 16.943 0.405 1.00 34.63 75 ALA G N 1
ATOM 5352 C CA . ALA G 1 75 ? 27.384 18.163 1.276 1.00 37.23 75 ALA G CA 1
ATOM 5353 C C . ALA G 1 75 ? 26.375 18.049 2.407 1.00 38.49 75 ALA G C 1
ATOM 5354 O O . ALA G 1 75 ? 26.596 18.587 3.478 1.00 39.35 75 ALA G O 1
ATOM 5356 N N . ALA G 1 76 ? 25.285 17.322 2.219 1.00 35.42 76 ALA G N 1
ATOM 5357 C CA . ALA G 1 76 ? 24.301 17.245 3.276 1.00 33.01 76 ALA G CA 1
ATOM 5358 C C . ALA G 1 76 ? 24.585 16.204 4.394 1.00 34.09 76 ALA G C 1
ATOM 5359 O O . ALA G 1 76 ? 24.327 16.506 5.534 1.00 32.23 76 ALA G O 1
ATOM 5361 N N . VAL G 1 77 ? 25.013 14.982 4.093 1.00 31.43 77 VAL G N 1
ATOM 5362 C CA . VAL G 1 77 ? 25.251 13.982 5.196 1.00 32.36 77 VAL G CA 1
ATOM 5363 C C . VAL G 1 77 ? 26.587 13.231 5.093 1.00 30.56 77 VAL G C 1
ATOM 5364 O O . VAL G 1 77 ? 26.840 12.279 5.787 1.00 30.50 77 VAL G O 1
ATOM 5368 N N . ASN G 1 78 ? 27.417 13.676 4.174 1.00 29.55 78 ASN G N 1
ATOM 5369 C CA . ASN G 1 78 ? 28.798 13.268 4.062 1.00 32.43 78 ASN G CA 1
ATOM 5370 C C . ASN G 1 78 ? 29.048 11.788 4.175 1.00 31.47 78 ASN G C 1
ATOM 5371 O O . ASN G 1 78 ? 29.792 11.338 5.034 1.00 35.23 78 ASN G O 1
ATOM 5376 N N . PRO G 1 79 ? 28.412 11.009 3.301 1.00 28.80 79 PRO G N 1
ATOM 5377 C CA . PRO G 1 79 ? 28.592 9.567 3.376 1.00 26.41 79 PRO G CA 1
ATOM 5378 C C . PRO G 1 79 ? 29.932 9.116 2.875 1.00 25.28 79 PRO G C 1
ATOM 5379 O O . PRO G 1 79 ? 30.467 9.727 1.968 1.00 23.96 79 PRO G O 1
ATOM 5383 N N . PRO G 1 80 ? 30.478 8.022 3.404 1.00 26.39 80 PRO G N 1
ATOM 5384 C CA . PRO G 1 80 ? 31.742 7.562 2.822 1.00 27.67 80 PRO G CA 1
ATOM 5385 C C . PRO G 1 80 ? 31.585 6.928 1.432 1.00 26.20 80 PRO G C 1
ATOM 5386 O O . PRO G 1 80 ? 32.602 6.640 0.767 1.00 25.46 80 PRO G O 1
ATOM 5390 N N . TYR G 1 81 ? 30.338 6.689 1.008 1.00 25.61 81 TYR G N 1
ATOM 5391 C CA . TYR G 1 81 ? 30.126 6.087 -0.306 1.00 23.93 81 TYR G CA 1
ATOM 5392 C C . TYR G 1 81 ? 28.795 6.626 -0.753 1.00 20.81 81 TYR G C 1
ATOM 5393 O O . TYR G 1 81 ? 27.877 6.508 -0.019 1.00 21.79 81 TYR G O 1
ATOM 5402 N N . VAL G 1 82 ? 28.725 7.160 -1.952 1.00 22.19 82 VAL G N 1
ATOM 5403 C CA . VAL G 1 82 ? 27.497 7.571 -2.626 1.00 22.89 82 VAL G CA 1
ATOM 5404 C C . VAL G 1 82 ? 27.542 7.167 -4.099 1.00 23.45 82 VAL G C 1
ATOM 5405 O O . VAL G 1 82 ? 28.584 7.327 -4.756 1.00 30.14 82 VAL G O 1
ATOM 5409 N N . LYS G 1 83 ? 26.410 6.732 -4.631 1.00 20.02 83 LYS G N 1
ATOM 5410 C CA . LYS G 1 83 ? 26.212 6.465 -6.036 1.00 23.11 83 LYS G CA 1
ATOM 5411 C C . LYS G 1 83 ? 24.880 7.031 -6.486 1.00 23.51 83 LYS G C 1
ATOM 5412 O O . LYS G 1 83 ? 23.868 6.802 -5.828 1.00 25.68 83 LYS G O 1
ATOM 5418 N N . VAL G 1 84 ? 24.899 7.810 -7.577 1.00 22.98 84 VAL G N 1
ATOM 5419 C CA . VAL G 1 84 ? 23.702 8.358 -8.178 1.00 21.67 84 VAL G CA 1
ATOM 5420 C C . VAL G 1 84 ? 23.591 7.843 -9.623 1.00 21.16 84 VAL G C 1
ATOM 5421 O O . VAL G 1 84 ? 24.589 7.797 -10.349 1.00 24.37 84 VAL G O 1
ATOM 5425 N N . THR G 1 85 ? 22.381 7.498 -10.048 1.00 24.22 85 THR G N 1
ATOM 5426 C CA . THR G 1 85 ? 22.084 6.907 -11.362 1.00 23.42 85 THR G CA 1
ATOM 5427 C C . THR G 1 85 ? 20.891 7.721 -11.864 1.00 25.46 85 THR G C 1
ATOM 5428 O O . THR G 1 85 ? 19.897 7.777 -11.179 1.00 25.94 85 THR G O 1
ATOM 5432 N N . VAL G 1 86 ? 21.012 8.362 -13.014 1.00 22.74 86 VAL G N 1
ATOM 5433 C CA . VAL G 1 86 ? 19.904 9.071 -13.672 1.00 23.44 86 VAL G CA 1
ATOM 5434 C C . VAL G 1 86 ? 19.636 8.316 -14.962 1.00 25.79 86 VAL G C 1
ATOM 5435 O O . VAL G 1 86 ? 20.568 8.094 -15.801 1.00 26.99 86 VAL G O 1
ATOM 5439 N N . LYS G 1 87 ? 18.383 7.911 -15.118 1.00 26.64 87 LYS G N 1
ATOM 5440 C CA . LYS G 1 87 ? 17.890 7.213 -16.314 1.00 27.52 87 LYS G CA 1
ATOM 5441 C C . LYS G 1 87 ? 16.898 8.051 -17.001 1.00 24.15 87 LYS G C 1
ATOM 5442 O O . LYS G 1 87 ? 15.972 8.492 -16.366 1.00 26.28 87 LYS G O 1
ATOM 5448 N N . SER G 1 88 ? 17.080 8.182 -18.299 1.00 24.01 88 SER G N 1
ATOM 5449 C CA . SER G 1 88 ? 16.168 8.926 -19.122 1.00 27.30 88 SER G CA 1
ATOM 5450 C C . SER G 1 88 ? 16.172 8.301 -20.523 1.00 28.79 88 SER G C 1
ATOM 5451 O O . SER G 1 88 ? 16.837 7.329 -20.818 1.00 26.38 88 SER G O 1
ATOM 5454 N N . TYR G 1 89 ? 15.305 8.839 -21.328 1.00 34.19 89 TYR G N 1
ATOM 5455 C CA . TYR G 1 89 ? 15.004 8.337 -22.609 1.00 37.27 89 TYR G CA 1
ATOM 5456 C C . TYR G 1 89 ? 15.148 9.556 -23.558 1.00 40.11 89 TYR G C 1
ATOM 5457 O O . TYR G 1 89 ? 14.432 10.524 -23.410 1.00 42.67 89 TYR G O 1
ATOM 5466 N N . TYR G 1 90 ? 16.132 9.546 -24.460 1.00 33.72 90 TYR G N 1
ATOM 5467 C CA . TYR G 1 90 ? 16.344 10.673 -25.361 1.00 35.89 90 TYR G CA 1
ATOM 5468 C C . TYR G 1 90 ? 16.576 10.140 -26.772 1.00 35.62 90 TYR G C 1
ATOM 5469 O O . TYR G 1 90 ? 17.434 9.259 -26.955 1.00 29.71 90 TYR G O 1
ATOM 5478 N N . ILE G 1 91 ? 15.859 10.719 -27.765 1.00 32.50 91 ILE G N 1
ATOM 5479 C CA . ILE G 1 91 ? 15.942 10.399 -29.215 1.00 34.18 91 ILE G CA 1
ATOM 5480 C C . ILE G 1 91 ? 15.993 8.872 -29.461 1.00 32.93 91 ILE G C 1
ATOM 5481 O O . ILE G 1 91 ? 16.791 8.394 -30.258 1.00 31.60 91 ILE G O 1
ATOM 5486 N N . GLY G 1 92 ? 15.116 8.156 -28.737 1.00 36.06 92 GLY G N 1
ATOM 5487 C CA . GLY G 1 92 ? 14.978 6.698 -28.784 1.00 34.69 92 GLY G CA 1
ATOM 5488 C C . GLY G 1 92 ? 16.120 5.868 -28.198 1.00 31.83 92 GLY G C 1
ATOM 5489 O O . GLY G 1 92 ? 16.233 4.671 -28.496 1.00 27.98 92 GLY G O 1
ATOM 5490 N N . VAL G 1 93 ? 16.968 6.516 -27.426 1.00 29.88 93 VAL G N 1
ATOM 5491 C CA . VAL G 1 93 ? 18.090 5.885 -26.734 1.00 29.24 93 VAL G CA 1
ATOM 5492 C C . VAL G 1 93 ? 17.745 5.845 -25.248 1.00 28.95 93 VAL G C 1
ATOM 5493 O O . VAL G 1 93 ? 17.361 6.877 -24.684 1.00 30.10 93 VAL G O 1
ATOM 5497 N N . GLU G 1 94 ? 17.845 4.668 -24.602 1.00 29.67 94 GLU G N 1
ATOM 5498 C CA . GLU G 1 94 ? 17.733 4.586 -23.124 1.00 29.75 94 GLU G CA 1
ATOM 5499 C C . GLU G 1 94 ? 19.112 4.918 -22.606 1.00 27.62 94 GLU G C 1
ATOM 5500 O O . GLU G 1 94 ? 20.093 4.359 -23.059 1.00 26.65 94 GLU G O 1
ATOM 5506 N N . VAL G 1 95 ? 19.160 5.878 -21.719 1.00 27.67 95 VAL G N 1
ATOM 5507 C CA . VAL G 1 95 ? 20.392 6.377 -21.192 1.00 27.48 95 VAL G CA 1
ATOM 5508 C C . VAL G 1 95 ? 20.448 6.206 -19.674 1.00 29.43 95 VAL G C 1
ATOM 5509 O O . VAL G 1 95 ? 19.514 6.622 -18.988 1.00 28.10 95 VAL G O 1
ATOM 5513 N N . GLU G 1 96 ? 21.577 5.702 -19.170 1.00 28.71 96 GLU G N 1
ATOM 5514 C CA . GLU G 1 96 ? 21.855 5.686 -17.746 1.00 28.91 96 GLU G CA 1
ATOM 5515 C C . GLU G 1 96 ? 23.180 6.284 -17.503 1.00 28.37 96 GLU G C 1
ATOM 5516 O O . GLU G 1 96 ? 24.161 5.830 -18.093 1.00 30.52 96 GLU G O 1
ATOM 5522 N N . VAL G 1 97 ? 23.188 7.289 -16.650 1.00 23.95 97 VAL G N 1
ATOM 5523 C CA . VAL G 1 97 ? 24.401 7.950 -16.209 1.00 27.88 97 VAL G CA 1
ATOM 5524 C C . VAL G 1 97 ? 24.590 7.712 -14.717 1.00 26.44 97 VAL G C 1
ATOM 5525 O O . VAL G 1 97 ? 23.700 8.003 -13.926 1.00 26.46 97 VAL G O 1
ATOM 5529 N N . VAL G 1 98 ? 25.755 7.169 -14.376 1.00 29.02 98 VAL G N 1
ATOM 5530 C CA . VAL G 1 98 ? 26.149 6.874 -12.992 1.00 29.64 98 VAL G CA 1
ATOM 5531 C C . VAL G 1 98 ? 27.237 7.829 -12.527 1.00 29.63 98 VAL G C 1
ATOM 5532 O O . VAL G 1 98 ? 28.140 8.156 -13.300 1.00 26.26 98 VAL G O 1
ATOM 5536 N N . ALA G 1 99 ? 27.157 8.277 -11.267 1.00 30.47 99 ALA G N 1
ATOM 5537 C CA . ALA G 1 99 ? 28.220 9.077 -10.671 1.00 28.60 99 ALA G CA 1
ATOM 5538 C C . ALA G 1 99 ? 28.418 8.459 -9.316 1.00 27.64 99 ALA G C 1
ATOM 5539 O O . ALA G 1 99 ? 27.466 8.072 -8.649 1.00 24.93 99 ALA G O 1
ATOM 5541 N N . GLU G 1 100 ? 29.671 8.330 -8.898 1.00 29.07 100 GLU G N 1
ATOM 5542 C CA . GLU G 1 100 ? 29.934 7.702 -7.605 1.00 29.74 100 GLU G CA 1
ATOM 5543 C C . GLU G 1 100 ? 31.128 8.353 -6.960 1.00 27.63 100 GLU G C 1
ATOM 5544 O O . GLU G 1 100 ? 31.978 8.929 -7.620 1.00 26.26 100 GLU G O 1
ATOM 5550 N N . SER G 1 101 ? 31.191 8.243 -5.647 1.00 28.71 101 SER G N 1
ATOM 5551 C CA . SER G 1 101 ? 32.151 8.929 -4.833 1.00 33.21 101 SER G CA 1
ATOM 5552 C C . SER G 1 101 ? 32.428 8.027 -3.621 1.00 33.82 101 SER G C 1
ATOM 5553 O O . SER G 1 101 ? 31.516 7.361 -3.080 1.00 29.32 101 SER G O 1
ATOM 5556 N N . GLY G 1 102 ? 33.686 7.995 -3.206 1.00 33.53 102 GLY G N 1
ATOM 5557 C CA . GLY G 1 102 ? 34.103 7.182 -2.048 1.00 34.34 102 GLY G CA 1
ATOM 5558 C C . GLY G 1 102 ? 34.644 8.021 -0.898 1.00 44.85 102 GLY G C 1
ATOM 5559 O O . GLY G 1 102 ? 34.194 9.124 -0.726 1.00 47.73 102 GLY G O 1
ATOM 5560 N N . GLY G 1 103 ? 35.608 7.478 -0.136 1.00 60.45 103 GLY G N 1
ATOM 5561 C CA . GLY G 1 103 ? 36.092 8.015 1.168 1.00 61.91 103 GLY G CA 1
ATOM 5562 C C . GLY G 1 103 ? 36.525 6.877 2.124 1.00 73.87 103 GLY G C 1
ATOM 5563 O O . GLY G 1 103 ? 36.579 5.683 1.736 1.00 59.14 103 GLY G O 1
ATOM 5564 N N . VAL G 1 104 ? 36.813 7.245 3.379 1.00 85.36 104 VAL G N 1
ATOM 5565 C CA . VAL G 1 104 ? 37.248 6.293 4.445 1.00 84.18 104 VAL G CA 1
ATOM 5566 C C . VAL G 1 104 ? 36.131 6.187 5.531 1.00 84.48 104 VAL G C 1
ATOM 5567 O O . VAL G 1 104 ? 35.477 7.191 5.821 1.00 73.91 104 VAL G O 1
ATOM 5571 N N . PRO G 1 105 ? 35.863 4.966 6.079 1.00 93.75 105 PRO G N 1
ATOM 5572 C CA . PRO G 1 105 ? 34.970 4.751 7.281 1.00 94.91 105 PRO G CA 1
ATOM 5573 C C . PRO G 1 105 ? 35.590 5.131 8.693 1.00 104.22 105 PRO G C 1
ATOM 5574 O O . PRO G 1 105 ? 36.559 5.899 8.710 1.00 103.90 105 PRO G O 1
ATOM 5578 N N . PRO G 1 106 ? 35.018 4.655 9.865 1.00 106.39 106 PRO G N 1
ATOM 5579 C CA . PRO G 1 106 ? 35.613 4.900 11.213 1.00 92.48 106 PRO G CA 1
ATOM 5580 C C . PRO G 1 106 ? 37.112 4.835 11.363 1.00 84.56 106 PRO G C 1
ATOM 5581 O O . PRO G 1 106 ? 37.577 4.983 12.486 1.00 72.99 106 PRO G O 1
ATOM 5585 N N . LYS H 1 6 ? -9.090 14.513 -39.625 1.00 78.92 6 LYS H N 1
ATOM 5586 C CA . LYS H 1 6 ? -9.583 13.220 -39.060 1.00 70.70 6 LYS H CA 1
ATOM 5587 C C . LYS H 1 6 ? -8.935 12.976 -37.664 1.00 63.45 6 LYS H C 1
ATOM 5588 O O . LYS H 1 6 ? -7.707 12.863 -37.530 1.00 48.41 6 LYS H O 1
ATOM 5594 N N . SER H 1 7 ? -9.763 12.952 -36.620 1.00 56.98 7 SER H N 1
ATOM 5595 C CA . SER H 1 7 ? -9.249 12.801 -35.290 1.00 56.35 7 SER H CA 1
ATOM 5596 C C . SER H 1 7 ? -8.900 11.309 -35.070 1.00 50.60 7 SER H C 1
ATOM 5597 O O . SER H 1 7 ? -9.478 10.382 -35.649 1.00 43.73 7 SER H O 1
ATOM 5600 N N . PRO H 1 8 ? -7.927 11.061 -34.238 1.00 43.80 8 PRO H N 1
ATOM 5601 C CA . PRO H 1 8 ? -7.923 9.677 -33.749 1.00 39.77 8 PRO H CA 1
ATOM 5602 C C . PRO H 1 8 ? -9.260 9.304 -32.985 1.00 35.53 8 PRO H C 1
ATOM 5603 O O . PRO H 1 8 ? -10.039 10.180 -32.558 1.00 32.79 8 PRO H O 1
ATOM 5607 N N . SER H 1 9 ? -9.550 8.026 -32.894 1.00 30.07 9 SER H N 1
ATOM 5608 C CA . SER H 1 9 ? -10.797 7.528 -32.301 1.00 34.27 9 SER H CA 1
ATOM 5609 C C . SER H 1 9 ? -10.649 7.254 -30.791 1.00 32.33 9 SER H C 1
ATOM 5610 O O . SER H 1 9 ? -11.636 7.169 -30.088 1.00 34.60 9 SER H O 1
ATOM 5613 N N . LEU H 1 10 ? -9.407 7.179 -30.303 1.00 32.12 10 LEU H N 1
ATOM 5614 C CA . LEU H 1 10 ? -9.163 7.068 -28.853 1.00 33.38 10 LEU H CA 1
ATOM 5615 C C . LEU H 1 10 ? -7.747 7.503 -28.452 1.00 29.39 10 LEU H C 1
ATOM 5616 O O . LEU H 1 10 ? -6.803 7.187 -29.178 1.00 31.69 10 LEU H O 1
ATOM 5621 N N . VAL H 1 11 ? -7.634 8.249 -27.337 1.00 25.75 11 VAL H N 1
ATOM 5622 C CA . VAL H 1 11 ? -6.319 8.601 -26.759 1.00 26.53 11 VAL H CA 1
ATOM 5623 C C . VAL H 1 11 ? -6.225 8.073 -25.302 1.00 26.36 11 VAL H C 1
ATOM 5624 O O . VAL H 1 11 ? -7.185 8.210 -24.542 1.00 27.53 11 VAL H O 1
ATOM 5628 N N . ARG H 1 12 ? -5.054 7.493 -24.955 1.00 22.35 12 ARG H N 1
ATOM 5629 C CA . ARG H 1 12 ? -4.751 7.073 -23.586 1.00 25.57 12 ARG H CA 1
ATOM 5630 C C . ARG H 1 12 ? -3.530 7.852 -23.139 1.00 26.19 12 ARG H C 1
ATOM 5631 O O . ARG H 1 12 ? -2.512 7.924 -23.860 1.00 27.13 12 ARG H O 1
ATOM 5639 N N . LEU H 1 13 ? -3.650 8.460 -21.965 1.00 25.54 13 LEU H N 1
ATOM 5640 C CA . LEU H 1 13 ? -2.524 9.201 -21.324 1.00 26.32 13 LEU H CA 1
ATOM 5641 C C . LEU H 1 13 ? -2.275 8.647 -19.930 1.00 24.07 13 LEU H C 1
ATOM 5642 O O . LEU H 1 13 ? -3.234 8.373 -19.212 1.00 27.25 13 LEU H O 1
ATOM 5647 N N . LYS H 1 14 ? -1.014 8.435 -19.564 1.00 21.63 14 LYS H N 1
ATOM 5648 C CA . LYS H 1 14 ? -0.742 7.978 -18.213 1.00 24.09 14 LYS H CA 1
ATOM 5649 C C . LYS H 1 14 ? 0.513 8.662 -17.657 1.00 23.16 14 LYS H C 1
ATOM 5650 O O . LYS H 1 14 ? 1.490 8.789 -18.363 1.00 20.90 14 LYS H O 1
ATOM 5656 N N . THR H 1 15 ? 0.458 9.117 -16.414 1.00 21.42 15 THR H N 1
ATOM 5657 C CA . THR H 1 15 ? 1.584 9.787 -15.834 1.00 21.20 15 THR H CA 1
ATOM 5658 C C . THR H 1 15 ? 1.514 9.776 -14.304 1.00 18.61 15 THR H C 1
ATOM 5659 O O . THR H 1 15 ? 0.541 9.362 -13.735 1.00 19.04 15 THR H O 1
ATOM 5663 N N . ARG H 1 16 ? 2.584 10.198 -13.663 1.00 19.05 16 ARG H N 1
ATOM 5664 C CA . ARG H 1 16 ? 2.640 10.314 -12.227 1.00 22.15 16 ARG H CA 1
ATOM 5665 C C . ARG H 1 16 ? 2.282 11.786 -11.807 1.00 21.50 16 ARG H C 1
ATOM 5666 O O . ARG H 1 16 ? 2.608 12.701 -12.523 1.00 21.50 16 ARG H O 1
ATOM 5674 N N . GLY H 1 17 ? 1.649 11.971 -10.640 1.00 20.70 17 GLY H N 1
ATOM 5675 C CA . GLY H 1 17 ? 1.586 13.259 -10.011 1.00 19.99 17 GLY H CA 1
ATOM 5676 C C . GLY H 1 17 ? 1.602 13.157 -8.509 1.00 21.06 17 GLY H C 1
ATOM 5677 O O . GLY H 1 17 ? 1.920 12.083 -7.948 1.00 17.82 17 GLY H O 1
ATOM 5678 N N . GLU H 1 18 ? 1.280 14.274 -7.861 1.00 21.94 18 GLU H N 1
ATOM 5679 C CA . GLU H 1 18 ? 1.244 14.378 -6.398 1.00 24.00 18 GLU H CA 1
ATOM 5680 C C . GLU H 1 18 ? 0.182 15.371 -6.008 1.00 19.84 18 GLU H C 1
ATOM 5681 O O . GLU H 1 18 ? 0.010 16.351 -6.681 1.00 23.45 18 GLU H O 1
ATOM 5687 N N . SER H 1 19 ? -0.368 15.179 -4.828 1.00 23.88 19 SER H N 1
ATOM 5688 C CA . SER H 1 19 ? -1.284 16.106 -4.158 1.00 22.05 19 SER H CA 1
ATOM 5689 C C . SER H 1 19 ? -0.891 16.185 -2.687 1.00 20.24 19 SER H C 1
ATOM 5690 O O . SER H 1 19 ? 0.159 15.654 -2.287 1.00 26.57 19 SER H O 1
ATOM 5693 N N . VAL H 1 20 ? -1.750 16.748 -1.874 1.00 20.08 20 VAL H N 1
ATOM 5694 C CA . VAL H 1 20 ? -1.550 16.792 -0.431 1.00 20.92 20 VAL H CA 1
ATOM 5695 C C . VAL H 1 20 ? -2.693 16.147 0.238 1.00 22.60 20 VAL H C 1
ATOM 5696 O O . VAL H 1 20 ? -3.879 16.467 -0.005 1.00 25.51 20 VAL H O 1
ATOM 5700 N N . CYS H 1 21 ? -2.329 15.287 1.178 1.00 23.75 21 CYS H N 1
ATOM 5701 C CA . CYS H 1 21 ? -3.317 14.581 1.955 1.00 26.87 21 CYS H CA 1
ATOM 5702 C C . CYS H 1 21 ? -3.972 15.553 2.911 1.00 26.60 21 CYS H C 1
ATOM 5703 O O . CYS H 1 21 ? -3.271 16.174 3.707 1.00 29.88 21 CYS H O 1
ATOM 5706 N N . PRO H 1 22 ? -5.318 15.715 2.842 1.00 30.06 22 PRO H N 1
ATOM 5707 C CA . PRO H 1 22 ? -5.869 16.844 3.658 1.00 33.18 22 PRO H CA 1
ATOM 5708 C C . PRO H 1 22 ? -5.838 16.566 5.156 1.00 31.42 22 PRO H C 1
ATOM 5709 O O . PRO H 1 22 ? -5.894 17.492 5.927 1.00 35.16 22 PRO H O 1
ATOM 5713 N N . ILE H 1 23 ? -5.736 15.292 5.558 1.00 34.23 23 ILE H N 1
ATOM 5714 C CA . ILE H 1 23 ? -5.633 14.995 6.982 1.00 33.90 23 ILE H CA 1
ATOM 5715 C C . ILE H 1 23 ? -4.231 15.244 7.548 1.00 28.32 23 ILE H C 1
ATOM 5716 O O . ILE H 1 23 ? -4.137 15.955 8.507 1.00 35.50 23 ILE H O 1
ATOM 5721 N N . SER H 1 24 ? -3.173 14.726 6.934 1.00 26.99 24 SER H N 1
ATOM 5722 C CA . SER H 1 24 ? -1.791 14.857 7.454 1.00 26.51 24 SER H CA 1
ATOM 5723 C C . SER H 1 24 ? -1.034 16.049 6.915 1.00 26.37 24 SER H C 1
ATOM 5724 O O . SER H 1 24 ? -0.017 16.390 7.484 1.00 27.30 24 SER H O 1
ATOM 5727 N N . LYS H 1 25 ? -1.527 16.651 5.804 1.00 25.40 25 LYS H N 1
ATOM 5728 C CA . LYS H 1 25 ? -0.822 17.659 5.031 1.00 28.77 25 LYS H CA 1
ATOM 5729 C C . LYS H 1 25 ? 0.534 17.229 4.422 1.00 30.31 25 LYS H C 1
ATOM 5730 O O . LYS H 1 25 ? 1.418 18.074 4.167 1.00 32.02 25 LYS H O 1
ATOM 5736 N N . THR H 1 26 ? 0.629 15.936 4.112 1.00 26.88 26 THR H N 1
ATOM 5737 C CA . THR H 1 26 ? 1.791 15.305 3.536 1.00 29.43 26 THR H CA 1
ATOM 5738 C C . THR H 1 26 ? 1.503 15.069 2.074 1.00 23.82 26 THR H C 1
ATOM 5739 O O . THR H 1 26 ? 0.327 14.826 1.683 1.00 21.78 26 THR H O 1
ATOM 5743 N N . VAL H 1 27 ? 2.586 15.041 1.304 1.00 24.86 27 VAL H N 1
ATOM 5744 C CA . VAL H 1 27 ? 2.528 14.812 -0.142 1.00 24.36 27 VAL H CA 1
ATOM 5745 C C . VAL H 1 27 ? 2.093 13.350 -0.403 1.00 24.76 27 VAL H C 1
ATOM 5746 O O . VAL H 1 27 ? 2.600 12.448 0.209 1.00 25.87 27 VAL H O 1
ATOM 5750 N N . ASP H 1 28 ? 1.143 13.195 -1.302 1.00 23.38 28 ASP H N 1
ATOM 5751 C CA . ASP H 1 28 ? 0.409 11.986 -1.580 1.00 27.38 28 ASP H CA 1
ATOM 5752 C C . ASP H 1 28 ? 0.563 11.722 -3.102 1.00 26.59 28 ASP H C 1
ATOM 5753 O O . ASP H 1 28 ? -0.147 12.344 -3.936 1.00 27.12 28 ASP H O 1
ATOM 5758 N N . SER H 1 29 ? 1.456 10.815 -3.448 1.00 19.14 29 SER H N 1
ATOM 5759 C CA . SER H 1 29 ? 1.799 10.534 -4.814 1.00 22.58 29 SER H CA 1
ATOM 5760 C C . SER H 1 29 ? 0.734 9.647 -5.480 1.00 21.34 29 SER H C 1
ATOM 5761 O O . SER H 1 29 ? 0.075 8.840 -4.797 1.00 21.87 29 SER H O 1
ATOM 5764 N N . PHE H 1 30 ? 0.529 9.799 -6.787 1.00 17.10 30 PHE H N 1
ATOM 5765 C CA . PHE H 1 30 ? -0.377 8.952 -7.502 1.00 18.25 30 PHE H CA 1
ATOM 5766 C C . PHE H 1 30 ? 0.050 8.717 -8.954 1.00 18.76 30 PHE H C 1
ATOM 5767 O O . PHE H 1 30 ? 0.901 9.382 -9.459 1.00 18.82 30 PHE H O 1
ATOM 5775 N N . GLU H 1 31 ? -0.562 7.719 -9.587 1.00 17.87 31 GLU H N 1
ATOM 5776 C CA . GLU H 1 31 ? -0.519 7.491 -11.034 1.00 18.93 31 GLU H CA 1
ATOM 5777 C C . GLU H 1 31 ? -1.903 7.766 -11.575 1.00 18.32 31 GLU H C 1
ATOM 5778 O O . GLU H 1 31 ? -2.878 7.372 -10.998 1.00 21.29 31 GLU H O 1
ATOM 5784 N N . VAL H 1 32 ? -1.975 8.452 -12.687 1.00 18.75 32 VAL H N 1
ATOM 5785 C CA . VAL H 1 32 ? -3.268 8.827 -13.278 1.00 19.85 32 VAL H CA 1
ATOM 5786 C C . VAL H 1 32 ? -3.276 8.420 -14.753 1.00 19.92 32 VAL H C 1
ATOM 5787 O O . VAL H 1 32 ? -2.277 8.626 -15.477 1.00 21.36 32 VAL H O 1
ATOM 5791 N N . SER H 1 33 ? -4.398 7.845 -15.175 1.00 18.98 33 SER H N 1
ATOM 5792 C CA . SER H 1 33 ? -4.621 7.461 -16.543 1.00 22.54 33 SER H CA 1
ATOM 5793 C C . SER H 1 33 ? -5.897 8.131 -16.992 1.00 25.61 33 SER H C 1
ATOM 5794 O O . SER H 1 33 ? -6.939 8.112 -16.284 1.00 26.28 33 SER H O 1
ATOM 5797 N N . VAL H 1 34 ? -5.801 8.736 -18.171 1.00 23.22 34 VAL H N 1
ATOM 5798 C CA . VAL H 1 34 ? -6.937 9.354 -18.819 1.00 27.38 34 VAL H CA 1
ATOM 5799 C C . VAL H 1 34 ? -7.173 8.741 -20.170 1.00 29.72 34 VAL H C 1
ATOM 5800 O O . VAL H 1 34 ? -6.243 8.556 -20.959 1.00 28.31 34 VAL H O 1
ATOM 5804 N N . GLU H 1 35 ? -8.432 8.418 -20.442 1.00 28.99 35 GLU H N 1
ATOM 5805 C CA . GLU H 1 35 ? -8.735 7.830 -21.728 1.00 30.46 35 GLU H CA 1
ATOM 5806 C C . GLU H 1 35 ? -9.889 8.643 -22.273 1.00 25.81 35 GLU H C 1
ATOM 5807 O O . GLU H 1 35 ? -10.860 8.914 -21.537 1.00 27.50 35 GLU H O 1
ATOM 5813 N N . TYR H 1 36 ? -9.772 9.117 -23.527 1.00 28.23 36 TYR H N 1
ATOM 5814 C CA . TYR H 1 36 ? -10.875 9.839 -24.133 1.00 31.19 36 TYR H CA 1
ATOM 5815 C C . TYR H 1 36 ? -11.013 9.617 -25.657 1.00 31.32 36 TYR H C 1
ATOM 5816 O O . TYR H 1 36 ? -10.091 9.219 -26.348 1.00 26.43 36 TYR H O 1
ATOM 5825 N N . ILE H 1 37 ? -12.223 9.879 -26.133 1.00 34.03 37 ILE H N 1
ATOM 5826 C CA . ILE H 1 37 ? -12.545 9.899 -27.542 1.00 36.67 37 ILE H CA 1
ATOM 5827 C C . ILE H 1 37 ? -12.527 11.362 -27.952 1.00 37.51 37 ILE H C 1
ATOM 5828 O O . ILE H 1 37 ? -13.403 12.114 -27.524 1.00 37.35 37 ILE H O 1
ATOM 5833 N N . PRO H 1 38 ? -11.557 11.764 -28.804 1.00 38.68 38 PRO H N 1
ATOM 5834 C CA . PRO H 1 38 ? -11.558 13.147 -29.295 1.00 40.35 38 PRO H CA 1
ATOM 5835 C C . PRO H 1 38 ? -12.783 13.414 -30.125 1.00 44.05 38 PRO H C 1
ATOM 5836 O O . PRO H 1 38 ? -13.249 12.512 -30.821 1.00 43.64 38 PRO H O 1
ATOM 5840 N N . ARG H 1 39 ? -13.354 14.596 -29.964 1.00 50.68 39 ARG H N 1
ATOM 5841 C CA A ARG H 1 39 ? -14.240 15.119 -31.002 0.50 58.71 39 ARG H CA 1
ATOM 5842 C CA B ARG H 1 39 ? -14.268 15.164 -30.948 0.50 58.08 39 ARG H CA 1
ATOM 5843 C C . ARG H 1 39 ? -13.577 16.334 -31.608 1.00 59.67 39 ARG H C 1
ATOM 5844 O O . ARG H 1 39 ? -13.707 17.458 -31.142 1.00 67.27 39 ARG H O 1
ATOM 5859 N N . GLY H 1 40 ? -12.823 16.076 -32.654 1.00 64.48 40 GLY H N 1
ATOM 5860 C CA . GLY H 1 40 ? -12.123 17.142 -33.361 1.00 67.02 40 GLY H CA 1
ATOM 5861 C C . GLY H 1 40 ? -11.028 17.913 -32.629 1.00 68.14 40 GLY H C 1
ATOM 5862 O O . GLY H 1 40 ? -10.536 18.895 -33.164 1.00 80.26 40 GLY H O 1
ATOM 5863 N N . ALA H 1 41 ? -10.632 17.504 -31.429 1.00 59.20 41 ALA H N 1
ATOM 5864 C CA . ALA H 1 41 ? -9.583 18.211 -30.682 1.00 52.60 41 ALA H CA 1
ATOM 5865 C C . ALA H 1 41 ? -8.893 17.190 -29.801 1.00 44.64 41 ALA H C 1
ATOM 5866 O O . ALA H 1 41 ? -9.536 16.410 -29.149 1.00 47.68 41 ALA H O 1
ATOM 5868 N N . VAL H 1 42 ? -7.575 17.178 -29.845 1.00 32.41 42 VAL H N 1
ATOM 5869 C CA . VAL H 1 42 ? -6.760 16.322 -29.043 1.00 41.17 42 VAL H CA 1
ATOM 5870 C C . VAL H 1 42 ? -6.127 17.222 -28.008 1.00 40.66 42 VAL H C 1
ATOM 5871 O O . VAL H 1 42 ? -5.589 18.256 -28.348 1.00 43.44 42 VAL H O 1
ATOM 5875 N N . LEU H 1 43 ? -6.183 16.817 -26.745 1.00 35.00 43 LEU H N 1
ATOM 5876 C CA . LEU H 1 43 ? -5.540 17.563 -25.698 1.00 34.54 43 LEU H CA 1
ATOM 5877 C C . LEU H 1 43 ? -4.024 17.452 -25.846 1.00 34.17 43 LEU H C 1
ATOM 5878 O O . LEU H 1 43 ? -3.481 16.345 -25.962 1.00 32.91 43 LEU H O 1
ATOM 5883 N N . ALA H 1 44 ? -3.346 18.600 -25.851 1.00 36.16 44 ALA H N 1
ATOM 5884 C CA . ALA H 1 44 ? -1.904 18.633 -25.945 1.00 37.82 44 ALA H CA 1
ATOM 5885 C C . ALA H 1 44 ? -1.302 18.064 -24.676 1.00 38.68 44 ALA H C 1
ATOM 5886 O O . ALA H 1 44 ? -1.741 18.359 -23.537 1.00 37.53 44 ALA H O 1
ATOM 5888 N N . ILE H 1 45 ? -0.247 17.291 -24.865 1.00 32.89 45 ILE H N 1
ATOM 5889 C CA . ILE H 1 45 ? 0.353 16.644 -23.767 1.00 33.73 45 ILE H CA 1
ATOM 5890 C C . ILE H 1 45 ? 0.833 17.621 -22.713 1.00 34.93 45 ILE H C 1
ATOM 5891 O O . ILE H 1 45 ? 0.726 17.324 -21.518 1.00 30.63 45 ILE H O 1
ATOM 5896 N N . GLU H 1 46 ? 1.306 18.792 -23.163 1.00 33.70 46 GLU H N 1
ATOM 5897 C CA . GLU H 1 46 ? 1.801 19.847 -22.261 1.00 37.18 46 GLU H CA 1
ATOM 5898 C C . GLU H 1 46 ? 0.674 20.370 -21.364 1.00 35.88 46 GLU H C 1
ATOM 5899 O O . GLU H 1 46 ? 0.906 20.723 -20.187 1.00 32.79 46 GLU H O 1
ATOM 5905 N N . GLU H 1 47 ? -0.536 20.383 -21.923 1.00 32.01 47 GLU H N 1
ATOM 5906 C CA . GLU H 1 47 ? -1.707 20.819 -21.225 1.00 34.97 47 GLU H CA 1
ATOM 5907 C C . GLU H 1 47 ? -2.174 19.770 -20.223 1.00 34.19 47 GLU H C 1
ATOM 5908 O O . GLU H 1 47 ? -2.567 20.088 -19.103 1.00 27.39 47 GLU H O 1
ATOM 5914 N N . PHE H 1 48 ? -2.095 18.511 -20.616 1.00 32.32 48 PHE H N 1
ATOM 5915 C CA . PHE H 1 48 ? -2.346 17.421 -19.696 1.00 30.51 48 PHE H CA 1
ATOM 5916 C C . PHE H 1 48 ? -1.402 17.462 -18.517 1.00 28.43 48 PHE H C 1
ATOM 5917 O O . PHE H 1 48 ? -1.821 17.402 -17.375 1.00 31.24 48 PHE H O 1
ATOM 5925 N N . LYS H 1 49 ? -0.107 17.538 -18.791 1.00 28.60 49 LYS H N 1
ATOM 5926 C CA . LYS H 1 49 ? 0.876 17.655 -17.692 1.00 30.47 49 LYS H CA 1
ATOM 5927 C C . LYS H 1 49 ? 0.574 18.796 -16.708 1.00 31.00 49 LYS H C 1
ATOM 5928 O O . LYS H 1 49 ? 0.625 18.606 -15.509 1.00 25.59 49 LYS H O 1
ATOM 5934 N N . LYS H 1 50 ? 0.285 19.991 -17.237 1.00 33.50 50 LYS H N 1
ATOM 5935 C CA . LYS H 1 50 ? -0.181 21.157 -16.410 1.00 36.05 50 LYS H CA 1
ATOM 5936 C C . LYS H 1 50 ? -1.360 20.812 -15.492 1.00 29.68 50 LYS H C 1
ATOM 5937 O O . LYS H 1 50 ? -1.370 21.136 -14.339 1.00 29.72 50 LYS H O 1
ATOM 5943 N N . MET H 1 51 ? -2.393 20.234 -16.072 1.00 29.42 51 MET H N 1
ATOM 5944 C CA . MET H 1 51 ? -3.535 19.804 -15.289 1.00 29.19 51 MET H CA 1
ATOM 5945 C C . MET H 1 51 ? -3.124 18.900 -14.133 1.00 29.74 51 MET H C 1
ATOM 5946 O O . MET H 1 51 ? -3.555 19.091 -12.973 1.00 27.27 51 MET H O 1
ATOM 5951 N N . VAL H 1 52 ? -2.259 17.924 -14.432 1.00 28.38 52 VAL H N 1
ATOM 5952 C CA . VAL H 1 52 ? -1.852 16.954 -13.409 1.00 23.68 52 VAL H CA 1
ATOM 5953 C C . VAL H 1 52 ? -0.996 17.629 -12.365 1.00 24.88 52 VAL H C 1
ATOM 5954 O O . VAL H 1 52 ? -1.218 17.398 -11.190 1.00 22.02 52 VAL H O 1
ATOM 5958 N N . ASP H 1 53 ? -0.019 18.441 -12.811 1.00 26.01 53 ASP H N 1
ATOM 5959 C CA . ASP H 1 53 ? 0.827 19.227 -11.973 1.00 25.53 53 ASP H CA 1
ATOM 5960 C C . ASP H 1 53 ? 0.084 20.297 -11.150 1.00 24.86 53 ASP H C 1
ATOM 5961 O O . ASP H 1 53 ? 0.560 20.667 -10.144 1.00 25.46 53 ASP H O 1
ATOM 5966 N N . SER H 1 54 ? -1.093 20.731 -11.537 1.00 24.91 54 SER H N 1
ATOM 5967 C CA . SER H 1 54 ? -1.826 21.723 -10.745 1.00 28.14 54 SER H CA 1
ATOM 5968 C C . SER H 1 54 ? -2.179 21.198 -9.364 1.00 28.72 54 SER H C 1
ATOM 5969 O O . SER H 1 54 ? -2.423 21.968 -8.472 1.00 27.10 54 SER H O 1
ATOM 5972 N N . TYR H 1 55 ? -2.143 19.857 -9.163 1.00 31.99 55 TYR H N 1
ATOM 5973 C CA . TYR H 1 55 ? -2.518 19.266 -7.889 1.00 26.13 55 TYR H CA 1
ATOM 5974 C C . TYR H 1 55 ? -1.404 19.270 -6.866 1.00 24.57 55 TYR H C 1
ATOM 5975 O O . TYR H 1 55 ? -1.687 19.086 -5.672 1.00 24.23 55 TYR H O 1
ATOM 5984 N N . ARG H 1 56 ? -0.157 19.511 -7.287 1.00 25.54 56 ARG H N 1
ATOM 5985 C CA . ARG H 1 56 ? 0.925 19.691 -6.314 1.00 31.14 56 ARG H CA 1
ATOM 5986 C C . ARG H 1 56 ? 0.539 20.805 -5.321 1.00 30.06 56 ARG H C 1
ATOM 5987 O O . ARG H 1 56 ? 0.153 21.934 -5.727 1.00 32.93 56 ARG H O 1
ATOM 5995 N N . GLY H 1 57 ? 0.643 20.551 -4.033 1.00 27.40 57 GLY H N 1
ATOM 5996 C CA . GLY H 1 57 ? 0.319 21.640 -3.081 1.00 29.27 57 GLY H CA 1
ATOM 5997 C C . GLY H 1 57 ? -1.186 21.779 -2.861 1.00 27.19 57 GLY H C 1
ATOM 5998 O O . GLY H 1 57 ? -1.589 22.587 -2.008 1.00 22.21 57 GLY H O 1
ATOM 5999 N N . ARG H 1 58 ? -2.018 20.959 -3.551 1.00 24.40 58 ARG H N 1
ATOM 6000 C CA . ARG H 1 58 ? -3.489 21.006 -3.341 1.00 24.15 58 ARG H CA 1
ATOM 6001 C C . ARG H 1 58 ? -3.949 19.900 -2.396 1.00 23.09 58 ARG H C 1
ATOM 6002 O O . ARG H 1 58 ? -3.617 18.766 -2.619 1.00 21.75 58 ARG H O 1
ATOM 6010 N N . GLU H 1 59 ? -4.645 20.270 -1.316 1.00 23.92 59 GLU H N 1
ATOM 6011 C CA . GLU H 1 59 ? -5.212 19.350 -0.367 1.00 24.22 59 GLU H CA 1
ATOM 6012 C C . GLU H 1 59 ? -6.487 18.819 -0.977 1.00 24.52 59 GLU H C 1
ATOM 6013 O O . GLU H 1 59 ? -7.485 19.539 -1.103 1.00 23.08 59 GLU H O 1
ATOM 6019 N N . ILE H 1 60 ? -6.426 17.564 -1.407 1.00 26.52 60 ILE H N 1
ATOM 6020 C CA . ILE H 1 60 ? -7.550 16.947 -2.155 1.00 25.18 60 ILE H CA 1
ATOM 6021 C C . ILE H 1 60 ? -7.445 15.446 -2.048 1.00 25.58 60 ILE H C 1
ATOM 6022 O O . ILE H 1 60 ? -6.377 14.909 -2.192 1.00 28.16 60 ILE H O 1
ATOM 6027 N N . LEU H 1 61 ? -8.558 14.780 -1.752 1.00 26.40 61 LEU H N 1
ATOM 6028 C CA . LEU H 1 61 ? -8.585 13.326 -1.690 1.00 26.78 61 LEU H CA 1
ATOM 6029 C C . LEU H 1 61 ? -8.559 12.807 -3.141 1.00 26.50 61 LEU H C 1
ATOM 6030 O O . LEU H 1 61 ? -9.118 13.435 -4.076 1.00 21.94 61 LEU H O 1
ATOM 6035 N N . HIS H 1 62 ? -7.920 11.668 -3.346 1.00 24.68 62 HIS H N 1
ATOM 6036 C CA . HIS H 1 62 ? -7.819 11.099 -4.728 1.00 25.24 62 HIS H CA 1
ATOM 6037 C C . HIS H 1 62 ? -9.146 10.782 -5.348 1.00 23.63 62 HIS H C 1
ATOM 6038 O O . HIS H 1 62 ? -9.319 10.981 -6.560 1.00 25.27 62 HIS H O 1
ATOM 6045 N N . GLU H 1 63 ? -10.102 10.368 -4.521 1.00 29.66 63 GLU H N 1
ATOM 6046 C CA . GLU H 1 63 ? -11.548 10.237 -4.914 1.00 30.42 63 GLU H CA 1
ATOM 6047 C C . GLU H 1 63 ? -12.116 11.511 -5.554 1.00 31.32 63 GLU H C 1
ATOM 6048 O O . GLU H 1 63 ? -12.922 11.421 -6.468 1.00 30.83 63 GLU H O 1
ATOM 6054 N N . GLU H 1 64 ? -11.695 12.700 -5.072 1.00 28.26 64 GLU H N 1
ATOM 6055 C CA . GLU H 1 64 ? -12.197 14.005 -5.639 1.00 25.62 64 GLU H CA 1
ATOM 6056 C C . GLU H 1 64 ? -11.323 14.417 -6.788 1.00 22.33 64 GLU H C 1
ATOM 6057 O O . GLU H 1 64 ? -11.755 15.038 -7.720 1.00 26.39 64 GLU H O 1
ATOM 6063 N N . LEU H 1 65 ? -10.045 14.111 -6.713 1.00 21.61 65 LEU H N 1
ATOM 6064 C CA . LEU H 1 65 ? -9.174 14.484 -7.812 1.00 22.41 65 LEU H CA 1
ATOM 6065 C C . LEU H 1 65 ? -9.538 13.841 -9.137 1.00 22.19 65 LEU H C 1
ATOM 6066 O O . LEU H 1 65 ? -9.412 14.451 -10.167 1.00 20.93 65 LEU H O 1
ATOM 6071 N N . ALA H 1 66 ? -9.946 12.585 -9.109 1.00 21.83 66 ALA H N 1
ATOM 6072 C CA . ALA H 1 66 ? -10.286 11.928 -10.366 1.00 22.44 66 ALA H CA 1
ATOM 6073 C C . ALA H 1 66 ? -11.439 12.630 -11.055 1.00 24.07 66 ALA H C 1
ATOM 6074 O O . ALA H 1 66 ? -11.486 12.767 -12.301 1.00 24.02 66 ALA H O 1
ATOM 6076 N N . VAL H 1 67 ? -12.369 13.072 -10.232 1.00 28.27 67 VAL H N 1
ATOM 6077 C CA . VAL H 1 67 ? -13.620 13.772 -10.700 1.00 29.52 67 VAL H CA 1
ATOM 6078 C C . VAL H 1 67 ? -13.211 15.183 -11.200 1.00 29.76 67 VAL H C 1
ATOM 6079 O O . VAL H 1 67 ? -13.624 15.640 -12.302 1.00 33.14 67 VAL H O 1
ATOM 6083 N N . ASP H 1 68 ? -12.407 15.870 -10.412 1.00 27.55 68 ASP H N 1
ATOM 6084 C CA . ASP H 1 68 ? -11.926 17.172 -10.769 1.00 31.03 68 ASP H CA 1
ATOM 6085 C C . ASP H 1 68 ? -11.140 17.154 -12.089 1.00 33.57 68 ASP H C 1
ATOM 6086 O O . ASP H 1 68 ? -11.448 17.888 -13.031 1.00 33.17 68 ASP H O 1
ATOM 6091 N N . LEU H 1 69 ? -10.164 16.257 -12.187 1.00 32.32 69 LEU H N 1
ATOM 6092 C CA . LEU H 1 69 ? -9.446 16.098 -13.431 1.00 31.67 69 LEU H CA 1
ATOM 6093 C C . LEU H 1 69 ? -10.331 15.772 -14.671 1.00 33.73 69 LEU H C 1
ATOM 6094 O O . LEU H 1 69 ? -10.070 16.317 -15.799 1.00 33.45 69 LEU H O 1
ATOM 6099 N N . LEU H 1 70 ? -11.380 14.952 -14.479 1.00 33.84 70 LEU H N 1
ATOM 6100 C CA . LEU H 1 70 ? -12.287 14.631 -15.606 1.00 35.42 70 LEU H CA 1
ATOM 6101 C C . LEU H 1 70 ? -12.983 15.910 -16.094 1.00 38.04 70 LEU H C 1
ATOM 6102 O O . LEU H 1 70 ? -13.215 16.112 -17.277 1.00 37.71 70 LEU H O 1
ATOM 6107 N N . GLU H 1 71 ? -13.330 16.766 -15.154 1.00 38.95 71 GLU H N 1
ATOM 6108 C CA . GLU H 1 71 ? -13.937 18.050 -15.458 1.00 40.66 71 GLU H CA 1
ATOM 6109 C C . GLU H 1 71 ? -12.958 18.964 -16.214 1.00 36.28 71 GLU H C 1
ATOM 6110 O O . GLU H 1 71 ? -13.364 19.653 -17.122 1.0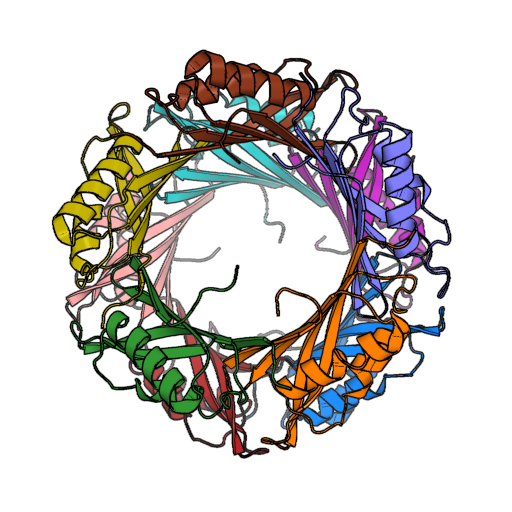0 41.83 71 GLU H O 1
ATOM 6116 N N . LYS H 1 72 ? -11.679 18.964 -15.869 1.00 31.52 72 LYS H N 1
ATOM 6117 C CA . LYS H 1 72 ? -10.749 19.809 -16.546 1.00 36.63 72 LYS H CA 1
ATOM 6118 C C . LYS H 1 72 ? -10.629 19.382 -18.004 1.00 42.67 72 LYS H C 1
ATOM 6119 O O . LYS H 1 72 ? -10.548 20.216 -18.938 1.00 42.33 72 LYS H O 1
ATOM 6125 N N . VAL H 1 73 ? -10.618 18.068 -18.203 1.00 40.48 73 VAL H N 1
ATOM 6126 C CA . VAL H 1 73 ? -10.423 17.533 -19.537 1.00 39.23 73 VAL H CA 1
ATOM 6127 C C . VAL H 1 73 ? -11.662 17.882 -20.331 1.00 42.53 73 VAL H C 1
ATOM 6128 O O . VAL H 1 73 ? -11.530 18.363 -21.469 1.00 44.89 73 VAL H O 1
ATOM 6132 N N . LYS H 1 74 ? -12.847 17.672 -19.746 1.00 45.47 74 LYS H N 1
ATOM 6133 C CA . LYS H 1 74 ? -14.102 17.943 -20.482 1.00 49.26 74 LYS H CA 1
ATOM 6134 C C . LYS H 1 74 ? -14.169 19.377 -20.897 1.00 49.88 74 LYS H C 1
ATOM 6135 O O . LYS H 1 74 ? -14.478 19.660 -22.034 1.00 53.05 74 LYS H O 1
ATOM 6141 N N . ALA H 1 75 ? -13.820 20.266 -19.983 1.00 48.47 75 ALA H N 1
ATOM 6142 C CA . ALA H 1 75 ? -13.823 21.710 -20.258 1.00 52.52 75 ALA H CA 1
ATOM 6143 C C . ALA H 1 75 ? -12.745 22.159 -21.252 1.00 51.16 75 ALA H C 1
ATOM 6144 O O . ALA H 1 75 ? -12.934 23.157 -21.903 1.00 50.59 75 ALA H O 1
ATOM 6146 N N . ALA H 1 76 ? -11.633 21.443 -21.370 1.00 43.69 76 ALA H N 1
ATOM 6147 C CA . ALA H 1 76 ? -10.578 21.869 -22.257 1.00 47.46 76 ALA H CA 1
ATOM 6148 C C . ALA H 1 76 ? -10.810 21.432 -23.719 1.00 52.97 76 ALA H C 1
ATOM 6149 O O . ALA H 1 76 ? -10.613 22.241 -24.643 1.00 50.03 76 ALA H O 1
ATOM 6151 N N . VAL H 1 77 ? -11.217 20.171 -23.904 1.00 49.36 77 VAL H N 1
ATOM 6152 C CA . VAL H 1 77 ? -11.451 19.541 -25.235 1.00 47.20 77 VAL H CA 1
ATOM 6153 C C . VAL H 1 77 ? -12.817 18.871 -25.438 1.00 47.62 77 VAL H C 1
ATOM 6154 O O . VAL H 1 77 ? -13.082 18.288 -26.481 1.00 49.30 77 VAL H O 1
ATOM 6158 N N . ASN H 1 78 ? -13.696 18.955 -24.456 1.00 49.26 78 ASN H N 1
ATOM 6159 C CA . ASN H 1 78 ? -15.102 18.502 -24.617 1.00 52.48 78 ASN H CA 1
ATOM 6160 C C . ASN H 1 78 ? -15.318 17.154 -25.310 1.00 53.03 78 ASN H C 1
ATOM 6161 O O . ASN H 1 78 ? -16.113 17.072 -26.266 1.00 55.80 78 ASN H O 1
ATOM 6166 N N . PRO H 1 79 ? -14.640 16.081 -24.837 1.00 47.79 79 PRO H N 1
ATOM 6167 C CA . PRO H 1 79 ? -14.841 14.832 -25.530 1.00 47.13 79 PRO H CA 1
ATOM 6168 C C . PRO H 1 79 ? -16.176 14.235 -25.156 1.00 50.13 79 PRO H C 1
ATOM 6169 O O . PRO H 1 79 ? -16.760 14.654 -24.138 1.00 49.18 79 PRO H O 1
ATOM 6173 N N . PRO H 1 80 ? -16.684 13.313 -25.987 1.00 47.53 80 PRO H N 1
ATOM 6174 C CA . PRO H 1 80 ? -17.933 12.629 -25.722 1.00 53.93 80 PRO H CA 1
ATOM 6175 C C . PRO H 1 80 ? -17.869 11.493 -24.717 1.00 54.59 80 PRO H C 1
ATOM 6176 O O . PRO H 1 80 ? -18.919 11.073 -24.261 1.00 52.56 80 PRO H O 1
ATOM 6180 N N . TYR H 1 81 ? -16.669 10.960 -24.484 1.00 52.19 81 TYR H N 1
ATOM 6181 C CA . TYR H 1 81 ? -16.375 9.895 -23.539 1.00 44.72 81 TYR H CA 1
ATOM 6182 C C . TYR H 1 81 ? -14.981 10.217 -22.991 1.00 42.71 81 TYR H C 1
ATOM 6183 O O . TYR H 1 81 ? -14.011 10.388 -23.771 1.00 33.47 81 TYR H O 1
ATOM 6192 N N . VAL H 1 82 ? -14.933 10.289 -21.658 1.00 40.67 82 VAL H N 1
ATOM 6193 C CA . VAL H 1 82 ? -13.682 10.327 -20.873 1.00 35.14 82 VAL H CA 1
ATOM 6194 C C . VAL H 1 82 ? -13.722 9.311 -19.725 1.00 36.97 82 VAL H C 1
ATOM 6195 O O . VAL H 1 82 ? -14.795 9.034 -19.146 1.00 38.15 82 VAL H O 1
ATOM 6199 N N . LYS H 1 83 ? -12.554 8.788 -19.351 1.00 30.77 83 LYS H N 1
ATOM 6200 C CA . LYS H 1 83 ? -12.462 8.074 -18.129 1.00 29.13 83 LYS H CA 1
ATOM 6201 C C . LYS H 1 83 ? -11.153 8.465 -17.511 1.00 25.28 83 LYS H C 1
ATOM 6202 O O . LYS H 1 83 ? -10.181 8.509 -18.206 1.00 24.55 83 LYS H O 1
ATOM 6208 N N . VAL H 1 84 ? -11.172 8.753 -16.213 1.00 24.85 84 VAL H N 1
ATOM 6209 C CA . VAL H 1 84 ? -9.983 9.124 -15.446 1.00 22.53 84 VAL H CA 1
ATOM 6210 C C . VAL H 1 84 ? -9.807 8.056 -14.357 1.00 22.97 84 VAL H C 1
ATOM 6211 O O . VAL H 1 84 ? -10.763 7.772 -13.650 1.00 24.70 84 VAL H O 1
ATOM 6215 N N . THR H 1 85 ? -8.608 7.465 -14.240 1.00 21.42 85 THR H N 1
ATOM 6216 C CA . THR H 1 85 ? -8.331 6.487 -13.208 1.00 22.33 85 THR H CA 1
ATOM 6217 C C . THR H 1 85 ? -7.163 6.991 -12.368 1.00 20.27 85 THR H C 1
ATOM 6218 O O . THR H 1 85 ? -6.173 7.344 -12.898 1.00 20.60 85 THR H O 1
ATOM 6222 N N . VAL H 1 86 ? -7.352 7.102 -11.070 1.00 18.43 86 VAL H N 1
ATOM 6223 C CA . VAL H 1 86 ? -6.245 7.523 -10.191 1.00 18.79 86 VAL H CA 1
ATOM 6224 C C . VAL H 1 86 ? -5.950 6.355 -9.287 1.00 18.61 86 VAL H C 1
ATOM 6225 O O . VAL H 1 86 ? -6.850 5.906 -8.518 1.00 18.76 86 VAL H O 1
ATOM 6229 N N . LYS H 1 87 ? -4.669 5.981 -9.258 1.00 20.52 87 LYS H N 1
ATOM 6230 C CA . LYS H 1 87 ? -4.185 4.901 -8.385 1.00 21.42 87 LYS H CA 1
ATOM 6231 C C . LYS H 1 87 ? -3.212 5.421 -7.365 1.00 19.22 87 LYS H C 1
ATOM 6232 O O . LYS H 1 87 ? -2.267 6.086 -7.715 1.00 17.11 87 LYS H O 1
ATOM 6238 N N . SER H 1 88 ? -3.367 5.010 -6.121 1.00 18.61 88 SER H N 1
ATOM 6239 C CA . SER H 1 88 ? -2.435 5.354 -5.135 1.00 21.77 88 SER H CA 1
ATOM 6240 C C . SER H 1 88 ? -2.442 4.295 -3.992 1.00 23.97 88 SER H C 1
ATOM 6241 O O . SER H 1 88 ? -3.126 3.301 -4.032 1.00 23.73 88 SER H O 1
ATOM 6244 N N . TYR H 1 89 ? -1.646 4.529 -2.970 1.00 25.68 89 TYR H N 1
ATOM 6245 C CA . TYR H 1 89 ? -1.392 3.536 -1.944 1.00 25.38 89 TYR H CA 1
ATOM 6246 C C . TYR H 1 89 ? -1.373 4.250 -0.627 1.00 29.46 89 TYR H C 1
ATOM 6247 O O . TYR H 1 89 ? -0.653 5.223 -0.409 1.00 32.43 89 TYR H O 1
ATOM 6256 N N . TYR H 1 90 ? -2.209 3.797 0.268 1.00 29.72 90 TYR H N 1
ATOM 6257 C CA . TYR H 1 90 ? -2.504 4.557 1.454 1.00 29.61 90 TYR H CA 1
ATOM 6258 C C . TYR H 1 90 ? -2.812 3.582 2.589 1.00 27.55 90 TYR H C 1
ATOM 6259 O O . TYR H 1 90 ? -3.700 2.741 2.423 1.00 24.78 90 TYR H O 1
ATOM 6268 N N . ILE H 1 91 ? -2.102 3.732 3.709 1.00 24.08 91 ILE H N 1
ATOM 6269 C CA . ILE H 1 91 ? -2.230 2.914 4.889 1.00 26.04 91 ILE H CA 1
ATOM 6270 C C . ILE H 1 91 ? -2.249 1.453 4.522 1.00 25.57 91 ILE H C 1
ATOM 6271 O O . ILE H 1 91 ? -2.973 0.669 5.104 1.00 24.60 91 ILE H O 1
ATOM 6276 N N . GLY H 1 92 ? -1.381 1.084 3.607 1.00 24.18 92 GLY H N 1
ATOM 6277 C CA . GLY H 1 92 ? -1.304 -0.341 3.126 1.00 25.96 92 GLY H CA 1
ATOM 6278 C C . GLY H 1 92 ? -2.468 -0.799 2.255 1.00 24.27 92 GLY H C 1
ATOM 6279 O O . GLY H 1 92 ? -2.604 -1.966 2.057 1.00 22.94 92 GLY H O 1
ATOM 6280 N N . VAL H 1 93 ? -3.290 0.117 1.745 1.00 22.10 93 VAL H N 1
ATOM 6281 C CA . VAL H 1 93 ? -4.374 -0.185 0.793 1.00 20.89 93 VAL H CA 1
ATOM 6282 C C . VAL H 1 93 ? -4.002 0.342 -0.584 1.00 20.62 93 VAL H C 1
ATOM 6283 O O . VAL H 1 93 ? -3.647 1.525 -0.703 1.00 23.49 93 VAL H O 1
ATOM 6287 N N . GLU H 1 94 ? -4.022 -0.504 -1.602 1.00 21.01 94 GLU H N 1
ATOM 6288 C CA . GLU H 1 94 ? -4.009 -0.063 -2.990 1.00 21.52 94 GLU H CA 1
ATOM 6289 C C . GLU H 1 94 ? -5.395 0.450 -3.388 1.00 21.98 94 GLU H C 1
ATOM 6290 O O . GLU H 1 94 ? -6.378 -0.295 -3.305 1.00 23.47 94 GLU H O 1
ATOM 6296 N N . VAL H 1 95 ? -5.449 1.700 -3.820 1.00 21.27 95 VAL H N 1
ATOM 6297 C CA . VAL H 1 95 ? -6.698 2.355 -4.136 1.00 21.19 95 VAL H CA 1
ATOM 6298 C C . VAL H 1 95 ? -6.699 2.724 -5.649 1.00 23.17 95 VAL H C 1
ATOM 6299 O O . VAL H 1 95 ? -5.713 3.264 -6.148 1.00 23.43 95 VAL H O 1
ATOM 6303 N N . GLU H 1 96 ? -7.787 2.404 -6.355 1.00 21.24 96 GLU H N 1
ATOM 6304 C CA . GLU H 1 96 ? -8.058 2.976 -7.652 1.00 21.80 96 GLU H CA 1
ATOM 6305 C C . GLU H 1 96 ? -9.437 3.588 -7.645 1.00 21.22 96 GLU H C 1
ATOM 6306 O O . GLU H 1 96 ? -10.432 2.910 -7.332 1.00 23.64 96 GLU H O 1
ATOM 6312 N N . VAL H 1 97 ? -9.489 4.831 -8.120 1.00 21.36 97 VAL H N 1
ATOM 6313 C CA . VAL H 1 97 ? -10.687 5.541 -8.212 1.00 21.23 97 VAL H CA 1
ATOM 6314 C C . VAL H 1 97 ? -10.894 5.842 -9.691 1.00 21.81 97 VAL H C 1
ATOM 6315 O O . VAL H 1 97 ? -10.019 6.356 -10.335 1.00 20.14 97 VAL H O 1
ATOM 6319 N N . VAL H 1 98 ? -12.078 5.576 -10.224 1.00 20.63 98 VAL H N 1
ATOM 6320 C CA . VAL H 1 98 ? -12.353 5.797 -11.595 1.00 23.99 98 VAL H CA 1
ATOM 6321 C C . VAL H 1 98 ? -13.500 6.838 -11.670 1.00 24.21 98 VAL H C 1
ATOM 6322 O O . VAL H 1 98 ? -14.527 6.725 -10.960 1.00 22.41 98 VAL H O 1
ATOM 6326 N N . ALA H 1 99 ? -13.350 7.817 -12.556 1.00 24.32 99 ALA H N 1
ATOM 6327 C CA . ALA H 1 99 ? -14.425 8.779 -12.849 1.00 26.10 99 ALA H CA 1
ATOM 6328 C C . ALA H 1 99 ? -14.690 8.761 -14.327 1.00 24.61 99 ALA H C 1
ATOM 6329 O O . ALA H 1 99 ? -13.801 8.730 -15.097 1.00 22.66 99 ALA H O 1
ATOM 6331 N N . GLU H 1 100 ? -15.932 8.711 -14.706 1.00 31.17 100 GLU H N 1
ATOM 6332 C CA . GLU H 1 100 ? -16.248 8.545 -16.111 1.00 37.13 100 GLU H CA 1
ATOM 6333 C C . GLU H 1 100 ? -17.215 9.589 -16.591 1.00 45.05 100 GLU H C 1
ATOM 6334 O O . GLU H 1 100 ? -17.969 10.219 -15.843 1.00 45.03 100 GLU H O 1
ATOM 6340 N N . SER H 1 101 ? -17.260 9.717 -17.883 1.00 45.71 101 SER H N 1
ATOM 6341 C CA . SER H 1 101 ? -18.476 10.091 -18.471 1.00 48.17 101 SER H CA 1
ATOM 6342 C C . SER H 1 101 ? -18.723 9.262 -19.807 1.00 56.95 101 SER H C 1
ATOM 6343 O O . SER H 1 101 ? -17.872 9.383 -20.712 1.00 55.07 101 SER H O 1
ATOM 6346 N N . GLY H 1 102 ? -19.837 8.444 -19.863 1.00 67.17 102 GLY H N 1
ATOM 6347 C CA . GLY H 1 102 ? -20.383 7.637 -21.045 1.00 57.97 102 GLY H CA 1
ATOM 6348 C C . GLY H 1 102 ? -20.086 6.101 -21.215 1.00 59.33 102 GLY H C 1
ATOM 6349 O O . GLY H 1 102 ? -19.599 5.390 -20.300 1.00 52.67 102 GLY H O 1
ATOM 6350 N N . GLY H 1 103 ? -20.378 5.574 -22.409 1.00 62.33 103 GLY H N 1
ATOM 6351 C CA . GLY H 1 103 ? -20.006 4.159 -22.787 1.00 75.47 103 GLY H CA 1
ATOM 6352 C C . GLY H 1 103 ? -18.767 3.918 -23.692 1.00 86.55 103 GLY H C 1
ATOM 6353 O O . GLY H 1 103 ? -18.108 4.873 -24.114 1.00 92.96 103 GLY H O 1
ATOM 6354 N N . VAL H 1 104 ? -18.430 2.650 -23.971 1.00 86.83 104 VAL H N 1
ATOM 6355 C CA . VAL H 1 104 ? -17.462 2.294 -25.054 1.00 86.61 104 VAL H CA 1
ATOM 6356 C C . VAL H 1 104 ? -17.526 0.802 -25.372 1.00 91.45 104 VAL H C 1
ATOM 6357 O O . VAL H 1 104 ? -18.574 0.155 -25.214 1.00 92.74 104 VAL H O 1
ATOM 6361 N N . LYS I 1 6 ? 39.112 -7.889 -35.797 1.00 68.69 6 LYS I N 1
ATOM 6362 C CA . LYS I 1 6 ? 39.094 -8.414 -34.385 1.00 71.63 6 LYS I CA 1
ATOM 6363 C C . LYS I 1 6 ? 37.844 -9.269 -34.255 1.00 68.37 6 LYS I C 1
ATOM 6364 O O . LYS I 1 6 ? 36.812 -9.008 -34.906 1.00 58.61 6 LYS I O 1
ATOM 6370 N N . SER I 1 7 ? 37.943 -10.307 -33.438 1.00 65.26 7 SER I N 1
ATOM 6371 C CA . SER I 1 7 ? 36.814 -11.194 -33.220 1.00 60.89 7 SER I CA 1
ATOM 6372 C C . SER I 1 7 ? 35.895 -10.586 -32.147 1.00 47.02 7 SER I C 1
ATOM 6373 O O . SER I 1 7 ? 36.363 -9.820 -31.314 1.00 43.88 7 SER I O 1
ATOM 6376 N N . PRO I 1 8 ? 34.587 -10.923 -32.162 1.00 43.39 8 PRO I N 1
ATOM 6377 C CA . PRO I 1 8 ? 33.855 -10.595 -30.932 1.00 40.69 8 PRO I CA 1
ATOM 6378 C C . PRO I 1 8 ? 34.526 -11.216 -29.707 1.00 36.68 8 PRO I C 1
ATOM 6379 O O . PRO I 1 8 ? 35.179 -12.283 -29.843 1.00 33.05 8 PRO I O 1
ATOM 6383 N N . SER I 1 9 ? 34.349 -10.581 -28.544 1.00 31.22 9 SER I N 1
ATOM 6384 C CA . SER I 1 9 ? 34.764 -11.154 -27.232 1.00 33.61 9 SER I CA 1
ATOM 6385 C C . SER I 1 9 ? 33.927 -12.309 -26.724 1.00 31.66 9 SER I C 1
ATOM 6386 O O . SER I 1 9 ? 34.402 -13.077 -25.871 1.00 33.22 9 SER I O 1
ATOM 6389 N N . LEU I 1 10 ? 32.662 -12.373 -27.140 1.00 26.08 10 LEU I N 1
ATOM 6390 C CA . LEU I 1 10 ? 31.761 -13.406 -26.659 1.00 29.10 10 LEU I CA 1
ATOM 6391 C C . LEU I 1 10 ? 30.563 -13.500 -27.599 1.00 27.98 10 LEU I C 1
ATOM 6392 O O . LEU I 1 10 ? 30.139 -12.505 -28.133 1.00 26.14 10 LEU I O 1
ATOM 6397 N N . VAL I 1 11 ? 30.065 -14.687 -27.815 1.00 28.13 11 VAL I N 1
ATOM 6398 C CA . VAL I 1 11 ? 28.819 -14.884 -28.547 1.00 25.82 11 VAL I CA 1
ATOM 6399 C C . VAL I 1 11 ? 27.884 -15.762 -27.723 1.00 26.07 11 VAL I C 1
ATOM 6400 O O . VAL I 1 11 ? 28.322 -16.815 -27.138 1.00 28.57 11 VAL I O 1
ATOM 6404 N N . ARG I 1 12 ? 26.601 -15.387 -27.729 1.00 24.44 12 ARG I N 1
ATOM 6405 C CA . ARG I 1 12 ? 25.549 -16.181 -27.080 1.00 28.31 12 ARG I CA 1
ATOM 6406 C C . ARG I 1 12 ? 24.526 -16.544 -28.129 1.00 29.14 12 ARG I C 1
ATOM 6407 O O . ARG I 1 12 ? 24.117 -15.705 -28.915 1.00 26.55 12 ARG I O 1
ATOM 6415 N N . LEU I 1 13 ? 24.164 -17.821 -28.151 1.00 29.43 13 LEU I N 1
ATOM 6416 C CA . LEU I 1 13 ? 23.184 -18.377 -29.047 1.00 28.87 13 LEU I CA 1
ATOM 6417 C C . LEU I 1 13 ? 22.142 -19.097 -28.224 1.00 30.23 13 LEU I C 1
ATOM 6418 O O . LEU I 1 13 ? 22.487 -19.793 -27.301 1.00 28.91 13 LEU I O 1
ATOM 6423 N N . LYS I 1 14 ? 20.858 -18.964 -28.588 1.00 29.89 14 LYS I N 1
ATOM 6424 C CA . LYS I 1 14 ? 19.834 -19.660 -27.893 1.00 25.86 14 LYS I CA 1
ATOM 6425 C C . LYS I 1 14 ? 18.750 -20.065 -28.856 1.00 26.76 14 LYS I C 1
ATOM 6426 O O . LYS I 1 14 ? 18.336 -19.296 -29.670 1.00 24.53 14 LYS I O 1
ATOM 6432 N N . THR I 1 15 ? 18.308 -21.302 -28.750 1.00 25.16 15 THR I N 1
ATOM 6433 C CA . THR I 1 15 ? 17.203 -21.779 -29.586 1.00 26.82 15 THR I CA 1
ATOM 6434 C C . THR I 1 15 ? 16.483 -22.946 -28.910 1.00 25.33 15 THR I C 1
ATOM 6435 O O . THR I 1 15 ? 16.888 -23.429 -27.859 1.00 27.68 15 THR I O 1
ATOM 6439 N N . ARG I 1 16 ? 15.384 -23.368 -29.535 1.00 24.33 16 ARG I N 1
ATOM 6440 C CA . ARG I 1 16 ? 14.594 -24.465 -29.044 1.00 26.47 16 ARG I CA 1
ATOM 6441 C C . ARG I 1 16 ? 14.931 -25.687 -29.913 1.00 25.47 16 ARG I C 1
ATOM 6442 O O . ARG I 1 16 ? 15.292 -25.550 -31.056 1.00 23.10 16 ARG I O 1
ATOM 6450 N N . GLY I 1 17 ? 14.917 -26.855 -29.331 1.00 27.01 17 GLY I N 1
ATOM 6451 C CA . GLY I 1 17 ? 15.027 -28.095 -30.076 1.00 27.08 17 GLY I CA 1
ATOM 6452 C C . GLY I 1 17 ? 14.213 -29.218 -29.482 1.00 25.99 17 GLY I C 1
ATOM 6453 O O . GLY I 1 17 ? 13.339 -29.027 -28.623 1.00 23.45 17 GLY I O 1
ATOM 6454 N N . GLU I 1 18 ? 14.504 -30.400 -29.961 1.00 25.38 18 GLU I N 1
ATOM 6455 C CA . GLU I 1 18 ? 13.862 -31.580 -29.447 1.00 27.18 18 GLU I CA 1
ATOM 6456 C C . GLU I 1 18 ? 14.710 -32.858 -29.666 1.00 29.70 18 GLU I C 1
ATOM 6457 O O . GLU I 1 18 ? 15.580 -32.929 -30.547 1.00 28.48 18 GLU I O 1
ATOM 6463 N N . SER I 1 19 ? 14.413 -33.834 -28.825 1.00 30.88 19 SER I N 1
ATOM 6464 C CA . SER I 1 19 ? 15.074 -35.132 -28.820 1.00 29.79 19 SER I CA 1
ATOM 6465 C C . SER I 1 19 ? 14.041 -36.164 -28.382 1.00 26.44 19 SER I C 1
ATOM 6466 O O . SER I 1 19 ? 12.870 -35.851 -28.322 1.00 27.91 19 SER I O 1
ATOM 6469 N N . VAL I 1 20 ? 14.442 -37.389 -28.124 1.00 28.69 20 VAL I N 1
ATOM 6470 C CA . VAL I 1 20 ? 13.495 -38.423 -27.680 1.00 28.51 20 VAL I CA 1
ATOM 6471 C C . VAL I 1 20 ? 14.066 -38.978 -26.413 1.00 26.87 20 VAL I C 1
ATOM 6472 O O . VAL I 1 20 ? 15.250 -39.280 -26.369 1.00 32.14 20 VAL I O 1
ATOM 6476 N N . CYS I 1 21 ? 13.239 -39.096 -25.376 1.00 29.77 21 CYS I N 1
ATOM 6477 C CA . CYS I 1 21 ? 13.719 -39.594 -24.071 1.00 33.52 21 CYS I CA 1
ATOM 6478 C C . CYS I 1 21 ? 13.951 -41.113 -24.171 1.00 29.80 21 CYS I C 1
ATOM 6479 O O . CYS I 1 21 ? 13.028 -41.773 -24.488 1.00 31.21 21 CYS I O 1
ATOM 6482 N N . PRO I 1 22 ? 15.171 -41.629 -23.880 1.00 34.66 22 PRO I N 1
ATOM 6483 C CA . PRO I 1 22 ? 15.417 -43.063 -24.002 1.00 35.97 22 PRO I CA 1
ATOM 6484 C C . PRO I 1 22 ? 14.642 -43.876 -23.002 1.00 38.97 22 PRO I C 1
ATOM 6485 O O . PRO I 1 22 ? 14.452 -45.060 -23.247 1.00 41.86 22 PRO I O 1
ATOM 6489 N N . ILE I 1 23 ? 14.178 -43.254 -21.908 1.00 41.85 23 ILE I N 1
ATOM 6490 C CA . ILE I 1 23 ? 13.353 -43.955 -20.918 1.00 44.39 23 ILE I CA 1
ATOM 6491 C C . ILE I 1 23 ? 11.915 -44.105 -21.370 1.00 37.21 23 ILE I C 1
ATOM 6492 O O . ILE I 1 23 ? 11.430 -45.162 -21.488 1.00 40.06 23 ILE I O 1
ATOM 6497 N N . SER I 1 24 ? 11.245 -43.005 -21.633 1.00 39.93 24 SER I N 1
ATOM 6498 C CA . SER I 1 24 ? 9.846 -43.012 -22.037 1.00 38.66 24 SER I CA 1
ATOM 6499 C C . SER I 1 24 ? 9.662 -43.237 -23.530 1.00 33.49 24 SER I C 1
ATOM 6500 O O . SER I 1 24 ? 8.624 -43.565 -23.935 1.00 35.60 24 SER I O 1
ATOM 6503 N N . LYS I 1 25 ? 10.671 -43.027 -24.346 1.00 34.16 25 LYS I N 1
ATOM 6504 C CA . LYS I 1 25 ? 10.533 -43.102 -25.816 1.00 38.80 25 LYS I CA 1
ATOM 6505 C C . LYS I 1 25 ? 9.709 -41.985 -26.457 1.00 39.22 25 LYS I C 1
ATOM 6506 O O . LYS I 1 25 ? 9.370 -42.049 -27.657 1.00 38.59 25 LYS I O 1
ATOM 6512 N N . THR I 1 26 ? 9.468 -40.931 -25.684 1.00 38.25 26 THR I N 1
ATOM 6513 C CA . THR I 1 26 ? 8.567 -39.839 -26.084 1.00 43.31 26 THR I CA 1
ATOM 6514 C C . THR I 1 26 ? 9.428 -38.594 -26.374 1.00 37.75 26 THR I C 1
ATOM 6515 O O . THR I 1 26 ? 10.552 -38.459 -25.886 1.00 30.43 26 THR I O 1
ATOM 6519 N N . VAL I 1 27 ? 8.888 -37.722 -27.219 1.00 34.51 27 VAL I N 1
ATOM 6520 C CA . VAL I 1 27 ? 9.584 -36.504 -27.567 1.00 33.57 27 VAL I CA 1
ATOM 6521 C C . VAL I 1 27 ? 9.736 -35.590 -26.358 1.00 32.49 27 VAL I C 1
ATOM 6522 O O . VAL I 1 27 ? 8.767 -35.359 -25.643 1.00 32.08 27 VAL I O 1
ATOM 6526 N N . ASP I 1 28 ? 10.957 -35.113 -26.095 1.00 35.09 28 ASP I N 1
ATOM 6527 C CA A ASP I 1 28 ? 11.133 -34.028 -25.134 0.50 35.73 28 ASP I CA 1
ATOM 6528 C CA B ASP I 1 28 ? 11.113 -33.996 -25.147 0.50 36.54 28 ASP I CA 1
ATOM 6529 C C . ASP I 1 28 ? 11.644 -32.778 -25.865 1.00 33.98 28 ASP I C 1
ATOM 6530 O O . ASP I 1 28 ? 12.600 -32.830 -26.647 1.00 35.34 28 ASP I O 1
ATOM 6539 N N . SER I 1 29 ? 10.983 -31.675 -25.606 1.00 25.05 29 SER I N 1
ATOM 6540 C CA . SER I 1 29 ? 11.336 -30.422 -26.061 1.00 26.84 29 SER I CA 1
ATOM 6541 C C . SER I 1 29 ? 12.444 -29.841 -25.149 1.00 27.98 29 SER I C 1
ATOM 6542 O O . SER I 1 29 ? 12.571 -30.244 -23.992 1.00 24.45 29 SER I O 1
ATOM 6545 N N . PHE I 1 30 ? 13.299 -28.964 -25.673 1.00 24.70 30 PHE I N 1
ATOM 6546 C CA . PHE I 1 30 ? 14.271 -28.302 -24.830 1.00 23.85 30 PHE I CA 1
ATOM 6547 C C . PHE I 1 30 ? 14.632 -26.938 -25.325 1.00 24.43 30 PHE I C 1
ATOM 6548 O O . PHE I 1 30 ? 14.390 -26.606 -26.501 1.00 20.30 30 PHE I O 1
ATOM 6556 N N . GLU I 1 31 ? 15.174 -26.114 -24.421 1.00 22.88 31 GLU I N 1
ATOM 6557 C CA . GLU I 1 31 ? 15.779 -24.836 -24.852 1.00 22.76 31 GLU I CA 1
ATOM 6558 C C . GLU I 1 31 ? 17.258 -24.991 -24.620 1.00 21.26 31 GLU I C 1
ATOM 6559 O O . GLU I 1 31 ? 17.661 -25.516 -23.594 1.00 24.11 31 GLU I O 1
ATOM 6565 N N . VAL I 1 32 ? 18.060 -24.572 -25.572 1.00 20.35 32 VAL I N 1
ATOM 6566 C CA . VAL I 1 32 ? 19.514 -24.720 -25.428 1.00 23.10 32 VAL I CA 1
ATOM 6567 C C . VAL I 1 32 ? 20.177 -23.392 -25.666 1.00 24.20 32 VAL I C 1
ATOM 6568 O O . VAL I 1 32 ? 19.806 -22.656 -26.582 1.00 22.68 32 VAL I O 1
ATOM 6572 N N . SER I 1 33 ? 21.127 -23.071 -24.803 1.00 26.97 33 SER I N 1
ATOM 6573 C CA . SER I 1 33 ? 21.944 -21.874 -24.930 1.00 27.18 33 SER I CA 1
ATOM 6574 C C . SER I 1 33 ? 23.379 -22.344 -25.052 1.00 27.59 33 SER I C 1
ATOM 6575 O O . SER I 1 33 ? 23.756 -23.278 -24.390 1.00 31.99 33 SER I O 1
ATOM 6578 N N . VAL I 1 34 ? 24.143 -21.720 -25.917 1.00 24.19 34 VAL I N 1
ATOM 6579 C CA . VAL I 1 34 ? 25.601 -21.887 -26.073 1.00 28.43 34 VAL I CA 1
ATOM 6580 C C . VAL I 1 34 ? 26.213 -20.486 -25.928 1.00 31.39 34 VAL I C 1
ATOM 6581 O O . VAL I 1 34 ? 25.697 -19.485 -26.459 1.00 32.13 34 VAL I O 1
ATOM 6585 N N . GLU I 1 35 ? 27.316 -20.432 -25.215 1.00 29.50 35 GLU I N 1
ATOM 6586 C CA . GLU I 1 35 ? 28.037 -19.224 -24.983 1.00 29.84 35 GLU I CA 1
ATOM 6587 C C . GLU I 1 35 ? 29.472 -19.582 -25.323 1.00 30.01 35 GLU I C 1
ATOM 6588 O O . GLU I 1 35 ? 29.914 -20.600 -24.872 1.00 24.74 35 GLU I O 1
ATOM 6594 N N . TYR I 1 36 ? 30.196 -18.761 -26.099 1.00 30.09 36 TYR I N 1
ATOM 6595 C CA . TYR I 1 36 ? 31.588 -19.015 -26.316 1.00 28.39 36 TYR I CA 1
ATOM 6596 C C . TYR I 1 36 ? 32.430 -17.807 -26.610 1.00 31.10 36 TYR I C 1
ATOM 6597 O O . TYR I 1 36 ? 31.928 -16.751 -27.037 1.00 29.90 36 TYR I O 1
ATOM 6606 N N . ILE I 1 37 ? 33.736 -18.003 -26.412 1.00 30.75 37 ILE I N 1
ATOM 6607 C CA . ILE I 1 37 ? 34.700 -16.937 -26.757 1.00 32.39 37 ILE I CA 1
ATOM 6608 C C . ILE I 1 37 ? 35.304 -17.322 -28.101 1.00 32.13 37 ILE I C 1
ATOM 6609 O O . ILE I 1 37 ? 35.954 -18.343 -28.178 1.00 32.28 37 ILE I O 1
ATOM 6614 N N . PRO I 1 38 ? 35.066 -16.532 -29.172 1.00 33.62 38 PRO I N 1
ATOM 6615 C CA . PRO I 1 38 ? 35.727 -16.864 -30.477 1.00 36.59 38 PRO I CA 1
ATOM 6616 C C . PRO I 1 38 ? 37.276 -16.778 -30.448 1.00 36.20 38 PRO I C 1
ATOM 6617 O O . PRO I 1 38 ? 37.801 -15.917 -29.798 1.00 36.88 38 PRO I O 1
ATOM 6621 N N . ARG I 1 39 ? 37.989 -17.693 -31.083 1.00 38.99 39 ARG I N 1
ATOM 6622 C CA . ARG I 1 39 ? 39.420 -17.507 -31.370 1.00 45.49 39 ARG I CA 1
ATOM 6623 C C . ARG I 1 39 ? 39.557 -17.671 -32.875 1.00 50.73 39 ARG I C 1
ATOM 6624 O O . ARG I 1 39 ? 39.855 -18.758 -33.441 1.00 50.31 39 ARG I O 1
ATOM 6632 N N . GLY I 1 40 ? 39.273 -16.562 -33.521 1.00 53.76 40 GLY I N 1
ATOM 6633 C CA . GLY I 1 40 ? 39.300 -16.445 -34.960 1.00 66.01 40 GLY I CA 1
ATOM 6634 C C . GLY I 1 40 ? 38.493 -17.383 -35.848 1.00 65.61 40 GLY I C 1
ATOM 6635 O O . GLY I 1 40 ? 38.834 -17.518 -37.028 1.00 72.70 40 GLY I O 1
ATOM 6636 N N . ALA I 1 41 ? 37.472 -18.051 -35.307 1.00 55.24 41 ALA I N 1
ATOM 6637 C CA . ALA I 1 41 ? 36.419 -18.609 -36.153 1.00 56.64 41 ALA I CA 1
ATOM 6638 C C . ALA I 1 41 ? 35.146 -18.370 -35.360 1.00 56.02 41 ALA I C 1
ATOM 6639 O O . ALA I 1 41 ? 35.121 -18.629 -34.153 1.00 50.98 41 ALA I O 1
ATOM 6641 N N . VAL I 1 42 ? 34.120 -17.819 -36.013 1.00 45.53 42 VAL I N 1
ATOM 6642 C CA . VAL I 1 42 ? 32.819 -17.666 -35.431 1.00 43.88 42 VAL I CA 1
ATOM 6643 C C . VAL I 1 42 ? 31.989 -18.786 -36.021 1.00 43.91 42 VAL I C 1
ATOM 6644 O O . VAL I 1 42 ? 32.048 -19.010 -37.211 1.00 42.97 42 VAL I O 1
ATOM 6648 N N . LEU I 1 43 ? 31.254 -19.520 -35.185 1.00 40.71 43 LEU I N 1
ATOM 6649 C CA . LEU I 1 43 ? 30.344 -20.573 -35.659 1.00 37.20 43 LEU I CA 1
ATOM 6650 C C . LEU I 1 43 ? 29.216 -19.889 -36.405 1.00 37.20 43 LEU I C 1
ATOM 6651 O O . LEU I 1 43 ? 28.538 -19.084 -35.808 1.00 41.01 43 LEU I O 1
ATOM 6656 N N . ALA I 1 44 ? 29.068 -20.114 -37.706 1.00 39.30 44 ALA I N 1
ATOM 6657 C CA . ALA I 1 44 ? 27.897 -19.624 -38.454 1.00 40.87 44 ALA I CA 1
ATOM 6658 C C . ALA I 1 44 ? 26.607 -20.111 -37.820 1.00 37.55 44 ALA I C 1
ATOM 6659 O O . ALA I 1 44 ? 26.543 -21.234 -37.311 1.00 35.70 44 ALA I O 1
ATOM 6661 N N . ILE I 1 45 ? 25.590 -19.265 -37.842 1.00 32.99 45 ILE I N 1
ATOM 6662 C CA . ILE I 1 45 ? 24.352 -19.599 -37.180 1.00 34.04 45 ILE I CA 1
ATOM 6663 C C . ILE I 1 45 ? 23.708 -20.840 -37.762 1.00 32.23 45 ILE I C 1
ATOM 6664 O O . ILE I 1 45 ? 23.091 -21.592 -37.037 1.00 31.72 45 ILE I O 1
ATOM 6669 N N . GLU I 1 46 ? 23.758 -20.924 -39.085 1.00 36.65 46 GLU I N 1
ATOM 6670 C CA A GLU I 1 46 ? 23.194 -22.018 -39.859 0.50 39.69 46 GLU I CA 1
ATOM 6671 C CA B GLU I 1 46 ? 23.210 -22.034 -39.873 0.50 39.80 46 GLU I CA 1
ATOM 6672 C C . GLU I 1 46 ? 23.763 -23.360 -39.370 1.00 37.36 46 GLU I C 1
ATOM 6673 O O . GLU I 1 46 ? 23.061 -24.354 -39.320 1.00 38.27 46 GLU I O 1
ATOM 6684 N N . GLU I 1 47 ? 25.032 -23.349 -38.977 1.00 38.79 47 GLU I N 1
ATOM 6685 C CA . GLU I 1 47 ? 25.753 -24.511 -38.488 1.00 38.35 47 GLU I CA 1
ATOM 6686 C C . GLU I 1 47 ? 25.293 -24.897 -37.098 1.00 33.59 47 GLU I C 1
ATOM 6687 O O . GLU I 1 47 ? 25.076 -26.072 -36.794 1.00 35.40 47 GLU I O 1
ATOM 6693 N N . PHE I 1 48 ? 25.168 -23.883 -36.250 1.00 33.59 48 PHE I N 1
ATOM 6694 C CA . PHE I 1 48 ? 24.630 -24.096 -34.915 1.00 31.51 48 PHE I CA 1
ATOM 6695 C C . PHE I 1 48 ? 23.239 -24.722 -34.987 1.00 29.56 48 PHE I C 1
ATOM 6696 O O . PHE I 1 48 ? 22.964 -25.732 -34.355 1.00 24.44 48 PHE I O 1
ATOM 6704 N N . LYS I 1 49 ? 22.380 -24.108 -35.788 1.00 29.01 49 LYS I N 1
ATOM 6705 C CA . LYS I 1 49 ? 21.023 -24.640 -36.005 1.00 33.28 49 LYS I CA 1
ATOM 6706 C C . LYS I 1 49 ? 21.021 -26.100 -36.469 1.00 31.86 49 LYS I C 1
ATOM 6707 O O . LYS I 1 49 ? 20.250 -26.906 -35.963 1.00 31.29 49 LYS I O 1
ATOM 6713 N N . LYS I 1 50 ? 21.899 -26.457 -37.391 1.00 34.29 50 LYS I N 1
ATOM 6714 C CA . LYS I 1 50 ? 21.948 -27.839 -37.806 1.00 38.08 50 LYS I CA 1
ATOM 6715 C C . LYS I 1 50 ? 22.468 -28.766 -36.652 1.00 36.67 50 LYS I C 1
ATOM 6716 O O . LYS I 1 50 ? 21.962 -29.923 -36.475 1.00 32.31 50 LYS I O 1
ATOM 6722 N N . MET I 1 51 ? 23.449 -28.301 -35.864 1.00 36.47 51 MET I N 1
ATOM 6723 C CA . MET I 1 51 ? 23.853 -29.089 -34.704 1.00 33.79 51 MET I CA 1
ATOM 6724 C C . MET I 1 51 ? 22.629 -29.370 -33.821 1.00 32.45 51 MET I C 1
ATOM 6725 O O . MET I 1 51 ? 22.332 -30.502 -33.453 1.00 32.27 51 MET I O 1
ATOM 6730 N N . VAL I 1 52 ? 21.833 -28.354 -33.562 1.00 30.44 52 VAL I N 1
ATOM 6731 C CA . VAL I 1 52 ? 20.714 -28.530 -32.654 1.00 29.06 52 VAL I CA 1
ATOM 6732 C C . VAL I 1 52 ? 19.651 -29.414 -33.288 1.00 28.82 52 VAL I C 1
ATOM 6733 O O . VAL I 1 52 ? 19.135 -30.277 -32.598 1.00 27.64 52 VAL I O 1
ATOM 6737 N N . ASP I 1 53 ? 19.315 -29.181 -34.571 1.00 30.78 53 ASP I N 1
ATOM 6738 C CA . ASP I 1 53 ? 18.310 -30.036 -35.309 1.00 30.86 53 ASP I CA 1
ATOM 6739 C C . ASP I 1 53 ? 18.712 -31.492 -35.328 1.00 32.94 53 ASP I C 1
ATOM 6740 O O . ASP I 1 53 ? 17.824 -32.361 -35.362 1.00 30.17 53 ASP I O 1
ATOM 6745 N N . SER I 1 54 ? 20.024 -31.753 -35.283 1.00 28.51 54 SER I N 1
ATOM 6746 C CA . SER I 1 54 ? 20.576 -33.107 -35.342 1.00 32.11 54 SER I CA 1
ATOM 6747 C C . SER I 1 54 ? 20.026 -34.087 -34.274 1.00 31.81 54 SER I C 1
ATOM 6748 O O . SER I 1 54 ? 20.049 -35.288 -34.470 1.00 31.81 54 SER I O 1
ATOM 6751 N N . TYR I 1 55 ? 19.559 -33.551 -33.137 1.00 29.97 55 TYR I N 1
ATOM 6752 C CA . TYR I 1 55 ? 18.999 -34.309 -32.062 1.00 27.99 55 TYR I CA 1
ATOM 6753 C C . TYR I 1 55 ? 17.542 -34.702 -32.256 1.00 25.25 55 TYR I C 1
ATOM 6754 O O . TYR I 1 55 ? 17.081 -35.549 -31.520 1.00 27.99 55 TYR I O 1
ATOM 6763 N N . ARG I 1 56 ? 16.799 -34.076 -33.174 1.00 23.69 56 ARG I N 1
ATOM 6764 C CA . ARG I 1 56 ? 15.392 -34.436 -33.435 1.00 27.40 56 ARG I CA 1
ATOM 6765 C C . ARG I 1 56 ? 15.333 -35.950 -33.750 1.00 26.83 56 ARG I C 1
ATOM 6766 O O . ARG I 1 56 ? 16.156 -36.434 -34.483 1.00 26.68 56 ARG I O 1
ATOM 6774 N N . GLY I 1 57 ? 14.440 -36.674 -33.106 1.00 25.95 57 GLY I N 1
ATOM 6775 C CA . GLY I 1 57 ? 14.335 -38.165 -33.134 1.00 28.97 57 GLY I CA 1
ATOM 6776 C C . GLY I 1 57 ? 15.472 -39.016 -32.538 1.00 30.55 57 GLY I C 1
ATOM 6777 O O . GLY I 1 57 ? 15.456 -40.268 -32.651 1.00 32.14 57 GLY I O 1
ATOM 6778 N N . ARG I 1 58 ? 16.471 -38.368 -31.927 1.00 27.00 58 ARG I N 1
ATOM 6779 C CA . ARG I 1 58 ? 17.611 -39.083 -31.419 1.00 28.47 58 ARG I CA 1
ATOM 6780 C C . ARG I 1 58 ? 17.252 -39.408 -30.006 1.00 27.78 58 ARG I C 1
ATOM 6781 O O . ARG I 1 58 ? 16.759 -38.538 -29.241 1.00 33.09 58 ARG I O 1
ATOM 6789 N N . GLU I 1 59 ? 17.482 -40.670 -29.647 1.00 28.61 59 GLU I N 1
ATOM 6790 C CA . GLU I 1 59 ? 17.319 -41.102 -28.301 1.00 29.30 59 GLU I CA 1
ATOM 6791 C C . GLU I 1 59 ? 18.568 -40.728 -27.504 1.00 32.14 59 GLU I C 1
ATOM 6792 O O . GLU I 1 59 ? 19.651 -41.357 -27.636 1.00 31.45 59 GLU I O 1
ATOM 6798 N N . ILE I 1 60 ? 18.422 -39.709 -26.658 1.00 32.23 60 ILE I N 1
ATOM 6799 C CA . ILE I 1 60 ? 19.598 -39.202 -25.940 1.00 29.65 60 ILE I CA 1
ATOM 6800 C C . ILE I 1 60 ? 19.178 -38.487 -24.653 1.00 29.38 60 ILE I C 1
ATOM 6801 O O . ILE I 1 60 ? 18.200 -37.711 -24.689 1.00 34.14 60 ILE I O 1
ATOM 6806 N N . LEU I 1 61 ? 19.879 -38.745 -23.536 1.00 28.88 61 LEU I N 1
ATOM 6807 C CA . LEU I 1 61 ? 19.581 -38.042 -22.304 1.00 31.45 61 LEU I CA 1
ATOM 6808 C C . LEU I 1 61 ? 20.059 -36.600 -22.428 1.00 29.83 61 LEU I C 1
ATOM 6809 O O . LEU I 1 61 ? 21.027 -36.331 -23.078 1.00 26.78 61 LEU I O 1
ATOM 6814 N N . HIS I 1 62 ? 19.314 -35.674 -21.836 1.00 35.10 62 HIS I N 1
ATOM 6815 C CA . HIS I 1 62 ? 19.677 -34.238 -21.971 1.00 34.70 62 HIS I CA 1
ATOM 6816 C C . HIS I 1 62 ? 21.045 -33.915 -21.370 1.00 35.14 62 HIS I C 1
ATOM 6817 O O . HIS I 1 62 ? 21.759 -33.077 -21.913 1.00 32.84 62 HIS I O 1
ATOM 6824 N N . GLU I 1 63 ? 21.422 -34.654 -20.324 1.00 31.24 63 GLU I N 1
ATOM 6825 C CA . GLU I 1 63 ? 22.812 -34.693 -19.816 1.00 37.05 63 GLU I CA 1
ATOM 6826 C C . GLU I 1 63 ? 23.921 -35.015 -20.847 1.00 40.11 63 GLU I C 1
ATOM 6827 O O . GLU I 1 63 ? 25.018 -34.385 -20.867 1.00 37.90 63 GLU I O 1
ATOM 6833 N N . GLU I 1 64 ? 23.650 -36.014 -21.683 1.00 33.30 64 GLU I N 1
ATOM 6834 C CA . GLU I 1 64 ? 24.554 -36.382 -22.760 1.00 35.15 64 GLU I CA 1
ATOM 6835 C C . GLU I 1 64 ? 24.436 -35.397 -23.928 1.00 31.11 64 GLU I C 1
ATOM 6836 O O . GLU I 1 64 ? 25.417 -35.093 -24.601 1.00 30.03 64 GLU I O 1
ATOM 6842 N N . LEU I 1 65 ? 23.235 -34.888 -24.166 1.00 30.84 65 LEU I N 1
ATOM 6843 C CA . LEU I 1 65 ? 23.049 -33.908 -25.255 1.00 30.43 65 LEU I CA 1
ATOM 6844 C C . LEU I 1 65 ? 23.938 -32.693 -25.024 1.00 29.81 65 LEU I C 1
ATOM 6845 O O . LEU I 1 65 ? 24.562 -32.176 -25.991 1.00 32.19 65 LEU I O 1
ATOM 6850 N N . ALA I 1 66 ? 23.926 -32.184 -23.773 1.00 29.36 66 ALA I N 1
ATOM 6851 C CA . ALA I 1 66 ? 24.698 -30.954 -23.447 1.00 28.63 66 ALA I CA 1
ATOM 6852 C C . ALA I 1 66 ? 26.177 -31.160 -23.769 1.00 25.44 66 ALA I C 1
ATOM 6853 O O . ALA I 1 66 ? 26.796 -30.313 -24.398 1.00 26.32 66 ALA I O 1
ATOM 6855 N N . VAL I 1 67 ? 26.724 -32.303 -23.333 1.00 23.93 67 VAL I N 1
ATOM 6856 C CA . VAL I 1 67 ? 28.143 -32.612 -23.477 1.00 27.57 67 VAL I CA 1
ATOM 6857 C C . VAL I 1 67 ? 28.441 -32.891 -24.959 1.00 32.43 67 VAL I C 1
ATOM 6858 O O . VAL I 1 67 ? 29.443 -32.389 -25.545 1.00 31.29 67 VAL I O 1
ATOM 6862 N N . ASP I 1 68 ? 27.540 -33.639 -25.603 1.00 34.03 68 ASP I N 1
ATOM 6863 C CA . ASP I 1 68 ? 27.716 -33.916 -27.030 1.00 34.41 68 ASP I CA 1
ATOM 6864 C C . ASP I 1 68 ? 27.715 -32.621 -27.845 1.00 31.96 68 ASP I C 1
ATOM 6865 O O . ASP I 1 68 ? 28.581 -32.422 -28.719 1.00 28.65 68 ASP I O 1
ATOM 6870 N N . LEU I 1 69 ? 26.775 -31.735 -27.550 1.00 26.83 69 LEU I N 1
ATOM 6871 C CA . LEU I 1 69 ? 26.781 -30.425 -28.260 1.00 29.79 69 LEU I CA 1
ATOM 6872 C C . LEU I 1 69 ? 28.045 -29.538 -27.980 1.00 29.31 69 LEU I C 1
ATOM 6873 O O . LEU I 1 69 ? 28.588 -28.897 -28.883 1.00 29.16 69 LEU I O 1
ATOM 6878 N N . LEU I 1 70 ? 28.493 -29.508 -26.726 1.00 28.92 70 LEU I N 1
ATOM 6879 C CA . LEU I 1 70 ? 29.763 -28.861 -26.389 1.00 30.39 70 LEU I CA 1
ATOM 6880 C C . LEU I 1 70 ? 30.865 -29.364 -27.262 1.00 32.56 70 LEU I C 1
ATOM 6881 O O . LEU I 1 70 ? 31.660 -28.560 -27.732 1.00 33.02 70 LEU I O 1
ATOM 6886 N N . GLU I 1 71 ? 30.936 -30.680 -27.423 1.00 35.06 71 GLU I N 1
ATOM 6887 C CA . GLU I 1 71 ? 32.038 -31.260 -28.157 1.00 36.38 71 GLU I CA 1
ATOM 6888 C C . GLU I 1 71 ? 31.937 -30.881 -29.662 1.00 31.35 71 GLU I C 1
ATOM 6889 O O . GLU I 1 71 ? 32.927 -30.685 -30.282 1.00 30.20 71 GLU I O 1
ATOM 6895 N N . LYS I 1 72 ? 30.725 -30.749 -30.216 1.00 31.17 72 LYS I N 1
ATOM 6896 C CA . LYS I 1 72 ? 30.513 -30.326 -31.569 1.00 31.85 72 LYS I CA 1
ATOM 6897 C C . LYS I 1 72 ? 30.946 -28.894 -31.814 1.00 33.38 72 LYS I C 1
ATOM 6898 O O . LYS I 1 72 ? 31.450 -28.548 -32.913 1.00 37.85 72 LYS I O 1
ATOM 6904 N N . VAL I 1 73 ? 30.690 -28.029 -30.847 1.00 31.41 73 VAL I N 1
ATOM 6905 C CA . VAL I 1 73 ? 31.133 -26.644 -30.957 1.00 30.01 73 VAL I CA 1
ATOM 6906 C C . VAL I 1 73 ? 32.653 -26.570 -30.859 1.00 30.59 73 VAL I C 1
ATOM 6907 O O . VAL I 1 73 ? 33.290 -25.885 -31.697 1.00 30.63 73 VAL I O 1
ATOM 6911 N N . LYS I 1 74 ? 33.249 -27.278 -29.894 1.00 29.80 74 LYS I N 1
ATOM 6912 C CA . LYS I 1 74 ? 34.730 -27.265 -29.810 1.00 33.60 74 LYS I CA 1
ATOM 6913 C C . LYS I 1 74 ? 35.379 -27.791 -31.093 1.00 34.05 74 LYS I C 1
ATOM 6914 O O . LYS I 1 74 ? 36.399 -27.235 -31.568 1.00 33.14 74 LYS I O 1
ATOM 6920 N N . ALA I 1 75 ? 34.791 -28.825 -31.689 1.00 37.03 75 ALA I N 1
ATOM 6921 C CA . ALA I 1 75 ? 35.409 -29.432 -32.889 1.00 35.61 75 ALA I CA 1
ATOM 6922 C C . ALA I 1 75 ? 35.363 -28.466 -34.048 1.00 35.59 75 ALA I C 1
ATOM 6923 O O . ALA I 1 75 ? 36.360 -28.231 -34.694 1.00 42.17 75 ALA I O 1
ATOM 6925 N N . ALA I 1 76 ? 34.189 -27.898 -34.277 1.00 34.13 76 ALA I N 1
ATOM 6926 C CA . ALA I 1 76 ? 33.951 -26.892 -35.300 1.00 37.75 76 ALA I CA 1
ATOM 6927 C C . ALA I 1 76 ? 34.745 -25.603 -35.203 1.00 38.24 76 ALA I C 1
ATOM 6928 O O . ALA I 1 76 ? 35.218 -25.083 -36.250 1.00 39.79 76 ALA I O 1
ATOM 6930 N N . VAL I 1 77 ? 34.832 -25.005 -34.007 1.00 39.30 77 VAL I N 1
ATOM 6931 C CA . VAL I 1 77 ? 35.573 -23.714 -33.900 1.00 39.72 77 VAL I CA 1
ATOM 6932 C C . VAL I 1 77 ? 36.626 -23.516 -32.794 1.00 36.05 77 VAL I C 1
ATOM 6933 O O . VAL I 1 77 ? 37.139 -22.440 -32.680 1.00 35.28 77 VAL I O 1
ATOM 6937 N N A ASN I 1 78 ? 36.992 -24.587 -32.088 0.50 37.53 78 ASN I N 1
ATOM 6938 N N B ASN I 1 78 ? 36.862 -24.532 -31.981 0.50 37.63 78 ASN I N 1
ATOM 6939 C CA A ASN I 1 78 ? 37.942 -24.615 -30.935 0.50 39.36 78 ASN I CA 1
ATOM 6940 C CA B ASN I 1 78 ? 38.005 -24.595 -31.084 0.50 40.72 78 ASN I CA 1
ATOM 6941 C C A ASN I 1 78 ? 38.076 -23.358 -30.124 0.50 36.35 78 ASN I C 1
ATOM 6942 C C B ASN I 1 78 ? 38.120 -23.389 -30.107 0.50 37.05 78 ASN I C 1
ATOM 6943 O O A ASN I 1 78 ? 39.124 -22.746 -30.086 0.50 35.27 78 ASN I O 1
ATOM 6944 O O B ASN I 1 78 ? 39.193 -22.850 -29.932 0.50 36.37 78 ASN I O 1
ATOM 6953 N N . PRO I 1 79 ? 37.014 -22.974 -29.456 1.00 37.52 79 PRO I N 1
ATOM 6954 C CA . PRO I 1 79 ? 37.110 -21.732 -28.665 1.00 35.37 79 PRO I CA 1
ATOM 6955 C C . PRO I 1 79 ? 37.730 -21.981 -27.340 1.00 32.35 79 PRO I C 1
ATOM 6956 O O . PRO I 1 79 ? 37.622 -23.091 -26.833 1.00 29.14 79 PRO I O 1
ATOM 6960 N N . PRO I 1 80 ? 38.366 -20.970 -26.769 1.00 33.03 80 PRO I N 1
ATOM 6961 C CA . PRO I 1 80 ? 39.027 -21.209 -25.434 1.00 36.48 80 PRO I CA 1
ATOM 6962 C C . PRO I 1 80 ? 38.065 -21.333 -24.238 1.00 31.61 80 PRO I C 1
ATOM 6963 O O . PRO I 1 80 ? 38.489 -21.719 -23.171 1.00 34.79 80 PRO I O 1
ATOM 6967 N N . TYR I 1 81 ? 36.777 -21.055 -24.438 1.00 27.02 81 TYR I N 1
ATOM 6968 C CA . TYR I 1 81 ? 35.718 -21.209 -23.445 1.00 31.34 81 TYR I CA 1
ATOM 6969 C C . TYR I 1 81 ? 34.448 -21.532 -24.230 1.00 32.41 81 TYR I C 1
ATOM 6970 O O . TYR I 1 81 ? 34.136 -20.871 -25.250 1.00 37.10 81 TYR I O 1
ATOM 6979 N N . VAL I 1 82 ? 33.716 -22.504 -23.749 1.00 29.48 82 VAL I N 1
ATOM 6980 C CA . VAL I 1 82 ? 32.362 -22.839 -24.251 1.00 28.50 82 VAL I CA 1
ATOM 6981 C C . VAL I 1 82 ? 31.464 -23.241 -23.076 1.00 27.37 82 VAL I C 1
ATOM 6982 O O . VAL I 1 82 ? 31.914 -23.979 -22.200 1.00 31.15 82 VAL I O 1
ATOM 6986 N N . LYS I 1 83 ? 30.216 -22.770 -23.036 1.00 25.08 83 LYS I N 1
ATOM 6987 C CA . LYS I 1 83 ? 29.273 -23.261 -22.070 1.00 26.26 83 LYS I CA 1
ATOM 6988 C C . LYS I 1 83 ? 28.000 -23.610 -22.845 1.00 28.00 83 LYS I C 1
ATOM 6989 O O . LYS I 1 83 ? 27.464 -22.776 -23.604 1.00 26.80 83 LYS I O 1
ATOM 6995 N N . VAL I 1 84 ? 27.490 -24.826 -22.625 1.00 27.48 84 VAL I N 1
ATOM 6996 C CA . VAL I 1 84 ? 26.227 -25.269 -23.178 1.00 27.20 84 VAL I CA 1
ATOM 6997 C C . VAL I 1 84 ? 25.213 -25.513 -22.048 1.00 28.42 84 VAL I C 1
ATOM 6998 O O . VAL I 1 84 ? 25.507 -26.280 -21.139 1.00 26.82 84 VAL I O 1
ATOM 7002 N N . THR I 1 85 ? 24.015 -24.903 -22.134 1.00 24.13 85 THR I N 1
ATOM 7003 C CA . THR I 1 85 ? 23.019 -25.138 -21.195 1.00 24.60 85 THR I CA 1
ATOM 7004 C C . THR I 1 85 ? 21.731 -25.681 -21.849 1.00 25.99 85 THR I C 1
ATOM 7005 O O . THR I 1 85 ? 21.176 -25.080 -22.755 1.00 29.73 85 THR I O 1
ATOM 7009 N N . VAL I 1 86 ? 21.254 -26.800 -21.350 1.00 22.32 86 VAL I N 1
ATOM 7010 C CA . VAL I 1 86 ? 20.036 -27.404 -21.882 1.00 23.35 86 VAL I CA 1
ATOM 7011 C C . VAL I 1 86 ? 18.967 -27.386 -20.825 1.00 23.06 86 VAL I C 1
ATOM 7012 O O . VAL I 1 86 ? 19.183 -27.892 -19.744 1.00 26.51 86 VAL I O 1
ATOM 7016 N N . LYS I 1 87 ? 17.806 -26.835 -21.139 1.00 26.55 87 LYS I N 1
ATOM 7017 C CA . LYS I 1 87 ? 16.750 -26.687 -20.161 1.00 27.93 87 LYS I CA 1
ATOM 7018 C C . LYS I 1 87 ? 15.575 -27.391 -20.674 1.00 25.43 87 LYS I C 1
ATOM 7019 O O . LYS I 1 87 ? 15.144 -27.132 -21.791 1.00 25.28 87 LYS I O 1
ATOM 7025 N N . SER I 1 88 ? 14.972 -28.191 -19.845 1.00 25.86 88 SER I N 1
ATOM 7026 C CA . SER I 1 88 ? 13.784 -28.973 -20.236 1.00 29.30 88 SER I CA 1
ATOM 7027 C C . SER I 1 88 ? 12.901 -29.301 -19.007 1.00 28.00 88 SER I C 1
ATOM 7028 O O . SER I 1 88 ? 13.207 -28.889 -17.919 1.00 26.43 88 SER I O 1
ATOM 7031 N N . TYR I 1 89 ? 11.793 -30.006 -19.200 1.00 30.66 89 TYR I N 1
ATOM 7032 C CA . TYR I 1 89 ? 10.797 -30.275 -18.167 1.00 31.76 89 TYR I CA 1
ATOM 7033 C C . TYR I 1 89 ? 10.421 -31.720 -18.313 1.00 34.01 89 TYR I C 1
ATOM 7034 O O . TYR I 1 89 ? 10.047 -32.131 -19.380 1.00 36.90 89 TYR I O 1
ATOM 7043 N N . TYR I 1 90 ? 10.512 -32.495 -17.263 1.00 30.32 90 TYR I N 1
ATOM 7044 C CA . TYR I 1 90 ? 10.309 -33.899 -17.355 1.00 30.59 90 TYR I CA 1
ATOM 7045 C C . TYR I 1 90 ? 9.723 -34.405 -16.045 1.00 29.39 90 TYR I C 1
ATOM 7046 O O . TYR I 1 90 ? 10.286 -34.125 -14.967 1.00 26.92 90 TYR I O 1
ATOM 7055 N N . ILE I 1 91 ? 8.573 -35.114 -16.134 1.00 28.91 91 ILE I N 1
ATOM 7056 C CA . ILE I 1 91 ? 7.845 -35.652 -14.982 1.00 29.77 91 ILE I CA 1
ATOM 7057 C C . ILE I 1 91 ? 7.699 -34.664 -13.828 1.00 29.00 91 ILE I C 1
ATOM 7058 O O . ILE I 1 91 ? 7.879 -34.997 -12.619 1.00 27.92 91 ILE I O 1
ATOM 7063 N N . GLY I 1 92 ? 7.362 -33.440 -14.234 1.00 27.42 92 GLY I N 1
ATOM 7064 C CA . GLY I 1 92 ? 7.065 -32.380 -13.262 1.00 28.58 92 GLY I CA 1
ATOM 7065 C C . GLY I 1 92 ? 8.320 -31.685 -12.682 1.00 27.08 92 GLY I C 1
ATOM 7066 O O . GLY I 1 92 ? 8.188 -30.912 -11.746 1.00 26.21 92 GLY I O 1
ATOM 7067 N N . VAL I 1 93 ? 9.495 -31.981 -13.243 1.00 25.16 93 VAL I N 1
ATOM 7068 C CA . VAL I 1 93 ? 10.765 -31.459 -12.773 1.00 24.45 93 VAL I CA 1
ATOM 7069 C C . VAL I 1 93 ? 11.367 -30.539 -13.829 1.00 24.27 93 VAL I C 1
ATOM 7070 O O . VAL I 1 93 ? 11.496 -30.923 -14.973 1.00 24.37 93 VAL I O 1
ATOM 7074 N N . GLU I 1 94 ? 11.758 -29.323 -13.442 1.00 24.77 94 GLU I N 1
ATOM 7075 C CA . GLU I 1 94 ? 12.484 -28.430 -14.344 1.00 25.81 94 GLU I CA 1
ATOM 7076 C C . GLU I 1 94 ? 13.930 -28.824 -14.294 1.00 23.57 94 GLU I C 1
ATOM 7077 O O . GLU I 1 94 ? 14.488 -28.967 -13.221 1.00 23.89 94 GLU I O 1
ATOM 7083 N N . VAL I 1 95 ? 14.554 -29.035 -15.414 1.00 23.02 95 VAL I N 1
ATOM 7084 C CA . VAL I 1 95 ? 15.940 -29.555 -15.435 1.00 25.06 95 VAL I CA 1
ATOM 7085 C C . VAL I 1 95 ? 16.814 -28.593 -16.224 1.00 23.95 95 VAL I C 1
ATOM 7086 O O . VAL I 1 95 ? 16.396 -28.171 -17.287 1.00 22.32 95 VAL I O 1
ATOM 7090 N N . GLU I 1 96 ? 18.036 -28.359 -15.756 1.00 22.47 96 GLU I N 1
ATOM 7091 C CA . GLU I 1 96 ? 18.990 -27.591 -16.509 1.00 25.56 96 GLU I CA 1
ATOM 7092 C C . GLU I 1 96 ? 20.245 -28.335 -16.343 1.00 24.11 96 GLU I C 1
ATOM 7093 O O . GLU I 1 96 ? 20.673 -28.544 -15.244 1.00 22.02 96 GLU I O 1
ATOM 7099 N N . VAL I 1 97 ? 20.832 -28.696 -17.467 1.00 23.96 97 VAL I N 1
ATOM 7100 C CA . VAL I 1 97 ? 22.141 -29.327 -17.521 1.00 25.51 97 VAL I CA 1
ATOM 7101 C C . VAL I 1 97 ? 23.151 -28.381 -18.197 1.00 26.45 97 VAL I C 1
ATOM 7102 O O . VAL I 1 97 ? 22.853 -27.747 -19.244 1.00 22.33 97 VAL I O 1
ATOM 7106 N N . VAL I 1 98 ? 24.327 -28.250 -17.579 1.00 24.33 98 VAL I N 1
ATOM 7107 C CA . VAL I 1 98 ? 25.288 -27.383 -18.092 1.00 26.43 98 VAL I CA 1
ATOM 7108 C C . VAL I 1 98 ? 26.550 -28.193 -18.398 1.00 27.03 98 VAL I C 1
ATOM 7109 O O . VAL I 1 98 ? 27.039 -28.935 -17.547 1.00 26.79 98 VAL I O 1
ATOM 7113 N N . ALA I 1 99 ? 27.084 -28.003 -19.586 1.00 23.72 99 ALA I N 1
ATOM 7114 C CA . ALA I 1 99 ? 28.402 -28.497 -19.930 1.00 28.20 99 ALA I CA 1
ATOM 7115 C C . ALA I 1 99 ? 29.338 -27.336 -20.282 1.00 27.55 99 ALA I C 1
ATOM 7116 O O . ALA I 1 99 ? 28.983 -26.487 -21.073 1.00 28.92 99 ALA I O 1
ATOM 7118 N N . GLU I 1 100 ? 30.548 -27.316 -19.750 1.00 27.41 100 GLU I N 1
ATOM 7119 C CA . GLU I 1 100 ? 31.343 -26.080 -19.699 1.00 32.86 100 GLU I CA 1
ATOM 7120 C C . GLU I 1 100 ? 32.802 -26.472 -19.957 1.00 31.29 100 GLU I C 1
ATOM 7121 O O . GLU I 1 100 ? 33.293 -27.456 -19.455 1.00 31.62 100 GLU I O 1
ATOM 7127 N N . SER I 1 101 ? 33.482 -25.778 -20.823 1.00 33.28 101 SER I N 1
ATOM 7128 C CA . SER I 1 101 ? 34.874 -26.071 -21.076 1.00 35.71 101 SER I CA 1
ATOM 7129 C C . SER I 1 101 ? 35.736 -24.792 -21.187 1.00 35.69 101 SER I C 1
ATOM 7130 O O . SER I 1 101 ? 35.408 -23.966 -21.965 1.00 32.15 101 SER I O 1
ATOM 7133 N N . GLY I 1 102 ? 36.891 -24.713 -20.511 1.00 32.73 102 GLY I N 1
ATOM 7134 C CA . GLY I 1 102 ? 37.789 -23.569 -20.695 1.00 32.05 102 GLY I CA 1
ATOM 7135 C C . GLY I 1 102 ? 37.402 -22.389 -19.852 1.00 29.28 102 GLY I C 1
ATOM 7136 O O . GLY I 1 102 ? 36.785 -22.541 -18.822 1.00 23.29 102 GLY I O 1
ATOM 7137 N N . GLY I 1 103 ? 37.773 -21.214 -20.293 1.00 29.54 103 GLY I N 1
ATOM 7138 C CA . GLY I 1 103 ? 37.446 -20.029 -19.624 1.00 31.56 103 GLY I CA 1
ATOM 7139 C C . GLY I 1 103 ? 38.388 -18.956 -20.038 1.00 33.73 103 GLY I C 1
ATOM 7140 O O . GLY I 1 103 ? 39.060 -19.084 -21.044 1.00 31.99 103 GLY I O 1
ATOM 7141 N N . VAL I 1 104 ? 38.387 -17.878 -19.265 1.00 39.93 104 VAL I N 1
ATOM 7142 C CA . VAL I 1 104 ? 39.313 -16.807 -19.438 1.00 43.43 104 VAL I CA 1
ATOM 7143 C C . VAL I 1 104 ? 40.486 -17.218 -18.535 1.00 49.37 104 VAL I C 1
ATOM 7144 O O . VAL I 1 104 ? 40.278 -17.536 -17.353 1.00 60.02 104 VAL I O 1
ATOM 7148 N N . PRO I 1 105 ? 41.704 -17.281 -19.087 1.00 50.23 105 PRO I N 1
ATOM 7149 C CA . PRO I 1 105 ? 42.818 -17.763 -18.192 1.00 61.77 105 PRO I CA 1
ATOM 7150 C C . PRO I 1 105 ? 43.154 -16.708 -17.130 1.00 71.60 105 PRO I C 1
ATOM 7151 O O . PRO I 1 105 ? 43.407 -15.589 -17.505 1.00 71.31 105 PRO I O 1
ATOM 7155 N N . PRO I 1 106 ? 43.152 -17.037 -15.818 1.00 72.80 106 PRO I N 1
ATOM 7156 C CA . PRO I 1 106 ? 43.273 -15.914 -14.861 1.00 70.44 106 PRO I CA 1
ATOM 7157 C C . PRO I 1 106 ? 44.639 -15.217 -14.866 1.00 66.42 106 PRO I C 1
ATOM 7158 O O . PRO I 1 106 ? 45.632 -15.810 -15.303 1.00 63.04 106 PRO I O 1
ATOM 7162 N N . VAL I 1 107 ? 44.653 -13.976 -14.366 1.00 76.08 107 VAL I N 1
ATOM 7163 C CA . VAL I 1 107 ? 45.773 -13.028 -14.529 1.00 73.01 107 VAL I CA 1
ATOM 7164 C C . VAL I 1 107 ? 47.018 -13.525 -13.825 1.00 69.65 107 VAL I C 1
ATOM 7165 O O . VAL I 1 107 ? 48.091 -13.460 -14.413 1.00 63.14 107 VAL I O 1
ATOM 7169 N N . LYS J 1 6 ? 35.236 16.428 -12.067 1.00 86.94 6 LYS J N 1
ATOM 7170 C CA . LYS J 1 6 ? 34.380 15.291 -11.597 1.00 80.83 6 LYS J CA 1
ATOM 7171 C C . LYS J 1 6 ? 33.275 15.065 -12.627 1.00 64.49 6 LYS J C 1
ATOM 7172 O O . LYS J 1 6 ? 32.389 15.897 -12.806 1.00 71.39 6 LYS J O 1
ATOM 7178 N N . SER J 1 7 ? 33.386 13.954 -13.346 1.00 60.76 7 SER J N 1
ATOM 7179 C CA . SER J 1 7 ? 32.413 13.554 -14.380 1.00 63.33 7 SER J CA 1
ATOM 7180 C C . SER J 1 7 ? 31.872 12.085 -14.154 1.00 54.30 7 SER J C 1
ATOM 7181 O O . SER J 1 7 ? 32.279 11.402 -13.190 1.00 49.43 7 SER J O 1
ATOM 7184 N N . PRO J 1 8 ? 30.971 11.589 -15.032 1.00 42.90 8 PRO J N 1
ATOM 7185 C CA . PRO J 1 8 ? 30.327 10.308 -14.663 1.00 37.40 8 PRO J CA 1
ATOM 7186 C C . PRO J 1 8 ? 31.269 9.105 -14.628 1.00 37.23 8 PRO J C 1
ATOM 7187 O O . PRO J 1 8 ? 32.269 9.057 -15.366 1.00 36.40 8 PRO J O 1
ATOM 7191 N N . SER J 1 9 ? 30.964 8.174 -13.731 1.00 30.98 9 SER J N 1
ATOM 7192 C CA . SER J 1 9 ? 31.814 6.994 -13.561 1.00 37.14 9 SER J CA 1
ATOM 7193 C C . SER J 1 9 ? 31.426 5.902 -14.565 1.00 34.41 9 SER J C 1
ATOM 7194 O O . SER J 1 9 ? 32.251 5.056 -14.810 1.00 32.48 9 SER J O 1
ATOM 7197 N N . LEU J 1 10 ? 30.204 5.955 -15.152 1.00 28.58 10 LEU J N 1
ATOM 7198 C CA . LEU J 1 10 ? 29.737 4.961 -16.108 1.00 28.91 10 LEU J CA 1
ATOM 7199 C C . LEU J 1 10 ? 28.520 5.478 -16.854 1.00 24.89 10 LEU J C 1
ATOM 7200 O O . LEU J 1 10 ? 27.657 6.053 -16.286 1.00 27.98 10 LEU J O 1
ATOM 7205 N N . VAL J 1 11 ? 28.498 5.310 -18.137 1.00 23.81 11 VAL J N 1
ATOM 7206 C CA . VAL J 1 11 ? 27.313 5.496 -18.927 1.00 27.63 11 VAL J CA 1
ATOM 7207 C C . VAL J 1 11 ? 26.814 4.188 -19.598 1.00 27.94 11 VAL J C 1
ATOM 7208 O O . VAL J 1 11 ? 27.596 3.384 -20.135 1.00 29.51 11 VAL J O 1
ATOM 7212 N N . ARG J 1 12 ? 25.496 4.034 -19.623 1.00 26.15 12 ARG J N 1
ATOM 7213 C CA . ARG J 1 12 ? 24.831 2.904 -20.267 1.00 28.13 12 ARG J CA 1
ATOM 7214 C C . ARG J 1 12 ? 23.852 3.466 -21.298 1.00 27.63 12 ARG J C 1
ATOM 7215 O O . ARG J 1 12 ? 23.034 4.311 -20.992 1.00 30.25 12 ARG J O 1
ATOM 7223 N N . LEU J 1 13 ? 23.997 3.046 -22.526 1.00 25.04 13 LEU J N 1
ATOM 7224 C CA . LEU J 1 13 ? 23.116 3.457 -23.627 1.00 27.40 13 LEU J CA 1
ATOM 7225 C C . LEU J 1 13 ? 22.489 2.214 -24.260 1.00 29.83 13 LEU J C 1
ATOM 7226 O O . LEU J 1 13 ? 23.168 1.207 -24.399 1.00 32.24 13 LEU J O 1
ATOM 7231 N N . LYS J 1 14 ? 21.241 2.285 -24.711 1.00 25.59 14 LYS J N 1
ATOM 7232 C CA . LYS J 1 14 ? 20.613 1.178 -25.373 1.00 26.19 14 LYS J CA 1
ATOM 7233 C C . LYS J 1 14 ? 19.720 1.672 -26.451 1.00 26.06 14 LYS J C 1
ATOM 7234 O O . LYS J 1 14 ? 18.980 2.564 -26.216 1.00 27.54 14 LYS J O 1
ATOM 7240 N N . THR J 1 15 ? 19.762 1.086 -27.645 1.00 26.84 15 THR J N 1
ATOM 7241 C CA . THR J 1 15 ? 18.814 1.480 -28.659 1.00 26.60 15 THR J CA 1
ATOM 7242 C C . THR J 1 15 ? 18.587 0.348 -29.687 1.00 29.12 15 THR J C 1
ATOM 7243 O O . THR J 1 15 ? 19.063 -0.731 -29.492 1.00 30.81 15 THR J O 1
ATOM 7247 N N . ARG J 1 16 ? 17.762 0.587 -30.702 1.00 29.08 16 ARG J N 1
ATOM 7248 C CA . ARG J 1 16 ? 17.432 -0.359 -31.772 1.00 29.85 16 ARG J CA 1
ATOM 7249 C C . ARG J 1 16 ? 18.187 0.110 -32.998 1.00 28.29 16 ARG J C 1
ATOM 7250 O O . ARG J 1 16 ? 18.389 1.337 -33.195 1.00 27.23 16 ARG J O 1
ATOM 7258 N N . GLY J 1 17 ? 18.568 -0.811 -33.864 1.00 26.84 17 GLY J N 1
ATOM 7259 C CA . GLY J 1 17 ? 18.970 -0.400 -35.258 1.00 28.56 17 GLY J CA 1
ATOM 7260 C C . GLY J 1 17 ? 18.732 -1.495 -36.278 1.00 30.59 17 GLY J C 1
ATOM 7261 O O . GLY J 1 17 ? 18.002 -2.433 -35.970 1.00 24.34 17 GLY J O 1
ATOM 7262 N N . GLU J 1 18 ? 19.360 -1.361 -37.459 1.00 32.92 18 GLU J N 1
ATOM 7263 C CA . GLU J 1 18 ? 19.146 -2.196 -38.630 1.00 34.57 18 GLU J CA 1
ATOM 7264 C C . GLU J 1 18 ? 20.423 -2.248 -39.418 1.00 33.11 18 GLU J C 1
ATOM 7265 O O . GLU J 1 18 ? 21.063 -1.224 -39.572 1.00 31.80 18 GLU J O 1
ATOM 7271 N N . SER J 1 19 ? 20.735 -3.414 -39.966 1.00 30.96 19 SER J N 1
ATOM 7272 C CA . SER J 1 19 ? 21.747 -3.547 -41.002 1.00 30.40 19 SER J CA 1
ATOM 7273 C C . SER J 1 19 ? 21.165 -4.416 -42.124 1.00 34.28 19 SER J C 1
ATOM 7274 O O . SER J 1 19 ? 19.945 -4.655 -42.155 1.00 32.80 19 SER J O 1
ATOM 7277 N N . VAL J 1 20 ? 22.045 -4.844 -43.042 1.00 32.59 20 VAL J N 1
ATOM 7278 C CA . VAL J 1 20 ? 21.652 -5.746 -44.145 1.00 34.54 20 VAL J CA 1
ATOM 7279 C C . VAL J 1 20 ? 22.471 -7.014 -44.030 1.00 34.50 20 VAL J C 1
ATOM 7280 O O . VAL J 1 20 ? 23.698 -6.962 -43.942 1.00 37.17 20 VAL J O 1
ATOM 7284 N N . CYS J 1 21 ? 21.766 -8.142 -43.980 1.00 33.90 21 CYS J N 1
ATOM 7285 C CA . CYS J 1 21 ? 22.398 -9.445 -43.908 1.00 39.92 21 CYS J CA 1
ATOM 7286 C C . CYS J 1 21 ? 23.087 -9.772 -45.256 1.00 38.33 21 CYS J C 1
ATOM 7287 O O . CYS J 1 21 ? 22.396 -9.816 -46.269 1.00 40.14 21 CYS J O 1
ATOM 7290 N N . PRO J 1 22 ? 24.435 -9.990 -45.277 1.00 37.25 22 PRO J N 1
ATOM 7291 C CA . PRO J 1 22 ? 25.096 -10.267 -46.590 1.00 44.52 22 PRO J CA 1
ATOM 7292 C C . PRO J 1 22 ? 24.735 -11.608 -47.274 1.00 50.47 22 PRO J C 1
ATOM 7293 O O . PRO J 1 22 ? 24.960 -11.738 -48.468 1.00 55.86 22 PRO J O 1
ATOM 7297 N N . ILE J 1 23 ? 24.181 -12.583 -46.553 1.00 58.13 23 ILE J N 1
ATOM 7298 C CA . ILE J 1 23 ? 23.725 -13.846 -47.203 1.00 66.38 23 ILE J CA 1
ATOM 7299 C C . ILE J 1 23 ? 22.343 -13.536 -47.841 1.00 69.02 23 ILE J C 1
ATOM 7300 O O . ILE J 1 23 ? 22.192 -13.453 -49.081 1.00 54.35 23 ILE J O 1
ATOM 7305 N N . SER J 1 24 ? 21.361 -13.257 -46.987 1.00 69.98 24 SER J N 1
ATOM 7306 C CA . SER J 1 24 ? 19.995 -13.064 -47.452 1.00 64.04 24 SER J CA 1
ATOM 7307 C C . SER J 1 24 ? 19.754 -11.741 -48.232 1.00 58.51 24 SER J C 1
ATOM 7308 O O . SER J 1 24 ? 18.803 -11.678 -48.999 1.00 51.23 24 SER J O 1
ATOM 7311 N N . LYS J 1 25 ? 20.641 -10.731 -48.108 1.00 49.76 25 LYS J N 1
ATOM 7312 C CA . LYS J 1 25 ? 20.320 -9.316 -48.501 1.00 50.51 25 LYS J CA 1
ATOM 7313 C C . LYS J 1 25 ? 19.010 -8.757 -47.942 1.00 44.81 25 LYS J C 1
ATOM 7314 O O . LYS J 1 25 ? 18.395 -7.878 -48.531 1.00 50.17 25 LYS J O 1
ATOM 7320 N N . THR J 1 26 ? 18.592 -9.215 -46.788 1.00 45.60 26 THR J N 1
ATOM 7321 C CA . THR J 1 26 ? 17.409 -8.641 -46.200 1.00 45.27 26 THR J CA 1
ATOM 7322 C C . THR J 1 26 ? 17.789 -7.989 -44.863 1.00 39.75 26 THR J C 1
ATOM 7323 O O . THR J 1 26 ? 18.884 -8.231 -44.338 1.00 35.21 26 THR J O 1
ATOM 7327 N N . VAL J 1 27 ? 16.852 -7.154 -44.397 1.00 38.98 27 VAL J N 1
ATOM 7328 C CA . VAL J 1 27 ? 17.013 -6.202 -43.341 1.00 43.10 27 VAL J CA 1
ATOM 7329 C C . VAL J 1 27 ? 17.174 -7.018 -42.084 1.00 45.21 27 VAL J C 1
ATOM 7330 O O . VAL J 1 27 ? 16.409 -7.898 -41.835 1.00 47.97 27 VAL J O 1
ATOM 7334 N N . ASP J 1 28 ? 18.185 -6.673 -41.288 1.00 47.76 28 ASP J N 1
ATOM 7335 C CA . ASP J 1 28 ? 18.664 -7.506 -40.166 1.00 41.38 28 ASP J CA 1
ATOM 7336 C C . ASP J 1 28 ? 18.569 -6.561 -38.966 1.00 35.20 28 ASP J C 1
ATOM 7337 O O . ASP J 1 28 ? 19.437 -5.748 -38.717 1.00 35.74 28 ASP J O 1
ATOM 7342 N N . SER J 1 29 ? 17.467 -6.669 -38.243 1.00 31.86 29 SER J N 1
ATOM 7343 C CA . SER J 1 29 ? 17.115 -5.732 -37.184 1.00 33.34 29 SER J CA 1
ATOM 7344 C C . SER J 1 29 ? 17.847 -6.103 -35.813 1.00 28.75 29 SER J C 1
ATOM 7345 O O . SER J 1 29 ? 18.160 -7.259 -35.564 1.00 33.12 29 SER J O 1
ATOM 7348 N N . PHE J 1 30 ? 18.207 -5.149 -34.972 1.00 24.31 30 PHE J N 1
ATOM 7349 C CA . PHE J 1 30 ? 18.964 -5.461 -33.755 1.00 25.41 30 PHE J CA 1
ATOM 7350 C C . PHE J 1 30 ? 18.731 -4.503 -32.611 1.00 25.35 30 PHE J C 1
ATOM 7351 O O . PHE J 1 30 ? 18.292 -3.385 -32.834 1.00 29.04 30 PHE J O 1
ATOM 7359 N N . GLU J 1 31 ? 19.061 -4.938 -31.398 1.00 22.53 31 GLU J N 1
ATOM 7360 C CA . GLU J 1 31 ? 19.083 -4.081 -30.223 1.00 24.17 31 GLU J CA 1
ATOM 7361 C C . GLU J 1 31 ? 20.543 -3.973 -29.900 1.00 25.34 31 GLU J C 1
ATOM 7362 O O . GLU J 1 31 ? 21.240 -4.979 -29.891 1.00 28.97 31 GLU J O 1
ATOM 7368 N N . VAL J 1 32 ? 20.986 -2.772 -29.563 1.00 25.41 32 VAL J N 1
ATOM 7369 C CA . VAL J 1 32 ? 22.382 -2.542 -29.182 1.00 27.50 32 VAL J CA 1
ATOM 7370 C C . VAL J 1 32 ? 22.479 -1.852 -27.831 1.00 30.63 32 VAL J C 1
ATOM 7371 O O . VAL J 1 32 ? 21.802 -0.853 -27.574 1.00 26.88 32 VAL J O 1
ATOM 7375 N N . SER J 1 33 ? 23.327 -2.426 -26.973 1.00 30.11 33 SER J N 1
ATOM 7376 C CA . SER J 1 33 ? 23.655 -1.870 -25.657 1.00 29.10 33 SER J CA 1
ATOM 7377 C C . SER J 1 33 ? 25.126 -1.514 -25.634 1.00 30.24 33 SER J C 1
ATOM 7378 O O . SER J 1 33 ? 25.984 -2.328 -26.033 1.00 30.92 33 SER J O 1
ATOM 7381 N N . VAL J 1 34 ? 25.426 -0.303 -25.173 1.00 27.67 34 VAL J N 1
ATOM 7382 C CA . VAL J 1 34 ? 26.797 0.104 -24.974 1.00 26.99 34 VAL J CA 1
ATOM 7383 C C . VAL J 1 34 ? 26.977 0.547 -23.527 1.00 30.75 34 VAL J C 1
ATOM 7384 O O . VAL J 1 34 ? 26.106 1.284 -22.971 1.00 30.62 34 VAL J O 1
ATOM 7388 N N . GLU J 1 35 ? 28.056 0.082 -22.887 1.00 26.90 35 GLU J N 1
ATOM 7389 C CA . GLU J 1 35 ? 28.436 0.741 -21.623 1.00 25.65 35 GLU J CA 1
ATOM 7390 C C . GLU J 1 35 ? 29.861 1.162 -21.636 1.00 27.79 35 GLU J C 1
ATOM 7391 O O . GLU J 1 35 ? 30.729 0.494 -22.236 1.00 28.20 35 GLU J O 1
ATOM 7397 N N . TYR J 1 36 ? 30.147 2.290 -20.984 1.00 27.16 36 TYR J N 1
ATOM 7398 C CA . TYR J 1 36 ? 31.545 2.743 -21.057 1.00 28.07 36 TYR J CA 1
ATOM 7399 C C . TYR J 1 36 ? 31.876 3.578 -19.890 1.00 30.26 36 TYR J C 1
ATOM 7400 O O . TYR J 1 36 ? 30.960 4.072 -19.246 1.00 27.68 36 TYR J O 1
ATOM 7409 N N . ILE J 1 37 ? 33.176 3.669 -19.567 1.00 33.16 37 ILE J N 1
ATOM 7410 C CA . ILE J 1 37 ? 33.636 4.554 -18.476 1.00 33.18 37 ILE J CA 1
ATOM 7411 C C . ILE J 1 37 ? 34.165 5.817 -19.142 1.00 36.05 37 ILE J C 1
ATOM 7412 O O . ILE J 1 37 ? 35.088 5.718 -19.946 1.00 40.48 37 ILE J O 1
ATOM 7417 N N . PRO J 1 38 ? 33.566 6.990 -18.869 1.00 34.61 38 PRO J N 1
ATOM 7418 C CA . PRO J 1 38 ? 34.127 8.157 -19.528 1.00 32.93 38 PRO J CA 1
ATOM 7419 C C . PRO J 1 38 ? 35.490 8.475 -18.917 1.00 38.15 38 PRO J C 1
ATOM 7420 O O . PRO J 1 38 ? 35.641 8.381 -17.710 1.00 38.17 38 PRO J O 1
ATOM 7424 N N . ARG J 1 39 ? 36.479 8.773 -19.748 1.00 37.71 39 ARG J N 1
ATOM 7425 C CA . ARG J 1 39 ? 37.718 9.403 -19.232 1.00 48.03 39 ARG J CA 1
ATOM 7426 C C . ARG J 1 39 ? 38.013 10.579 -20.022 1.00 44.16 39 ARG J C 1
ATOM 7427 O O . ARG J 1 39 ? 38.618 10.498 -21.118 1.00 51.62 39 ARG J O 1
ATOM 7435 N N . GLY J 1 40 ? 37.508 11.667 -19.450 1.00 47.22 40 GLY J N 1
ATOM 7436 C CA . GLY J 1 40 ? 37.521 12.966 -20.052 1.00 50.60 40 GLY J CA 1
ATOM 7437 C C . GLY J 1 40 ? 36.152 13.086 -20.635 1.00 55.99 40 GLY J C 1
ATOM 7438 O O . GLY J 1 40 ? 35.265 13.747 -20.096 1.00 52.08 40 GLY J O 1
ATOM 7439 N N . ALA J 1 41 ? 35.947 12.339 -21.697 1.00 56.09 41 ALA J N 1
ATOM 7440 C CA . ALA J 1 41 ? 34.956 12.727 -22.642 1.00 49.94 41 ALA J CA 1
ATOM 7441 C C . ALA J 1 41 ? 33.657 11.840 -22.546 1.00 50.59 41 ALA J C 1
ATOM 7442 O O . ALA J 1 41 ? 33.748 10.595 -22.386 1.00 53.22 41 ALA J O 1
ATOM 7444 N N . VAL J 1 42 ? 32.482 12.512 -22.517 1.00 43.99 42 VAL J N 1
ATOM 7445 C CA . VAL J 1 42 ? 31.143 11.834 -22.669 1.00 43.00 42 VAL J CA 1
ATOM 7446 C C . VAL J 1 42 ? 30.690 11.884 -24.132 1.00 40.29 42 VAL J C 1
ATOM 7447 O O . VAL J 1 42 ? 30.670 12.937 -24.751 1.00 43.08 42 VAL J O 1
ATOM 7451 N N . LEU J 1 43 ? 30.338 10.735 -24.676 1.00 36.38 43 LEU J N 1
ATOM 7452 C CA . LEU J 1 43 ? 29.793 10.619 -26.002 1.00 36.53 43 LEU J CA 1
ATOM 7453 C C . LEU J 1 43 ? 28.427 11.303 -26.070 1.00 37.23 43 LEU J C 1
ATOM 7454 O O . LEU J 1 43 ? 27.538 10.988 -25.329 1.00 33.76 43 LEU J O 1
ATOM 7459 N N . ALA J 1 44 ? 28.268 12.261 -26.959 1.00 40.05 44 ALA J N 1
ATOM 7460 C CA . ALA J 1 44 ? 26.960 12.929 -27.157 1.00 35.97 44 ALA J CA 1
ATOM 7461 C C . ALA J 1 44 ? 25.947 11.890 -27.631 1.00 33.52 44 ALA J C 1
ATOM 7462 O O . ALA J 1 44 ? 26.322 11.023 -28.409 1.00 37.84 44 ALA J O 1
ATOM 7464 N N . ILE J 1 45 ? 24.702 11.953 -27.173 1.00 32.20 45 ILE J N 1
ATOM 7465 C CA . ILE J 1 45 ? 23.674 10.917 -27.559 1.00 36.48 45 ILE J CA 1
ATOM 7466 C C . ILE J 1 45 ? 23.411 10.967 -29.085 1.00 36.85 45 ILE J C 1
ATOM 7467 O O . ILE J 1 45 ? 23.467 9.971 -29.789 1.00 31.47 45 ILE J O 1
ATOM 7472 N N . GLU J 1 46 ? 23.216 12.160 -29.614 1.00 40.03 46 GLU J N 1
ATOM 7473 C CA . GLU J 1 46 ? 23.131 12.400 -31.060 1.00 42.52 46 GLU J CA 1
ATOM 7474 C C . GLU J 1 46 ? 24.234 11.638 -31.793 1.00 37.44 46 GLU J C 1
ATOM 7475 O O . GLU J 1 46 ? 23.974 10.965 -32.762 1.00 30.71 46 GLU J O 1
ATOM 7481 N N . GLU J 1 47 ? 25.469 11.769 -31.317 1.00 33.00 47 GLU J N 1
ATOM 7482 C CA . GLU J 1 47 ? 26.607 11.157 -31.969 1.00 35.18 47 GLU J CA 1
ATOM 7483 C C . GLU J 1 47 ? 26.587 9.619 -31.902 1.00 35.32 47 GLU J C 1
ATOM 7484 O O . GLU J 1 47 ? 26.870 8.904 -32.897 1.00 37.44 47 GLU J O 1
ATOM 7490 N N . PHE J 1 48 ? 26.210 9.105 -30.747 1.00 31.46 48 PHE J N 1
ATOM 7491 C CA . PHE J 1 48 ? 25.992 7.653 -30.611 1.00 29.78 48 PHE J CA 1
ATOM 7492 C C . PHE J 1 48 ? 24.915 7.171 -31.552 1.00 29.44 48 PHE J C 1
ATOM 7493 O O . PHE J 1 48 ? 25.082 6.149 -32.314 1.00 29.33 48 PHE J O 1
ATOM 7501 N N . LYS J 1 49 ? 23.791 7.864 -31.495 1.00 29.71 49 LYS J N 1
ATOM 7502 C CA . LYS J 1 49 ? 22.717 7.556 -32.448 1.00 32.31 49 LYS J CA 1
ATOM 7503 C C . LYS J 1 49 ? 23.134 7.536 -33.951 1.00 32.78 49 LYS J C 1
ATOM 7504 O O . LYS J 1 49 ? 22.684 6.694 -34.719 1.00 31.98 49 LYS J O 1
ATOM 7510 N N . LYS J 1 50 ? 23.992 8.472 -34.356 1.00 34.74 50 LYS J N 1
ATOM 7511 C CA . LYS J 1 50 ? 24.533 8.506 -35.671 1.00 33.01 50 LYS J CA 1
ATOM 7512 C C . LYS J 1 50 ? 25.441 7.289 -35.957 1.00 33.42 50 LYS J C 1
ATOM 7513 O O . LYS J 1 50 ? 25.452 6.757 -37.063 1.00 34.13 50 LYS J O 1
ATOM 7519 N N . MET J 1 51 ? 26.180 6.834 -34.964 1.00 30.66 51 MET J N 1
ATOM 7520 C CA . MET J 1 51 ? 26.943 5.610 -35.123 1.00 32.40 51 MET J CA 1
ATOM 7521 C C . MET J 1 51 ? 26.056 4.434 -35.453 1.00 30.86 51 MET J C 1
ATOM 7522 O O . MET J 1 51 ? 26.309 3.684 -36.386 1.00 31.25 51 MET J O 1
ATOM 7527 N N . VAL J 1 52 ? 24.998 4.302 -34.691 1.00 31.28 52 VAL J N 1
ATOM 7528 C CA . VAL J 1 52 ? 24.102 3.157 -34.823 1.00 30.05 52 VAL J CA 1
ATOM 7529 C C . VAL J 1 52 ? 23.365 3.219 -36.161 1.00 32.91 52 VAL J C 1
ATOM 7530 O O . VAL J 1 52 ? 23.295 2.214 -36.891 1.00 34.80 52 VAL J O 1
ATOM 7534 N N . ASP J 1 53 ? 22.844 4.402 -36.478 1.00 27.98 53 ASP J N 1
ATOM 7535 C CA . ASP J 1 53 ? 22.167 4.598 -37.761 1.00 31.97 53 ASP J CA 1
ATOM 7536 C C . ASP J 1 53 ? 23.043 4.394 -39.005 1.00 31.77 53 ASP J C 1
ATOM 7537 O O . ASP J 1 53 ? 22.513 4.078 -40.045 1.00 33.22 53 ASP J O 1
ATOM 7542 N N . SER J 1 54 ? 24.374 4.544 -38.871 1.00 33.75 54 SER J N 1
ATOM 7543 C CA . SER J 1 54 ? 25.311 4.367 -39.990 1.00 33.69 54 SER J CA 1
ATOM 7544 C C . SER J 1 54 ? 25.275 2.959 -40.568 1.00 33.70 54 SER J C 1
ATOM 7545 O O . SER J 1 54 ? 25.634 2.783 -41.756 1.00 33.74 54 SER J O 1
ATOM 7548 N N . TYR J 1 55 ? 24.817 1.975 -39.764 1.00 30.88 55 TYR J N 1
ATOM 7549 C CA . TYR J 1 55 ? 24.678 0.593 -40.281 1.00 30.61 55 TYR J CA 1
ATOM 7550 C C . TYR J 1 55 ? 23.461 0.322 -41.145 1.00 29.60 55 TYR J C 1
ATOM 7551 O O . TYR J 1 55 ? 23.405 -0.724 -41.803 1.00 27.37 55 TYR J O 1
ATOM 7560 N N . ARG J 1 56 ? 22.504 1.233 -41.128 1.00 31.22 56 ARG J N 1
ATOM 7561 C CA . ARG J 1 56 ? 21.251 1.053 -41.872 1.00 35.23 56 ARG J CA 1
ATOM 7562 C C . ARG J 1 56 ? 21.590 0.991 -43.390 1.00 36.70 56 ARG J C 1
ATOM 7563 O O . ARG J 1 56 ? 22.364 1.801 -43.923 1.00 31.89 56 ARG J O 1
ATOM 7571 N N . GLY J 1 57 ? 21.125 -0.048 -44.046 1.00 34.07 57 GLY J N 1
ATOM 7572 C CA . GLY J 1 57 ? 21.456 -0.320 -45.458 1.00 40.51 57 GLY J CA 1
ATOM 7573 C C . GLY J 1 57 ? 22.898 -0.811 -45.711 1.00 38.75 57 GLY J C 1
ATOM 7574 O O . GLY J 1 57 ? 23.281 -0.987 -46.854 1.00 38.85 57 GLY J O 1
ATOM 7575 N N . ARG J 1 58 ? 23.689 -1.007 -44.659 1.00 32.62 58 ARG J N 1
ATOM 7576 C CA . ARG J 1 58 ? 24.997 -1.601 -44.818 1.00 35.62 58 ARG J CA 1
ATOM 7577 C C . ARG J 1 58 ? 24.912 -3.105 -44.657 1.00 35.55 58 ARG J C 1
ATOM 7578 O O . ARG J 1 58 ? 24.353 -3.599 -43.687 1.00 29.54 58 ARG J O 1
ATOM 7586 N N . GLU J 1 59 ? 25.494 -3.786 -45.646 1.00 35.92 59 GLU J N 1
ATOM 7587 C CA . GLU J 1 59 ? 25.764 -5.212 -45.646 1.00 35.97 59 GLU J CA 1
ATOM 7588 C C . GLU J 1 59 ? 26.894 -5.450 -44.691 1.00 33.62 59 GLU J C 1
ATOM 7589 O O . GLU J 1 59 ? 28.005 -5.172 -45.016 1.00 37.72 59 GLU J O 1
ATOM 7595 N N . ILE J 1 60 ? 26.594 -5.943 -43.503 1.00 36.10 60 ILE J N 1
ATOM 7596 C CA . ILE J 1 60 ? 27.620 -6.235 -42.460 1.00 37.99 60 ILE J CA 1
ATOM 7597 C C . ILE J 1 60 ? 27.008 -7.263 -41.527 1.00 37.19 60 ILE J C 1
ATOM 7598 O O . ILE J 1 60 ? 25.822 -7.177 -41.237 1.00 32.80 60 ILE J O 1
ATOM 7603 N N . LEU J 1 61 ? 27.793 -8.260 -41.110 1.00 35.39 61 LEU J N 1
ATOM 7604 C CA . LEU J 1 61 ? 27.267 -9.308 -40.240 1.00 34.27 61 LEU J CA 1
ATOM 7605 C C . LEU J 1 61 ? 27.205 -8.696 -38.854 1.00 32.61 61 LEU J C 1
ATOM 7606 O O . LEU J 1 61 ? 28.039 -7.860 -38.551 1.00 35.79 61 LEU J O 1
ATOM 7611 N N . HIS J 1 62 ? 26.268 -9.100 -38.006 1.00 36.54 62 HIS J N 1
ATOM 7612 C CA . HIS J 1 62 ? 26.248 -8.566 -36.596 1.00 35.13 62 HIS J CA 1
ATOM 7613 C C . HIS J 1 62 ? 27.501 -8.803 -35.722 1.00 36.58 62 HIS J C 1
ATOM 7614 O O . HIS J 1 62 ? 27.803 -7.962 -34.865 1.00 33.54 62 HIS J O 1
ATOM 7621 N N . GLU J 1 63 ? 28.258 -9.889 -35.937 1.00 37.59 63 GLU J N 1
ATOM 7622 C CA . GLU J 1 63 ? 29.602 -9.959 -35.293 1.00 40.02 63 GLU J CA 1
ATOM 7623 C C . GLU J 1 63 ? 30.600 -8.888 -35.674 1.00 38.20 63 GLU J C 1
ATOM 7624 O O . GLU J 1 63 ? 31.467 -8.551 -34.865 1.00 47.24 63 GLU J O 1
ATOM 7630 N N . GLU J 1 64 ? 30.541 -8.443 -36.929 1.00 40.22 64 GLU J N 1
ATOM 7631 C CA . GLU J 1 64 ? 31.407 -7.356 -37.435 1.00 39.95 64 GLU J CA 1
ATOM 7632 C C . GLU J 1 64 ? 30.927 -5.989 -36.900 1.00 34.10 64 GLU J C 1
ATOM 7633 O O . GLU J 1 64 ? 31.727 -5.159 -36.477 1.00 31.59 64 GLU J O 1
ATOM 7639 N N . LEU J 1 65 ? 29.622 -5.787 -36.928 1.00 29.35 65 LEU J N 1
ATOM 7640 C CA . LEU J 1 65 ? 29.004 -4.573 -36.468 1.00 28.72 65 LEU J CA 1
ATOM 7641 C C . LEU J 1 65 ? 29.367 -4.220 -35.015 1.00 29.13 65 LEU J C 1
ATOM 7642 O O . LEU J 1 65 ? 29.734 -3.057 -34.696 1.00 30.88 65 LEU J O 1
ATOM 7647 N N . ALA J 1 66 ? 29.276 -5.203 -34.126 1.00 27.28 66 ALA J N 1
ATOM 7648 C CA . ALA J 1 66 ? 29.607 -4.999 -32.733 1.00 28.74 66 ALA J CA 1
ATOM 7649 C C . ALA J 1 66 ? 31.004 -4.498 -32.531 1.00 28.43 66 ALA J C 1
ATOM 7650 O O . ALA J 1 66 ? 31.225 -3.611 -31.744 1.00 28.46 66 ALA J O 1
ATOM 7652 N N . VAL J 1 67 ? 31.955 -5.143 -33.204 1.00 33.30 67 VAL J N 1
ATOM 7653 C CA . VAL J 1 67 ? 33.370 -4.804 -33.190 1.00 31.61 67 VAL J CA 1
ATOM 7654 C C . VAL J 1 67 ? 33.522 -3.442 -33.853 1.00 33.64 67 VAL J C 1
ATOM 7655 O O . VAL J 1 67 ? 34.202 -2.559 -33.281 1.00 30.80 67 VAL J O 1
ATOM 7659 N N . ASP J 1 68 ? 32.901 -3.245 -35.026 1.00 32.10 68 ASP J N 1
ATOM 7660 C CA . ASP J 1 68 ? 32.983 -1.951 -35.711 1.00 32.38 68 ASP J CA 1
ATOM 7661 C C . ASP J 1 68 ? 32.529 -0.803 -34.759 1.00 32.33 68 ASP J C 1
ATOM 7662 O O . ASP J 1 68 ? 33.209 0.192 -34.607 1.00 37.18 68 ASP J O 1
ATOM 7667 N N . LEU J 1 69 ? 31.433 -1.015 -34.054 1.00 30.12 69 LEU J N 1
ATOM 7668 C CA . LEU J 1 69 ? 30.884 0.022 -33.182 1.00 29.30 69 LEU J CA 1
ATOM 7669 C C . LEU J 1 69 ? 31.746 0.308 -31.946 1.00 27.61 69 LEU J C 1
ATOM 7670 O O . LEU J 1 69 ? 31.890 1.464 -31.512 1.00 31.45 69 LEU J O 1
ATOM 7675 N N . LEU J 1 70 ? 32.317 -0.741 -31.385 1.00 27.95 70 LEU J N 1
ATOM 7676 C CA . LEU J 1 70 ? 33.281 -0.617 -30.310 1.00 31.45 70 LEU J CA 1
ATOM 7677 C C . LEU J 1 70 ? 34.460 0.259 -30.729 1.00 30.64 70 LEU J C 1
ATOM 7678 O O . LEU J 1 70 ? 34.864 1.146 -29.984 1.00 34.82 70 LEU J O 1
ATOM 7683 N N . GLU J 1 71 ? 35.009 0.007 -31.908 1.00 32.25 71 GLU J N 1
ATOM 7684 C CA . GLU J 1 71 ? 36.119 0.876 -32.452 1.00 39.50 71 GLU J CA 1
ATOM 7685 C C . GLU J 1 71 ? 35.647 2.299 -32.652 1.00 33.26 71 GLU J C 1
ATOM 7686 O O . GLU J 1 71 ? 36.412 3.211 -32.472 1.00 35.13 71 GLU J O 1
ATOM 7692 N N . LYS J 1 72 ? 34.418 2.493 -33.098 1.00 32.84 72 LYS J N 1
ATOM 7693 C CA . LYS J 1 72 ? 33.930 3.849 -33.294 1.00 32.85 72 LYS J CA 1
ATOM 7694 C C . LYS J 1 72 ? 33.909 4.576 -31.925 1.00 33.06 72 LYS J C 1
ATOM 7695 O O . LYS J 1 72 ? 34.276 5.728 -31.840 1.00 34.96 72 LYS J O 1
ATOM 7701 N N . VAL J 1 73 ? 33.455 3.902 -30.861 1.00 33.86 73 VAL J N 1
ATOM 7702 C CA . VAL J 1 73 ? 33.323 4.545 -29.570 1.00 32.01 73 VAL J CA 1
ATOM 7703 C C . VAL J 1 73 ? 34.712 4.778 -29.009 1.00 31.47 73 VAL J C 1
ATOM 7704 O O . VAL J 1 73 ? 35.003 5.833 -28.389 1.00 35.31 73 VAL J O 1
ATOM 7708 N N . LYS J 1 74 ? 35.610 3.860 -29.280 1.00 32.81 74 LYS J N 1
ATOM 7709 C CA . LYS J 1 74 ? 37.004 4.104 -28.851 1.00 39.44 74 LYS J CA 1
ATOM 7710 C C . LYS J 1 74 ? 37.666 5.274 -29.566 1.00 40.05 74 LYS J C 1
ATOM 7711 O O . LYS J 1 74 ? 38.251 6.169 -28.919 1.00 39.30 74 LYS J O 1
ATOM 7717 N N . ALA J 1 75 ? 37.525 5.295 -30.886 1.00 40.04 75 ALA J N 1
ATOM 7718 C CA . ALA J 1 75 ? 38.011 6.424 -31.680 1.00 43.87 75 ALA J CA 1
ATOM 7719 C C . ALA J 1 75 ? 37.324 7.726 -31.275 1.00 41.45 75 ALA J C 1
ATOM 7720 O O . ALA J 1 75 ? 37.990 8.717 -31.213 1.00 42.96 75 ALA J O 1
ATOM 7722 N N . ALA J 1 76 ? 36.047 7.742 -30.914 1.00 42.19 76 ALA J N 1
ATOM 7723 C CA . ALA J 1 76 ? 35.401 9.064 -30.576 1.00 38.43 76 ALA J CA 1
ATOM 7724 C C . ALA J 1 76 ? 35.789 9.669 -29.247 1.00 41.45 76 ALA J C 1
ATOM 7725 O O . ALA J 1 76 ? 35.974 10.861 -29.153 1.00 44.27 76 ALA J O 1
ATOM 7727 N N . VAL J 1 77 ? 35.944 8.839 -28.230 1.00 39.18 77 VAL J N 1
ATOM 7728 C CA . VAL J 1 77 ? 35.996 9.250 -26.816 1.00 41.33 77 VAL J CA 1
ATOM 7729 C C . VAL J 1 77 ? 37.034 8.459 -25.949 1.00 38.51 77 VAL J C 1
ATOM 7730 O O . VAL J 1 77 ? 37.169 8.717 -24.771 1.00 44.63 77 VAL J O 1
ATOM 7734 N N . ASN J 1 78 ? 37.797 7.549 -26.560 1.00 35.85 78 ASN J N 1
ATOM 7735 C CA . ASN J 1 78 ? 38.834 6.686 -25.878 1.00 38.40 78 ASN J CA 1
ATOM 7736 C C . ASN J 1 78 ? 38.637 6.264 -24.397 1.00 39.65 78 ASN J C 1
ATOM 7737 O O . ASN J 1 78 ? 39.505 6.459 -23.520 1.00 34.88 78 ASN J O 1
ATOM 7742 N N . PRO J 1 79 ? 37.515 5.635 -24.109 1.00 38.61 79 PRO J N 1
ATOM 7743 C CA . PRO J 1 79 ? 37.322 5.253 -22.736 1.00 38.36 79 PRO J CA 1
ATOM 7744 C C . PRO J 1 79 ? 38.226 4.085 -22.351 1.00 39.43 79 PRO J C 1
ATOM 7745 O O . PRO J 1 79 ? 38.547 3.247 -23.219 1.00 44.98 79 PRO J O 1
ATOM 7749 N N . PRO J 1 80 ? 38.597 3.988 -21.072 1.00 36.76 80 PRO J N 1
ATOM 7750 C CA . PRO J 1 80 ? 39.401 2.864 -20.636 1.00 35.62 80 PRO J CA 1
ATOM 7751 C C . PRO J 1 80 ? 38.649 1.549 -20.614 1.00 35.00 80 PRO J C 1
ATOM 7752 O O . PRO J 1 80 ? 39.287 0.503 -20.539 1.00 34.60 80 PRO J O 1
ATOM 7756 N N . TYR J 1 81 ? 37.319 1.609 -20.651 1.00 36.38 81 TYR J N 1
ATOM 7757 C CA . TYR J 1 81 ? 36.484 0.456 -20.712 1.00 35.57 81 TYR J CA 1
ATOM 7758 C C . TYR J 1 81 ? 35.311 0.722 -21.601 1.00 34.15 81 TYR J C 1
ATOM 7759 O O . TYR J 1 81 ? 34.593 1.679 -21.380 1.00 33.95 81 TYR J O 1
ATOM 7768 N N . VAL J 1 82 ? 35.083 -0.167 -22.556 1.00 34.26 82 VAL J N 1
ATOM 7769 C CA . VAL J 1 82 ? 33.875 -0.128 -23.354 1.00 32.23 82 VAL J CA 1
ATOM 7770 C C . VAL J 1 82 ? 33.368 -1.525 -23.584 1.00 30.32 82 VAL J C 1
ATOM 7771 O O . VAL J 1 82 ? 34.168 -2.429 -23.884 1.00 29.48 82 VAL J O 1
ATOM 7775 N N . LYS J 1 83 ? 32.056 -1.685 -23.578 1.00 26.66 83 LYS J N 1
ATOM 7776 C CA . LYS J 1 83 ? 31.480 -2.979 -23.950 1.00 28.48 83 LYS J CA 1
ATOM 7777 C C . LYS J 1 83 ? 30.263 -2.775 -24.851 1.00 27.58 83 LYS J C 1
ATOM 7778 O O . LYS J 1 83 ? 29.382 -1.998 -24.498 1.00 29.74 83 LYS J O 1
ATOM 7784 N N . VAL J 1 84 ? 30.213 -3.467 -26.002 1.00 24.13 84 VAL J N 1
ATOM 7785 C CA . VAL J 1 84 ? 29.112 -3.335 -26.894 1.00 25.71 84 VAL J CA 1
ATOM 7786 C C . VAL J 1 84 ? 28.446 -4.708 -27.031 1.00 29.76 84 VAL J C 1
ATOM 7787 O O . VAL J 1 84 ? 29.146 -5.695 -27.288 1.00 28.92 84 VAL J O 1
ATOM 7791 N N . THR J 1 85 ? 27.121 -4.775 -26.911 1.00 27.00 85 THR J N 1
ATOM 7792 C CA . THR J 1 85 ? 26.386 -6.026 -27.069 1.00 28.20 85 THR J CA 1
ATOM 7793 C C . THR J 1 85 ? 25.332 -5.767 -28.161 1.00 29.06 85 THR J C 1
ATOM 7794 O O . THR J 1 85 ? 24.521 -4.840 -27.982 1.00 30.79 85 THR J O 1
ATOM 7798 N N . VAL J 1 86 ? 25.363 -6.553 -29.265 1.00 26.86 86 VAL J N 1
ATOM 7799 C CA . VAL J 1 86 ? 24.341 -6.589 -30.278 1.00 25.35 86 VAL J CA 1
ATOM 7800 C C . VAL J 1 86 ? 23.471 -7.884 -30.161 1.00 27.03 86 VAL J C 1
ATOM 7801 O O . VAL J 1 86 ? 24.001 -9.016 -30.200 1.00 30.84 86 VAL J O 1
ATOM 7805 N N . LYS J 1 87 ? 22.155 -7.699 -30.029 1.00 25.50 87 LYS J N 1
ATOM 7806 C CA . LYS J 1 87 ? 21.165 -8.769 -29.985 1.00 28.24 87 LYS J CA 1
ATOM 7807 C C . LYS J 1 87 ? 20.263 -8.786 -31.158 1.00 29.16 87 LYS J C 1
ATOM 7808 O O . LYS J 1 87 ? 19.666 -7.781 -31.505 1.00 29.59 87 LYS J O 1
ATOM 7814 N N . SER J 1 88 ? 20.125 -9.951 -31.761 1.00 27.82 88 SER J N 1
ATOM 7815 C CA . SER J 1 88 ? 19.346 -10.122 -32.951 1.00 30.08 88 SER J CA 1
ATOM 7816 C C . SER J 1 88 ? 18.756 -11.552 -33.048 1.00 31.83 88 SER J C 1
ATOM 7817 O O . SER J 1 88 ? 18.999 -12.410 -32.186 1.00 29.31 88 SER J O 1
ATOM 7820 N N . TYR J 1 89 ? 17.960 -11.770 -34.087 1.00 29.61 89 TYR J N 1
ATOM 7821 C CA . TYR J 1 89 ? 17.264 -12.998 -34.218 1.00 32.00 89 TYR J CA 1
ATOM 7822 C C . TYR J 1 89 ? 17.348 -13.476 -35.651 1.00 35.71 89 TYR J C 1
ATOM 7823 O O . TYR J 1 89 ? 17.010 -12.733 -36.539 1.00 40.15 89 TYR J O 1
ATOM 7832 N N . TYR J 1 90 ? 17.784 -14.708 -35.890 1.00 32.09 90 TYR J N 1
ATOM 7833 C CA . TYR J 1 90 ? 17.943 -15.161 -37.250 1.00 34.48 90 TYR J CA 1
ATOM 7834 C C . TYR J 1 90 ? 17.642 -16.640 -37.209 1.00 33.34 90 TYR J C 1
ATOM 7835 O O . TYR J 1 90 ? 18.123 -17.311 -36.335 1.00 32.95 90 TYR J O 1
ATOM 7844 N N . ILE J 1 91 ? 16.842 -17.118 -38.144 1.00 30.55 91 ILE J N 1
ATOM 7845 C CA . ILE J 1 91 ? 16.423 -18.545 -38.281 1.00 34.15 91 ILE J CA 1
ATOM 7846 C C . ILE J 1 91 ? 16.044 -19.259 -37.004 1.00 31.88 91 ILE J C 1
ATOM 7847 O O . ILE J 1 91 ? 16.326 -20.444 -36.783 1.00 35.84 91 ILE J O 1
ATOM 7852 N N . GLY J 1 92 ? 15.314 -18.544 -36.171 1.00 26.68 92 GLY J N 1
ATOM 7853 C CA . GLY J 1 92 ? 14.878 -19.149 -34.941 1.00 28.74 92 GLY J CA 1
ATOM 7854 C C . GLY J 1 92 ? 15.864 -19.187 -33.784 1.00 27.95 92 GLY J C 1
ATOM 7855 O O . GLY J 1 92 ? 15.557 -19.781 -32.724 1.00 28.10 92 GLY J O 1
ATOM 7856 N N . VAL J 1 93 ? 17.036 -18.576 -33.976 1.00 25.56 93 VAL J N 1
ATOM 7857 C CA . VAL J 1 93 ? 18.100 -18.455 -32.963 1.00 27.10 93 VAL J CA 1
ATOM 7858 C C . VAL J 1 93 ? 18.215 -17.001 -32.474 1.00 25.96 93 VAL J C 1
ATOM 7859 O O . VAL J 1 93 ? 18.314 -16.059 -33.282 1.00 28.35 93 VAL J O 1
ATOM 7863 N N . GLU J 1 94 ? 18.237 -16.832 -31.141 1.00 23.74 94 GLU J N 1
ATOM 7864 C CA . GLU J 1 94 ? 18.540 -15.574 -30.516 1.00 27.03 94 GLU J CA 1
ATOM 7865 C C . GLU J 1 94 ? 19.990 -15.476 -30.383 1.00 26.70 94 GLU J C 1
ATOM 7866 O O . GLU J 1 94 ? 20.592 -16.337 -29.847 1.00 28.68 94 GLU J O 1
ATOM 7872 N N . VAL J 1 95 ? 20.543 -14.413 -30.885 1.00 26.64 95 VAL J N 1
ATOM 7873 C CA . VAL J 1 95 ? 22.001 -14.239 -30.996 1.00 29.23 95 VAL J CA 1
ATOM 7874 C C . VAL J 1 95 ? 22.414 -13.000 -30.163 1.00 30.73 95 VAL J C 1
ATOM 7875 O O . VAL J 1 95 ? 21.767 -11.948 -30.302 1.00 28.96 95 VAL J O 1
ATOM 7879 N N . GLU J 1 96 ? 23.495 -13.089 -29.352 1.00 29.70 96 GLU J N 1
ATOM 7880 C CA . GLU J 1 96 ? 24.092 -11.847 -28.731 1.00 29.76 96 GLU J CA 1
ATOM 7881 C C . GLU J 1 96 ? 25.538 -11.854 -29.032 1.00 28.12 96 GLU J C 1
ATOM 7882 O O . GLU J 1 96 ? 26.167 -12.894 -28.892 1.00 28.42 96 GLU J O 1
ATOM 7888 N N . VAL J 1 97 ? 26.054 -10.746 -29.537 1.00 27.23 97 VAL J N 1
ATOM 7889 C CA . VAL J 1 97 ? 27.467 -10.596 -29.835 1.00 28.26 97 VAL J CA 1
ATOM 7890 C C . VAL J 1 97 ? 27.977 -9.471 -28.947 1.00 31.17 97 VAL J C 1
ATOM 7891 O O . VAL J 1 97 ? 27.403 -8.372 -28.917 1.00 30.62 97 VAL J O 1
ATOM 7895 N N . VAL J 1 98 ? 29.090 -9.754 -28.262 1.00 30.01 98 VAL J N 1
ATOM 7896 C CA . VAL J 1 98 ? 29.650 -8.836 -27.317 1.00 28.87 98 VAL J CA 1
ATOM 7897 C C . VAL J 1 98 ? 31.013 -8.521 -27.797 1.00 29.66 98 VAL J C 1
ATOM 7898 O O . VAL J 1 98 ? 31.764 -9.431 -28.184 1.00 29.31 98 VAL J O 1
ATOM 7902 N N . ALA J 1 99 ? 31.363 -7.248 -27.745 1.00 31.38 99 ALA J N 1
ATOM 7903 C CA . ALA J 1 99 ? 32.730 -6.853 -28.127 1.00 32.18 99 ALA J CA 1
ATOM 7904 C C . ALA J 1 99 ? 33.175 -5.918 -27.045 1.00 33.39 99 ALA J C 1
ATOM 7905 O O . ALA J 1 99 ? 32.504 -4.944 -26.736 1.00 30.86 99 ALA J O 1
ATOM 7907 N N . GLU J 1 100 ? 34.281 -6.248 -26.401 1.00 33.59 100 GLU J N 1
ATOM 7908 C CA . GLU J 1 100 ? 34.615 -5.639 -25.115 1.00 34.24 100 GLU J CA 1
ATOM 7909 C C . GLU J 1 100 ? 36.062 -5.217 -25.103 1.00 35.09 100 GLU J C 1
ATOM 7910 O O . GLU J 1 100 ? 36.909 -5.926 -25.642 1.00 34.68 100 GLU J O 1
ATOM 7916 N N . SER J 1 101 ? 36.366 -4.106 -24.479 1.00 32.25 101 SER J N 1
ATOM 7917 C CA . SER J 1 101 ? 37.768 -3.666 -24.426 1.00 36.13 101 SER J CA 1
ATOM 7918 C C . SER J 1 101 ? 38.087 -2.811 -23.171 1.00 36.53 101 SER J C 1
ATOM 7919 O O . SER J 1 101 ? 37.286 -2.023 -22.683 1.00 31.31 101 SER J O 1
ATOM 7922 N N . GLY J 1 102 ? 39.290 -3.054 -22.661 1.00 40.72 102 GLY J N 1
ATOM 7923 C CA . GLY J 1 102 ? 39.790 -2.485 -21.452 1.00 44.28 102 GLY J CA 1
ATOM 7924 C C . GLY J 1 102 ? 39.232 -3.110 -20.193 1.00 50.01 102 GLY J C 1
ATOM 7925 O O . GLY J 1 102 ? 38.894 -4.297 -20.134 1.00 51.53 102 GLY J O 1
ATOM 7926 N N . GLY J 1 103 ? 39.159 -2.298 -19.158 1.00 52.40 103 GLY J N 1
ATOM 7927 C CA . GLY J 1 103 ? 38.714 -2.726 -17.869 1.00 63.17 103 GLY J CA 1
ATOM 7928 C C . GLY J 1 103 ? 39.872 -3.346 -17.139 1.00 77.59 103 GLY J C 1
ATOM 7929 O O . GLY J 1 103 ? 40.671 -4.112 -17.703 1.00 89.69 103 GLY J O 1
ATOM 7930 N N . VAL J 1 104 ? 39.983 -3.010 -15.877 1.00 88.21 104 VAL J N 1
ATOM 7931 C CA . VAL J 1 104 ? 40.711 -3.878 -14.951 1.00 92.11 104 VAL J CA 1
ATOM 7932 C C . VAL J 1 104 ? 39.781 -5.100 -14.785 1.00 104.75 104 VAL J C 1
ATOM 7933 O O . VAL J 1 104 ? 38.564 -4.960 -15.028 1.00 90.56 104 VAL J O 1
ATOM 7937 N N . PRO J 1 105 ? 40.334 -6.305 -14.469 1.00 104.12 105 PRO J N 1
ATOM 7938 C CA . PRO J 1 105 ? 39.529 -7.474 -14.054 1.00 101.66 105 PRO J CA 1
ATOM 7939 C C . PRO J 1 105 ? 38.227 -7.232 -13.264 1.00 102.79 105 PRO J C 1
ATOM 7940 O O . PRO J 1 105 ? 37.313 -6.477 -13.756 1.00 112.47 105 PRO J O 1
#

Sequence (1008 aa):
KSPSLVRRLKTRGESVCPIISKTVDSFEVSVEYIPRGAVLAIEEFKKMVDSYRGREILHEELAVDLLEKVKAAVNPPYVKVTVKSYYIGVEVEVVAESGGVPPVYKSPSLVRLKTRGESVCPISKTVDSFEVSVEYIPRGAVLAIEEFKKMVDSYRGREILHEELAVDLLEEKVKAAVNPPYVKVTVKSYYIGVEVEVVAESGGVPKSPSLVRLKKTRGESVCPISKTVDSFEVSVEYIPRGAVLAIEEEFKKMVDSYRGREILHEELAVDLLEKVKAAVNPPYVKVTVKSYYIGVEVEVVAESGGVPPKSPSSLVRLKTRGESVCPISKTVDSFEVSVEYIPRGAVLAIEEEEFKKMVDSYRGREILHEEELAVDLLEKVKAAVNPPYVKVTVKSYYYIGVEEVEVVAESGGVPPKSSPSLVRLKTRGESVCPISKTVDSFEVSVEYIPRGAVLAIEEEFKKMVDSYRGREILHEELAVDLLEKVKAAVNPPYVKVTVKSYYIGVEVEVVAESGGVPKSPSLVRLKTRGESVCPISKTVDSFEVSVEYIPRGAVLAIEEFKKMVDSYRGREILHEELAVDLLEEKVKAAVNPPYVKVTVKSYYIGVEVEVVAESGGVPPKSPSLVRRLKTRGESVCPISKTVDSFEVSVEYIPRGAVLAIEEFKKMVDSYRGREILHEELAVDLLEKVKAAVNPPYVKVTVKSYYIGVEVEVVAESGGVPPKSPSLVRLKTRGESVCPISKTVDSFEVSVEYIPRRGAVLAIEEFKKMVDSYRGREILHEELAVDLLEKVKAAVNPPYVKVTVKSYYIGVEVEVVAESGGVKSPSLVRLKTRGESVCPISKTVDDSFEVSVEYIPRGAVLAIEEEFKKMVDSYRGREILHEELAVDLLEKVKAAVNNPPYVKVTVKSYYIGVEVEVVAESGGVPPVKSPSLVRLKTRGESVCPISKTVDSFEVSVEYIPRGAVLAIEEFKKMVDSYRGREILHEELAVDLLEKVKAAVNPPYVKVTVKSYYIGVEVEVVAESGGVP

B-factor: mean 35.35, std 14.13, range [15.42, 155.23]

Secondary structure (DSSP, 8-state):
---SEEEEEEEEEEE-TTT-SEEEEEEEEEEE-SS-PPPHHHHHHHHHTTTT-B--HHHHHHHHHHHHHHHH--SEEEEEEEEEETTEEEEEEEEEE-PPP--/---SEEEEEEEEEEE-TTT-SEEEEEEEEEEE-BSBPPPHHHHHHHHHTTTT-B--HHHHHHHHHHHHHHHH--SEEEEEEEEEETTEEEEEEEEESS--/---SEEEEEEEEEEE-TTT-SEEEEEEEEEEE-SS----HHHHHHHHHTTTT-B--HHHHHHHHHHHHHHHH--SEEEEEEEEEETTEEEEEEEEESSPP-/---SEEEEEEEEEEE-TTT--EEEEEEEEEE--SS----HHHHHHHHHTTTT-B--HHHHHHHHHHHHHHHH--SEEEEEEEEEETTEEEEEEEEEE-S--/---SEEEEEEEEEEE-TTT-SEEEEEEEEEE--SS----HHHHHHHHHTTTT-B--HHHHHHHHHHHHHHHH--S-EEEEEEEEETTEEEEEEEEESS--/---SEEEEEEEEEEE-TTT-SEEEEEEEEEE--SSSPPPHHHHHHHHHTTTT-B--HHHHHHHHHHHHHHHH--S-EEEEEEEEETTEEEEEEEEES----/---SEEEEEEEEEEE-TTT-SEEEEEEEEEEE-SS-PPPHHHHHHHHHTTTT-B--HHHHHHHHHHHHHHHH--SEEEEEEEEEETTEEEEEEEEE-----/---SEEEEEEEEEEE-TTT--EEEEEEEEEE--SS----HHHHHHHHHTTTT-B--HHHHHHHHHHHHHHHH--S-EEEEEEEEETTEEEEEEEEES--/---SEEEEEEEEEEE-TTT-SEEEEEEEEEE--SS----HHHHHHHHHTTTT-B--HHHHHHHHHHHHHHHH--SEEEEEEEEEETTEEEEEEEEEE-PPP-/---SEEEEEEEEEEE-TTT-SEEEEEEEEEE--SS-PPPHHHHHHHHHTTTT-B--HHHHHHHHHHHHHHHH--SEEEEEEEEEETTEEEEEEEEEE---

Solvent-accessible surface area: 41979 Å² total; per-residue (Å²): 176,44,6,36,30,4,102,2,73,14,90,12,22,1,23,8,44,113,22,149,33,38,21,19,4,51,0,27,1,21,0,35,9,154,77,41,40,1,49,26,56,83,0,11,117,19,1,32,57,0,74,62,108,80,7,54,14,53,86,0,0,20,41,0,5,89,62,0,62,80,40,12,102,8,47,27,0,59,0,12,0,78,16,78,36,21,14,0,84,6,41,5,4,4,73,32,65,24,103,113,106,151,252,195,42,8,36,29,3,96,2,70,13,84,12,20,0,23,7,42,108,16,133,27,40,25,18,0,38,0,26,0,35,0,68,10,135,68,46,35,5,50,29,67,68,0,28,133,19,2,36,56,0,70,66,98,105,8,58,17,40,84,0,0,16,42,0,0,84,62,0,52,93,53,16,87,5,58,32,0,64,0,14,1,77,17,87,30,20,4,1,90,10,38,3,7,0,62,28,56,42,145,174,170,29,7,34,25,2,92,1,35,10,79,12,23,1,20,9,38,106,20,121,34,45,25,18,0,47,0,31,1,37,0,52,10,135,70,46,33,5,50,26,67,66,0,26,143,13,1,40,54,0,74,62,106,92,8,55,17,36,87,0,0,8,28,0,2,87,68,0,71,92,50,21,89,3,55,3,0,61,0,12,1,67,7,132,35,16,16,2,60,8,38,3,7,0,49,24,45,69,102,50,174,165,35,6,40,31,4,93,2,71,15,90,10,24,1,20,9,50,110,28,148,34,41,25,20,6,50,0,30,1,36,0,44,11,124,75,37,39,4,49,28,85,66,0,24,127,13,1,36,53,0,73,62,103,79,12,61,15,47,86,0,0,9,33,0,8,80,64,0,73,92,54,16,92,4,21,33,0,66,0,13,1,79,21,75,38,13,14,0,89,13,51,4,13,1,74,28,65,21,98,127,145,202,39,6,34,27,3,83,2,79,13,113,5,20,0,21,8,40,106,36,122,50,47,26,30,2,23,0,31,2,44,0,67,10,134,72,40,42,8,46,39,70,76,0,24,125,21,1,45,54,0,79,57,107,91,11,63,13,36,91,0,0,21,40,0,7,88,60,0,54,94,55,19,88,4,57,38,0,64,0,18,1,82,22,82,36,20,16,0,81,14,41,2,10,1,68,30,59,33,150,179,216,44,10,37,22,1,94,2,78,18,108,12,26,0,29,12,36,76,11,152,32,37,27,15,0,41,0,28,0,22,0,48,6,130,54,78,34,4,54,21,58,70,0,22,134,15,2,43,50,0,70,65,102,104,11,50,22,36,93,0,0,19,46,0,8,88,67,0,51,92,51,23,86,4,55,4,0,63,0,12,1,79,17,75,20,22,10,1,88,7,38,3,7,2,71,34,52,56,131,47,146,164,34,7,33,31,2,84,3,71,10,72,9,23,0,22,12,39,112,32,125,32,47,27,15,0,50,0,29,1,40,0,67,12,103,69,43,44,5,56,32,68,64,0,29,128,14,2,38,52,0,79,62,103,87,9,63,12,40,91,0,0,20,42,0,6,74,68,0,55,95,51,22,76,2,13,56,0,66,0,14,1,72,17,72,45,18,14,0,92,6,42,4,10,2,92,19,47,65,115,91,182,206,27,5,39,22,3,90,2,70,18,96,6,18,0,16,12,41,124,32,126,30,43,29,30,6,60,0,27,1,33,0,35,2,154,69,43,44,6,51,30,56,74,0,29,132,19,2,37,55,0,75,68,97,93,10,75,16,48,81,0,0,16,38,0,1,78,65,0,62,94,57,18,116,7,63,6,0,60,0,18,0,83,16,88,53,20,16,0,81,9,35,4,12,0,53,36,53,61,154,187,50,6,35,31,4,82,2,72,6,88,16,30,0,18,11,38,95,12,127,28,31,27,20,0,32,0,29,1,41,0,36,10,140,69,44,48,5,53,27,73,74,0,19,111,8,0,47,46,0,88,54,98,94,10,54,26,34,84,0,0,11,41,0,6,91,56,0,69,92,56,18,87,3,44,30,0,57,0,15,1,80,18,71,25,19,6,0,89,6,46,4,7,1,83,27,64,24,118,113,134,174,227,62,7,34,32,4,81,4,74,10,94,12,26,1,22,8,44,116,36,122,42,48,21,24,0,41,0,26,3,45,0,48,3,161,71,47,51,9,54,35,80,59,0,21,133,15,2,39,57,0,77,60,100,92,10,58,13,43,84,0,0,10,35,0,15,62,62,0,60,94,56,14,112,6,55,30,0,58,0,13,1,73,17,81,42,22,14,0,88,11,41,3,5,2,78,31,56,39,140,151

Organism: Pyrobaculum calidifontis (strain DSM 21063 / JCM 11548 / VA1) (NCBI:txid410359)

Foldseek 3Di:
DDDQKDKDKDKAWAAAQVPRHIWIKIKMKMFGADPDDDDVVNVVCLRHVRHHHHDDVLVSQVVSQVVVCVVGVTQKMKMWIWTADPRDIDIHMDIHHDDPPPD/DDDQKDKDKDKAWAAEPVVRHIFIKIKMKMFGADPDDDDVVNLVVLRHVRYHHHDDPQVSQVVSVVVVCVPGNTLKMKMWIWGADPNDTDIHMDIHNDDD/DDDQKDKDKDKAWAAALPVRHIFIKIKMKMFGADPDDDDPVNLVVLRHVRHHHHDDVQVSQQVSVVVVCVPGNTQKMKMWIWGADPNDIDIHIDIHHDDDD/DDDQKDKDKDKAWAAAVPPSHIWIKIKMKMFGADVDDQDPVNLVCLRHVRHHHHDDPLGSQQVVVVVVCVRGVTQKMKMWIWGADPRDTDIHMDIHHDPPD/DDDQKDKDKDKAWAQAQPVRHIWIKIKMKMFGADPDDQDPVNLVVLRHVRHHHHDDVQVSQVVSQVVVCVVGNTLKMKMWIWGADPHDTDIHMDIHNPDD/DDDQKDKDKDKAWAQEPVVRHIFIKIKMKMFGADPDDDDVVNLVVLRHVRHHHHDHQQVSQVVSQVVVCVPGNTQKMKMWIWGADPNDTDIHIDMHHDDDD/DDDQKDKDKDKAWAAAQVVRDIFIKIKMKMFGAQPDDDDVVVVVVLRHVRHHHHDDVLVSQVVSQVVVCVPGNTQKMKMWIWGAPPNDTDIHMDMHHHDHD/DDDQKDKDKDKAWAAAQPPRDIFIKIKMKMFGADPDDDDPVNVVVLRHVRHHHHDDVLVSQVVSVVVVCVPGNTQKMKMWIWGADPNDTDIHIDIDDDD/DDDQKDKDKDKAWAAALVVRHIWIKIKMKMFGADPDDQDPVNLVVLRHVRHHHHDDVQVSQQVSQVVVCVVGVTQKMKMWIWTADPRDTDIHIDIHHDDPDD/DDDQKDKDKDKAWAAAQVVRDIWIKIKIKMFGADPDDDDVVNLVVLRHVRHHHHDDVLRSQQVSQVVCCVPGNTQWMKMWIWGADPHDIDIHMDIHHDDD